Protein 5IRY (pdb70)

Organism: Homo sapiens (NCBI:txid9606)

Radius of gyration: 99.53 Å; Cα contacts (8 Å, |Δi|>4): 2591; chains: 2; bounding box: 290×112×201 Å

Foldseek 3Di:
DDDADAWEDEAPDPDDPQAWTDADDDPVCPPAHKFKWKDFCQDVHPVHNQWTADRHRRTITGGDGDDCLVPQKTWMWIAIAHPVRHGPDDIDTYMYGYDWDLPWAWDFPDQEAEWEAAALAAFQAWTDFGDTATSTDPPDLSGQKFKWWPAKPVGPDDQWTAHGRTRIITGHHSHGDCLVPFKMKTKMKIFGSNPPPVTHMDIHMYIYGYDWALAWWKAWDDQAAEFEDAFPDADDWTDKIAIDGSTDPPDLSHAKDKDFDDQCPVPQKDWDADSVRSIITIGGHDGDDCLVPQKTKIKMWMGGNDHHDSPPCVVPPDTDIHIYMYGYDDDQDWWEAPPLEDEDEEAQQAAFFDKAAAGQIARRVDRVRFQKAKAKDDADVCQWDADGTGGIIGGHHGHHCLPPQHDPQWDWIKMWIGHPPGDIYIHIYIYRHDFDLPWWWDWDQEAEDEDPADQKGKTFTDTSTDPVFFWQKDKDWDCVCVPQWDKDDPDRTIIMTGGDPDDDQDWDWTWMWMAGPVGDIDIGIHGYGYHNDDDRPPD/DDDADAWEAEAPDPDDPQAWTDADDDPCPVPDHKFKWKDFCCDVRPPHPQWTARGHRRIITGGDGHDCLVPQKTWMWMAIADPVGDGPDDIDTYMYGYDYDLPWAWAFPDQEAEWEEAALDAFFAWTDFGDTDTSTDPPDLSAQKFKDFPAKPVHPDDQWDAHGRGRTITGHHSHGDCLVPFKMKTKMKIFGSNPPPPTHMDIHIYMYGHDWALAWWKAWPDQAEEFEDEAPDAWDWTDKTAIDGSTDPPDLSHQKAKDWDDQCPVPQWDWGADPVRSIITIGGHDGHACLVPQKTKIKMWMGGNDAHDSCPPRVDPDTDIYMYIYGYDDDQDWWDFPPLEDEDEAAQQAAAFDKDQWGQIARRPDRPSFQKFKAKDDDDVPQFDADRTGGMTGGHHRGHQLDPQHDPQKHKIKMWIGHNPGHIDIHIYIYRYHYDLPWFWDWDQEWDAADPVGQKTKTFTDTSTDPVFFWLKDKDFPCPPVPFWDWDDPDRGIIITGGDPPDDQDFDKTWMWMGGPVGDIDIDIHRDGYYNDDDRPDD

B-factor: mean 187.2, std 56.78, range [103.03, 502.19]

GO terms:
  GO:0005921 gap junction (C, TAS)
  GO:0016020 membrane (C, TAS)
  GO:0101003 ficolin-1-rich granule membrane (C, TAS)
  GO:0001533 cornified envelope (C, TAS)
  GO:0005886 plasma membrane (C, TAS)
  GO:0005515 protein binding (F, IPI)
  GO:0005886 plasma membrane (C, EXP)
  GO:0070062 extracellular exosome (C, HDA)

Structure (mmCIF, N/CA/C/O backbone):
data_5IRY
#
_entry.id   5IRY
#
_cell.length_a   213.806
_cell.length_b   66.174
_cell.length_c   141.633
_cell.angle_alpha   90.00
_cell.angle_beta   127.15
_cell.angle_gamma   90.00
#
_symmetry.space_group_name_H-M   'C 1 2 1'
#
loop_
_entity.id
_entity.type
_entity.pdbx_description
1 polymer Desmocollin-1
2 branched beta-D-mannopyranose-(1-4)-2-acetamido-2-deoxy-beta-D-glucopyranose-(1-4)-2-acetamido-2-deoxy-beta-D-glucopyranose
3 non-polymer 2-acetamido-2-deoxy-beta-D-glucopyranose
4 non-polymer 'CALCIUM ION'
5 non-polymer alpha-D-mannopyranose
6 non-polymer 1,2-ETHANEDIOL
7 water water
#
loop_
_atom_site.group_PDB
_atom_site.id
_atom_site.type_symbol
_atom_site.label_atom_id
_atom_site.label_alt_id
_atom_site.label_comp_id
_atom_site.label_asym_id
_atom_site.label_entity_id
_atom_site.label_seq_id
_atom_site.pdbx_PDB_ins_code
_atom_site.Cartn_x
_atom_site.Cartn_y
_atom_site.Cartn_z
_atom_site.occupancy
_atom_site.B_iso_or_equiv
_atom_site.auth_seq_id
_atom_site.auth_comp_id
_atom_site.auth_asym_id
_atom_site.auth_atom_id
_atom_site.pdbx_PDB_model_num
ATOM 1 N N . ARG A 1 1 ? 152.115 -52.926 125.592 1.00 159.35 1 ARG A N 1
ATOM 2 C CA . ARG A 1 1 ? 153.155 -51.968 125.128 1.00 157.37 1 ARG A CA 1
ATOM 3 C C . ARG A 1 1 ? 152.592 -50.552 125.021 1.00 151.67 1 ARG A C 1
ATOM 4 O O . ARG A 1 1 ? 151.541 -50.333 124.418 1.00 168.68 1 ARG A O 1
ATOM 27 N N . TRP A 1 2 ? 153.299 -49.593 125.612 1.00 149.19 2 TRP A N 1
ATOM 28 C CA . TRP A 1 2 ? 152.924 -48.184 125.521 1.00 147.26 2 TRP A CA 1
ATOM 29 C C . TRP A 1 2 ? 153.189 -47.651 124.115 1.00 143.84 2 TRP A C 1
ATOM 30 O O . TRP A 1 2 ? 154.111 -48.110 123.438 1.00 144.75 2 TRP A O 1
ATOM 51 N N . ALA A 1 3 ? 152.381 -46.691 123.671 1.00 133.95 3 ALA A N 1
ATOM 52 C CA . ALA A 1 3 ? 152.616 -46.045 122.385 1.00 128.39 3 ALA A CA 1
ATOM 53 C C . ALA A 1 3 ? 153.909 -45.229 122.448 1.00 123.28 3 ALA A C 1
ATOM 54 O O . ALA A 1 3 ? 154.152 -44.546 123.439 1.00 125.98 3 ALA A O 1
ATOM 61 N N . PRO A 1 4 ? 154.733 -45.273 121.387 1.00 119.57 4 PRO A N 1
ATOM 62 C CA . PRO A 1 4 ? 155.968 -44.482 121.434 1.00 117.39 4 PRO A CA 1
ATOM 63 C C . PRO A 1 4 ? 155.695 -42.987 121.407 1.00 118.85 4 PRO A C 1
ATOM 64 O O . PRO A 1 4 ? 154.779 -42.553 120.709 1.00 122.31 4 PRO A O 1
ATOM 75 N N . ILE A 1 5 ? 156.477 -42.207 122.147 1.00 128.10 5 ILE A N 1
ATOM 76 C CA . ILE A 1 5 ? 156.358 -40.758 122.067 1.00 121.69 5 ILE A CA 1
ATOM 77 C C . ILE A 1 5 ? 157.131 -40.316 120.827 1.00 119.26 5 ILE A C 1
ATOM 78 O O . ILE A 1 5 ? 158.305 -40.659 120.672 1.00 116.60 5 ILE A O 1
ATOM 94 N N . PRO A 1 6 ? 156.482 -39.546 119.942 1.00 128.22 6 PRO A N 1
ATOM 95 C CA . PRO A 1 6 ? 157.110 -39.225 118.662 1.00 122.52 6 PRO A CA 1
ATOM 96 C C . PRO A 1 6 ? 157.940 -37.951 118.687 1.00 111.87 6 PRO A C 1
ATOM 97 O O . PRO A 1 6 ? 157.513 -36.947 119.252 1.00 115.22 6 PRO A O 1
ATOM 108 N N . ALA A 1 7 ? 159.125 -38.011 118.094 1.00 104.33 7 ALA A N 1
ATOM 109 C CA . ALA A 1 7 ? 159.887 -36.806 117.805 1.00 111.36 7 ALA A CA 1
ATOM 110 C C . ALA A 1 7 ? 159.434 -36.263 116.454 1.00 123.70 7 ALA A C 1
ATOM 111 O O . ALA A 1 7 ? 158.985 -37.030 115.602 1.00 126.85 7 ALA A O 1
ATOM 118 N N . SER A 1 8 ? 159.535 -34.950 116.264 1.00 125.24 8 SER A N 1
ATOM 119 C CA . SER A 1 8 ? 158.958 -34.304 115.088 1.00 112.73 8 SER A CA 1
ATOM 120 C C . SER A 1 8 ? 159.972 -33.554 114.221 1.00 112.88 8 SER A C 1
ATOM 121 O O . SER A 1 8 ? 160.821 -32.828 114.732 1.00 137.11 8 SER A O 1
ATOM 129 N N . LEU A 1 9 ? 159.861 -33.734 112.907 1.00 123.01 9 LEU A N 1
ATOM 130 C CA . LEU A 1 9 ? 160.674 -33.004 111.934 1.00 121.99 9 LEU A CA 1
ATOM 131 C C . LEU A 1 9 ? 159.746 -32.148 111.075 1.00 125.19 9 LEU A C 1
ATOM 132 O O . LEU A 1 9 ? 158.721 -32.630 110.593 1.00 122.73 9 LEU A O 1
ATOM 148 N N . MET A 1 10 ? 160.109 -30.886 110.875 1.00 125.62 10 MET A N 1
ATOM 149 C CA . MET A 1 10 ? 159.346 -30.004 110.000 1.00 118.58 10 MET A CA 1
ATOM 150 C C . MET A 1 10 ? 159.689 -30.296 108.542 1.00 124.82 10 MET A C 1
ATOM 151 O O . MET A 1 10 ? 160.865 -30.381 108.191 1.00 119.51 10 MET A O 1
ATOM 165 N N . GLU A 1 11 ? 158.670 -30.458 107.698 1.00 122.72 11 GLU A N 1
ATOM 166 C CA . GLU A 1 11 ? 158.911 -30.673 106.276 1.00 126.80 11 GLU A CA 1
ATOM 167 C C . GLU A 1 11 ? 159.588 -29.446 105.684 1.00 127.52 11 GLU A C 1
ATOM 168 O O . GLU A 1 11 ? 159.451 -28.337 106.196 1.00 119.32 11 GLU A O 1
ATOM 180 N N . ASN A 1 12 ? 160.326 -29.671 104.605 1.00 133.70 12 ASN A N 1
ATOM 181 C CA . ASN A 1 12 ? 161.016 -28.613 103.881 1.00 138.09 12 ASN A CA 1
ATOM 182 C C . ASN A 1 12 ? 162.033 -27.833 104.709 1.00 122.51 12 ASN A C 1
ATOM 183 O O . ASN A 1 12 ? 162.090 -26.607 104.629 1.00 121.40 12 ASN A O 1
ATOM 194 N N . SER A 1 13 ? 162.830 -28.540 105.505 1.00 126.34 13 SER A N 1
ATOM 195 C CA . SER A 1 13 ? 164.029 -27.947 106.089 1.00 132.24 13 SER A CA 1
ATOM 196 C C . SER A 1 13 ? 165.085 -27.901 104.995 1.00 129.18 13 SER A C 1
ATOM 197 O O . SER A 1 13 ? 165.270 -28.882 104.275 1.00 127.40 13 SER A O 1
ATOM 205 N N . LEU A 1 14 ? 165.777 -26.777 104.865 1.00 127.81 14 LEU A N 1
ATOM 206 C CA . LEU A 1 14 ? 166.775 -26.629 103.815 1.00 134.32 14 LEU A CA 1
ATOM 207 C C . LEU A 1 14 ? 168.102 -27.186 104.296 1.00 144.43 14 LEU A C 1
ATOM 208 O O . LEU A 1 14 ? 168.850 -27.783 103.519 1.00 159.07 14 LEU A O 1
ATOM 224 N N . GLY A 1 15 ? 168.393 -26.998 105.578 1.00 138.87 15 GLY A N 1
ATOM 225 C CA . GLY A 1 15 ? 169.630 -27.504 106.135 1.00 143.16 15 GLY A CA 1
ATOM 226 C C . GLY A 1 15 ? 170.043 -26.858 107.444 1.00 135.11 15 GLY A C 1
ATOM 227 O O . GLY A 1 15 ? 169.205 -26.344 108.183 1.00 130.15 15 GLY A O 1
ATOM 231 N N . PRO A 1 16 ? 171.347 -26.901 107.751 1.00 126.54 16 PRO A N 1
ATOM 232 C CA . PRO A 1 16 ? 172.399 -27.577 106.983 1.00 125.40 16 PRO A CA 1
ATOM 233 C C . PRO A 1 16 ? 172.426 -29.067 107.282 1.00 123.17 16 PRO A C 1
ATOM 234 O O . PRO A 1 16 ? 172.275 -29.438 108.445 1.00 151.34 16 PRO A O 1
ATOM 245 N N . PHE A 1 17 ? 172.580 -29.905 106.261 1.00 121.99 17 PHE A N 1
ATOM 246 C CA . PHE A 1 17 ? 172.542 -31.346 106.473 1.00 118.55 17 PHE A CA 1
ATOM 247 C C . PHE A 1 17 ? 173.936 -31.925 106.656 1.00 149.25 17 PHE A C 1
ATOM 248 O O . PHE A 1 17 ? 174.889 -31.478 106.014 1.00 158.34 17 PHE A O 1
ATOM 265 N N . PRO A 1 18 ? 174.054 -32.952 107.513 1.00 145.06 18 PRO A N 1
ATOM 266 C CA . PRO A 1 18 ? 172.974 -33.637 108.238 1.00 136.27 18 PRO A CA 1
ATOM 267 C C . PRO A 1 18 ? 172.372 -32.849 109.401 1.00 122.76 18 PRO A C 1
ATOM 268 O O . PRO A 1 18 ? 173.095 -32.247 110.194 1.00 112.74 18 PRO A O 1
ATOM 279 N N . GLN A 1 19 ? 171.043 -32.866 109.475 1.00 118.40 19 GLN A N 1
ATOM 280 C CA . GLN A 1 19 ? 170.286 -32.116 110.473 1.00 120.78 19 GLN A CA 1
ATOM 281 C C . GLN A 1 19 ? 169.941 -33.009 111.654 1.00 119.30 19 GLN A C 1
ATOM 282 O O . GLN A 1 19 ? 169.629 -34.186 111.477 1.00 114.74 19 GLN A O 1
ATOM 296 N N . HIS A 1 20 ? 169.957 -32.426 112.849 1.00 128.68 20 HIS A N 1
ATOM 297 C CA . HIS A 1 20 ? 169.768 -33.177 114.088 1.00 125.24 20 HIS A CA 1
ATOM 298 C C . HIS A 1 20 ? 168.305 -33.376 114.459 1.00 112.84 20 HIS A C 1
ATOM 299 O O . HIS A 1 20 ? 167.517 -32.429 114.464 1.00 118.31 20 HIS A O 1
ATOM 313 N N . VAL A 1 21 ? 167.951 -34.623 114.755 1.00 111.29 21 VAL A N 1
ATOM 314 C CA . VAL A 1 21 ? 166.589 -34.976 115.133 1.00 118.81 21 VAL A CA 1
ATOM 315 C C . VAL A 1 21 ? 166.414 -35.095 116.650 1.00 120.91 21 VAL A C 1
ATOM 316 O O . VAL A 1 21 ? 165.847 -34.212 117.294 1.00 119.80 21 VAL A O 1
ATOM 329 N N . GLN A 1 22 ? 166.910 -36.196 117.206 1.00 136.88 22 GLN A N 1
ATOM 330 C CA . GLN A 1 22 ? 166.776 -36.498 118.629 1.00 144.05 22 GLN A CA 1
ATOM 331 C C . GLN A 1 22 ? 167.964 -37.317 119.120 1.00 135.89 22 GLN A C 1
ATOM 332 O O . GLN A 1 22 ? 168.813 -37.717 118.327 1.00 127.95 22 GLN A O 1
ATOM 346 N N . GLN A 1 23 ? 168.013 -37.560 120.429 1.00 140.24 23 GLN A N 1
ATOM 347 C CA . GLN A 1 23 ? 169.078 -38.364 121.026 1.00 131.84 23 GLN A CA 1
ATOM 348 C C . GLN A 1 23 ? 168.525 -39.498 121.886 1.00 129.72 23 GLN A C 1
ATOM 349 O O . GLN A 1 23 ? 167.906 -39.261 122.923 1.00 126.34 23 GLN A O 1
ATOM 363 N N . ILE A 1 24 ? 168.761 -40.729 121.443 1.00 132.56 24 ILE A N 1
ATOM 364 C CA . ILE A 1 24 ? 168.426 -41.918 122.226 1.00 140.43 24 ILE A CA 1
ATOM 365 C C . ILE A 1 24 ? 169.626 -42.314 123.085 1.00 140.93 24 ILE A C 1
ATOM 366 O O . ILE A 1 24 ? 170.767 -42.280 122.618 1.00 134.78 24 ILE A O 1
ATOM 382 N N . GLN A 1 25 ? 169.363 -42.668 124.339 1.00 143.18 25 GLN A N 1
ATOM 383 C CA . GLN A 1 25 ? 170.407 -43.112 125.257 1.00 135.48 25 GLN A CA 1
ATOM 384 C C . GLN A 1 25 ? 169.892 -44.177 126.220 1.00 127.39 25 GLN A C 1
ATOM 385 O O . GLN A 1 25 ? 168.721 -44.171 126.598 1.00 121.65 25 GLN A O 1
ATOM 399 N N . SER A 1 26 ? 170.784 -45.088 126.606 1.00 148.60 26 SER A N 1
ATOM 400 C CA . SER A 1 26 ? 170.469 -46.159 127.553 1.00 153.45 26 SER A CA 1
ATOM 401 C C . SER A 1 26 ? 171.256 -46.030 128.855 1.00 150.68 26 SER A C 1
ATOM 402 O O . SER A 1 26 ? 172.417 -45.625 128.848 1.00 153.05 26 SER A O 1
ATOM 410 N N . ASP A 1 27 ? 170.618 -46.365 129.975 1.00 155.56 27 ASP A N 1
ATOM 411 C CA . ASP A 1 27 ? 171.284 -46.297 131.275 1.00 148.57 27 ASP A CA 1
ATOM 412 C C . ASP A 1 27 ? 172.375 -47.360 131.378 1.00 157.45 27 ASP A C 1
ATOM 413 O O . ASP A 1 27 ? 173.373 -47.163 132.067 1.00 168.70 27 ASP A O 1
ATOM 422 N N . ALA A 1 28 ? 172.190 -48.488 130.695 1.00 158.15 28 ALA A N 1
ATOM 423 C CA . ALA A 1 28 ? 173.168 -49.574 130.745 1.00 161.43 28 ALA A CA 1
ATOM 424 C C . ALA A 1 28 ? 174.436 -49.245 129.944 1.00 158.30 28 ALA A C 1
ATOM 425 O O . ALA A 1 28 ? 175.226 -50.136 129.634 1.00 157.67 28 ALA A O 1
ATOM 432 N N . ALA A 1 29 ? 174.649 -47.961 129.656 1.00 163.88 29 ALA A N 1
ATOM 433 C CA . ALA A 1 29 ? 175.798 -47.507 128.882 1.00 169.83 29 ALA A CA 1
ATOM 434 C C . ALA A 1 29 ? 177.031 -47.444 129.775 1.00 184.13 29 ALA A C 1
ATOM 435 O O . ALA A 1 29 ? 178.165 -47.362 129.293 1.00 188.15 29 ALA A O 1
ATOM 442 N N . GLN A 1 30 ? 176.801 -47.473 131.081 1.00 183.48 30 GLN A N 1
ATOM 443 C CA . GLN A 1 30 ? 177.884 -47.551 132.055 1.00 183.31 30 GLN A CA 1
ATOM 444 C C . GLN A 1 30 ? 178.424 -48.988 132.089 1.00 186.66 30 GLN A C 1
ATOM 445 O O . GLN A 1 30 ? 177.825 -49.880 131.483 1.00 189.85 30 GLN A O 1
ATOM 459 N N . ASN A 1 31 ? 179.566 -49.192 132.749 1.00 189.34 31 ASN A N 1
ATOM 460 C CA . ASN A 1 31 ? 180.271 -50.493 132.829 1.00 188.33 31 ASN A CA 1
ATOM 461 C C . ASN A 1 31 ? 180.966 -50.909 131.573 1.00 178.09 31 ASN A C 1
ATOM 462 O O . ASN A 1 31 ? 182.171 -51.160 131.577 1.00 174.74 31 ASN A O 1
ATOM 472 N N . TYR A 1 32 ? 180.204 -50.985 130.495 1.00 177.54 32 TYR A N 1
ATOM 473 C CA . TYR A 1 32 ? 180.746 -51.431 129.242 1.00 172.84 32 TYR A CA 1
ATOM 474 C C . TYR A 1 32 ? 180.206 -50.598 128.106 1.00 169.86 32 TYR A C 1
ATOM 475 O O . TYR A 1 32 ? 179.092 -50.082 128.157 1.00 169.03 32 TYR A O 1
ATOM 493 N N . THR A 1 33 ? 181.044 -50.479 127.088 1.00 169.96 33 THR A N 1
ATOM 494 C CA . THR A 1 33 ? 180.756 -49.687 125.905 1.00 179.20 33 THR A CA 1
ATOM 495 C C . THR A 1 33 ? 179.555 -50.245 125.143 1.00 174.92 33 THR A C 1
ATOM 496 O O . THR A 1 33 ? 179.287 -51.447 125.194 1.00 169.69 33 THR A O 1
ATOM 507 N N . ILE A 1 34 ? 178.842 -49.368 124.439 1.00 175.95 34 ILE A N 1
ATOM 508 C CA . ILE A 1 34 ? 177.716 -49.785 123.610 1.00 170.16 34 ILE A CA 1
ATOM 509 C C . ILE A 1 34 ? 177.799 -49.174 122.205 1.00 158.91 34 ILE A C 1
ATOM 510 O O . ILE A 1 34 ? 178.184 -48.018 122.039 1.00 156.77 34 ILE A O 1
ATOM 526 N N . PHE A 1 35 ? 177.424 -49.973 121.207 1.00 162.21 35 PHE A N 1
ATOM 527 C CA . PHE A 1 35 ? 177.293 -49.529 119.815 1.00 158.49 35 PHE A CA 1
ATOM 528 C C . PHE A 1 35 ? 175.841 -49.271 119.443 1.00 154.53 35 PHE A C 1
ATOM 529 O O . PHE A 1 35 ? 175.020 -50.188 119.416 1.00 152.99 35 PHE A O 1
ATOM 546 N N . TYR A 1 36 ? 175.538 -48.010 119.155 1.00 161.04 36 TYR A N 1
ATOM 547 C CA . TYR A 1 36 ? 174.192 -47.622 118.761 1.00 151.76 36 TYR A CA 1
ATOM 548 C C . TYR A 1 36 ? 173.976 -47.922 117.291 1.00 143.32 36 TYR A C 1
ATOM 549 O O . TYR A 1 36 ? 174.840 -47.660 116.453 1.00 142.10 36 TYR A O 1
ATOM 567 N N . SER A 1 37 ? 172.808 -48.463 116.986 1.00 142.65 37 SER A N 1
ATOM 568 C CA . SER A 1 37 ? 172.442 -48.792 115.620 1.00 133.42 37 SER A CA 1
ATOM 569 C C . SER A 1 37 ? 170.959 -48.526 115.427 1.00 137.67 37 SER A C 1
ATOM 570 O O . SER A 1 37 ? 170.174 -48.562 116.377 1.00 135.62 37 SER A O 1
ATOM 578 N N . ILE A 1 38 ? 170.598 -48.224 114.188 1.00 144.37 38 ILE A N 1
ATOM 579 C CA . ILE A 1 38 ? 169.241 -47.847 113.838 1.00 126.86 38 ILE A CA 1
ATOM 580 C C . ILE A 1 38 ? 168.748 -48.688 112.657 1.00 123.86 38 ILE A C 1
ATOM 581 O O . ILE A 1 38 ? 169.549 -49.188 111.866 1.00 121.86 38 ILE A O 1
ATOM 597 N N . SER A 1 39 ? 167.431 -48.852 112.551 1.00 130.27 39 SER A N 1
ATOM 598 C CA . SER A 1 39 ? 166.838 -49.607 111.449 1.00 123.09 39 SER A CA 1
ATOM 599 C C . SER A 1 39 ? 165.329 -49.361 111.316 1.00 140.69 39 SER A C 1
ATOM 600 O O . SER A 1 39 ? 164.607 -49.330 112.314 1.00 135.08 39 SER A O 1
ATOM 608 N N . GLY A 1 40 ? 164.866 -49.181 110.079 1.00 156.57 40 GLY A N 1
ATOM 609 C CA . GLY A 1 40 ? 163.454 -48.967 109.791 1.00 151.51 40 GLY A CA 1
ATOM 610 C C . GLY A 1 40 ? 163.250 -48.369 108.407 1.00 150.77 40 GLY A C 1
ATOM 611 O O . GLY A 1 40 ? 164.222 -48.050 107.726 1.00 147.66 40 GLY A O 1
ATOM 615 N N . PRO A 1 41 ? 161.986 -48.213 107.976 1.00 149.05 41 PRO A N 1
ATOM 616 C CA . PRO A 1 41 ? 161.725 -47.520 106.708 1.00 142.79 41 PRO A CA 1
ATOM 617 C C . PRO A 1 41 ? 162.227 -46.081 106.747 1.00 140.53 41 PRO A C 1
ATOM 618 O O . PRO A 1 41 ? 161.551 -45.211 107.285 1.00 135.09 41 PRO A O 1
ATOM 629 N N . GLY A 1 42 ? 163.406 -45.841 106.183 1.00 136.35 42 GLY A N 1
ATOM 630 C CA . GLY A 1 42 ? 164.053 -44.547 106.302 1.00 133.70 42 GLY A CA 1
ATOM 631 C C . GLY A 1 42 ? 165.563 -44.668 106.416 1.00 142.55 42 GLY A C 1
ATOM 632 O O . GLY A 1 42 ? 166.285 -43.688 106.243 1.00 139.44 42 GLY A O 1
ATOM 636 N N . VAL A 1 43 ? 166.047 -45.871 106.718 1.00 138.83 43 VAL A N 1
ATOM 637 C CA . VAL A 1 43 ? 167.480 -46.089 106.889 1.00 130.02 43 VAL A CA 1
ATOM 638 C C . VAL A 1 43 ? 167.996 -47.265 106.053 1.00 130.01 43 VAL A C 1
ATOM 639 O O . VAL A 1 43 ? 168.810 -47.069 105.152 1.00 133.65 43 VAL A O 1
ATOM 652 N N . ASP A 1 44 ? 167.541 -48.478 106.351 1.00 130.98 44 ASP A N 1
ATOM 653 C CA . ASP A 1 44 ? 167.965 -49.670 105.622 1.00 137.25 44 ASP A CA 1
ATOM 654 C C . ASP A 1 44 ? 166.831 -50.163 104.709 1.00 136.53 44 ASP A C 1
ATOM 655 O O . ASP A 1 44 ? 166.986 -51.148 103.985 1.00 136.44 44 ASP A O 1
ATOM 664 N N . LYS A 1 45 ? 165.694 -49.470 104.753 1.00 135.20 45 LYS A N 1
ATOM 665 C CA . LYS A 1 45 ? 164.597 -49.693 103.805 1.00 149.60 45 LYS A CA 1
ATOM 666 C C . LYS A 1 45 ? 164.303 -48.401 103.042 1.00 148.08 45 LYS A C 1
ATOM 667 O O . LYS A 1 45 ? 165.025 -47.416 103.187 1.00 140.06 45 LYS A O 1
ATOM 686 N N . GLU A 1 46 ? 163.249 -48.409 102.228 1.00 146.59 46 GLU A N 1
ATOM 687 C CA . GLU A 1 46 ? 162.879 -47.243 101.433 1.00 143.30 46 GLU A CA 1
ATOM 688 C C . GLU A 1 46 ? 162.063 -46.257 102.276 1.00 132.38 46 GLU A C 1
ATOM 689 O O . GLU A 1 46 ? 161.124 -46.662 102.957 1.00 135.56 46 GLU A O 1
ATOM 701 N N . PRO A 1 47 ? 162.409 -44.957 102.236 1.00 125.49 47 PRO A N 1
ATOM 702 C CA . PRO A 1 47 ? 163.541 -44.344 101.528 1.00 127.23 47 PRO A CA 1
ATOM 703 C C . PRO A 1 47 ? 164.864 -44.618 102.241 1.00 134.96 47 PRO A C 1
ATOM 704 O O . PRO A 1 47 ? 164.903 -44.642 103.467 1.00 128.86 47 PRO A O 1
ATOM 715 N N . PHE A 1 48 ? 165.933 -44.815 101.477 1.00 141.91 48 PHE A N 1
ATOM 716 C CA . PHE A 1 48 ? 167.211 -45.245 102.041 1.00 146.04 48 PHE A CA 1
ATOM 717 C C . PHE A 1 48 ? 168.052 -44.088 102.576 1.00 145.34 48 PHE A C 1
ATOM 718 O O . PHE A 1 48 ? 168.091 -43.010 101.983 1.00 147.17 48 PHE A O 1
ATOM 735 N N . ASN A 1 49 ? 168.715 -44.331 103.705 1.00 141.26 49 ASN A N 1
ATOM 736 C CA . ASN A 1 49 ? 169.674 -43.392 104.281 1.00 129.42 49 ASN A CA 1
ATOM 737 C C . ASN A 1 49 ? 169.074 -42.022 104.557 1.00 124.76 49 ASN A C 1
ATOM 738 O O . ASN A 1 49 ? 169.769 -41.007 104.488 1.00 122.02 49 ASN A O 1
ATOM 749 N N . LEU A 1 50 ? 167.783 -41.988 104.871 1.00 125.78 50 LEU A N 1
ATOM 750 C CA . LEU A 1 50 ? 167.156 -40.737 105.264 1.00 127.14 50 LEU A CA 1
ATOM 751 C C . LEU A 1 50 ? 167.700 -40.332 106.629 1.00 127.56 50 LEU A C 1
ATOM 752 O O . LEU A 1 50 ? 167.924 -39.149 106.896 1.00 127.13 50 LEU A O 1
ATOM 768 N N . PHE A 1 51 ? 167.911 -41.330 107.483 1.00 135.53 51 PHE A N 1
ATOM 769 C CA . PHE A 1 51 ? 168.472 -41.117 108.814 1.00 139.38 51 PHE A CA 1
ATOM 770 C C . PHE A 1 51 ? 169.714 -41.960 109.050 1.00 135.27 51 PHE A C 1
ATOM 771 O O . PHE A 1 51 ? 170.074 -42.821 108.246 1.00 137.75 51 PHE A O 1
ATOM 788 N N . TYR A 1 52 ? 170.398 -41.663 110.143 1.00 141.17 52 TYR A N 1
ATOM 789 C CA . TYR A 1 52 ? 171.531 -42.459 110.576 1.00 150.05 52 TYR A CA 1
ATOM 790 C C . TYR A 1 52 ? 171.869 -42.042 111.995 1.00 129.73 52 TYR A C 1
ATOM 791 O O . TYR A 1 52 ? 171.432 -40.985 112.456 1.00 126.63 52 TYR A O 1
ATOM 809 N N . ILE A 1 53 ? 172.642 -42.871 112.683 1.00 126.23 53 ILE A N 1
ATOM 810 C CA . ILE A 1 53 ? 172.997 -42.605 114.072 1.00 116.13 53 ILE A CA 1
ATOM 811 C C . ILE A 1 53 ? 174.500 -42.617 114.326 1.00 119.60 53 ILE A C 1
ATOM 812 O O . ILE A 1 53 ? 175.227 -43.473 113.821 1.00 125.51 53 ILE A O 1
ATOM 828 N N . GLU A 1 54 ? 174.962 -41.632 115.092 1.00 121.42 54 GLU A N 1
ATOM 829 C CA . GLU A 1 54 ? 176.322 -41.636 115.613 1.00 125.71 54 GLU A CA 1
ATOM 830 C C . GLU A 1 54 ? 176.465 -42.835 116.548 1.00 132.06 54 GLU A C 1
ATOM 831 O O . GLU A 1 54 ? 175.742 -42.940 117.540 1.00 128.31 54 GLU A O 1
ATOM 843 N N . LYS A 1 55 ? 177.396 -43.733 116.235 1.00 137.84 55 LYS A N 1
ATOM 844 C CA . LYS A 1 55 ? 177.503 -45.007 116.946 1.00 139.40 55 LYS A CA 1
ATOM 845 C C . LYS A 1 55 ? 177.695 -44.859 118.464 1.00 134.89 55 LYS A C 1
ATOM 846 O O . LYS A 1 55 ? 177.330 -45.758 119.221 1.00 136.98 55 LYS A O 1
ATOM 865 N N . ASP A 1 56 ? 178.266 -43.740 118.906 1.00 131.61 56 ASP A N 1
ATOM 866 C CA . ASP A 1 56 ? 178.584 -43.554 120.326 1.00 130.23 56 ASP A CA 1
ATOM 867 C C . ASP A 1 56 ? 177.666 -42.576 121.077 1.00 128.48 56 ASP A C 1
ATOM 868 O O . ASP A 1 56 ? 177.200 -42.888 122.176 1.00 136.58 56 ASP A O 1
ATOM 877 N N . THR A 1 57 ? 177.424 -41.397 120.508 1.00 128.06 57 THR A N 1
ATOM 878 C CA . THR A 1 57 ? 176.657 -40.354 121.199 1.00 128.29 57 THR A CA 1
ATOM 879 C C . THR A 1 57 ? 175.153 -40.630 121.215 1.00 125.74 57 THR A C 1
ATOM 880 O O . THR A 1 57 ? 174.416 -40.058 122.021 1.00 118.46 57 THR A O 1
ATOM 891 N N . GLY A 1 58 ? 174.697 -41.493 120.314 1.00 119.73 58 GLY A N 1
ATOM 892 C CA . GLY A 1 58 ? 173.291 -41.846 120.244 1.00 136.83 58 GLY A CA 1
ATOM 893 C C . GLY A 1 58 ? 172.452 -40.764 119.582 1.00 144.89 58 GLY A C 1
ATOM 894 O O . GLY A 1 58 ? 171.224 -40.839 119.566 1.00 140.83 58 GLY A O 1
ATOM 898 N N . ASP A 1 59 ? 173.120 -39.755 119.032 1.00 145.25 59 ASP A N 1
ATOM 899 C CA . ASP A 1 59 ? 172.435 -38.670 118.346 1.00 142.73 59 ASP A CA 1
ATOM 900 C C . ASP A 1 59 ? 171.934 -39.144 116.988 1.00 133.52 59 ASP A C 1
ATOM 901 O O . ASP A 1 59 ? 172.698 -39.687 116.191 1.00 122.65 59 ASP A O 1
ATOM 910 N N . ILE A 1 60 ? 170.640 -38.954 116.742 1.00 142.43 60 ILE A N 1
ATOM 911 C CA . ILE A 1 60 ? 170.040 -39.236 115.436 1.00 124.87 60 ILE A CA 1
ATOM 912 C C . ILE A 1 60 ? 170.115 -38.025 114.515 1.00 113.85 60 ILE A C 1
ATOM 913 O O . ILE A 1 60 ? 169.978 -36.885 114.961 1.00 122.52 60 ILE A O 1
ATOM 929 N N . PHE A 1 61 ? 170.326 -38.282 113.228 1.00 118.05 61 PHE A N 1
ATOM 930 C CA . PHE A 1 61 ? 170.440 -37.216 112.237 1.00 127.41 61 PHE A CA 1
ATOM 931 C C . PHE A 1 61 ? 169.600 -37.453 110.994 1.00 118.73 61 PHE A C 1
ATOM 932 O O . PHE A 1 61 ? 169.129 -38.561 110.747 1.00 117.73 61 PHE A O 1
ATOM 949 N N . CYS A 1 62 ? 169.420 -36.383 110.224 1.00 111.11 62 CYS A N 1
ATOM 950 C CA . CYS A 1 62 ? 168.614 -36.409 109.014 1.00 125.55 62 CYS A CA 1
ATOM 951 C C . CYS A 1 62 ? 169.411 -35.908 107.810 1.00 122.25 62 CYS A C 1
ATOM 952 O O . CYS A 1 62 ? 169.992 -34.829 107.854 1.00 133.72 62 CYS A O 1
ATOM 960 N N . THR A 1 63 ? 169.406 -36.675 106.724 1.00 123.01 63 THR A N 1
ATOM 961 C CA . THR A 1 63 ? 170.346 -36.454 105.627 1.00 128.54 63 THR A CA 1
ATOM 962 C C . THR A 1 63 ? 169.771 -35.638 104.478 1.00 131.26 63 THR A C 1
ATOM 963 O O . THR A 1 63 ? 170.519 -35.077 103.680 1.00 127.59 63 THR A O 1
ATOM 974 N N . ARG A 1 64 ? 168.446 -35.573 104.394 1.00 138.21 64 ARG A N 1
ATOM 975 C CA . ARG A 1 64 ? 167.780 -34.910 103.278 1.00 123.08 64 ARG A CA 1
ATOM 976 C C . ARG A 1 64 ? 166.495 -34.243 103.733 1.00 119.81 64 ARG A C 1
ATOM 977 O O . ARG A 1 64 ? 166.018 -34.485 104.841 1.00 119.81 64 ARG A O 1
ATOM 998 N N . SER A 1 65 ? 165.940 -33.394 102.875 1.00 146.29 65 SER A N 1
ATOM 999 C CA . SER A 1 65 ? 164.694 -32.710 103.193 1.00 132.99 65 SER A CA 1
ATOM 1000 C C . SER A 1 65 ? 163.546 -33.674 102.946 1.00 120.69 65 SER A C 1
ATOM 1001 O O . SER A 1 65 ? 163.678 -34.610 102.158 1.00 120.76 65 SER A O 1
ATOM 1009 N N . ILE A 1 66 ? 162.439 -33.458 103.647 1.00 119.90 66 ILE A N 1
ATOM 1010 C CA . ILE A 1 66 ? 161.297 -34.364 103.595 1.00 120.93 66 ILE A CA 1
ATOM 1011 C C . ILE A 1 66 ? 160.018 -33.640 103.149 1.00 139.17 66 ILE A C 1
ATOM 1012 O O . ILE A 1 66 ? 159.745 -32.531 103.601 1.00 135.15 66 ILE A O 1
ATOM 1028 N N . ASP A 1 67 ? 159.258 -34.268 102.258 1.00 113.75 67 ASP A N 1
ATOM 1029 C CA . ASP A 1 67 ? 157.948 -33.749 101.862 1.00 128.19 67 ASP A CA 1
ATOM 1030 C C . ASP A 1 67 ? 156.845 -34.476 102.629 1.00 122.60 67 ASP A C 1
ATOM 1031 O O . ASP A 1 67 ? 156.594 -35.657 102.388 1.00 126.10 67 ASP A O 1
ATOM 1040 N N . ARG A 1 68 ? 156.192 -33.769 103.548 1.00 118.69 68 ARG A N 1
ATOM 1041 C CA . ARG A 1 68 ? 155.178 -34.374 104.409 1.00 120.96 68 ARG A CA 1
ATOM 1042 C C . ARG A 1 68 ? 154.081 -35.068 103.620 1.00 127.81 68 ARG A C 1
ATOM 1043 O O . ARG A 1 68 ? 153.494 -36.043 104.093 1.00 134.54 68 ARG A O 1
ATOM 1064 N N . GLU A 1 69 ? 153.809 -34.568 102.421 1.00 136.26 69 GLU A N 1
ATOM 1065 C CA . GLU A 1 69 ? 152.700 -35.077 101.629 1.00 121.94 69 GLU A CA 1
ATOM 1066 C C . GLU A 1 69 ? 153.066 -36.382 100.915 1.00 123.57 69 GLU A C 1
ATOM 1067 O O . GLU A 1 69 ? 152.199 -37.047 100.347 1.00 123.66 69 GLU A O 1
ATOM 1079 N N . LYS A 1 70 ? 154.344 -36.753 100.974 1.00 121.23 70 LYS A N 1
ATOM 1080 C CA . LYS A 1 70 ? 154.813 -38.049 100.477 1.00 121.44 70 LYS A CA 1
ATOM 1081 C C . LYS A 1 70 ? 155.031 -39.013 101.643 1.00 122.75 70 LYS A C 1
ATOM 1082 O O . LYS A 1 70 ? 154.717 -40.199 101.542 1.00 118.93 70 LYS A O 1
ATOM 1101 N N . TYR A 1 71 ? 155.574 -38.490 102.742 1.00 134.27 71 TYR A N 1
ATOM 1102 C CA . TYR A 1 71 ? 155.859 -39.280 103.943 1.00 122.87 71 TYR A CA 1
ATOM 1103 C C . TYR A 1 71 ? 155.371 -38.555 105.203 1.00 127.13 71 TYR A C 1
ATOM 1104 O O . TYR A 1 71 ? 155.932 -37.528 105.585 1.00 124.65 71 TYR A O 1
ATOM 1122 N N . GLU A 1 72 ? 154.334 -39.084 105.849 1.00 135.86 72 GLU A N 1
ATOM 1123 C CA . GLU A 1 72 ? 153.737 -38.413 107.010 1.00 140.11 72 GLU A CA 1
ATOM 1124 C C . GLU A 1 72 ? 154.485 -38.721 108.306 1.00 137.97 72 GLU A C 1
ATOM 1125 O O . GLU A 1 72 ? 154.585 -37.870 109.191 1.00 132.18 72 GLU A O 1
ATOM 1137 N N . GLN A 1 73 ? 155.013 -39.935 108.411 1.00 133.71 73 GLN A N 1
ATOM 1138 C CA . GLN A 1 73 ? 155.776 -40.343 109.587 1.00 124.27 73 GLN A CA 1
ATOM 1139 C C . GLN A 1 73 ? 156.579 -41.611 109.315 1.00 122.63 73 GLN A C 1
ATOM 1140 O O . GLN A 1 73 ? 156.233 -42.391 108.429 1.00 119.82 73 GLN A O 1
ATOM 1154 N N . PHE A 1 74 ? 157.635 -41.811 110.096 1.00 119.31 74 PHE A N 1
ATOM 1155 C CA . PHE A 1 74 ? 158.510 -42.969 109.951 1.00 119.70 74 PHE A CA 1
ATOM 1156 C C . PHE A 1 74 ? 158.551 -43.784 111.241 1.00 121.47 74 PHE A C 1
ATOM 1157 O O . PHE A 1 74 ? 158.838 -43.238 112.304 1.00 129.04 74 PHE A O 1
ATOM 1174 N N . ALA A 1 75 ? 158.264 -45.080 111.151 1.00 120.82 75 ALA A N 1
ATOM 1175 C CA . ALA A 1 75 ? 158.337 -45.953 112.322 1.00 113.82 75 ALA A CA 1
ATOM 1176 C C . ALA A 1 75 ? 159.636 -46.743 112.306 1.00 123.86 75 ALA A C 1
ATOM 1177 O O . ALA A 1 75 ? 159.816 -47.632 111.478 1.00 132.41 75 ALA A O 1
ATOM 1184 N N . LEU A 1 76 ? 160.517 -46.434 113.250 1.00 130.70 76 LEU A N 1
ATOM 1185 C CA . LEU A 1 76 ? 161.875 -46.977 113.281 1.00 126.99 76 LEU A CA 1
ATOM 1186 C C . LEU A 1 76 ? 162.134 -47.807 114.527 1.00 128.05 76 LEU A C 1
ATOM 1187 O O . LEU A 1 76 ? 161.282 -47.900 115.410 1.00 129.75 76 LEU A O 1
ATOM 1203 N N . TYR A 1 77 ? 163.314 -48.420 114.577 1.00 138.99 77 TYR A N 1
ATOM 1204 C CA . TYR A 1 77 ? 163.752 -49.175 115.742 1.00 134.84 77 TYR A CA 1
ATOM 1205 C C . TYR A 1 77 ? 165.116 -48.680 116.213 1.00 123.92 77 TYR A C 1
ATOM 1206 O O . TYR A 1 77 ? 166.039 -48.539 115.413 1.00 122.29 77 TYR A O 1
ATOM 1224 N N . GLY A 1 78 ? 165.226 -48.397 117.508 1.00 135.11 78 GLY A N 1
ATOM 1225 C CA . GLY A 1 78 ? 166.488 -48.001 118.110 1.00 146.74 78 GLY A CA 1
ATOM 1226 C C . GLY A 1 78 ? 167.148 -49.201 118.764 1.00 131.19 78 GLY A C 1
ATOM 1227 O O . GLY A 1 78 ? 166.474 -50.000 119.410 1.00 128.67 78 GLY A O 1
ATOM 1231 N N . TYR A 1 79 ? 168.457 -49.340 118.573 1.00 135.12 79 TYR A N 1
ATOM 1232 C CA . TYR A 1 79 ? 169.215 -50.473 119.115 1.00 146.73 79 TYR A CA 1
ATOM 1233 C C . TYR A 1 79 ? 170.391 -50.087 120.006 1.00 124.43 79 TYR A C 1
ATOM 1234 O O . TYR A 1 79 ? 170.998 -49.028 119.837 1.00 124.78 79 TYR A O 1
ATOM 1252 N N . ALA A 1 80 ? 170.697 -50.965 120.958 1.00 160.40 80 ALA A N 1
ATOM 1253 C CA . ALA A 1 80 ? 171.871 -50.822 121.819 1.00 167.05 80 ALA A CA 1
ATOM 1254 C C . ALA A 1 80 ? 172.621 -52.148 121.929 1.00 142.05 80 ALA A C 1
ATOM 1255 O O . ALA A 1 80 ? 172.286 -52.991 122.761 1.00 142.51 80 ALA A O 1
ATOM 1262 N N . THR A 1 81 ? 173.619 -52.326 121.068 1.00 145.59 81 THR A N 1
ATOM 1263 C CA . THR A 1 81 ? 174.461 -53.519 121.066 1.00 147.28 81 THR A CA 1
ATOM 1264 C C . THR A 1 81 ? 175.888 -53.100 121.393 1.00 159.35 81 THR A C 1
ATOM 1265 O O . THR A 1 81 ? 176.195 -51.916 121.365 1.00 162.88 81 THR A O 1
ATOM 1276 N N . THR A 1 82 ? 176.756 -54.062 121.693 1.00 171.32 82 THR A N 1
ATOM 1277 C CA . THR A 1 82 ? 178.155 -53.768 122.015 1.00 170.80 82 THR A CA 1
ATOM 1278 C C . THR A 1 82 ? 179.067 -54.422 120.984 1.00 170.66 82 THR A C 1
ATOM 1279 O O . THR A 1 82 ? 178.616 -55.241 120.183 1.00 178.00 82 THR A O 1
ATOM 1290 N N . ALA A 1 83 ? 180.343 -54.039 120.997 1.00 164.10 83 ALA A N 1
ATOM 1291 C CA . ALA A 1 83 ? 181.314 -54.508 120.011 1.00 167.31 83 ALA A CA 1
ATOM 1292 C C . ALA A 1 83 ? 181.269 -56.020 119.813 1.00 172.08 83 ALA A C 1
ATOM 1293 O O . ALA A 1 83 ? 181.420 -56.510 118.694 1.00 168.43 83 ALA A O 1
ATOM 1300 N N . ASP A 1 84 ? 181.048 -56.758 120.895 1.00 182.08 84 ASP A N 1
ATOM 1301 C CA . ASP A 1 84 ? 180.993 -58.214 120.813 1.00 175.39 84 ASP A CA 1
ATOM 1302 C C . ASP A 1 84 ? 179.681 -58.683 120.190 1.00 167.21 84 ASP A C 1
ATOM 1303 O O . ASP A 1 84 ? 179.554 -59.846 119.802 1.00 168.10 84 ASP A O 1
ATOM 1312 N N . GLY A 1 85 ? 178.708 -57.782 120.098 1.00 161.43 85 GLY A N 1
ATOM 1313 C CA . GLY A 1 85 ? 177.413 -58.106 119.526 1.00 177.05 85 GLY A CA 1
ATOM 1314 C C . GLY A 1 85 ? 176.422 -58.618 120.559 1.00 165.85 85 GLY A C 1
ATOM 1315 O O . GLY A 1 85 ? 175.397 -59.203 120.208 1.00 152.03 85 GLY A O 1
ATOM 1319 N N . TYR A 1 86 ? 176.733 -58.399 121.834 1.00 150.85 86 TYR A N 1
ATOM 1320 C CA . TYR A 1 86 ? 175.799 -58.668 122.924 1.00 147.23 86 TYR A CA 1
ATOM 1321 C C . TYR A 1 86 ? 174.729 -57.584 122.889 1.00 143.89 86 TYR A C 1
ATOM 1322 O O . TYR A 1 86 ? 174.959 -56.507 122.340 1.00 144.33 86 TYR A O 1
ATOM 1340 N N . ALA A 1 87 ? 173.564 -57.869 123.464 1.00 143.78 87 ALA A N 1
ATOM 1341 C CA . ALA A 1 87 ? 172.447 -56.931 123.429 1.00 147.62 87 ALA A CA 1
ATOM 1342 C C . ALA A 1 87 ? 171.760 -56.823 124.790 1.00 133.00 87 ALA A C 1
ATOM 1343 O O . ALA A 1 87 ? 170.838 -57.582 125.083 1.00 142.10 87 ALA A O 1
ATOM 1350 N N . PRO A 1 88 ? 172.221 -55.884 125.634 1.00 133.95 88 PRO A N 1
ATOM 1351 C CA . PRO A 1 88 ? 171.619 -55.702 126.962 1.00 138.38 88 PRO A CA 1
ATOM 1352 C C . PRO A 1 88 ? 170.167 -55.254 126.910 1.00 147.08 88 PRO A C 1
ATOM 1353 O O . PRO A 1 88 ? 169.329 -55.784 127.638 1.00 149.04 88 PRO A O 1
ATOM 1364 N N . GLU A 1 89 ? 169.884 -54.284 126.047 1.00 162.25 89 GLU A N 1
ATOM 1365 C CA . GLU A 1 89 ? 168.564 -53.670 125.991 1.00 148.51 89 GLU A CA 1
ATOM 1366 C C . GLU A 1 89 ? 167.780 -54.164 124.788 1.00 139.55 89 GLU A C 1
ATOM 1367 O O . GLU A 1 89 ? 168.315 -54.299 123.689 1.00 134.87 89 GLU A O 1
ATOM 1379 N N . TYR A 1 90 ? 166.506 -54.449 125.028 1.00 144.50 90 TYR A N 1
ATOM 1380 C CA . TYR A 1 90 ? 165.546 -54.713 123.968 1.00 146.45 90 TYR A CA 1
ATOM 1381 C C . TYR A 1 90 ? 165.476 -53.499 123.033 1.00 137.19 90 TYR A C 1
ATOM 1382 O O . TYR A 1 90 ? 165.801 -52.385 123.441 1.00 133.97 90 TYR A O 1
ATOM 1400 N N . PRO A 1 91 ? 165.065 -53.706 121.771 1.00 137.39 91 PRO A N 1
ATOM 1401 C CA . PRO A 1 91 ? 165.030 -52.594 120.811 1.00 132.81 91 PRO A CA 1
ATOM 1402 C C . PRO A 1 91 ? 163.959 -51.552 121.134 1.00 128.11 91 PRO A C 1
ATOM 1403 O O . PRO A 1 91 ? 162.866 -51.911 121.574 1.00 124.78 91 PRO A O 1
ATOM 1414 N N . LEU A 1 92 ? 164.272 -50.279 120.903 1.00 129.33 92 LEU A N 1
ATOM 1415 C CA . LEU A 1 92 ? 163.340 -49.190 121.186 1.00 133.00 92 LEU A CA 1
ATOM 1416 C C . LEU A 1 92 ? 162.492 -48.841 119.971 1.00 137.61 92 LEU A C 1
ATOM 1417 O O . LEU A 1 92 ? 163.019 -48.322 118.987 1.00 136.87 92 LEU A O 1
ATOM 1433 N N . PRO A 1 93 ? 161.177 -49.109 120.031 1.00 145.23 93 PRO A N 1
ATOM 1434 C CA . PRO A 1 93 ? 160.347 -48.650 118.917 1.00 134.73 93 PRO A CA 1
ATOM 1435 C C . PRO A 1 93 ? 160.067 -47.158 119.048 1.00 136.06 93 PRO A C 1
ATOM 1436 O O . PRO A 1 93 ? 159.339 -46.753 119.953 1.00 138.05 93 PRO A O 1
ATOM 1447 N N . LEU A 1 94 ? 160.680 -46.361 118.183 1.00 130.80 94 LEU A N 1
ATOM 1448 C CA . LEU A 1 94 ? 160.431 -44.924 118.127 1.00 127.21 94 LEU A CA 1
ATOM 1449 C C . LEU A 1 94 ? 159.737 -44.592 116.816 1.00 126.16 94 LEU A C 1
ATOM 1450 O O . LEU A 1 94 ? 159.738 -45.404 115.888 1.00 134.10 94 LEU A O 1
ATOM 1466 N N . ILE A 1 95 ? 159.118 -43.419 116.749 1.00 113.54 95 ILE A N 1
ATOM 1467 C CA . ILE A 1 95 ? 158.597 -42.916 115.487 1.00 119.86 95 ILE A CA 1
ATOM 1468 C C . ILE A 1 95 ? 158.950 -41.436 115.317 1.00 115.49 95 ILE A C 1
ATOM 1469 O O . ILE A 1 95 ? 158.872 -40.655 116.265 1.00 114.04 95 ILE A O 1
ATOM 1485 N N . ILE A 1 96 ? 159.382 -41.074 114.111 1.00 121.36 96 ILE A N 1
ATOM 1486 C CA . ILE A 1 96 ? 159.664 -39.683 113.757 1.00 116.63 96 ILE A CA 1
ATOM 1487 C C . ILE A 1 96 ? 158.498 -39.135 112.930 1.00 122.86 96 ILE A C 1
ATOM 1488 O O . ILE A 1 96 ? 158.284 -39.562 111.794 1.00 123.61 96 ILE A O 1
ATOM 1504 N N . LYS A 1 97 ? 157.744 -38.210 113.518 1.00 118.34 97 LYS A N 1
ATOM 1505 C CA . LYS A 1 97 ? 156.540 -37.661 112.900 1.00 115.80 97 LYS A CA 1
ATOM 1506 C C . LYS A 1 97 ? 156.836 -36.404 112.097 1.00 115.91 97 LYS A C 1
ATOM 1507 O O . LYS A 1 97 ? 157.363 -35.439 112.637 1.00 114.29 97 LYS A O 1
ATOM 1526 N N . ILE A 1 98 ? 156.492 -36.399 110.812 1.00 120.17 98 ILE A N 1
ATOM 1527 C CA . ILE A 1 98 ? 156.749 -35.221 109.988 1.00 114.77 98 ILE A CA 1
ATOM 1528 C C . ILE A 1 98 ? 155.630 -34.202 110.147 1.00 114.55 98 ILE A C 1
ATOM 1529 O O . ILE A 1 98 ? 154.459 -34.513 109.943 1.00 117.46 98 ILE A O 1
ATOM 1545 N N . GLU A 1 99 ? 156.007 -32.988 110.538 1.00 117.61 99 GLU A N 1
ATOM 1546 C CA . GLU A 1 99 ? 155.053 -31.904 110.729 1.00 133.48 99 GLU A CA 1
ATOM 1547 C C . GLU A 1 99 ? 154.818 -31.167 109.419 1.00 139.63 99 GLU A C 1
ATOM 1548 O O . GLU A 1 99 ? 155.673 -31.171 108.531 1.00 133.98 99 GLU A O 1
ATOM 1560 N N . ASP A 1 100 ? 153.660 -30.521 109.321 1.00 146.91 100 ASP A N 1
ATOM 1561 C CA . ASP A 1 100 ? 153.233 -29.870 108.090 1.00 132.29 100 ASP A CA 1
ATOM 1562 C C . ASP A 1 100 ? 153.384 -28.359 108.159 1.00 127.89 100 ASP A C 1
ATOM 1563 O O . ASP A 1 100 ? 153.190 -27.746 109.212 1.00 128.77 100 ASP A O 1
ATOM 1572 N N . ASP A 1 101 ? 153.747 -27.772 107.024 1.00 122.66 101 ASP A N 1
ATOM 1573 C CA . ASP A 1 101 ? 153.646 -26.333 106.832 1.00 127.57 101 ASP A CA 1
ATOM 1574 C C . ASP A 1 101 ? 152.825 -26.053 105.584 1.00 138.10 101 ASP A C 1
ATOM 1575 O O . ASP A 1 101 ? 152.608 -26.936 104.754 1.00 127.11 101 ASP A O 1
ATOM 1584 N N . ASN A 1 102 ? 152.353 -24.819 105.469 1.00 142.31 102 ASN A N 1
ATOM 1585 C CA . ASN A 1 102 ? 151.488 -24.416 104.376 1.00 123.16 102 ASN A CA 1
ATOM 1586 C C . ASN A 1 102 ? 152.275 -24.337 103.068 1.00 114.53 102 ASN A C 1
ATOM 1587 O O . ASN A 1 102 ? 152.516 -23.249 102.545 1.00 114.83 102 ASN A O 1
ATOM 1598 N N . ASP A 1 103 ? 152.700 -25.493 102.557 1.00 113.07 103 ASP A N 1
ATOM 1599 C CA . ASP A 1 103 ? 153.503 -25.549 101.338 1.00 115.89 103 ASP A CA 1
ATOM 1600 C C . ASP A 1 103 ? 152.657 -25.912 100.112 1.00 135.52 103 ASP A C 1
ATOM 1601 O O . ASP A 1 103 ? 153.205 -26.238 99.057 1.00 118.92 103 ASP A O 1
ATOM 1610 N N . ASN A 1 104 ? 151.332 -25.883 100.255 1.00 129.89 104 ASN A N 1
ATOM 1611 C CA . ASN A 1 104 ? 150.450 -26.108 99.114 1.00 111.08 104 ASN A CA 1
ATOM 1612 C C . ASN A 1 104 ? 149.345 -25.071 98.997 1.00 127.23 104 ASN A C 1
ATOM 1613 O O . ASN A 1 104 ? 148.648 -24.782 99.973 1.00 116.78 104 ASN A O 1
ATOM 1624 N N . ALA A 1 105 ? 149.166 -24.538 97.790 1.00 130.55 105 ALA A N 1
ATOM 1625 C CA . ALA A 1 105 ? 148.124 -23.553 97.546 1.00 125.66 105 ALA A CA 1
ATOM 1626 C C . ALA A 1 105 ? 146.851 -24.266 97.105 1.00 121.44 105 ALA A C 1
ATOM 1627 O O . ALA A 1 105 ? 146.914 -25.238 96.353 1.00 122.74 105 ALA A O 1
ATOM 1634 N N . PRO A 1 106 ? 145.688 -23.786 97.570 1.00 123.40 106 PRO A N 1
ATOM 1635 C CA . PRO A 1 106 ? 144.418 -24.390 97.160 1.00 129.47 106 PRO A CA 1
ATOM 1636 C C . PRO A 1 106 ? 144.073 -24.015 95.729 1.00 127.84 106 PRO A C 1
ATOM 1637 O O . PRO A 1 106 ? 144.195 -22.843 95.375 1.00 126.16 106 PRO A O 1
ATOM 1648 N N . TYR A 1 107 ? 143.660 -24.986 94.922 1.00 134.65 107 TYR A N 1
ATOM 1649 C CA . TYR A 1 107 ? 143.368 -24.725 93.521 1.00 144.09 107 TYR A CA 1
ATOM 1650 C C . TYR A 1 107 ? 141.983 -25.232 93.142 1.00 148.76 107 TYR A C 1
ATOM 1651 O O . TYR A 1 107 ? 141.372 -26.019 93.867 1.00 146.10 107 TYR A O 1
ATOM 1669 N N . PHE A 1 108 ? 141.512 -24.782 91.985 1.00 162.18 108 PHE A N 1
ATOM 1670 C CA . PHE A 1 108 ? 140.188 -25.130 91.485 1.00 156.37 108 PHE A CA 1
ATOM 1671 C C . PHE A 1 108 ? 140.270 -26.279 90.500 1.00 153.16 108 PHE A C 1
ATOM 1672 O O . PHE A 1 108 ? 141.143 -26.299 89.634 1.00 158.55 108 PHE A O 1
ATOM 1689 N N . GLU A 1 109 ? 139.355 -27.232 90.634 1.00 154.32 109 GLU A N 1
ATOM 1690 C CA . GLU A 1 109 ? 139.370 -28.407 89.783 1.00 160.88 109 GLU A CA 1
ATOM 1691 C C . GLU A 1 109 ? 139.297 -28.010 88.310 1.00 157.44 109 GLU A C 1
ATOM 1692 O O . GLU A 1 109 ? 139.966 -28.615 87.474 1.00 159.83 109 GLU A O 1
ATOM 1704 N N . HIS A 1 110 ? 138.492 -26.994 88.000 1.00 170.48 110 HIS A N 1
ATOM 1705 C CA . HIS A 1 110 ? 138.395 -26.476 86.632 1.00 152.31 110 HIS A CA 1
ATOM 1706 C C . HIS A 1 110 ? 138.507 -24.959 86.577 1.00 145.09 110 HIS A C 1
ATOM 1707 O O . HIS A 1 110 ? 137.920 -24.248 87.395 1.00 139.96 110 HIS A O 1
ATOM 1721 N N . ARG A 1 111 ? 139.270 -24.481 85.595 1.00 144.30 111 ARG A N 1
ATOM 1722 C CA . ARG A 1 111 ? 139.504 -23.054 85.404 1.00 144.73 111 ARG A CA 1
ATOM 1723 C C . ARG A 1 111 ? 138.213 -22.261 85.398 1.00 138.42 111 ARG A C 1
ATOM 1724 O O . ARG A 1 111 ? 138.048 -21.310 86.163 1.00 132.93 111 ARG A O 1
ATOM 1745 N N . VAL A 1 112 ? 137.306 -22.673 84.522 1.00 145.73 112 VAL A N 1
ATOM 1746 C CA . VAL A 1 112 ? 136.025 -22.008 84.356 1.00 142.71 112 VAL A CA 1
ATOM 1747 C C . VAL A 1 112 ? 134.894 -23.010 84.513 1.00 139.89 112 VAL A C 1
ATOM 1748 O O . VAL A 1 112 ? 134.823 -24.012 83.802 1.00 140.46 112 VAL A O 1
ATOM 1761 N N . THR A 1 113 ? 134.012 -22.714 85.459 1.00 143.40 113 THR A N 1
ATOM 1762 C CA . THR A 1 113 ? 132.857 -23.547 85.736 1.00 139.06 113 THR A CA 1
ATOM 1763 C C . THR A 1 113 ? 131.588 -22.821 85.321 1.00 121.99 113 THR A C 1
ATOM 1764 O O . THR A 1 113 ? 131.549 -21.591 85.303 1.00 119.74 113 THR A O 1
ATOM 1775 N N . ILE A 1 114 ? 130.563 -23.588 84.971 1.00 122.71 114 ILE A N 1
ATOM 1776 C CA . ILE A 1 114 ? 129.263 -23.015 84.655 1.00 128.73 114 ILE A CA 1
ATOM 1777 C C . ILE A 1 114 ? 128.222 -23.398 85.687 1.00 127.46 114 ILE A C 1
ATOM 1778 O O . ILE A 1 114 ? 128.216 -24.509 86.217 1.00 133.02 114 ILE A O 1
ATOM 1794 N N . PHE A 1 115 ? 127.358 -22.437 85.972 1.00 129.60 115 PHE A N 1
ATOM 1795 C CA . PHE A 1 115 ? 126.110 -22.693 86.657 1.00 138.65 115 PHE A CA 1
ATOM 1796 C C . PHE A 1 115 ? 125.009 -22.078 85.826 1.00 137.44 115 PHE A C 1
ATOM 1797 O O . PHE A 1 115 ? 125.273 -21.307 84.901 1.00 133.60 115 PHE A O 1
ATOM 1814 N N . THR A 1 116 ? 123.776 -22.431 86.152 1.00 136.86 116 THR A N 1
ATOM 1815 C CA . THR A 1 116 ? 122.628 -21.882 85.464 1.00 128.05 116 THR A CA 1
ATOM 1816 C C . THR A 1 116 ? 121.559 -21.614 86.499 1.00 121.82 116 THR A C 1
ATOM 1817 O O . THR A 1 116 ? 121.463 -22.316 87.506 1.00 123.38 116 THR A O 1
ATOM 1828 N N . VAL A 1 117 ? 120.762 -20.587 86.250 1.00 131.60 117 VAL A N 1
ATOM 1829 C CA . VAL A 1 117 ? 119.704 -20.213 87.165 1.00 137.47 117 VAL A CA 1
ATOM 1830 C C . VAL A 1 117 ? 118.464 -19.872 86.362 1.00 130.22 117 VAL A C 1
ATOM 1831 O O . VAL A 1 117 ? 118.571 -19.337 85.260 1.00 126.57 117 VAL A O 1
ATOM 1844 N N . PRO A 1 118 ? 117.279 -20.181 86.905 1.00 121.05 118 PRO A N 1
ATOM 1845 C CA . PRO A 1 118 ? 116.102 -19.691 86.196 1.00 141.55 118 PRO A CA 1
ATOM 1846 C C . PRO A 1 118 ? 115.920 -18.206 86.503 1.00 140.56 118 PRO A C 1
ATOM 1847 O O . PRO A 1 118 ? 116.029 -17.823 87.669 1.00 142.64 118 PRO A O 1
ATOM 1858 N N . GLU A 1 119 ? 115.681 -17.391 85.481 1.00 132.38 119 GLU A N 1
ATOM 1859 C CA . GLU A 1 119 ? 115.427 -15.969 85.680 1.00 124.88 119 GLU A CA 1
ATOM 1860 C C . GLU A 1 119 ? 114.201 -15.807 86.571 1.00 126.32 119 GLU A C 1
ATOM 1861 O O . GLU A 1 119 ? 113.456 -16.758 86.798 1.00 128.05 119 GLU A O 1
ATOM 1873 N N . ASN A 1 120 ? 113.995 -14.594 87.068 1.00 127.78 120 ASN A N 1
ATOM 1874 C CA . ASN A 1 120 ? 112.817 -14.280 87.853 1.00 133.93 120 ASN A CA 1
ATOM 1875 C C . ASN A 1 120 ? 112.698 -15.183 89.095 1.00 131.09 120 ASN A C 1
ATOM 1876 O O . ASN A 1 120 ? 111.598 -15.413 89.597 1.00 133.53 120 ASN A O 1
ATOM 1887 N N . CYS A 1 121 ? 113.827 -15.699 89.587 1.00 140.85 121 CYS A N 1
ATOM 1888 C CA . CYS A 1 121 ? 113.836 -16.549 90.786 1.00 149.18 121 CYS A CA 1
ATOM 1889 C C . CYS A 1 121 ? 113.954 -15.701 92.043 1.00 146.08 121 CYS A C 1
ATOM 1890 O O . CYS A 1 121 ? 114.364 -14.542 91.978 1.00 142.53 121 CYS A O 1
ATOM 1898 N N . ARG A 1 122 ? 113.604 -16.280 93.188 1.00 147.31 122 ARG A N 1
ATOM 1899 C CA . ARG A 1 122 ? 113.672 -15.556 94.453 1.00 147.29 122 ARG A CA 1
ATOM 1900 C C . ARG A 1 122 ? 115.116 -15.239 94.847 1.00 144.85 122 ARG A C 1
ATOM 1901 O O . ARG A 1 122 ? 116.028 -16.005 94.545 1.00 142.54 122 ARG A O 1
ATOM 1922 N N . SER A 1 123 ? 115.317 -14.097 95.502 1.00 148.89 123 SER A N 1
ATOM 1923 C CA . SER A 1 123 ? 116.623 -13.750 96.055 1.00 125.71 123 SER A CA 1
ATOM 1924 C C . SER A 1 123 ? 116.933 -14.656 97.235 1.00 129.35 123 SER A C 1
ATOM 1925 O O . SER A 1 123 ? 116.063 -14.943 98.055 1.00 126.00 123 SER A O 1
ATOM 1933 N N . GLY A 1 124 ? 118.183 -15.082 97.332 1.00 136.37 124 GLY A N 1
ATOM 1934 C CA . GLY A 1 124 ? 118.570 -16.072 98.313 1.00 138.80 124 GLY A CA 1
ATOM 1935 C C . GLY A 1 124 ? 118.432 -17.425 97.656 1.00 123.22 124 GLY A C 1
ATOM 1936 O O . GLY A 1 124 ? 118.710 -18.457 98.268 1.00 122.56 124 GLY A O 1
ATOM 1940 N N . THR A 1 125 ? 117.975 -17.432 96.406 1.00 134.56 125 THR A N 1
ATOM 1941 C CA . THR A 1 125 ? 118.019 -18.657 95.637 1.00 140.90 125 THR A CA 1
ATOM 1942 C C . THR A 1 125 ? 119.466 -19.008 95.464 1.00 129.49 125 THR A C 1
ATOM 1943 O O . THR A 1 125 ? 120.260 -18.252 94.910 1.00 126.02 125 THR A O 1
ATOM 1954 N N . SER A 1 126 ? 119.785 -20.173 95.972 1.00 130.17 126 SER A N 1
ATOM 1955 C CA . SER A 1 126 ? 121.090 -20.743 95.825 1.00 134.09 126 SER A CA 1
ATOM 1956 C C . SER A 1 126 ? 121.327 -21.294 94.420 1.00 134.20 126 SER A C 1
ATOM 1957 O O . SER A 1 126 ? 120.532 -22.081 93.910 1.00 148.75 126 SER A O 1
ATOM 1964 N N . VAL A 1 127 ? 122.413 -20.848 93.794 1.00 132.65 127 VAL A N 1
ATOM 1965 C CA . VAL A 1 127 ? 122.697 -21.158 92.394 1.00 131.84 127 VAL A CA 1
ATOM 1966 C C . VAL A 1 127 ? 123.656 -22.346 92.264 1.00 134.86 127 VAL A C 1
ATOM 1967 O O . VAL A 1 127 ? 123.580 -23.088 91.287 1.00 141.93 127 VAL A O 1
ATOM 1980 N N . GLY A 1 128 ? 124.552 -22.532 93.232 1.00 144.19 128 GLY A N 1
ATOM 1981 C CA . GLY A 1 128 ? 125.555 -23.580 93.126 1.00 146.48 128 GLY A CA 1
ATOM 1982 C C . GLY A 1 128 ? 126.566 -23.603 94.258 1.00 139.41 128 GLY A C 1
ATOM 1983 O O . GLY A 1 128 ? 126.419 -22.873 95.237 1.00 133.06 128 GLY A O 1
ATOM 1987 N N . LYS A 1 129 ? 127.585 -24.452 94.118 1.00 139.31 129 LYS A N 1
ATOM 1988 C CA . LYS A 1 129 ? 128.631 -24.623 95.135 1.00 140.01 129 LYS A CA 1
ATOM 1989 C C . LYS A 1 129 ? 129.998 -24.964 94.529 1.00 122.85 129 LYS A C 1
ATOM 1990 O O . LYS A 1 129 ? 130.118 -25.904 93.741 1.00 125.41 129 LYS A O 1
ATOM 2009 N N . VAL A 1 130 ? 131.025 -24.212 94.924 1.00 123.77 130 VAL A N 1
ATOM 2010 C CA . VAL A 1 130 ? 132.396 -24.464 94.468 1.00 137.18 130 VAL A CA 1
ATOM 2011 C C . VAL A 1 130 ? 133.220 -25.179 95.531 1.00 121.07 130 VAL A C 1
ATOM 2012 O O . VAL A 1 130 ? 133.027 -24.968 96.730 1.00 121.96 130 VAL A O 1
ATOM 2025 N N . THR A 1 131 ? 134.153 -26.012 95.080 1.00 120.11 131 THR A N 1
ATOM 2026 C CA . THR A 1 131 ? 135.061 -26.699 95.985 1.00 140.75 131 THR A CA 1
ATOM 2027 C C . THR A 1 131 ? 136.474 -26.713 95.425 1.00 145.03 131 THR A C 1
ATOM 2028 O O . THR A 1 131 ? 136.684 -26.982 94.240 1.00 137.66 131 THR A O 1
ATOM 2039 N N . ALA A 1 132 ? 137.428 -26.418 96.300 1.00 138.21 132 ALA A N 1
ATOM 2040 C CA . ALA A 1 132 ? 138.837 -26.405 95.949 1.00 146.52 132 ALA A CA 1
ATOM 2041 C C . ALA A 1 132 ? 139.586 -27.375 96.847 1.00 144.48 132 ALA A C 1
ATOM 2042 O O . ALA A 1 132 ? 139.340 -27.431 98.052 1.00 149.59 132 ALA A O 1
ATOM 2049 N N . THR A 1 133 ? 140.498 -28.136 96.252 1.00 144.70 133 THR A N 1
ATOM 2050 C CA . THR A 1 133 ? 141.324 -29.074 97.001 1.00 146.28 133 THR A CA 1
ATOM 2051 C C . THR A 1 133 ? 142.616 -28.392 97.484 1.00 129.86 133 THR A C 1
ATOM 2052 O O . THR A 1 133 ? 143.220 -27.610 96.749 1.00 130.63 133 THR A O 1
ATOM 2063 N N . ASP A 1 134 ? 143.021 -28.688 98.718 1.00 122.48 134 ASP A N 1
ATOM 2064 C CA . ASP A 1 134 ? 144.274 -28.173 99.287 1.00 140.29 134 ASP A CA 1
ATOM 2065 C C . ASP A 1 134 ? 145.028 -29.302 99.983 1.00 126.40 134 ASP A C 1
ATOM 2066 O O . ASP A 1 134 ? 144.634 -29.777 101.046 1.00 121.75 134 ASP A O 1
ATOM 2075 N N . LEU A 1 135 ? 146.119 -29.720 99.351 1.00 118.81 135 LEU A N 1
ATOM 2076 C CA . LEU A 1 135 ? 146.839 -30.933 99.721 1.00 132.83 135 LEU A CA 1
ATOM 2077 C C . LEU A 1 135 ? 147.592 -30.912 101.065 1.00 141.33 135 LEU A C 1
ATOM 2078 O O . LEU A 1 135 ? 148.216 -31.905 101.444 1.00 119.38 135 LEU A O 1
ATOM 2094 N N . ASP A 1 136 ? 147.543 -29.795 101.783 1.00 146.24 136 ASP A N 1
ATOM 2095 C CA . ASP A 1 136 ? 148.199 -29.692 103.089 1.00 121.73 136 ASP A CA 1
ATOM 2096 C C . ASP A 1 136 ? 147.528 -30.562 104.163 1.00 117.88 136 ASP A C 1
ATOM 2097 O O . ASP A 1 136 ? 146.544 -31.248 103.887 1.00 117.55 136 ASP A O 1
ATOM 2106 N N . GLU A 1 137 ? 148.075 -30.539 105.381 1.00 134.85 137 GLU A N 1
ATOM 2107 C CA . GLU A 1 137 ? 147.571 -31.377 106.474 1.00 131.98 137 GLU A CA 1
ATOM 2108 C C . GLU A 1 137 ? 146.114 -31.021 106.756 1.00 125.83 137 GLU A C 1
ATOM 2109 O O . GLU A 1 137 ? 145.832 -29.928 107.248 1.00 126.36 137 GLU A O 1
ATOM 2121 N N . PRO A 1 138 ? 145.181 -31.950 106.465 1.00 124.48 138 PRO A N 1
ATOM 2122 C CA . PRO A 1 138 ? 143.764 -31.597 106.601 1.00 121.72 138 PRO A CA 1
ATOM 2123 C C . PRO A 1 138 ? 143.339 -31.280 108.030 1.00 130.36 138 PRO A C 1
ATOM 2124 O O . PRO A 1 138 ? 144.030 -31.640 108.979 1.00 130.80 138 PRO A O 1
ATOM 2135 N N . ASP A 1 139 ? 142.192 -30.623 108.163 1.00 138.50 139 ASP A N 1
ATOM 2136 C CA . ASP A 1 139 ? 141.652 -30.230 109.461 1.00 128.51 139 ASP A CA 1
ATOM 2137 C C . ASP A 1 139 ? 142.637 -29.370 110.251 1.00 123.77 139 ASP A C 1
ATOM 2138 O O . ASP A 1 139 ? 142.644 -29.400 111.479 1.00 138.26 139 ASP A O 1
ATOM 2147 N N . THR A 1 140 ? 143.462 -28.604 109.537 1.00 129.21 140 THR A N 1
ATOM 2148 C CA . THR A 1 140 ? 144.332 -27.599 110.151 1.00 126.66 140 THR A CA 1
ATOM 2149 C C . THR A 1 140 ? 144.210 -26.282 109.393 1.00 134.30 140 THR A C 1
ATOM 2150 O O . THR A 1 140 ? 143.695 -26.252 108.275 1.00 152.86 140 THR A O 1
ATOM 2161 N N . LEU A 1 141 ? 144.671 -25.193 110.006 1.00 131.39 141 LEU A N 1
ATOM 2162 C CA . LEU A 1 141 ? 144.612 -23.878 109.373 1.00 130.63 141 LEU A CA 1
ATOM 2163 C C . LEU A 1 141 ? 145.269 -23.897 107.998 1.00 130.42 141 LEU A C 1
ATOM 2164 O O . LEU A 1 141 ? 144.876 -23.149 107.104 1.00 128.38 141 LEU A O 1
ATOM 2180 N N . HIS A 1 142 ? 146.258 -24.767 107.831 1.00 126.00 142 HIS A N 1
ATOM 2181 C CA . HIS A 1 142 ? 146.951 -24.909 106.556 1.00 136.97 142 HIS A CA 1
ATOM 2182 C C . HIS A 1 142 ? 146.001 -25.377 105.444 1.00 143.94 142 HIS A C 1
ATOM 2183 O O . HIS A 1 142 ? 146.344 -25.308 104.262 1.00 134.49 142 HIS A O 1
ATOM 2197 N N . THR A 1 143 ? 144.811 -25.847 105.825 1.00 135.31 143 THR A N 1
ATOM 2198 C CA . THR A 1 143 ? 143.848 -26.399 104.871 1.00 124.14 143 THR A CA 1
ATOM 2199 C C . THR A 1 143 ? 142.490 -25.694 104.929 1.00 127.60 143 THR A C 1
ATOM 2200 O O . THR A 1 143 ? 141.637 -25.906 104.066 1.00 130.62 143 THR A O 1
ATOM 2211 N N . ARG A 1 144 ? 142.316 -24.809 105.903 1.00 129.65 144 ARG A N 1
ATOM 2212 C CA . ARG A 1 144 ? 141.056 -24.097 106.072 1.00 121.62 144 ARG A CA 1
ATOM 2213 C C . ARG A 1 144 ? 140.835 -23.089 104.955 1.00 128.93 144 ARG A C 1
ATOM 2214 O O . ARG A 1 144 ? 141.381 -21.987 104.995 1.00 120.45 144 ARG A O 1
ATOM 2235 N N . LEU A 1 145 ? 140.035 -23.459 103.960 1.00 152.14 145 LEU A N 1
ATOM 2236 C CA . LEU A 1 145 ? 139.821 -22.584 102.815 1.00 126.30 145 LEU A CA 1
ATOM 2237 C C . LEU A 1 145 ? 138.698 -21.598 103.093 1.00 118.35 145 LEU A C 1
ATOM 2238 O O . LEU A 1 145 ? 137.719 -21.918 103.769 1.00 119.61 145 LEU A O 1
ATOM 2254 N N . LYS A 1 146 ? 138.859 -20.391 102.560 1.00 122.03 146 LYS A N 1
ATOM 2255 C CA . LYS A 1 146 ? 137.831 -19.369 102.638 1.00 125.42 146 LYS A CA 1
ATOM 2256 C C . LYS A 1 146 ? 137.609 -18.761 101.259 1.00 127.64 146 LYS A C 1
ATOM 2257 O O . LYS A 1 146 ? 138.557 -18.386 100.569 1.00 118.28 146 LYS A O 1
ATOM 2276 N N . TYR A 1 147 ? 136.337 -18.677 100.876 1.00 125.12 147 TYR A N 1
ATOM 2277 C CA . TYR A 1 147 ? 135.930 -18.252 99.539 1.00 122.73 147 TYR A CA 1
ATOM 2278 C C . TYR A 1 147 ? 135.373 -16.829 99.547 1.00 121.46 147 TYR A C 1
ATOM 2279 O O . TYR A 1 147 ? 134.809 -16.385 100.543 1.00 120.30 147 TYR A O 1
ATOM 2297 N N . LYS A 1 148 ? 135.526 -16.117 98.434 1.00 126.75 148 LYS A N 1
ATOM 2298 C CA . LYS A 1 148 ? 134.898 -14.803 98.267 1.00 131.60 148 LYS A CA 1
ATOM 2299 C C . LYS A 1 148 ? 134.966 -14.366 96.807 1.00 135.38 148 LYS A C 1
ATOM 2300 O O . LYS A 1 148 ? 135.882 -14.753 96.078 1.00 136.09 148 LYS A O 1
ATOM 2319 N N . ILE A 1 149 ? 134.004 -13.549 96.387 1.00 144.18 149 ILE A N 1
ATOM 2320 C CA . ILE A 1 149 ? 133.993 -13.045 95.019 1.00 148.71 149 ILE A CA 1
ATOM 2321 C C . ILE A 1 149 ? 134.916 -11.847 94.931 1.00 135.11 149 ILE A C 1
ATOM 2322 O O . ILE A 1 149 ? 134.816 -10.902 95.714 1.00 133.06 149 ILE A O 1
ATOM 2338 N N . LEU A 1 150 ? 135.816 -11.904 93.961 1.00 129.98 150 LEU A N 1
ATOM 2339 C CA . LEU A 1 150 ? 136.827 -10.880 93.777 1.00 141.18 150 LEU A CA 1
ATOM 2340 C C . LEU A 1 150 ? 136.290 -9.767 92.871 1.00 142.96 150 LEU A C 1
ATOM 2341 O O . LEU A 1 150 ? 136.555 -8.589 93.113 1.00 148.70 150 LEU A O 1
ATOM 2357 N N . GLN A 1 151 ? 135.524 -10.139 91.845 1.00 147.10 151 GLN A N 1
ATOM 2358 C CA . GLN A 1 151 ? 134.940 -9.158 90.929 1.00 141.34 151 GLN A CA 1
ATOM 2359 C C . GLN A 1 151 ? 133.816 -9.803 90.108 1.00 137.70 151 GLN A C 1
ATOM 2360 O O . GLN A 1 151 ? 133.933 -10.951 89.674 1.00 137.99 151 GLN A O 1
ATOM 2374 N N . GLN A 1 152 ? 132.737 -9.051 89.900 1.00 150.15 152 GLN A N 1
ATOM 2375 C CA . GLN A 1 152 ? 131.619 -9.477 89.057 1.00 148.69 152 GLN A CA 1
ATOM 2376 C C . GLN A 1 152 ? 131.518 -8.620 87.793 1.00 141.82 152 GLN A C 1
ATOM 2377 O O . GLN A 1 152 ? 131.842 -7.434 87.827 1.00 144.05 152 GLN A O 1
ATOM 2391 N N . ILE A 1 153 ? 131.112 -9.224 86.674 1.00 147.13 153 ILE A N 1
ATOM 2392 C CA . ILE A 1 153 ? 130.907 -8.478 85.427 1.00 148.86 153 ILE A CA 1
ATOM 2393 C C . ILE A 1 153 ? 129.597 -8.924 84.750 1.00 136.03 153 ILE A C 1
ATOM 2394 O O . ILE A 1 153 ? 129.378 -10.123 84.561 1.00 135.10 153 ILE A O 1
ATOM 2410 N N . PRO A 1 154 ? 128.688 -7.977 84.430 1.00 139.27 154 PRO A N 1
ATOM 2411 C CA . PRO A 1 154 ? 128.667 -6.520 84.636 1.00 143.30 154 PRO A CA 1
ATOM 2412 C C . PRO A 1 154 ? 128.858 -6.138 86.096 1.00 146.40 154 PRO A C 1
ATOM 2413 O O . PRO A 1 154 ? 128.366 -6.840 86.975 1.00 142.25 154 PRO A O 1
ATOM 2424 N N . ASP A 1 155 ? 129.519 -5.012 86.343 1.00 156.10 155 ASP A N 1
ATOM 2425 C CA . ASP A 1 155 ? 130.041 -4.716 87.670 1.00 157.17 155 ASP A CA 1
ATOM 2426 C C . ASP A 1 155 ? 128.939 -4.381 88.666 1.00 157.13 155 ASP A C 1
ATOM 2427 O O . ASP A 1 155 ? 129.054 -4.696 89.853 1.00 147.77 155 ASP A O 1
ATOM 2436 N N . HIS A 1 156 ? 127.873 -3.745 88.190 1.00 168.99 156 HIS A N 1
ATOM 2437 C CA . HIS A 1 156 ? 126.765 -3.370 89.063 1.00 165.16 156 HIS A CA 1
ATOM 2438 C C . HIS A 1 156 ? 125.416 -3.464 88.349 1.00 154.62 156 HIS A C 1
ATOM 2439 O O . HIS A 1 156 ? 125.336 -3.244 87.141 1.00 135.95 156 HIS A O 1
ATOM 2453 N N . PRO A 1 157 ? 124.350 -3.801 89.097 1.00 157.52 157 PRO A N 1
ATOM 2454 C CA . PRO A 1 157 ? 124.364 -4.114 90.532 1.00 157.16 157 PRO A CA 1
ATOM 2455 C C . PRO A 1 157 ? 124.792 -5.553 90.806 1.00 149.03 157 PRO A C 1
ATOM 2456 O O . PRO A 1 157 ? 124.603 -6.419 89.953 1.00 155.23 157 PRO A O 1
ATOM 2467 N N . LYS A 1 158 ? 125.373 -5.797 91.974 1.00 153.79 158 LYS A N 1
ATOM 2468 C CA . LYS A 1 158 ? 125.804 -7.140 92.340 1.00 151.55 158 LYS A CA 1
ATOM 2469 C C . LYS A 1 158 ? 124.601 -8.030 92.625 1.00 143.62 158 LYS A C 1
ATOM 2470 O O . LYS A 1 158 ? 123.801 -7.740 93.515 1.00 142.64 158 LYS A O 1
ATOM 2489 N N . HIS A 1 159 ? 124.467 -9.101 91.848 1.00 139.94 159 HIS A N 1
ATOM 2490 C CA . HIS A 1 159 ? 123.349 -10.027 91.992 1.00 135.63 159 HIS A CA 1
ATOM 2491 C C . HIS A 1 159 ? 123.746 -11.311 92.726 1.00 135.22 159 HIS A C 1
ATOM 2492 O O . HIS A 1 159 ? 122.909 -12.186 92.930 1.00 124.44 159 HIS A O 1
ATOM 2506 N N . PHE A 1 160 ? 125.013 -11.419 93.122 1.00 150.14 160 PHE A N 1
ATOM 2507 C CA . PHE A 1 160 ? 125.525 -12.651 93.724 1.00 141.26 160 PHE A CA 1
ATOM 2508 C C . PHE A 1 160 ? 126.363 -12.436 94.969 1.00 128.35 160 PHE A C 1
ATOM 2509 O O . PHE A 1 160 ? 127.025 -11.411 95.129 1.00 134.00 160 PHE A O 1
ATOM 2526 N N . SER A 1 161 ? 126.327 -13.435 95.841 1.00 130.04 161 SER A N 1
ATOM 2527 C CA . SER A 1 161 ? 127.029 -13.394 97.112 1.00 137.18 161 SER A CA 1
ATOM 2528 C C . SER A 1 161 ? 127.374 -14.810 97.532 1.00 127.33 161 SER A C 1
ATOM 2529 O O . SER A 1 161 ? 126.484 -15.647 97.690 1.00 116.24 161 SER A O 1
ATOM 2537 N N . ILE A 1 162 ? 128.661 -15.075 97.728 1.00 126.60 162 ILE A N 1
ATOM 2538 C CA . ILE A 1 162 ? 129.094 -16.414 98.098 1.00 121.42 162 ILE A CA 1
ATOM 2539 C C . ILE A 1 162 ? 129.394 -16.508 99.580 1.00 112.96 162 ILE A C 1
ATOM 2540 O O . ILE A 1 162 ? 130.018 -15.628 100.168 1.00 118.55 162 ILE A O 1
ATOM 2556 N N . HIS A 1 163 ? 128.915 -17.588 100.182 1.00 114.67 163 HIS A N 1
ATOM 2557 C CA . HIS A 1 163 ? 129.179 -17.861 101.579 1.00 123.38 163 HIS A CA 1
ATOM 2558 C C . HIS A 1 163 ? 130.621 -18.343 101.691 1.00 136.48 163 HIS A C 1
ATOM 2559 O O . HIS A 1 163 ? 130.997 -19.323 101.050 1.00 128.17 163 HIS A O 1
ATOM 2573 N N . PRO A 1 164 ? 131.439 -17.648 102.493 1.00 133.38 164 PRO A N 1
ATOM 2574 C CA . PRO A 1 164 ? 132.878 -17.923 102.461 1.00 122.25 164 PRO A CA 1
ATOM 2575 C C . PRO A 1 164 ? 133.293 -19.313 102.947 1.00 127.59 164 PRO A C 1
ATOM 2576 O O . PRO A 1 164 ? 134.354 -19.785 102.538 1.00 119.74 164 PRO A O 1
ATOM 2587 N N . ASP A 1 165 ? 132.478 -19.963 103.771 1.00 135.46 165 ASP A N 1
ATOM 2588 C CA . ASP A 1 165 ? 132.871 -21.242 104.360 1.00 135.64 165 ASP A CA 1
ATOM 2589 C C . ASP A 1 165 ? 132.466 -22.426 103.483 1.00 128.48 165 ASP A C 1
ATOM 2590 O O . ASP A 1 165 ? 133.238 -23.375 103.333 1.00 117.47 165 ASP A O 1
ATOM 2599 N N . THR A 1 166 ? 131.271 -22.366 102.905 1.00 152.97 166 THR A N 1
ATOM 2600 C CA . THR A 1 166 ? 130.721 -23.489 102.141 1.00 142.94 166 THR A CA 1
ATOM 2601 C C . THR A 1 166 ? 131.043 -23.392 100.657 1.00 118.27 166 THR A C 1
ATOM 2602 O O . THR A 1 166 ? 131.248 -24.404 99.989 1.00 118.42 166 THR A O 1
ATOM 2613 N N . GLY A 1 167 ? 131.070 -22.167 100.145 1.00 123.89 167 GLY A N 1
ATOM 2614 C CA . GLY A 1 167 ? 131.385 -21.931 98.750 1.00 127.36 167 GLY A CA 1
ATOM 2615 C C . GLY A 1 167 ? 130.125 -21.851 97.913 1.00 133.97 167 GLY A C 1
ATOM 2616 O O . GLY A 1 167 ? 130.186 -21.911 96.684 1.00 127.99 167 GLY A O 1
ATOM 2620 N N . VAL A 1 168 ? 128.974 -21.722 98.568 1.00 137.81 168 VAL A N 1
ATOM 2621 C CA . VAL A 1 168 ? 127.718 -21.625 97.838 1.00 143.46 168 VAL A CA 1
ATOM 2622 C C . VAL A 1 168 ? 127.487 -20.201 97.348 1.00 141.15 168 VAL A C 1
ATOM 2623 O O . VAL A 1 168 ? 127.489 -19.252 98.127 1.00 135.09 168 VAL A O 1
ATOM 2636 N N . ILE A 1 169 ? 127.336 -20.057 96.038 1.00 140.25 169 ILE A N 1
ATOM 2637 C CA . ILE A 1 169 ? 126.912 -18.791 95.472 1.00 135.02 169 ILE A CA 1
ATOM 2638 C C . ILE A 1 169 ? 125.407 -18.718 95.667 1.00 139.11 169 ILE A C 1
ATOM 2639 O O . ILE A 1 169 ? 124.722 -19.737 95.585 1.00 143.12 169 ILE A O 1
ATOM 2655 N N . THR A 1 170 ? 124.886 -17.532 95.944 1.00 134.15 170 THR A N 1
ATOM 2656 C CA . THR A 1 170 ? 123.443 -17.363 96.040 1.00 124.98 170 THR A CA 1
ATOM 2657 C C . THR A 1 170 ? 123.081 -16.009 95.464 1.00 136.15 170 THR A C 1
ATOM 2658 O O . THR A 1 170 ? 123.946 -15.153 95.272 1.00 134.82 170 THR A O 1
ATOM 2669 N N . THR A 1 171 ? 121.794 -15.818 95.196 1.00 151.36 171 THR A N 1
ATOM 2670 C CA . THR A 1 171 ? 121.308 -14.572 94.623 1.00 138.62 171 THR A CA 1
ATOM 2671 C C . THR A 1 171 ? 120.982 -13.556 95.714 1.00 135.89 171 THR A C 1
ATOM 2672 O O . THR A 1 171 ? 120.734 -13.919 96.863 1.00 141.91 171 THR A O 1
ATOM 2683 N N . THR A 1 172 ? 120.989 -12.283 95.332 1.00 132.92 172 THR A N 1
ATOM 2684 C CA . THR A 1 172 ? 120.842 -11.175 96.270 1.00 146.72 172 THR A CA 1
ATOM 2685 C C . THR A 1 172 ? 119.670 -10.275 95.905 1.00 143.47 172 THR A C 1
ATOM 2686 O O . THR A 1 172 ? 119.170 -9.524 96.744 1.00 131.91 172 THR A O 1
ATOM 2697 N N . THR A 1 173 ? 119.242 -10.352 94.647 1.00 155.44 173 THR A N 1
ATOM 2698 C CA . THR A 1 173 ? 118.057 -9.640 94.190 1.00 137.47 173 THR A CA 1
ATOM 2699 C C . THR A 1 173 ? 117.063 -10.644 93.644 1.00 134.44 173 THR A C 1
ATOM 2700 O O . THR A 1 173 ? 117.460 -11.731 93.221 1.00 134.33 173 THR A O 1
ATOM 2711 N N . PRO A 1 174 ? 115.768 -10.289 93.644 1.00 142.93 174 PRO A N 1
ATOM 2712 C CA . PRO A 1 174 ? 114.796 -11.153 92.974 1.00 136.63 174 PRO A CA 1
ATOM 2713 C C . PRO A 1 174 ? 114.626 -10.719 91.520 1.00 135.04 174 PRO A C 1
ATOM 2714 O O . PRO A 1 174 ? 113.880 -11.332 90.755 1.00 144.21 174 PRO A O 1
ATOM 2725 N N . PHE A 1 175 ? 115.348 -9.664 91.149 1.00 136.97 175 PHE A N 1
ATOM 2726 C CA . PHE A 1 175 ? 115.182 -9.022 89.852 1.00 136.87 175 PHE A CA 1
ATOM 2727 C C . PHE A 1 175 ? 116.131 -9.560 88.777 1.00 133.65 175 PHE A C 1
ATOM 2728 O O . PHE A 1 175 ? 116.643 -8.791 87.963 1.00 131.32 175 PHE A O 1
ATOM 2745 N N . LEU A 1 176 ? 116.396 -10.863 88.786 1.00 132.99 176 LEU A N 1
ATOM 2746 C CA . LEU A 1 176 ? 117.152 -11.470 87.695 1.00 129.24 176 LEU A CA 1
ATOM 2747 C C . LEU A 1 176 ? 116.284 -11.578 86.433 1.00 151.01 176 LEU A C 1
ATOM 2748 O O . LEU A 1 176 ? 115.174 -12.119 86.477 1.00 138.49 176 LEU A O 1
ATOM 2764 N N . ASP A 1 177 ? 116.795 -11.065 85.317 1.00 148.58 177 ASP A N 1
ATOM 2765 C CA . ASP A 1 177 ? 116.040 -11.033 84.072 1.00 144.78 177 ASP A CA 1
ATOM 2766 C C . ASP A 1 177 ? 116.943 -11.375 82.890 1.00 148.05 177 ASP A C 1
ATOM 2767 O O . ASP A 1 177 ? 118.001 -10.775 82.707 1.00 155.18 177 ASP A O 1
ATOM 2776 N N . ARG A 1 178 ? 116.523 -12.358 82.099 1.00 143.11 178 ARG A N 1
ATOM 2777 C CA . ARG A 1 178 ? 117.316 -12.841 80.974 1.00 128.70 178 ARG A CA 1
ATOM 2778 C C . ARG A 1 178 ? 117.295 -11.858 79.805 1.00 125.76 178 ARG A C 1
ATOM 2779 O O . ARG A 1 178 ? 118.206 -11.842 78.974 1.00 128.43 178 ARG A O 1
ATOM 2800 N N . GLU A 1 179 ? 116.247 -11.045 79.745 1.00 140.74 179 GLU A N 1
ATOM 2801 C CA . GLU A 1 179 ? 116.051 -10.119 78.635 1.00 150.26 179 GLU A CA 1
ATOM 2802 C C . GLU A 1 179 ? 116.919 -8.867 78.758 1.00 147.65 179 GLU A C 1
ATOM 2803 O O . GLU A 1 179 ? 117.147 -8.171 77.768 1.00 129.56 179 GLU A O 1
ATOM 2815 N N . LYS A 1 180 ? 117.428 -8.607 79.963 1.00 155.51 180 LYS A N 1
ATOM 2816 C CA . LYS A 1 180 ? 118.273 -7.435 80.200 1.00 160.18 180 LYS A CA 1
ATOM 2817 C C . LYS A 1 180 ? 119.748 -7.832 80.174 1.00 135.99 180 LYS A C 1
ATOM 2818 O O . LYS A 1 180 ? 120.579 -7.108 79.621 1.00 137.15 180 LYS A O 1
ATOM 2837 N N . CYS A 1 181 ? 120.072 -8.978 80.764 1.00 136.34 181 CYS A N 1
ATOM 2838 C CA . CYS A 1 181 ? 121.416 -9.534 80.648 1.00 150.36 181 CYS A CA 1
ATOM 2839 C C . CYS A 1 181 ? 121.322 -11.055 80.760 1.00 134.99 181 CYS A C 1
ATOM 2840 O O . CYS A 1 181 ? 120.787 -11.586 81.733 1.00 133.62 181 CYS A O 1
ATOM 2848 N N . ASP A 1 182 ? 121.855 -11.747 79.757 1.00 133.95 182 ASP A N 1
ATOM 2849 C CA . ASP A 1 182 ? 121.645 -13.183 79.616 1.00 131.86 182 ASP A CA 1
ATOM 2850 C C . ASP A 1 182 ? 122.703 -14.015 80.338 1.00 151.09 182 ASP A C 1
ATOM 2851 O O . ASP A 1 182 ? 122.490 -15.203 80.589 1.00 159.00 182 ASP A O 1
ATOM 2860 N N . THR A 1 183 ? 123.844 -13.409 80.654 1.00 160.55 183 THR A N 1
ATOM 2861 C CA . THR A 1 183 ? 124.936 -14.137 81.300 1.00 142.75 183 THR A CA 1
ATOM 2862 C C . THR A 1 183 ? 125.854 -13.228 82.126 1.00 134.75 183 THR A C 1
ATOM 2863 O O . THR A 1 183 ? 126.222 -12.137 81.690 1.00 129.06 183 THR A O 1
ATOM 2874 N N . TYR A 1 184 ? 126.223 -13.700 83.317 1.00 136.51 184 TYR A N 1
ATOM 2875 C CA . TYR A 1 184 ? 127.149 -12.993 84.207 1.00 130.19 184 TYR A CA 1
ATOM 2876 C C . TYR A 1 184 ? 128.388 -13.859 84.426 1.00 124.72 184 TYR A C 1
ATOM 2877 O O . TYR A 1 184 ? 128.314 -15.085 84.327 1.00 124.63 184 TYR A O 1
ATOM 2895 N N . GLN A 1 185 ? 129.521 -13.219 84.714 1.00 134.23 185 GLN A N 1
ATOM 2896 C CA . GLN A 1 185 ? 130.770 -13.923 85.029 1.00 120.66 185 GLN A CA 1
ATOM 2897 C C . GLN A 1 185 ? 131.352 -13.453 86.356 1.00 119.54 185 GLN A C 1
ATOM 2898 O O . GLN A 1 185 ? 131.423 -12.252 86.616 1.00 130.33 185 GLN A O 1
ATOM 2912 N N . LEU A 1 186 ? 131.756 -14.409 87.192 1.00 124.10 186 LEU A N 1
ATOM 2913 C CA . LEU A 1 186 ? 132.400 -14.111 88.472 1.00 122.17 186 LEU A CA 1
ATOM 2914 C C . LEU A 1 186 ? 133.829 -14.619 88.547 1.00 121.27 186 LEU A C 1
ATOM 2915 O O . LEU A 1 186 ? 134.104 -15.785 88.266 1.00 123.47 186 LEU A O 1
ATOM 2931 N N . ILE A 1 187 ? 134.738 -13.725 88.919 1.00 122.42 187 ILE A N 1
ATOM 2932 C CA . ILE A 1 187 ? 136.127 -14.095 89.178 1.00 136.34 187 ILE A CA 1
ATOM 2933 C C . ILE A 1 187 ? 136.294 -14.403 90.667 1.00 126.34 187 ILE A C 1
ATOM 2934 O O . ILE A 1 187 ? 135.945 -13.597 91.532 1.00 125.25 187 ILE A O 1
ATOM 2950 N N . MET A 1 188 ? 136.829 -15.587 90.941 1.00 125.30 188 MET A N 1
ATOM 2951 C CA . MET A 1 188 ? 136.827 -16.175 92.275 1.00 132.85 188 MET A CA 1
ATOM 2952 C C . MET A 1 188 ? 138.212 -16.316 92.875 1.00 135.66 188 MET A C 1
ATOM 2953 O O . MET A 1 188 ? 139.217 -16.248 92.172 1.00 129.28 188 MET A O 1
ATOM 2967 N N . GLU A 1 189 ? 138.252 -16.485 94.192 1.00 131.89 189 GLU A N 1
ATOM 2968 C CA . GLU A 1 189 ? 139.501 -16.744 94.883 1.00 136.32 189 GLU A CA 1
ATOM 2969 C C . GLU A 1 189 ? 139.328 -17.719 96.033 1.00 130.89 189 GLU A C 1
ATOM 2970 O O . GLU A 1 189 ? 138.297 -17.746 96.709 1.00 129.19 189 GLU A O 1
ATOM 2982 N N . VAL A 1 190 ? 140.366 -18.520 96.237 1.00 131.18 190 VAL A N 1
ATOM 2983 C CA . VAL A 1 190 ? 140.471 -19.397 97.395 1.00 130.25 190 VAL A CA 1
ATOM 2984 C C . VAL A 1 190 ? 141.698 -19.013 98.172 1.00 127.20 190 VAL A C 1
ATOM 2985 O O . VAL A 1 190 ? 142.800 -19.041 97.638 1.00 128.22 190 VAL A O 1
ATOM 2998 N N . ARG A 1 191 ? 141.512 -18.626 99.425 1.00 124.30 191 ARG A N 1
ATOM 2999 C CA . ARG A 1 191 ? 142.649 -18.352 100.279 1.00 125.90 191 ARG A CA 1
ATOM 3000 C C . ARG A 1 191 ? 142.623 -19.276 101.490 1.00 128.23 191 ARG A C 1
ATOM 3001 O O . ARG A 1 191 ? 141.676 -19.263 102.272 1.00 126.32 191 ARG A O 1
ATOM 3022 N N . ASP A 1 192 ? 143.658 -20.099 101.618 1.00 134.55 192 ASP A N 1
ATOM 3023 C CA . ASP A 1 192 ? 143.827 -20.938 102.801 1.00 132.66 192 ASP A CA 1
ATOM 3024 C C . ASP A 1 192 ? 144.235 -20.096 104.014 1.00 123.80 192 ASP A C 1
ATOM 3025 O O . ASP A 1 192 ? 144.111 -18.870 103.999 1.00 131.49 192 ASP A O 1
ATOM 3034 N N . MET A 1 193 ? 144.704 -20.760 105.064 1.00 116.69 193 MET A N 1
ATOM 3035 C CA . MET A 1 193 ? 145.170 -20.077 106.268 1.00 126.58 193 MET A CA 1
ATOM 3036 C C . MET A 1 193 ? 144.064 -19.230 106.903 1.00 121.58 193 MET A C 1
ATOM 3037 O O . MET A 1 193 ? 144.344 -18.315 107.682 1.00 132.22 193 MET A O 1
ATOM 3051 N N . GLY A 1 194 ? 142.813 -19.543 106.578 1.00 120.06 194 GLY A N 1
ATOM 3052 C CA . GLY A 1 194 ? 141.674 -18.826 107.125 1.00 122.94 194 GLY A CA 1
ATOM 3053 C C . GLY A 1 194 ? 141.392 -17.506 106.429 1.00 130.08 194 GLY A C 1
ATOM 3054 O O . GLY A 1 194 ? 140.668 -16.662 106.959 1.00 132.91 194 GLY A O 1
ATOM 3058 N N . GLY A 1 195 ? 141.942 -17.336 105.231 1.00 127.03 195 GLY A N 1
ATOM 3059 C CA . GLY A 1 195 ? 141.713 -16.134 104.449 1.00 119.59 195 GLY A CA 1
ATOM 3060 C C . GLY A 1 195 ? 142.582 -14.957 104.847 1.00 142.81 195 GLY A C 1
ATOM 3061 O O . GLY A 1 195 ? 142.394 -13.844 104.353 1.00 145.15 195 GLY A O 1
ATOM 3065 N N . GLN A 1 196 ? 143.529 -15.192 105.749 1.00 148.31 196 GLN A N 1
ATOM 3066 C CA . GLN A 1 196 ? 144.449 -14.145 106.173 1.00 149.15 196 GLN A CA 1
ATOM 3067 C C . GLN A 1 196 ? 145.431 -13.850 105.030 1.00 142.35 196 GLN A C 1
ATOM 3068 O O . GLN A 1 196 ? 145.845 -14.767 104.322 1.00 137.73 196 GLN A O 1
ATOM 3082 N N . PRO A 1 197 ? 145.804 -12.570 104.845 1.00 145.97 197 PRO A N 1
ATOM 3083 C CA . PRO A 1 197 ? 146.473 -12.113 103.614 1.00 148.67 197 PRO A CA 1
ATOM 3084 C C . PRO A 1 197 ? 147.798 -12.808 103.301 1.00 147.16 197 PRO A C 1
ATOM 3085 O O . PRO A 1 197 ? 148.239 -12.760 102.153 1.00 150.21 197 PRO A O 1
ATOM 3096 N N . PHE A 1 198 ? 148.408 -13.450 104.293 1.00 148.40 198 PHE A N 1
ATOM 3097 C CA . PHE A 1 198 ? 149.619 -14.237 104.064 1.00 142.89 198 PHE A CA 1
ATOM 3098 C C . PHE A 1 198 ? 149.254 -15.654 103.654 1.00 145.62 198 PHE A C 1
ATOM 3099 O O . PHE A 1 198 ? 150.092 -16.558 103.676 1.00 136.49 198 PHE A O 1
ATOM 3116 N N . GLY A 1 199 ? 147.998 -15.841 103.265 1.00 146.50 199 GLY A N 1
ATOM 3117 C CA . GLY A 1 199 ? 147.524 -17.130 102.817 1.00 132.32 199 GLY A CA 1
ATOM 3118 C C . GLY A 1 199 ? 147.917 -17.341 101.376 1.00 124.81 199 GLY A C 1
ATOM 3119 O O . GLY A 1 199 ? 148.212 -16.389 100.654 1.00 129.48 199 GLY A O 1
ATOM 3123 N N . LEU A 1 200 ? 147.942 -18.600 100.969 1.00 112.69 200 LEU A N 1
ATOM 3124 C CA . LEU A 1 200 ? 148.176 -18.950 99.584 1.00 135.73 200 LEU A CA 1
ATOM 3125 C C . LEU A 1 200 ? 146.859 -18.904 98.847 1.00 143.44 200 LEU A C 1
ATOM 3126 O O . LEU A 1 200 ? 145.803 -19.099 99.454 1.00 137.68 200 LEU A O 1
ATOM 3142 N N . PHE A 1 201 ? 146.907 -18.644 97.545 1.00 144.36 201 PHE A N 1
ATOM 3143 C CA . PHE A 1 201 ? 145.672 -18.505 96.798 1.00 128.20 201 PHE A CA 1
ATOM 3144 C C . PHE A 1 201 ? 145.804 -18.842 95.329 1.00 119.64 201 PHE A C 1
ATOM 3145 O O . PHE A 1 201 ? 146.894 -18.868 94.757 1.00 120.75 201 PHE A O 1
ATOM 3162 N N . ASN A 1 202 ? 144.650 -19.091 94.730 1.00 127.65 202 ASN A N 1
ATOM 3163 C CA . ASN A 1 202 ? 144.519 -19.141 93.293 1.00 127.19 202 ASN A CA 1
ATOM 3164 C C . ASN A 1 202 ? 143.187 -18.516 92.957 1.00 124.33 202 ASN A C 1
ATOM 3165 O O . ASN A 1 202 ? 142.359 -18.303 93.845 1.00 124.83 202 ASN A O 1
ATOM 3176 N N . THR A 1 203 ? 142.985 -18.209 91.683 1.00 126.41 203 THR A N 1
ATOM 3177 C CA . THR A 1 203 ? 141.714 -17.674 91.229 1.00 125.61 203 THR A CA 1
ATOM 3178 C C . THR A 1 203 ? 141.165 -18.537 90.118 1.00 122.30 203 THR A C 1
ATOM 3179 O O . THR A 1 203 ? 141.882 -19.326 89.508 1.00 125.82 203 THR A O 1
ATOM 3189 N N . GLY A 1 204 ? 139.878 -18.377 89.858 1.00 141.16 204 GLY A N 1
ATOM 3190 C CA . GLY A 1 204 ? 139.238 -19.078 88.771 1.00 142.18 204 GLY A CA 1
ATOM 3191 C C . GLY A 1 204 ? 138.039 -18.281 88.329 1.00 127.54 204 GLY A C 1
ATOM 3192 O O . GLY A 1 204 ? 137.678 -17.284 88.960 1.00 127.57 204 GLY A O 1
ATOM 3196 N N . THR A 1 205 ? 137.424 -18.726 87.242 1.00 152.17 205 THR A N 1
ATOM 3197 C CA . THR A 1 205 ? 136.221 -18.092 86.733 1.00 133.47 205 THR A CA 1
ATOM 3198 C C . THR A 1 205 ? 135.035 -18.999 86.990 1.00 127.21 205 THR A C 1
ATOM 3199 O O . THR A 1 205 ? 135.168 -20.221 87.051 1.00 127.42 205 THR A O 1
ATOM 3209 N N . ILE A 1 206 ? 133.875 -18.385 87.155 1.00 125.67 206 ILE A N 1
ATOM 3210 C CA . ILE A 1 206 ? 132.632 -19.121 87.252 1.00 131.65 206 ILE A CA 1
ATOM 3211 C C . ILE A 1 206 ? 131.564 -18.293 86.544 1.00 121.37 206 ILE A C 1
ATOM 3212 O O . ILE A 1 206 ? 131.061 -17.305 87.078 1.00 119.04 206 ILE A O 1
ATOM 3228 N N . THR A 1 207 ? 131.276 -18.686 85.307 1.00 120.33 207 THR A N 1
ATOM 3229 C CA . THR A 1 207 ? 130.266 -18.025 84.486 1.00 126.61 207 THR A CA 1
ATOM 3230 C C . THR A 1 207 ? 128.864 -18.482 84.878 1.00 119.83 207 THR A C 1
ATOM 3231 O O . THR A 1 207 ? 128.605 -19.680 84.968 1.00 126.38 207 THR A O 1
ATOM 3242 N N . ILE A 1 208 ? 127.963 -17.531 85.106 1.00 118.93 208 ILE A N 1
ATOM 3243 C CA . ILE A 1 208 ? 126.564 -17.854 85.373 1.00 119.72 208 ILE A CA 1
ATOM 3244 C C . ILE A 1 208 ? 125.711 -17.395 84.202 1.00 128.82 208 ILE A C 1
ATOM 3245 O O . ILE A 1 208 ? 125.626 -16.201 83.926 1.00 136.70 208 ILE A O 1
ATOM 3261 N N . SER A 1 209 ? 125.074 -18.342 83.520 1.00 138.41 209 SER A N 1
ATOM 3262 C CA . SER A 1 209 ? 124.192 -18.019 82.400 1.00 131.54 209 SER A CA 1
ATOM 3263 C C . SER A 1 209 ? 122.754 -18.397 82.737 1.00 121.92 209 SER A C 1
ATOM 3264 O O . SER A 1 209 ? 122.488 -19.482 83.247 1.00 120.99 209 SER A O 1
ATOM 3272 N N . LEU A 1 210 ? 121.833 -17.485 82.444 1.00 146.78 210 LEU A N 1
ATOM 3273 C CA . LEU A 1 210 ? 120.442 -17.626 82.868 1.00 160.62 210 LEU A CA 1
ATOM 3274 C C . LEU A 1 210 ? 119.611 -18.475 81.911 1.00 126.71 210 LEU A C 1
ATOM 3275 O O . LEU A 1 210 ? 119.698 -18.321 80.691 1.00 130.78 210 LEU A O 1
ATOM 3291 N N . GLU A 1 211 ? 118.803 -19.363 82.481 1.00 136.35 211 GLU A N 1
ATOM 3292 C CA . GLU A 1 211 ? 117.851 -20.151 81.711 1.00 141.10 211 GLU A CA 1
ATOM 3293 C C . GLU A 1 211 ? 116.565 -19.346 81.537 1.00 139.27 211 GLU A C 1
ATOM 3294 O O . GLU A 1 211 ? 116.065 -18.744 82.488 1.00 137.39 211 GLU A O 1
ATOM 3306 N N . ASP A 1 212 ? 116.037 -19.338 80.318 1.00 129.73 212 ASP A N 1
ATOM 3307 C CA . ASP A 1 212 ? 114.876 -18.517 79.979 1.00 145.38 212 ASP A CA 1
ATOM 3308 C C . ASP A 1 212 ? 113.558 -19.054 80.543 1.00 139.73 212 ASP A C 1
ATOM 3309 O O . ASP A 1 212 ? 113.319 -20.260 80.557 1.00 138.22 212 ASP A O 1
ATOM 3318 N N . GLU A 1 213 ? 112.711 -18.137 81.009 1.00 129.22 213 GLU A N 1
ATOM 3319 C CA . GLU A 1 213 ? 111.331 -18.444 81.374 1.00 128.76 213 GLU A CA 1
ATOM 3320 C C . GLU A 1 213 ? 110.398 -17.576 80.539 1.00 148.96 213 GLU A C 1
ATOM 3321 O O . GLU A 1 213 ? 110.725 -16.433 80.218 1.00 148.61 213 GLU A O 1
ATOM 3333 N N . ASN A 1 214 ? 109.241 -18.126 80.182 1.00 149.80 214 ASN A N 1
ATOM 3334 C CA . ASN A 1 214 ? 108.267 -17.408 79.368 1.00 132.81 214 ASN A CA 1
ATOM 3335 C C . ASN A 1 214 ? 107.580 -16.321 80.191 1.00 136.78 214 ASN A C 1
ATOM 3336 O O . ASN A 1 214 ? 106.425 -16.464 80.590 1.00 135.56 214 ASN A O 1
ATOM 3347 N N . ASP A 1 215 ? 108.300 -15.234 80.450 1.00 154.80 215 ASP A N 1
ATOM 3348 C CA . ASP A 1 215 ? 107.758 -14.128 81.232 1.00 162.95 215 ASP A CA 1
ATOM 3349 C C . ASP A 1 215 ? 107.304 -12.997 80.320 1.00 149.52 215 ASP A C 1
ATOM 3350 O O . ASP A 1 215 ? 106.977 -11.908 80.789 1.00 150.69 215 ASP A O 1
ATOM 3359 N N . ASN A 1 216 ? 107.288 -13.265 79.019 1.00 135.59 216 ASN A N 1
ATOM 3360 C CA . ASN A 1 216 ? 106.829 -12.285 78.049 1.00 154.57 216 ASN A CA 1
ATOM 3361 C C . ASN A 1 216 ? 105.822 -12.891 77.081 1.00 152.52 216 ASN A C 1
ATOM 3362 O O . ASN A 1 216 ? 106.152 -13.816 76.336 1.00 134.37 216 ASN A O 1
ATOM 3373 N N . PRO A 1 217 ? 104.584 -12.374 77.086 1.00 155.57 217 PRO A N 1
ATOM 3374 C CA . PRO A 1 217 ? 103.654 -12.834 76.060 1.00 154.33 217 PRO A CA 1
ATOM 3375 C C . PRO A 1 217 ? 103.980 -12.164 74.736 1.00 150.20 217 PRO A C 1
ATOM 3376 O O . PRO A 1 217 ? 104.617 -11.112 74.740 1.00 142.93 217 PRO A O 1
ATOM 3387 N N . PRO A 1 218 ? 103.570 -12.772 73.617 1.00 144.27 218 PRO A N 1
ATOM 3388 C CA . PRO A 1 218 ? 103.843 -12.198 72.300 1.00 143.48 218 PRO A CA 1
ATOM 3389 C C . PRO A 1 218 ? 102.874 -11.065 71.967 1.00 137.20 218 PRO A C 1
ATOM 3390 O O . PRO A 1 218 ? 101.741 -11.087 72.449 1.00 138.11 218 PRO A O 1
ATOM 3401 N N . SER A 1 219 ? 103.321 -10.083 71.187 1.00 139.28 219 SER A N 1
ATOM 3402 C CA . SER A 1 219 ? 102.484 -8.936 70.842 1.00 140.77 219 SER A CA 1
ATOM 3403 C C . SER A 1 219 ? 102.531 -8.621 69.352 1.00 155.53 219 SER A C 1
ATOM 3404 O O . SER A 1 219 ? 103.580 -8.724 68.715 1.00 158.55 219 SER A O 1
ATOM 3412 N N . PHE A 1 220 ? 101.385 -8.212 68.815 1.00 152.68 220 PHE A N 1
ATOM 3413 C CA . PHE A 1 220 ? 101.243 -7.896 67.395 1.00 140.47 220 PHE A CA 1
ATOM 3414 C C . PHE A 1 220 ? 101.980 -6.613 67.043 1.00 139.32 220 PHE A C 1
ATOM 3415 O O . PHE A 1 220 ? 102.121 -5.720 67.881 1.00 142.43 220 PHE A O 1
ATOM 3432 N N . THR A 1 221 ? 102.441 -6.521 65.799 1.00 137.22 221 THR A N 1
ATOM 3433 C CA . THR A 1 221 ? 103.136 -5.327 65.319 1.00 141.80 221 THR A CA 1
ATOM 3434 C C . THR A 1 221 ? 102.258 -4.068 65.432 1.00 145.41 221 THR A C 1
ATOM 3435 O O . THR A 1 221 ? 102.596 -3.148 66.178 1.00 140.36 221 THR A O 1
ATOM 3446 N N . GLU A 1 222 ? 101.138 -4.026 64.708 1.00 143.15 222 GLU A N 1
ATOM 3447 C CA . GLU A 1 222 ? 100.234 -2.867 64.749 1.00 140.96 222 GLU A CA 1
ATOM 3448 C C . GLU A 1 222 ? 99.191 -2.982 65.859 1.00 143.54 222 GLU A C 1
ATOM 3449 O O . GLU A 1 222 ? 98.905 -4.075 66.350 1.00 145.26 222 GLU A O 1
ATOM 3461 N N . THR A 1 223 ? 98.633 -1.839 66.246 1.00 144.75 223 THR A N 1
ATOM 3462 C CA . THR A 1 223 ? 97.659 -1.774 67.335 1.00 150.87 223 THR A CA 1
ATOM 3463 C C . THR A 1 223 ? 96.306 -2.366 66.953 1.00 164.29 223 THR A C 1
ATOM 3464 O O . THR A 1 223 ? 95.587 -2.883 67.807 1.00 165.63 223 THR A O 1
ATOM 3475 N N . SER A 1 224 ? 95.959 -2.285 65.674 1.00 152.47 224 SER A N 1
ATOM 3476 C CA . SER A 1 224 ? 94.705 -2.843 65.184 1.00 162.56 224 SER A CA 1
ATOM 3477 C C . SER A 1 224 ? 94.801 -3.015 63.674 1.00 163.71 224 SER A C 1
ATOM 3478 O O . SER A 1 224 ? 95.636 -2.382 63.025 1.00 156.23 224 SER A O 1
ATOM 3486 N N . TYR A 1 225 ? 93.940 -3.862 63.122 1.00 153.41 225 TYR A N 1
ATOM 3487 C CA . TYR A 1 225 ? 94.078 -4.294 61.737 1.00 153.70 225 TYR A CA 1
ATOM 3488 C C . TYR A 1 225 ? 92.829 -4.092 60.902 1.00 162.39 225 TYR A C 1
ATOM 3489 O O . TYR A 1 225 ? 91.711 -4.059 61.415 1.00 160.74 225 TYR A O 1
ATOM 3507 N N . VAL A 1 226 ? 93.048 -3.953 59.598 1.00 159.24 226 VAL A N 1
ATOM 3508 C CA . VAL A 1 226 ? 91.973 -3.786 58.628 1.00 149.98 226 VAL A CA 1
ATOM 3509 C C . VAL A 1 226 ? 92.396 -4.396 57.288 1.00 152.65 226 VAL A C 1
ATOM 3510 O O . VAL A 1 226 ? 93.581 -4.398 56.954 1.00 163.62 226 VAL A O 1
ATOM 3523 N N . THR A 1 227 ? 91.431 -4.909 56.530 1.00 151.58 227 THR A N 1
ATOM 3524 C CA . THR A 1 227 ? 91.727 -5.622 55.291 1.00 163.09 227 THR A CA 1
ATOM 3525 C C . THR A 1 227 ? 90.486 -5.742 54.395 1.00 159.53 227 THR A C 1
ATOM 3526 O O . THR A 1 227 ? 89.424 -5.219 54.736 1.00 158.06 227 THR A O 1
ATOM 3537 N N . GLU A 1 228 ? 90.621 -6.427 53.258 1.00 157.68 228 GLU A N 1
ATOM 3538 C CA . GLU A 1 228 ? 89.510 -6.576 52.309 1.00 167.09 228 GLU A CA 1
ATOM 3539 C C . GLU A 1 228 ? 89.494 -7.923 51.579 1.00 177.06 228 GLU A C 1
ATOM 3540 O O . GLU A 1 228 ? 90.544 -8.445 51.201 1.00 190.50 228 GLU A O 1
ATOM 3552 N N . VAL A 1 229 ? 88.294 -8.475 51.388 1.00 164.68 229 VAL A N 1
ATOM 3553 C CA . VAL A 1 229 ? 88.105 -9.697 50.599 1.00 156.41 229 VAL A CA 1
ATOM 3554 C C . VAL A 1 229 ? 86.792 -9.635 49.810 1.00 178.37 229 VAL A C 1
ATOM 3555 O O . VAL A 1 229 ? 85.878 -8.915 50.187 1.00 177.68 229 VAL A O 1
ATOM 3568 N N . GLU A 1 230 ? 86.703 -10.377 48.710 1.00 184.83 230 GLU A N 1
ATOM 3569 C CA . GLU A 1 230 ? 85.477 -10.408 47.903 1.00 169.02 230 GLU A CA 1
ATOM 3570 C C . GLU A 1 230 ? 84.503 -11.501 48.360 1.00 159.15 230 GLU A C 1
ATOM 3571 O O . GLU A 1 230 ? 84.921 -12.593 48.742 1.00 159.58 230 GLU A O 1
ATOM 3583 N N . GLU A 1 231 ? 83.203 -11.195 48.312 1.00 162.22 231 GLU A N 1
ATOM 3584 C CA . GLU A 1 231 ? 82.162 -12.167 48.655 1.00 162.33 231 GLU A CA 1
ATOM 3585 C C . GLU A 1 231 ? 82.286 -13.400 47.760 1.00 162.33 231 GLU A C 1
ATOM 3586 O O . GLU A 1 231 ? 82.739 -13.304 46.620 1.00 159.16 231 GLU A O 1
ATOM 3598 N N . ASN A 1 232 ? 81.892 -14.554 48.296 1.00 163.30 232 ASN A N 1
ATOM 3599 C CA . ASN A 1 232 ? 81.955 -15.827 47.576 1.00 164.14 232 ASN A CA 1
ATOM 3600 C C . ASN A 1 232 ? 83.374 -16.252 47.191 1.00 171.03 232 ASN A C 1
ATOM 3601 O O . ASN A 1 232 ? 83.599 -16.751 46.088 1.00 161.49 232 ASN A O 1
ATOM 3612 N N . ARG A 1 233 ? 84.324 -16.045 48.102 1.00 168.60 233 ARG A N 1
ATOM 3613 C CA . ARG A 1 233 ? 85.685 -16.555 47.935 1.00 163.25 233 ARG A CA 1
ATOM 3614 C C . ARG A 1 233 ? 86.028 -17.672 48.917 1.00 159.85 233 ARG A C 1
ATOM 3615 O O . ARG A 1 233 ? 85.463 -17.758 50.009 1.00 149.71 233 ARG A O 1
ATOM 3636 N N . ILE A 1 234 ? 86.972 -18.517 48.511 1.00 159.03 234 ILE A N 1
ATOM 3637 C CA . ILE A 1 234 ? 87.435 -19.639 49.321 1.00 158.48 234 ILE A CA 1
ATOM 3638 C C . ILE A 1 234 ? 88.889 -19.965 48.988 1.00 175.51 234 ILE A C 1
ATOM 3639 O O . ILE A 1 234 ? 89.329 -19.815 47.848 1.00 180.38 234 ILE A O 1
ATOM 3655 N N . ASP A 1 235 ? 89.623 -20.417 50.001 1.00 171.79 235 ASP A N 1
ATOM 3656 C CA . ASP A 1 235 ? 91.024 -20.785 49.853 1.00 174.89 235 ASP A CA 1
ATOM 3657 C C . ASP A 1 235 ? 91.830 -19.572 49.400 1.00 174.71 235 ASP A C 1
ATOM 3658 O O . ASP A 1 235 ? 92.422 -19.565 48.323 1.00 185.40 235 ASP A O 1
ATOM 3667 N N . VAL A 1 236 ? 91.843 -18.545 50.243 1.00 166.58 236 VAL A N 1
ATOM 3668 C CA . VAL A 1 236 ? 92.671 -17.369 50.015 1.00 169.75 236 VAL A CA 1
ATOM 3669 C C . VAL A 1 236 ? 92.984 -16.699 51.346 1.00 175.42 236 VAL A C 1
ATOM 3670 O O . VAL A 1 236 ? 92.123 -16.603 52.221 1.00 168.54 236 VAL A O 1
ATOM 3683 N N . GLU A 1 237 ? 94.224 -16.249 51.502 1.00 165.50 237 GLU A N 1
ATOM 3684 C CA . GLU A 1 237 ? 94.626 -15.571 52.726 1.00 157.88 237 GLU A CA 1
ATOM 3685 C C . GLU A 1 237 ? 94.268 -14.091 52.650 1.00 155.17 237 GLU A C 1
ATOM 3686 O O . GLU A 1 237 ? 94.533 -13.423 51.651 1.00 154.60 237 GLU A O 1
ATOM 3698 N N . ILE A 1 238 ? 93.652 -13.594 53.715 1.00 152.25 238 ILE A N 1
ATOM 3699 C CA . ILE A 1 238 ? 93.208 -12.210 53.782 1.00 149.75 238 ILE A CA 1
ATOM 3700 C C . ILE A 1 238 ? 94.341 -11.271 54.194 1.00 153.93 238 ILE A C 1
ATOM 3701 O O . ILE A 1 238 ? 94.480 -10.180 53.636 1.00 147.28 238 ILE A O 1
ATOM 3717 N N . LEU A 1 239 ? 95.146 -11.697 55.165 1.00 165.59 239 LEU A N 1
ATOM 3718 C CA . LEU A 1 239 ? 96.242 -10.873 55.663 1.00 160.72 239 LEU A CA 1
ATOM 3719 C C . LEU A 1 239 ? 97.260 -11.677 56.465 1.00 165.20 239 LEU A C 1
ATOM 3720 O O . LEU A 1 239 ? 97.043 -12.848 56.777 1.00 166.98 239 LEU A O 1
ATOM 3736 N N . ARG A 1 240 ? 98.384 -11.033 56.770 1.00 158.00 240 ARG A N 1
ATOM 3737 C CA . ARG A 1 240 ? 99.426 -11.617 57.613 1.00 145.09 240 ARG A CA 1
ATOM 3738 C C . ARG A 1 240 ? 99.855 -10.646 58.704 1.00 146.64 240 ARG A C 1
ATOM 3739 O O . ARG A 1 240 ? 100.495 -9.637 58.413 1.00 154.74 240 ARG A O 1
ATOM 3760 N N . MET A 1 241 ? 99.508 -10.943 59.953 1.00 141.26 241 MET A N 1
ATOM 3761 C CA . MET A 1 241 ? 99.917 -10.089 61.062 1.00 164.47 241 MET A CA 1
ATOM 3762 C C . MET A 1 241 ? 101.129 -10.693 61.767 1.00 166.97 241 MET A C 1
ATOM 3763 O O . MET A 1 241 ? 101.136 -11.872 62.127 1.00 154.13 241 MET A O 1
ATOM 3777 N N . LYS A 1 242 ? 102.155 -9.870 61.957 1.00 167.44 242 LYS A N 1
ATOM 3778 C CA . LYS A 1 242 ? 103.382 -10.311 62.609 1.00 157.32 242 LYS A CA 1
ATOM 3779 C C . LYS A 1 242 ? 103.363 -9.988 64.086 1.00 158.62 242 LYS A C 1
ATOM 3780 O O . LYS A 1 242 ? 102.517 -9.230 64.561 1.00 160.75 242 LYS A O 1
ATOM 3799 N N . VAL A 1 243 ? 104.316 -10.570 64.803 1.00 152.18 243 VAL A N 1
ATOM 3800 C CA . VAL A 1 243 ? 104.284 -10.574 66.253 1.00 158.73 243 VAL A CA 1
ATOM 3801 C C . VAL A 1 243 ? 105.689 -10.459 66.859 1.00 165.75 243 VAL A C 1
ATOM 3802 O O . VAL A 1 243 ? 106.684 -10.786 66.209 1.00 151.07 243 VAL A O 1
ATOM 3815 N N . GLN A 1 244 ? 105.752 -9.980 68.100 1.00 148.30 244 GLN A N 1
ATOM 3816 C CA . GLN A 1 244 ? 107.014 -9.790 68.809 1.00 150.65 244 GLN A CA 1
ATOM 3817 C C . GLN A 1 244 ? 107.014 -10.549 70.138 1.00 156.59 244 GLN A C 1
ATOM 3818 O O . GLN A 1 244 ? 106.095 -10.394 70.935 1.00 155.49 244 GLN A O 1
ATOM 3832 N N . ASP A 1 245 ? 108.051 -11.350 70.377 1.00 142.91 245 ASP A N 1
ATOM 3833 C CA . ASP A 1 245 ? 108.209 -12.059 71.651 1.00 146.10 245 ASP A CA 1
ATOM 3834 C C . ASP A 1 245 ? 109.609 -11.817 72.201 1.00 161.60 245 ASP A C 1
ATOM 3835 O O . ASP A 1 245 ? 110.606 -12.079 71.529 1.00 165.21 245 ASP A O 1
ATOM 3844 N N . GLN A 1 246 ? 109.670 -11.321 73.432 1.00 156.66 246 GLN A N 1
ATOM 3845 C CA . GLN A 1 246 ? 110.929 -10.878 74.020 1.00 145.19 246 GLN A CA 1
ATOM 3846 C C . GLN A 1 246 ? 111.723 -12.008 74.659 1.00 144.50 246 GLN A C 1
ATOM 3847 O O . GLN A 1 246 ? 112.793 -11.779 75.214 1.00 144.34 246 GLN A O 1
ATOM 3861 N N . ASP A 1 247 ? 111.198 -13.224 74.577 1.00 143.14 247 ASP A N 1
ATOM 3862 C CA . ASP A 1 247 ? 111.874 -14.383 75.150 1.00 137.46 247 ASP A CA 1
ATOM 3863 C C . ASP A 1 247 ? 112.807 -15.029 74.129 1.00 132.32 247 ASP A C 1
ATOM 3864 O O . ASP A 1 247 ? 113.142 -14.431 73.107 1.00 133.66 247 ASP A O 1
ATOM 3873 N N . LEU A 1 248 ? 113.223 -16.258 74.411 1.00 129.38 248 LEU A N 1
ATOM 3874 C CA . LEU A 1 248 ? 114.232 -16.938 73.614 1.00 134.97 248 LEU A CA 1
ATOM 3875 C C . LEU A 1 248 ? 113.672 -17.398 72.262 1.00 137.08 248 LEU A C 1
ATOM 3876 O O . LEU A 1 248 ? 112.764 -18.226 72.232 1.00 140.06 248 LEU A O 1
ATOM 3892 N N . PRO A 1 249 ? 114.222 -16.884 71.142 1.00 135.51 249 PRO A N 1
ATOM 3893 C CA . PRO A 1 249 ? 113.639 -17.150 69.817 1.00 151.03 249 PRO A CA 1
ATOM 3894 C C . PRO A 1 249 ? 113.834 -18.590 69.342 1.00 154.85 249 PRO A C 1
ATOM 3895 O O . PRO A 1 249 ? 114.783 -19.256 69.757 1.00 162.97 249 PRO A O 1
ATOM 3906 N N . ASN A 1 250 ? 112.930 -19.050 68.480 1.00 152.01 250 ASN A N 1
ATOM 3907 C CA . ASN A 1 250 ? 112.926 -20.429 67.997 1.00 157.24 250 ASN A CA 1
ATOM 3908 C C . ASN A 1 250 ? 112.823 -21.437 69.139 1.00 155.09 250 ASN A C 1
ATOM 3909 O O . ASN A 1 250 ? 113.566 -22.421 69.192 1.00 151.71 250 ASN A O 1
ATOM 3920 N N . THR A 1 251 ? 111.892 -21.179 70.050 1.00 145.94 251 THR A N 1
ATOM 3921 C CA . THR A 1 251 ? 111.616 -22.075 71.167 1.00 134.02 251 THR A CA 1
ATOM 3922 C C . THR A 1 251 ? 110.143 -21.954 71.534 1.00 129.44 251 THR A C 1
ATOM 3923 O O . THR A 1 251 ? 109.496 -20.971 71.177 1.00 128.86 251 THR A O 1
ATOM 3934 N N . PRO A 1 252 ? 109.607 -22.948 72.258 1.00 130.38 252 PRO A N 1
ATOM 3935 C CA . PRO A 1 252 ? 108.216 -22.890 72.721 1.00 132.30 252 PRO A CA 1
ATOM 3936 C C . PRO A 1 252 ? 107.876 -21.608 73.478 1.00 128.09 252 PRO A C 1
ATOM 3937 O O . PRO A 1 252 ? 106.700 -21.298 73.645 1.00 131.08 252 PRO A O 1
ATOM 3948 N N . HIS A 1 253 ? 108.892 -20.882 73.937 1.00 131.01 253 HIS A N 1
ATOM 3949 C CA . HIS A 1 253 ? 108.684 -19.598 74.604 1.00 133.92 253 HIS A CA 1
ATOM 3950 C C . HIS A 1 253 ? 108.549 -18.488 73.569 1.00 129.76 253 HIS A C 1
ATOM 3951 O O . HIS A 1 253 ? 108.021 -17.417 73.862 1.00 127.02 253 HIS A O 1
ATOM 3965 N N . SER A 1 254 ? 109.030 -18.760 72.359 1.00 129.64 254 SER A N 1
ATOM 3966 C CA . SER A 1 254 ? 108.975 -17.799 71.267 1.00 143.22 254 SER A CA 1
ATOM 3967 C C . SER A 1 254 ? 107.817 -18.071 70.310 1.00 147.44 254 SER A C 1
ATOM 3968 O O . SER A 1 254 ? 107.027 -17.171 70.024 1.00 145.54 254 SER A O 1
ATOM 3976 N N . LYS A 1 255 ? 107.724 -19.304 69.814 1.00 147.35 255 LYS A N 1
ATOM 3977 C CA . LYS A 1 255 ? 106.705 -19.662 68.827 1.00 150.22 255 LYS A CA 1
ATOM 3978 C C . LYS A 1 255 ? 105.297 -19.286 69.263 1.00 148.62 255 LYS A C 1
ATOM 3979 O O . LYS A 1 255 ? 104.901 -19.513 70.406 1.00 140.24 255 LYS A O 1
ATOM 3998 N N . ALA A 1 256 ? 104.548 -18.720 68.323 1.00 147.32 256 ALA A N 1
ATOM 3999 C CA . ALA A 1 256 ? 103.238 -18.156 68.603 1.00 141.96 256 ALA A CA 1
ATOM 4000 C C . ALA A 1 256 ? 102.108 -19.116 68.228 1.00 142.24 256 ALA A C 1
ATOM 4001 O O . ALA A 1 256 ? 102.306 -20.082 67.487 1.00 124.30 256 ALA A O 1
ATOM 4008 N N . VAL A 1 257 ? 100.928 -18.832 68.767 1.00 141.43 257 VAL A N 1
ATOM 4009 C CA . VAL A 1 257 ? 99.729 -19.629 68.547 1.00 129.55 257 VAL A CA 1
ATOM 4010 C C . VAL A 1 257 ? 98.535 -18.688 68.614 1.00 134.25 257 VAL A C 1
ATOM 4011 O O . VAL A 1 257 ? 98.211 -18.167 69.683 1.00 134.44 257 VAL A O 1
ATOM 4024 N N . TYR A 1 258 ? 97.893 -18.459 67.470 1.00 139.94 258 TYR A N 1
ATOM 4025 C CA . TYR A 1 258 ? 96.782 -17.512 67.390 1.00 132.12 258 TYR A CA 1
ATOM 4026 C C . TYR A 1 258 ? 95.433 -18.196 67.571 1.00 133.32 258 TYR A C 1
ATOM 4027 O O . TYR A 1 258 ? 95.294 -19.392 67.326 1.00 135.85 258 TYR A O 1
ATOM 4045 N N . LYS A 1 259 ? 94.447 -17.421 68.019 1.00 132.85 259 LYS A N 1
ATOM 4046 C CA . LYS A 1 259 ? 93.071 -17.891 68.131 1.00 134.23 259 LYS A CA 1
ATOM 4047 C C . LYS A 1 259 ? 92.113 -16.753 67.819 1.00 148.59 259 LYS A C 1
ATOM 4048 O O . LYS A 1 259 ? 92.245 -15.662 68.377 1.00 138.85 259 LYS A O 1
ATOM 4067 N N . ILE A 1 260 ? 91.149 -17.002 66.933 1.00 153.69 260 ILE A N 1
ATOM 4068 C CA . ILE A 1 260 ? 90.109 -16.016 66.694 1.00 138.08 260 ILE A CA 1
ATOM 4069 C C . ILE A 1 260 ? 89.154 -16.130 67.865 1.00 136.38 260 ILE A C 1
ATOM 4070 O O . ILE A 1 260 ? 88.511 -17.161 68.067 1.00 133.98 260 ILE A O 1
ATOM 4086 N N . LEU A 1 261 ? 89.065 -15.051 68.630 1.00 142.22 261 LEU A N 1
ATOM 4087 C CA . LEU A 1 261 ? 88.367 -15.063 69.902 1.00 152.84 261 LEU A CA 1
ATOM 4088 C C . LEU A 1 261 ? 86.873 -14.914 69.711 1.00 159.32 261 LEU A C 1
ATOM 4089 O O . LEU A 1 261 ? 86.094 -15.720 70.219 1.00 168.74 261 LEU A O 1
ATOM 4105 N N . GLN A 1 262 ? 86.480 -13.885 68.969 1.00 154.48 262 GLN A N 1
ATOM 4106 C CA . GLN A 1 262 ? 85.074 -13.596 68.752 1.00 148.37 262 GLN A CA 1
ATOM 4107 C C . GLN A 1 262 ? 84.853 -13.090 67.337 1.00 147.39 262 GLN A C 1
ATOM 4108 O O . GLN A 1 262 ? 85.703 -12.398 66.774 1.00 141.39 262 GLN A O 1
ATOM 4122 N N . GLY A 1 263 ? 83.698 -13.434 66.777 1.00 155.26 263 GLY A N 1
ATOM 4123 C CA . GLY A 1 263 ? 83.338 -13.023 65.433 1.00 145.20 263 GLY A CA 1
ATOM 4124 C C . GLY A 1 263 ? 83.263 -14.195 64.472 1.00 147.43 263 GLY A C 1
ATOM 4125 O O . GLY A 1 263 ? 82.537 -14.140 63.484 1.00 161.86 263 GLY A O 1
ATOM 4129 N N . ASN A 1 264 ? 84.009 -15.259 64.762 1.00 142.59 264 ASN A N 1
ATOM 4130 C CA . ASN A 1 264 ? 84.034 -16.439 63.896 1.00 140.07 264 ASN A CA 1
ATOM 4131 C C . ASN A 1 264 ? 83.166 -17.579 64.417 1.00 145.34 264 ASN A C 1
ATOM 4132 O O . ASN A 1 264 ? 83.665 -18.652 64.758 1.00 159.44 264 ASN A O 1
ATOM 4143 N N . GLU A 1 265 ? 81.862 -17.332 64.488 1.00 144.43 265 GLU A N 1
ATOM 4144 C CA . GLU A 1 265 ? 80.912 -18.334 64.954 1.00 142.92 265 GLU A CA 1
ATOM 4145 C C . GLU A 1 265 ? 80.561 -19.329 63.845 1.00 142.77 265 GLU A C 1
ATOM 4146 O O . GLU A 1 265 ? 80.578 -20.541 64.069 1.00 144.88 265 GLU A O 1
ATOM 4158 N N . ASN A 1 266 ? 80.250 -18.825 62.653 1.00 148.95 266 ASN A N 1
ATOM 4159 C CA . ASN A 1 266 ? 79.873 -19.696 61.542 1.00 150.28 266 ASN A CA 1
ATOM 4160 C C . ASN A 1 266 ? 81.019 -20.594 61.091 1.00 148.62 266 ASN A C 1
ATOM 4161 O O . ASN A 1 266 ? 80.805 -21.741 60.701 1.00 153.52 266 ASN A O 1
ATOM 4172 N N . GLY A 1 267 ? 82.234 -20.060 61.147 1.00 144.74 267 GLY A N 1
ATOM 4173 C CA . GLY A 1 267 ? 83.422 -20.783 60.730 1.00 149.89 267 GLY A CA 1
ATOM 4174 C C . GLY A 1 267 ? 83.921 -20.248 59.404 1.00 139.88 267 GLY A C 1
ATOM 4175 O O . GLY A 1 267 ? 84.626 -20.938 58.665 1.00 142.61 267 GLY A O 1
ATOM 4179 N N . ASN A 1 268 ? 83.557 -19.004 59.108 1.00 137.68 268 ASN A N 1
ATOM 4180 C CA . ASN A 1 268 ? 83.958 -18.356 57.867 1.00 151.90 268 ASN A CA 1
ATOM 4181 C C . ASN A 1 268 ? 85.473 -18.206 57.776 1.00 147.25 268 ASN A C 1
ATOM 4182 O O . ASN A 1 268 ? 86.055 -18.347 56.700 1.00 147.57 268 ASN A O 1
ATOM 4193 N N . PHE A 1 269 ? 86.098 -17.921 58.915 1.00 155.68 269 PHE A N 1
ATOM 4194 C CA . PHE A 1 269 ? 87.538 -17.668 58.976 1.00 147.81 269 PHE A CA 1
ATOM 4195 C C . PHE A 1 269 ? 88.319 -18.733 59.738 1.00 137.00 269 PHE A C 1
ATOM 4196 O O . PHE A 1 269 ? 87.811 -19.355 60.671 1.00 139.10 269 PHE A O 1
ATOM 4213 N N . ILE A 1 270 ? 89.563 -18.931 59.314 1.00 135.83 270 ILE A N 1
ATOM 4214 C CA . ILE A 1 270 ? 90.521 -19.749 60.051 1.00 165.21 270 ILE A CA 1
ATOM 4215 C C . ILE A 1 270 ? 91.879 -19.069 60.057 1.00 155.08 270 ILE A C 1
ATOM 4216 O O . ILE A 1 270 ? 92.274 -18.446 59.070 1.00 152.85 270 ILE A O 1
ATOM 4232 N N . ILE A 1 271 ? 92.578 -19.174 61.183 1.00 151.72 271 ILE A N 1
ATOM 4233 C CA . ILE A 1 271 ? 93.900 -18.574 61.321 1.00 153.83 271 ILE A CA 1
ATOM 4234 C C . ILE A 1 271 ? 94.903 -19.632 61.754 1.00 138.96 271 ILE A C 1
ATOM 4235 O O . ILE A 1 271 ? 94.595 -20.511 62.561 1.00 132.23 271 ILE A O 1
ATOM 4251 N N . SER A 1 272 ? 96.109 -19.533 61.212 1.00 137.65 272 SER A N 1
ATOM 4252 C CA . SER A 1 272 ? 97.160 -20.498 61.489 1.00 138.58 272 SER A CA 1
ATOM 4253 C C . SER A 1 272 ? 98.512 -19.807 61.536 1.00 142.60 272 SER A C 1
ATOM 4254 O O . SER A 1 272 ? 98.620 -18.607 61.278 1.00 144.73 272 SER A O 1
ATOM 4262 N N . THR A 1 273 ? 99.540 -20.582 61.855 1.00 138.10 273 THR A N 1
ATOM 4263 C CA . THR A 1 273 ? 100.857 -20.044 62.149 1.00 139.34 273 THR A CA 1
ATOM 4264 C C . THR A 1 273 ? 101.907 -20.480 61.142 1.00 136.24 273 THR A C 1
ATOM 4265 O O . THR A 1 273 ? 102.219 -21.666 61.032 1.00 137.34 273 THR A O 1
ATOM 4276 N N . ASP A 1 274 ? 102.443 -19.516 60.401 1.00 136.57 274 ASP A N 1
ATOM 4277 C CA . ASP A 1 274 ? 103.558 -19.797 59.520 1.00 139.75 274 ASP A CA 1
ATOM 4278 C C . ASP A 1 274 ? 104.712 -20.252 60.405 1.00 151.37 274 ASP A C 1
ATOM 4279 O O . ASP A 1 274 ? 105.219 -19.473 61.209 1.00 157.87 274 ASP A O 1
ATOM 4288 N N . PRO A 1 275 ? 105.131 -21.517 60.271 1.00 149.85 275 PRO A N 1
ATOM 4289 C CA . PRO A 1 275 ? 106.149 -21.997 61.211 1.00 169.10 275 PRO A CA 1
ATOM 4290 C C . PRO A 1 275 ? 107.523 -21.373 60.976 1.00 165.38 275 PRO A C 1
ATOM 4291 O O . PRO A 1 275 ? 108.353 -21.371 61.887 1.00 181.47 275 PRO A O 1
ATOM 4302 N N . ASN A 1 276 ? 107.746 -20.844 59.775 1.00 147.05 276 ASN A N 1
ATOM 4303 C CA . ASN A 1 276 ? 109.035 -20.269 59.401 1.00 154.87 276 ASN A CA 1
ATOM 4304 C C . ASN A 1 276 ? 109.147 -18.774 59.685 1.00 160.67 276 ASN A C 1
ATOM 4305 O O . ASN A 1 276 ? 110.225 -18.192 59.545 1.00 167.77 276 ASN A O 1
ATOM 4316 N N . THR A 1 277 ? 108.038 -18.153 60.074 1.00 152.62 277 THR A N 1
ATOM 4317 C CA . THR A 1 277 ? 108.022 -16.713 60.314 1.00 150.42 277 THR A CA 1
ATOM 4318 C C . THR A 1 277 ? 107.207 -16.345 61.552 1.00 144.64 277 THR A C 1
ATOM 4319 O O . THR A 1 277 ? 107.209 -15.191 61.982 1.00 141.04 277 THR A O 1
ATOM 4330 N N . ASN A 1 278 ? 106.502 -17.324 62.113 1.00 147.13 278 ASN A N 1
ATOM 4331 C CA . ASN A 1 278 ? 105.793 -17.154 63.378 1.00 141.55 278 ASN A CA 1
ATOM 4332 C C . ASN A 1 278 ? 104.712 -16.076 63.340 1.00 142.21 278 ASN A C 1
ATOM 4333 O O . ASN A 1 278 ? 104.285 -15.579 64.381 1.00 139.86 278 ASN A O 1
ATOM 4344 N N . GLU A 1 279 ? 104.271 -15.724 62.139 1.00 151.74 279 GLU A N 1
ATOM 4345 C CA . GLU A 1 279 ? 103.193 -14.754 61.971 1.00 150.05 279 GLU A CA 1
ATOM 4346 C C . GLU A 1 279 ? 101.877 -15.490 61.758 1.00 135.59 279 GLU A C 1
ATOM 4347 O O . GLU A 1 279 ? 101.881 -16.688 61.477 1.00 133.95 279 GLU A O 1
ATOM 4359 N N . GLY A 1 280 ? 100.757 -14.786 61.906 1.00 143.86 280 GLY A N 1
ATOM 4360 C CA . GLY A 1 280 ? 99.446 -15.398 61.750 1.00 153.44 280 GLY A CA 1
ATOM 4361 C C . GLY A 1 280 ? 98.870 -15.155 60.365 1.00 154.31 280 GLY A C 1
ATOM 4362 O O . GLY A 1 280 ? 98.757 -14.007 59.934 1.00 156.19 280 GLY A O 1
ATOM 4366 N N . VAL A 1 281 ? 98.503 -16.229 59.672 1.00 148.90 281 VAL A N 1
ATOM 4367 C CA . VAL A 1 281 ? 97.898 -16.118 58.351 1.00 155.29 281 VAL A CA 1
ATOM 4368 C C . VAL A 1 281 ? 96.385 -16.295 58.495 1.00 160.29 281 VAL A C 1
ATOM 4369 O O . VAL A 1 281 ? 95.910 -17.319 58.989 1.00 149.04 281 VAL A O 1
ATOM 4382 N N . LEU A 1 282 ? 95.634 -15.260 58.124 1.00 168.06 282 LEU A N 1
ATOM 4383 C CA . LEU A 1 282 ? 94.175 -15.305 58.197 1.00 163.92 282 LEU A CA 1
ATOM 4384 C C . LEU A 1 282 ? 93.584 -15.644 56.826 1.00 152.90 282 LEU A C 1
ATOM 4385 O O . LEU A 1 282 ? 93.832 -14.940 55.850 1.00 153.10 282 LEU A O 1
ATOM 4401 N N . CYS A 1 283 ? 92.799 -16.719 56.773 1.00 155.90 283 CYS A N 1
ATOM 4402 C CA . CYS A 1 283 ? 92.217 -17.228 55.526 1.00 160.27 283 CYS A CA 1
ATOM 4403 C C . CYS A 1 283 ? 90.688 -17.229 55.536 1.00 158.36 283 CYS A C 1
ATOM 4404 O O . CYS A 1 283 ? 90.069 -17.169 56.596 1.00 141.54 283 CYS A O 1
ATOM 4412 N N . VAL A 1 284 ? 90.096 -17.295 54.344 1.00 173.65 284 VAL A N 1
ATOM 4413 C CA . VAL A 1 284 ? 88.660 -17.524 54.198 1.00 164.44 284 VAL A CA 1
ATOM 4414 C C . VAL A 1 284 ? 88.436 -18.972 53.792 1.00 155.65 284 VAL A C 1
ATOM 4415 O O . VAL A 1 284 ? 89.050 -19.449 52.838 1.00 153.76 284 VAL A O 1
ATOM 4428 N N . VAL A 1 285 ? 87.545 -19.658 54.502 1.00 151.17 285 VAL A N 1
ATOM 4429 C CA . VAL A 1 285 ? 87.333 -21.085 54.280 1.00 158.56 285 VAL A CA 1
ATOM 4430 C C . VAL A 1 285 ? 85.870 -21.389 53.985 1.00 151.57 285 VAL A C 1
ATOM 4431 O O . VAL A 1 285 ? 85.561 -22.361 53.296 1.00 142.74 285 VAL A O 1
ATOM 4444 N N . LYS A 1 286 ? 84.973 -20.555 54.502 1.00 146.21 286 LYS A N 1
ATOM 4445 C CA . LYS A 1 286 ? 83.567 -20.615 54.126 1.00 142.81 286 LYS A CA 1
ATOM 4446 C C . LYS A 1 286 ? 83.118 -19.216 53.713 1.00 157.32 286 LYS A C 1
ATOM 4447 O O . LYS A 1 286 ? 83.433 -18.237 54.393 1.00 141.45 286 LYS A O 1
ATOM 4466 N N . PRO A 1 287 ? 82.371 -19.120 52.598 1.00 155.83 287 PRO A N 1
ATOM 4467 C CA . PRO A 1 287 ? 82.175 -17.845 51.898 1.00 145.80 287 PRO A CA 1
ATOM 4468 C C . PRO A 1 287 ? 81.186 -16.896 52.562 1.00 149.17 287 PRO A C 1
ATOM 4469 O O . PRO A 1 287 ? 80.236 -17.330 53.216 1.00 155.83 287 PRO A O 1
ATOM 4480 N N . LEU A 1 288 ? 81.440 -15.606 52.387 1.00 153.48 288 LEU A N 1
ATOM 4481 C CA . LEU A 1 288 ? 80.568 -14.548 52.869 1.00 159.00 288 LEU A CA 1
ATOM 4482 C C . LEU A 1 288 ? 79.737 -13.956 51.732 1.00 168.76 288 LEU A C 1
ATOM 4483 O O . LEU A 1 288 ? 80.156 -13.970 50.576 1.00 169.18 288 LEU A O 1
ATOM 4499 N N . ASN A 1 289 ? 78.554 -13.450 52.071 1.00 160.21 289 ASN A N 1
ATOM 4500 C CA . ASN A 1 289 ? 77.676 -12.775 51.114 1.00 175.51 289 ASN A CA 1
ATOM 4501 C C . ASN A 1 289 ? 77.481 -11.304 51.455 1.00 165.28 289 ASN A C 1
ATOM 4502 O O . ASN A 1 289 ? 76.887 -10.969 52.471 1.00 151.96 289 ASN A O 1
ATOM 4513 N N . TYR A 1 290 ? 78.008 -10.433 50.598 1.00 168.49 290 TYR A N 1
ATOM 4514 C CA . TYR A 1 290 ? 77.958 -8.991 50.819 1.00 163.57 290 TYR A CA 1
ATOM 4515 C C . TYR A 1 290 ? 76.580 -8.531 51.285 1.00 162.98 290 TYR A C 1
ATOM 4516 O O . TYR A 1 290 ? 76.471 -7.652 52.136 1.00 159.10 290 TYR A O 1
ATOM 4534 N N . GLU A 1 291 ? 75.530 -9.127 50.724 1.00 171.59 291 GLU A N 1
ATOM 4535 C CA . GLU A 1 291 ? 74.178 -8.669 51.009 1.00 176.32 291 GLU A CA 1
ATOM 4536 C C . GLU A 1 291 ? 73.760 -8.983 52.446 1.00 171.97 291 GLU A C 1
ATOM 4537 O O . GLU A 1 291 ? 73.014 -8.209 53.052 1.00 155.53 291 GLU A O 1
ATOM 4549 N N . VAL A 1 292 ? 74.242 -10.094 53.004 1.00 172.46 292 VAL A N 1
ATOM 4550 C CA . VAL A 1 292 ? 73.848 -10.460 54.364 1.00 157.31 292 VAL A CA 1
ATOM 4551 C C . VAL A 1 292 ? 74.654 -9.641 55.377 1.00 158.19 292 VAL A C 1
ATOM 4552 O O . VAL A 1 292 ? 74.074 -9.062 56.295 1.00 157.31 292 VAL A O 1
ATOM 4565 N N . ASN A 1 293 ? 75.974 -9.581 55.210 1.00 162.71 293 ASN A N 1
ATOM 4566 C CA . ASN A 1 293 ? 76.824 -8.772 56.090 1.00 170.92 293 ASN A CA 1
ATOM 4567 C C . ASN A 1 293 ? 77.909 -8.025 55.321 1.00 166.98 293 ASN A C 1
ATOM 4568 O O . ASN A 1 293 ? 78.687 -8.629 54.582 1.00 172.09 293 ASN A O 1
ATOM 4579 N N . ARG A 1 294 ? 77.962 -6.710 55.516 1.00 158.83 294 ARG A N 1
ATOM 4580 C CA . ARG A 1 294 ? 78.914 -5.856 54.808 1.00 163.58 294 ARG A CA 1
ATOM 4581 C C . ARG A 1 294 ? 80.235 -5.732 55.554 1.00 184.19 294 ARG A C 1
ATOM 4582 O O . ARG A 1 294 ? 81.266 -5.421 54.956 1.00 180.97 294 ARG A O 1
ATOM 4603 N N . GLN A 1 295 ? 80.202 -5.968 56.861 1.00 183.31 295 GLN A N 1
ATOM 4604 C CA . GLN A 1 295 ? 81.396 -5.841 57.687 1.00 165.83 295 GLN A CA 1
ATOM 4605 C C . GLN A 1 295 ? 81.427 -6.895 58.780 1.00 170.49 295 GLN A C 1
ATOM 4606 O O . GLN A 1 295 ? 80.448 -7.083 59.501 1.00 158.57 295 GLN A O 1
ATOM 4620 N N . VAL A 1 296 ? 82.561 -7.578 58.894 1.00 178.92 296 VAL A N 1
ATOM 4621 C CA . VAL A 1 296 ? 82.785 -8.528 59.974 1.00 163.77 296 VAL A CA 1
ATOM 4622 C C . VAL A 1 296 ? 83.937 -8.024 60.821 1.00 161.55 296 VAL A C 1
ATOM 4623 O O . VAL A 1 296 ? 84.937 -7.535 60.293 1.00 153.50 296 VAL A O 1
ATOM 4636 N N . ILE A 1 297 ? 83.794 -8.152 62.134 1.00 162.07 297 ILE A N 1
ATOM 4637 C CA . ILE A 1 297 ? 84.818 -7.698 63.057 1.00 147.43 297 ILE A CA 1
ATOM 4638 C C . ILE A 1 297 ? 85.313 -8.878 63.881 1.00 151.97 297 ILE A C 1
ATOM 4639 O O . ILE A 1 297 ? 84.561 -9.492 64.641 1.00 147.25 297 ILE A O 1
ATOM 4655 N N . LEU A 1 298 ? 86.588 -9.197 63.702 1.00 163.28 298 LEU A N 1
ATOM 4656 C CA . LEU A 1 298 ? 87.211 -10.297 64.411 1.00 155.32 298 LEU A CA 1
ATOM 4657 C C . LEU A 1 298 ? 88.148 -9.746 65.468 1.00 150.78 298 LEU A C 1
ATOM 4658 O O . LEU A 1 298 ? 88.805 -8.731 65.247 1.00 148.79 298 LEU A O 1
ATOM 4674 N N . GLN A 1 299 ? 88.201 -10.416 66.611 1.00 149.99 299 GLN A N 1
ATOM 4675 C CA . GLN A 1 299 ? 89.213 -10.131 67.614 1.00 158.24 299 GLN A CA 1
ATOM 4676 C C . GLN A 1 299 ? 90.099 -11.357 67.716 1.00 144.94 299 GLN A C 1
ATOM 4677 O O . GLN A 1 299 ? 89.659 -12.413 68.167 1.00 139.00 299 GLN A O 1
ATOM 4691 N N . VAL A 1 300 ? 91.346 -11.216 67.281 1.00 143.68 300 VAL A N 1
ATOM 4692 C CA . VAL A 1 300 ? 92.278 -12.333 67.301 1.00 149.42 300 VAL A CA 1
ATOM 4693 C C . VAL A 1 300 ? 93.276 -12.104 68.418 1.00 156.14 300 VAL A C 1
ATOM 4694 O O . VAL A 1 300 ? 93.657 -10.968 68.702 1.00 155.98 300 VAL A O 1
ATOM 4707 N N . GLY A 1 301 ? 93.688 -13.197 69.047 1.00 158.06 301 GLY A N 1
ATOM 4708 C CA . GLY A 1 301 ? 94.646 -13.152 70.133 1.00 162.02 301 GLY A CA 1
ATOM 4709 C C . GLY A 1 301 ? 95.805 -14.067 69.826 1.00 153.48 301 GLY A C 1
ATOM 4710 O O . GLY A 1 301 ? 95.752 -14.843 68.873 1.00 149.89 301 GLY A O 1
ATOM 4714 N N . VAL A 1 302 ? 96.860 -13.960 70.626 1.00 158.19 302 VAL A N 1
ATOM 4715 C CA . VAL A 1 302 ? 98.069 -14.742 70.409 1.00 146.13 302 VAL A CA 1
ATOM 4716 C C . VAL A 1 302 ? 98.622 -15.281 71.726 1.00 129.88 302 VAL A C 1
ATOM 4717 O O . VAL A 1 302 ? 98.570 -14.614 72.758 1.00 133.48 302 VAL A O 1
ATOM 4730 N N . ILE A 1 303 ? 99.135 -16.507 71.667 1.00 127.87 303 ILE A N 1
ATOM 4731 C CA . ILE A 1 303 ? 99.671 -17.210 72.826 1.00 127.89 303 ILE A CA 1
ATOM 4732 C C . ILE A 1 303 ? 100.912 -17.990 72.389 1.00 135.56 303 ILE A C 1
ATOM 4733 O O . ILE A 1 303 ? 101.117 -18.202 71.195 1.00 127.42 303 ILE A O 1
ATOM 4749 N N . ASN A 1 304 ? 101.744 -18.404 73.344 1.00 147.57 304 ASN A N 1
ATOM 4750 C CA . ASN A 1 304 ? 102.897 -19.241 73.034 1.00 136.59 304 ASN A CA 1
ATOM 4751 C C . ASN A 1 304 ? 102.549 -20.709 73.228 1.00 132.74 304 ASN A C 1
ATOM 4752 O O . ASN A 1 304 ? 101.729 -21.049 74.081 1.00 127.78 304 ASN A O 1
ATOM 4763 N N . GLU A 1 305 ? 103.179 -21.574 72.437 1.00 130.74 305 GLU A N 1
ATOM 4764 C CA . GLU A 1 305 ? 103.066 -23.017 72.625 1.00 134.13 305 GLU A CA 1
ATOM 4765 C C . GLU A 1 305 ? 103.150 -23.371 74.104 1.00 132.63 305 GLU A C 1
ATOM 4766 O O . GLU A 1 305 ? 102.216 -23.929 74.677 1.00 133.82 305 GLU A O 1
ATOM 4778 N N . ALA A 1 306 ? 104.287 -23.038 74.707 1.00 132.54 306 ALA A N 1
ATOM 4779 C CA . ALA A 1 306 ? 104.477 -23.168 76.147 1.00 135.28 306 ALA A CA 1
ATOM 4780 C C . ALA A 1 306 ? 103.769 -22.051 76.922 1.00 136.39 306 ALA A C 1
ATOM 4781 O O . ALA A 1 306 ? 103.469 -20.995 76.371 1.00 143.81 306 ALA A O 1
ATOM 4788 N N . GLN A 1 307 ? 103.512 -22.305 78.202 1.00 140.71 307 GLN A N 1
ATOM 4789 C CA . GLN A 1 307 ? 102.734 -21.407 79.054 1.00 141.95 307 GLN A CA 1
ATOM 4790 C C . GLN A 1 307 ? 103.497 -20.163 79.518 1.00 144.52 307 GLN A C 1
ATOM 4791 O O . GLN A 1 307 ? 104.682 -20.012 79.233 1.00 148.70 307 GLN A O 1
ATOM 4805 N N . PHE A 1 308 ? 102.785 -19.269 80.205 1.00 148.87 308 PHE A N 1
ATOM 4806 C CA . PHE A 1 308 ? 103.356 -18.059 80.812 1.00 156.40 308 PHE A CA 1
ATOM 4807 C C . PHE A 1 308 ? 103.729 -18.272 82.290 1.00 155.59 308 PHE A C 1
ATOM 4808 O O . PHE A 1 308 ? 103.173 -19.149 82.951 1.00 145.16 308 PHE A O 1
ATOM 4825 N N . SER A 1 309 ? 104.673 -17.474 82.797 1.00 157.35 309 SER A N 1
ATOM 4826 C CA . SER A 1 309 ? 105.104 -17.551 84.202 1.00 161.71 309 SER A CA 1
ATOM 4827 C C . SER A 1 309 ? 105.494 -16.169 84.755 1.00 169.14 309 SER A C 1
ATOM 4828 O O . SER A 1 309 ? 105.263 -15.160 84.096 1.00 189.72 309 SER A O 1
ATOM 4836 N N . LYS A 1 310 ? 106.047 -16.157 85.976 1.00 167.95 310 LYS A N 1
ATOM 4837 C CA . LYS A 1 310 ? 106.571 -14.968 86.689 1.00 178.53 310 LYS A CA 1
ATOM 4838 C C . LYS A 1 310 ? 105.565 -14.296 87.639 1.00 193.65 310 LYS A C 1
ATOM 4839 O O . LYS A 1 310 ? 105.972 -13.564 88.542 1.00 193.62 310 LYS A O 1
ATOM 4858 N N . ALA A 1 311 ? 104.273 -14.554 87.457 1.00 201.60 311 ALA A N 1
ATOM 4859 C CA . ALA A 1 311 ? 103.240 -14.016 88.353 1.00 213.03 311 ALA A CA 1
ATOM 4860 C C . ALA A 1 311 ? 103.187 -12.485 88.397 1.00 240.86 311 ALA A C 1
ATOM 4861 O O . ALA A 1 311 ? 103.147 -11.883 89.471 1.00 230.77 311 ALA A O 1
ATOM 4868 N N . ALA A 1 312 ? 103.203 -11.868 87.220 1.00 236.39 312 ALA A N 1
ATOM 4869 C CA . ALA A 1 312 ? 102.884 -10.448 87.063 1.00 238.60 312 ALA A CA 1
ATOM 4870 C C . ALA A 1 312 ? 101.913 -10.265 85.895 1.00 243.22 312 ALA A C 1
ATOM 4871 O O . ALA A 1 312 ? 101.095 -9.345 85.884 1.00 247.07 312 ALA A O 1
ATOM 4878 N N . SER A 1 313 ? 102.021 -11.161 84.916 1.00 252.96 313 SER A N 1
ATOM 4879 C CA . SER A 1 313 ? 101.135 -11.210 83.757 1.00 263.28 313 SER A CA 1
ATOM 4880 C C . SER A 1 313 ? 100.331 -12.505 83.735 1.00 272.23 313 SER A C 1
ATOM 4881 O O . SER A 1 313 ? 99.678 -12.821 82.741 1.00 276.21 313 SER A O 1
ATOM 4889 N N . SER A 1 314 ? 100.377 -13.249 84.835 1.00 254.88 314 SER A N 1
ATOM 4890 C CA . SER A 1 314 ? 99.759 -14.568 84.900 1.00 254.74 314 SER A CA 1
ATOM 4891 C C . SER A 1 314 ? 98.439 -14.558 85.659 1.00 262.41 314 SER A C 1
ATOM 4892 O O . SER A 1 314 ? 97.468 -15.183 85.231 1.00 258.05 314 SER A O 1
ATOM 4900 N N . GLN A 1 315 ? 98.398 -13.852 86.783 1.00 276.70 315 GLN A N 1
ATOM 4901 C CA . GLN A 1 315 ? 97.159 -13.722 87.539 1.00 279.24 315 GLN A CA 1
ATOM 4902 C C . GLN A 1 315 ? 96.196 -12.812 86.790 1.00 303.50 315 GLN A C 1
ATOM 4903 O O . GLN A 1 315 ? 94.982 -13.023 86.803 1.00 292.03 315 GLN A O 1
ATOM 4917 N N . THR A 1 316 ? 96.760 -11.805 86.133 1.00 302.70 316 THR A N 1
ATOM 4918 C CA . THR A 1 316 ? 95.989 -10.848 85.354 1.00 303.32 316 THR A CA 1
ATOM 4919 C C . THR A 1 316 ? 95.847 -11.317 83.903 1.00 303.06 316 THR A C 1
ATOM 4920 O O . THR A 1 316 ? 96.763 -11.930 83.357 1.00 302.46 316 THR A O 1
ATOM 4931 N N . PRO A 1 317 ? 94.697 -11.031 83.270 1.00 289.55 317 PRO A N 1
ATOM 4932 C CA . PRO A 1 317 ? 94.478 -11.486 81.891 1.00 280.62 317 PRO A CA 1
ATOM 4933 C C . PRO A 1 317 ? 95.404 -10.787 80.907 1.00 270.48 317 PRO A C 1
ATOM 4934 O O . PRO A 1 317 ? 95.171 -9.623 80.579 1.00 271.16 317 PRO A O 1
ATOM 4945 N N . THR A 1 318 ? 96.438 -11.487 80.450 1.00 260.35 318 THR A N 1
ATOM 4946 C CA . THR A 1 318 ? 97.406 -10.906 79.526 1.00 239.81 318 THR A CA 1
ATOM 4947 C C . THR A 1 318 ? 97.695 -11.807 78.333 1.00 211.02 318 THR A C 1
ATOM 4948 O O . THR A 1 318 ? 98.833 -12.215 78.094 1.00 201.64 318 THR A O 1
ATOM 4959 N N . MET A 1 319 ? 96.628 -12.121 77.605 1.00 214.36 319 MET A N 1
ATOM 4960 C CA . MET A 1 319 ? 96.723 -12.537 76.218 1.00 178.74 319 MET A CA 1
ATOM 4961 C C . MET A 1 319 ? 96.444 -11.283 75.413 1.00 168.71 319 MET A C 1
ATOM 4962 O O . MET A 1 319 ? 95.361 -10.709 75.521 1.00 164.37 319 MET A O 1
ATOM 4976 N N . CYS A 1 320 ? 97.413 -10.846 74.619 1.00 164.78 320 CYS A N 1
ATOM 4977 C CA . CYS A 1 320 ? 97.250 -9.621 73.851 1.00 178.17 320 CYS A CA 1
ATOM 4978 C C . CYS A 1 320 ? 96.484 -9.914 72.574 1.00 154.06 320 CYS A C 1
ATOM 4979 O O . CYS A 1 320 ? 96.775 -10.886 71.877 1.00 150.68 320 CYS A O 1
ATOM 4987 N N . THR A 1 321 ? 95.504 -9.068 72.277 1.00 171.10 321 THR A N 1
ATOM 4988 C CA . THR A 1 321 ? 94.599 -9.305 71.168 1.00 153.11 321 THR A CA 1
ATOM 4989 C C . THR A 1 321 ? 94.336 -8.010 70.433 1.00 150.46 321 THR A C 1
ATOM 4990 O O . THR A 1 321 ? 94.322 -6.934 71.032 1.00 162.32 321 THR A O 1
ATOM 5001 N N . THR A 1 322 ? 94.107 -8.125 69.134 1.00 145.46 322 THR A N 1
ATOM 5002 C CA . THR A 1 322 ? 93.795 -6.972 68.307 1.00 152.96 322 THR A CA 1
ATOM 5003 C C . THR A 1 322 ? 92.529 -7.262 67.544 1.00 152.54 322 THR A C 1
ATOM 5004 O O . THR A 1 322 ? 92.201 -8.418 67.275 1.00 150.87 322 THR A O 1
ATOM 5015 N N . THR A 1 323 ? 91.817 -6.198 67.209 1.00 150.99 323 THR A N 1
ATOM 5016 C CA . THR A 1 323 ? 90.584 -6.320 66.465 1.00 156.39 323 THR A CA 1
ATOM 5017 C C . THR A 1 323 ? 90.869 -6.098 64.988 1.00 164.24 323 THR A C 1
ATOM 5018 O O . THR A 1 323 ? 91.271 -5.006 64.588 1.00 159.22 323 THR A O 1
ATOM 5029 N N . VAL A 1 324 ? 90.678 -7.142 64.186 1.00 163.61 324 VAL A N 1
ATOM 5030 C CA . VAL A 1 324 ? 90.849 -7.027 62.746 1.00 157.93 324 VAL A CA 1
ATOM 5031 C C . VAL A 1 324 ? 89.465 -6.956 62.117 1.00 160.57 324 VAL A C 1
ATOM 5032 O O . VAL A 1 324 ? 88.654 -7.870 62.247 1.00 165.05 324 VAL A O 1
ATOM 5045 N N . THR A 1 325 ? 89.187 -5.827 61.477 1.00 158.34 325 THR A N 1
ATOM 5046 C CA . THR A 1 325 ? 87.940 -5.646 60.745 1.00 144.15 325 THR A CA 1
ATOM 5047 C C . THR A 1 325 ? 88.157 -6.017 59.288 1.00 151.49 325 THR A C 1
ATOM 5048 O O . THR A 1 325 ? 88.956 -5.391 58.591 1.00 148.80 325 THR A O 1
ATOM 5059 N N . VAL A 1 326 ? 87.450 -7.047 58.839 1.00 151.85 326 VAL A N 1
ATOM 5060 C CA . VAL A 1 326 ? 87.540 -7.476 57.454 1.00 154.97 326 VAL A CA 1
ATOM 5061 C C . VAL A 1 326 ? 86.349 -6.929 56.673 1.00 164.77 326 VAL A C 1
ATOM 5062 O O . VAL A 1 326 ? 85.193 -7.208 56.988 1.00 164.21 326 VAL A O 1
ATOM 5075 N N . LYS A 1 327 ? 86.651 -6.104 55.677 1.00 167.65 327 LYS A N 1
ATOM 5076 C CA . LYS A 1 327 ? 85.633 -5.548 54.800 1.00 158.45 327 LYS A CA 1
ATOM 5077 C C . LYS A 1 327 ? 85.384 -6.499 53.639 1.00 158.67 327 LYS A C 1
ATOM 5078 O O . LYS A 1 327 ? 86.337 -7.020 53.057 1.00 155.40 327 LYS A O 1
ATOM 5097 N N . ILE A 1 328 ? 84.117 -6.734 53.302 1.00 166.61 328 ILE A N 1
ATOM 5098 C CA . ILE A 1 328 ? 83.794 -7.510 52.104 1.00 163.27 328 ILE A CA 1
ATOM 5099 C C . ILE A 1 328 ? 83.331 -6.564 51.005 1.00 159.14 328 ILE A C 1
ATOM 5100 O O . ILE A 1 328 ? 82.566 -5.631 51.254 1.00 157.30 328 ILE A O 1
ATOM 5116 N N . ILE A 1 329 ? 83.802 -6.814 49.786 1.00 163.31 329 ILE A N 1
ATOM 5117 C CA . ILE A 1 329 ? 83.484 -5.955 48.648 1.00 188.33 329 ILE A CA 1
ATOM 5118 C C . ILE A 1 329 ? 82.389 -6.607 47.816 1.00 171.50 329 ILE A C 1
ATOM 5119 O O . ILE A 1 329 ? 82.189 -7.822 47.874 1.00 162.44 329 ILE A O 1
ATOM 5135 N N . ASP A 1 330 ? 81.682 -5.789 47.046 1.00 162.67 330 ASP A N 1
ATOM 5136 C CA . ASP A 1 330 ? 80.518 -6.249 46.305 1.00 183.43 330 ASP A CA 1
ATOM 5137 C C . ASP A 1 330 ? 80.837 -6.853 44.940 1.00 173.54 330 ASP A C 1
ATOM 5138 O O . ASP A 1 330 ? 81.660 -6.328 44.191 1.00 165.43 330 ASP A O 1
ATOM 5147 N N . SER A 1 331 ? 80.171 -7.963 44.635 1.00 165.91 331 SER A N 1
ATOM 5148 C CA . SER A 1 331 ? 80.187 -8.549 43.301 1.00 167.99 331 SER A CA 1
ATOM 5149 C C . SER A 1 331 ? 78.744 -8.576 42.804 1.00 177.15 331 SER A C 1
ATOM 5150 O O . SER A 1 331 ? 77.870 -9.103 43.489 1.00 177.20 331 SER A O 1
ATOM 5158 N N . ASP A 1 332 ? 78.495 -8.032 41.616 1.00 179.74 332 ASP A N 1
ATOM 5159 C CA . ASP A 1 332 ? 77.143 -8.024 41.071 1.00 176.87 332 ASP A CA 1
ATOM 5160 C C . ASP A 1 332 ? 76.797 -9.389 40.518 1.00 188.05 332 ASP A C 1
ATOM 5161 O O . ASP A 1 332 ? 77.271 -9.777 39.451 1.00 197.07 332 ASP A O 1
ATOM 5170 N N . GLU A 1 333 ? 75.971 -10.112 41.256 1.00 188.30 333 GLU A N 1
ATOM 5171 C CA . GLU A 1 333 ? 75.656 -11.484 40.920 1.00 189.66 333 GLU A CA 1
ATOM 5172 C C . GLU A 1 333 ? 74.472 -11.543 39.979 1.00 189.45 333 GLU A C 1
ATOM 5173 O O . GLU A 1 333 ? 73.754 -10.555 39.781 1.00 186.12 333 GLU A O 1
ATOM 5185 N N . GLY A 1 334 ? 74.280 -12.720 39.401 1.00 194.02 334 GLY A N 1
ATOM 5186 C CA . GLY A 1 334 ? 73.062 -13.022 38.687 1.00 193.02 334 GLY A CA 1
ATOM 5187 C C . GLY A 1 334 ? 71.963 -13.165 39.719 1.00 193.62 334 GLY A C 1
ATOM 5188 O O . GLY A 1 334 ? 72.206 -13.019 40.917 1.00 202.00 334 GLY A O 1
ATOM 5192 N N . PRO A 1 335 ? 70.747 -13.465 39.265 1.00 192.81 335 PRO A N 1
ATOM 5193 C CA . PRO A 1 335 ? 69.601 -13.553 40.171 1.00 188.54 335 PRO A CA 1
ATOM 5194 C C . PRO A 1 335 ? 69.564 -14.864 40.949 1.00 185.13 335 PRO A C 1
ATOM 5195 O O . PRO A 1 335 ? 70.014 -15.892 40.444 1.00 183.17 335 PRO A O 1
ATOM 5206 N N . GLU A 1 336 ? 69.041 -14.815 42.170 1.00 182.84 336 GLU A N 1
ATOM 5207 C CA . GLU A 1 336 ? 68.895 -16.013 42.988 1.00 180.98 336 GLU A CA 1
ATOM 5208 C C . GLU A 1 336 ? 67.421 -16.208 43.323 1.00 174.10 336 GLU A C 1
ATOM 5209 O O . GLU A 1 336 ? 66.642 -15.254 43.322 1.00 173.37 336 GLU A O 1
ATOM 5221 N N . CYS A 1 337 ? 67.053 -17.453 43.603 1.00 174.28 337 CYS A N 1
ATOM 5222 C CA . CYS A 1 337 ? 65.656 -17.832 43.746 1.00 169.69 337 CYS A CA 1
ATOM 5223 C C . CYS A 1 337 ? 65.471 -18.932 44.793 1.00 165.48 337 CYS A C 1
ATOM 5224 O O . CYS A 1 337 ? 65.425 -20.114 44.451 1.00 163.43 337 CYS A O 1
ATOM 5231 N N . HIS A 1 338 ? 65.350 -18.533 46.058 1.00 164.74 338 HIS A N 1
ATOM 5232 C CA . HIS A 1 338 ? 65.166 -19.468 47.169 1.00 160.71 338 HIS A CA 1
ATOM 5233 C C . HIS A 1 338 ? 63.827 -19.203 47.861 1.00 155.32 338 HIS A C 1
ATOM 5234 O O . HIS A 1 338 ? 63.454 -18.046 48.050 1.00 157.22 338 HIS A O 1
ATOM 5248 N N . PRO A 1 339 ? 63.095 -20.266 48.241 1.00 151.24 339 PRO A N 1
ATOM 5249 C CA . PRO A 1 339 ? 63.422 -21.683 48.050 1.00 150.34 339 PRO A CA 1
ATOM 5250 C C . PRO A 1 339 ? 63.307 -22.104 46.587 1.00 163.90 339 PRO A C 1
ATOM 5251 O O . PRO A 1 339 ? 62.626 -21.423 45.815 1.00 171.97 339 PRO A O 1
ATOM 5262 N N . PRO A 1 340 ? 63.959 -23.216 46.208 1.00 162.46 340 PRO A N 1
ATOM 5263 C CA . PRO A 1 340 ? 63.962 -23.701 44.821 1.00 174.47 340 PRO A CA 1
ATOM 5264 C C . PRO A 1 340 ? 62.561 -24.041 44.311 1.00 169.64 340 PRO A C 1
ATOM 5265 O O . PRO A 1 340 ? 62.395 -24.368 43.136 1.00 159.24 340 PRO A O 1
ATOM 5276 N N . VAL A 1 341 ? 61.573 -23.961 45.198 1.00 158.59 341 VAL A N 1
ATOM 5277 C CA . VAL A 1 341 ? 60.185 -24.223 44.855 1.00 155.86 341 VAL A CA 1
ATOM 5278 C C . VAL A 1 341 ? 59.250 -23.275 45.594 1.00 157.78 341 VAL A C 1
ATOM 5279 O O . VAL A 1 341 ? 59.371 -23.100 46.807 1.00 154.16 341 VAL A O 1
ATOM 5292 N N . LYS A 1 342 ? 58.338 -22.648 44.856 1.00 173.30 342 LYS A N 1
ATOM 5293 C CA . LYS A 1 342 ? 57.226 -21.931 45.467 1.00 171.62 342 LYS A CA 1
ATOM 5294 C C . LYS A 1 342 ? 55.972 -22.767 45.265 1.00 157.84 342 LYS A C 1
ATOM 5295 O O . LYS A 1 342 ? 55.939 -23.646 44.403 1.00 151.96 342 LYS A O 1
ATOM 5314 N N . VAL A 1 343 ? 54.948 -22.496 46.066 1.00 167.21 343 VAL A N 1
ATOM 5315 C CA . VAL A 1 343 ? 53.673 -23.190 45.945 1.00 157.30 343 VAL A CA 1
ATOM 5316 C C . VAL A 1 343 ? 52.497 -22.243 46.170 1.00 163.42 343 VAL A C 1
ATOM 5317 O O . VAL A 1 343 ? 52.542 -21.363 47.031 1.00 170.13 343 VAL A O 1
ATOM 5330 N N . ILE A 1 344 ? 51.452 -22.427 45.369 1.00 174.11 344 ILE A N 1
ATOM 5331 C CA . ILE A 1 344 ? 50.231 -21.636 45.474 1.00 157.11 344 ILE A CA 1
ATOM 5332 C C . ILE A 1 344 ? 49.052 -22.579 45.342 1.00 145.27 344 ILE A C 1
ATOM 5333 O O . ILE A 1 344 ? 49.110 -23.549 44.587 1.00 145.21 344 ILE A O 1
ATOM 5349 N N . GLN A 1 345 ? 47.988 -22.293 46.083 1.00 142.64 345 GLN A N 1
ATOM 5350 C CA . GLN A 1 345 ? 46.811 -23.154 46.105 1.00 154.94 345 GLN A CA 1
ATOM 5351 C C . GLN A 1 345 ? 45.634 -22.509 45.392 1.00 144.21 345 GLN A C 1
ATOM 5352 O O . GLN A 1 345 ? 45.524 -21.284 45.335 1.00 137.97 345 GLN A O 1
ATOM 5366 N N . SER A 1 346 ? 44.756 -23.346 44.850 1.00 143.67 346 SER A N 1
ATOM 5367 C CA . SER A 1 346 ? 43.596 -22.864 44.111 1.00 160.72 346 SER A CA 1
ATOM 5368 C C . SER A 1 346 ? 42.478 -23.906 44.088 1.00 148.77 346 SER A C 1
ATOM 5369 O O . SER A 1 346 ? 42.706 -25.082 44.362 1.00 146.82 346 SER A O 1
ATOM 5377 N N . GLN A 1 347 ? 41.268 -23.458 43.773 1.00 143.48 347 GLN A N 1
ATOM 5378 C CA . GLN A 1 347 ? 40.136 -24.358 43.575 1.00 152.36 347 GLN A CA 1
ATOM 5379 C C . GLN A 1 347 ? 40.255 -25.025 42.199 1.00 150.91 347 GLN A C 1
ATOM 5380 O O . GLN A 1 347 ? 40.851 -24.447 41.289 1.00 153.38 347 GLN A O 1
ATOM 5394 N N . ASP A 1 348 ? 39.703 -26.227 42.027 1.00 147.04 348 ASP A N 1
ATOM 5395 C CA . ASP A 1 348 ? 39.840 -26.921 40.743 1.00 156.28 348 ASP A CA 1
ATOM 5396 C C . ASP A 1 348 ? 38.946 -26.247 39.709 1.00 161.38 348 ASP A C 1
ATOM 5397 O O . ASP A 1 348 ? 39.235 -26.293 38.521 1.00 165.55 348 ASP A O 1
ATOM 5406 N N . GLY A 1 349 ? 37.867 -25.618 40.164 1.00 157.14 349 GLY A N 1
ATOM 5407 C CA . GLY A 1 349 ? 36.995 -24.878 39.271 1.00 159.19 349 GLY A CA 1
ATOM 5408 C C . GLY A 1 349 ? 37.405 -23.425 39.117 1.00 161.60 349 GLY A C 1
ATOM 5409 O O . GLY A 1 349 ? 36.567 -22.530 39.223 1.00 155.83 349 GLY A O 1
ATOM 5413 N N . PHE A 1 350 ? 38.688 -23.184 38.856 1.00 162.21 350 PHE A N 1
ATOM 5414 C CA . PHE A 1 350 ? 39.193 -21.822 38.726 1.00 154.11 350 PHE A CA 1
ATOM 5415 C C . PHE A 1 350 ? 39.124 -21.390 37.256 1.00 144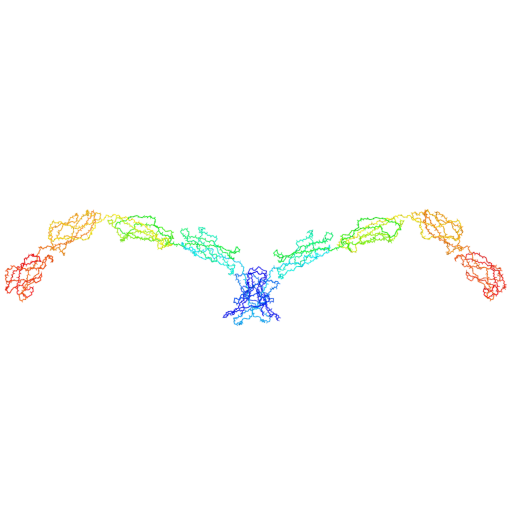.96 350 PHE A C 1
ATOM 5416 O O . PHE A 1 350 ? 39.572 -22.119 36.373 1.00 142.26 350 PHE A O 1
ATOM 5433 N N . PRO A 1 351 ? 38.567 -20.200 36.989 1.00 137.83 351 PRO A N 1
ATOM 5434 C CA . PRO A 1 351 ? 38.283 -19.774 35.614 1.00 137.90 351 PRO A CA 1
ATOM 5435 C C . PRO A 1 351 ? 39.509 -19.318 34.826 1.00 142.22 351 PRO A C 1
ATOM 5436 O O . PRO A 1 351 ? 40.567 -19.048 35.396 1.00 138.20 351 PRO A O 1
ATOM 5447 N N . ALA A 1 352 ? 39.342 -19.246 33.508 1.00 155.51 352 ALA A N 1
ATOM 5448 C CA . ALA A 1 352 ? 40.378 -18.770 32.599 1.00 157.12 352 ALA A CA 1
ATOM 5449 C C . ALA A 1 352 ? 40.443 -17.245 32.543 1.00 144.41 352 ALA A C 1
ATOM 5450 O O . ALA A 1 352 ? 39.535 -16.554 33.004 1.00 139.90 352 ALA A O 1
ATOM 5457 N N . GLY A 1 353 ? 41.533 -16.732 31.978 1.00 139.20 353 GLY A N 1
ATOM 5458 C CA . GLY A 1 353 ? 41.703 -15.302 31.795 1.00 139.86 353 GLY A CA 1
ATOM 5459 C C . GLY A 1 353 ? 41.906 -14.578 33.108 1.00 155.39 353 GLY A C 1
ATOM 5460 O O . GLY A 1 353 ? 41.570 -13.400 33.242 1.00 172.97 353 GLY A O 1
ATOM 5464 N N . GLN A 1 354 ? 42.480 -15.286 34.073 1.00 161.68 354 GLN A N 1
ATOM 5465 C CA . GLN A 1 354 ? 42.714 -14.750 35.408 1.00 156.19 354 GLN A CA 1
ATOM 5466 C C . GLN A 1 354 ? 44.197 -14.562 35.671 1.00 158.22 354 GLN A C 1
ATOM 5467 O O . GLN A 1 354 ? 45.032 -15.258 35.093 1.00 148.75 354 GLN A O 1
ATOM 5481 N N . GLU A 1 355 ? 44.515 -13.611 36.544 1.00 160.73 355 GLU A N 1
ATOM 5482 C CA . GLU A 1 355 ? 45.898 -13.316 36.880 1.00 161.04 355 GLU A CA 1
ATOM 5483 C C . GLU A 1 355 ? 46.206 -13.946 38.225 1.00 162.89 355 GLU A C 1
ATOM 5484 O O . GLU A 1 355 ? 45.381 -13.909 39.140 1.00 159.56 355 GLU A O 1
ATOM 5496 N N . LEU A 1 356 ? 47.387 -14.547 38.330 1.00 170.08 356 LEU A N 1
ATOM 5497 C CA . LEU A 1 356 ? 47.768 -15.285 39.525 1.00 152.92 356 LEU A CA 1
ATOM 5498 C C . LEU A 1 356 ? 49.253 -15.114 39.821 1.00 150.22 356 LEU A C 1
ATOM 5499 O O . LEU A 1 356 ? 50.082 -15.116 38.912 1.00 145.28 356 LEU A O 1
ATOM 5515 N N . LEU A 1 357 ? 49.578 -14.980 41.102 1.00 174.57 357 LEU A N 1
ATOM 5516 C CA . LEU A 1 357 ? 50.955 -14.766 41.542 1.00 159.54 357 LEU A CA 1
ATOM 5517 C C . LEU A 1 357 ? 51.888 -15.921 41.212 1.00 147.05 357 LEU A C 1
ATOM 5518 O O . LEU A 1 357 ? 51.737 -17.021 41.740 1.00 147.34 357 LEU A O 1
ATOM 5534 N N . GLY A 1 358 ? 52.850 -15.661 40.332 1.00 150.62 358 GLY A N 1
ATOM 5535 C CA . GLY A 1 358 ? 53.769 -16.692 39.897 1.00 150.14 358 GLY A CA 1
ATOM 5536 C C . GLY A 1 358 ? 55.046 -16.662 40.708 1.00 172.23 358 GLY A C 1
ATOM 5537 O O . GLY A 1 358 ? 55.037 -16.300 41.887 1.00 178.26 358 GLY A O 1
ATOM 5541 N N . TYR A 1 359 ? 56.153 -17.030 40.075 1.00 172.10 359 TYR A N 1
ATOM 5542 C CA . TYR A 1 359 ? 57.421 -17.105 40.780 1.00 177.31 359 TYR A CA 1
ATOM 5543 C C . TYR A 1 359 ? 58.036 -15.728 40.973 1.00 172.97 359 TYR A C 1
ATOM 5544 O O . TYR A 1 359 ? 58.171 -14.959 40.021 1.00 161.45 359 TYR A O 1
ATOM 5562 N N . LYS A 1 360 ? 58.418 -15.429 42.209 1.00 186.46 360 LYS A N 1
ATOM 5563 C CA . LYS A 1 360 ? 59.127 -14.192 42.502 1.00 177.45 360 LYS A CA 1
ATOM 5564 C C . LYS A 1 360 ? 60.619 -14.488 42.554 1.00 173.46 360 LYS A C 1
ATOM 5565 O O . LYS A 1 360 ? 61.081 -15.323 43.331 1.00 168.67 360 LYS A O 1
ATOM 5584 N N . ALA A 1 361 ? 61.361 -13.817 41.683 1.00 187.04 361 ALA A N 1
ATOM 5585 C CA . ALA A 1 361 ? 62.810 -13.926 41.658 1.00 165.03 361 ALA A CA 1
ATOM 5586 C C . ALA A 1 361 ? 63.393 -12.694 42.311 1.00 177.41 361 ALA A C 1
ATOM 5587 O O . ALA A 1 361 ? 63.191 -11.572 41.845 1.00 183.79 361 ALA A O 1
ATOM 5594 N N . LEU A 1 362 ? 64.106 -12.913 43.405 1.00 181.29 362 LEU A N 1
ATOM 5595 C CA . LEU A 1 362 ? 64.709 -11.833 44.160 1.00 168.99 362 LEU A CA 1
ATOM 5596 C C . LEU A 1 362 ? 66.051 -11.470 43.536 1.00 170.72 362 LEU A C 1
ATOM 5597 O O . LEU A 1 362 ? 66.950 -12.305 43.450 1.00 173.52 362 LEU A O 1
ATOM 5613 N N . ASP A 1 363 ? 66.163 -10.234 43.063 1.00 173.33 363 ASP A N 1
ATOM 5614 C CA . ASP A 1 363 ? 67.448 -9.700 42.634 1.00 181.77 363 ASP A CA 1
ATOM 5615 C C . ASP A 1 363 ? 68.287 -9.377 43.867 1.00 182.52 363 ASP A C 1
ATOM 5616 O O . ASP A 1 363 ? 67.804 -8.725 44.791 1.00 184.92 363 ASP A O 1
ATOM 5625 N N . PRO A 1 364 ? 69.553 -9.826 43.887 1.00 182.95 364 PRO A N 1
ATOM 5626 C CA . PRO A 1 364 ? 70.317 -9.726 45.133 1.00 176.55 364 PRO A CA 1
ATOM 5627 C C . PRO A 1 364 ? 70.754 -8.299 45.470 1.00 175.53 364 PRO A C 1
ATOM 5628 O O . PRO A 1 364 ? 70.820 -7.955 46.650 1.00 188.17 364 PRO A O 1
ATOM 5639 N N . GLU A 1 365 ? 71.042 -7.485 44.461 1.00 179.09 365 GLU A N 1
ATOM 5640 C CA . GLU A 1 365 ? 71.489 -6.114 44.696 1.00 178.08 365 GLU A CA 1
ATOM 5641 C C . GLU A 1 365 ? 70.374 -5.218 45.252 1.00 185.92 365 GLU A C 1
ATOM 5642 O O . GLU A 1 365 ? 70.554 -4.572 46.285 1.00 188.31 365 GLU A O 1
ATOM 5654 N N . ILE A 1 366 ? 69.234 -5.185 44.566 1.00 191.66 366 ILE A N 1
ATOM 5655 C CA . ILE A 1 366 ? 68.062 -4.431 45.022 1.00 192.08 366 ILE A CA 1
ATOM 5656 C C . ILE A 1 366 ? 66.864 -5.365 45.204 1.00 198.31 366 ILE A C 1
ATOM 5657 O O . ILE A 1 366 ? 66.532 -6.145 44.314 1.00 199.00 366 ILE A O 1
ATOM 5673 N N . SER A 1 367 ? 66.239 -5.303 46.376 1.00 202.13 367 SER A N 1
ATOM 5674 C CA . SER A 1 367 ? 65.184 -6.251 46.726 1.00 207.61 367 SER A CA 1
ATOM 5675 C C . SER A 1 367 ? 63.855 -5.984 46.009 1.00 206.10 367 SER A C 1
ATOM 5676 O O . SER A 1 367 ? 62.856 -6.644 46.293 1.00 205.54 367 SER A O 1
ATOM 5684 N N . SER A 1 368 ? 63.840 -5.023 45.089 1.00 208.11 368 SER A N 1
ATOM 5685 C CA . SER A 1 368 ? 62.634 -4.720 44.321 1.00 212.99 368 SER A CA 1
ATOM 5686 C C . SER A 1 368 ? 62.340 -5.837 43.319 1.00 206.97 368 SER A C 1
ATOM 5687 O O . SER A 1 368 ? 61.184 -6.091 42.977 1.00 208.56 368 SER A O 1
ATOM 5695 N N . GLY A 1 369 ? 63.395 -6.495 42.846 1.00 206.90 369 GLY A N 1
ATOM 5696 C CA . GLY A 1 369 ? 63.259 -7.631 41.951 1.00 207.56 369 GLY A CA 1
ATOM 5697 C C . GLY A 1 369 ? 62.898 -7.330 40.505 1.00 202.76 369 GLY A C 1
ATOM 5698 O O . GLY A 1 369 ? 62.517 -8.241 39.769 1.00 199.03 369 GLY A O 1
ATOM 5702 N N . GLU A 1 370 ? 63.019 -6.072 40.090 1.00 208.66 370 GLU A N 1
ATOM 5703 C CA . GLU A 1 370 ? 62.727 -5.692 38.707 1.00 213.40 370 GLU A CA 1
ATOM 5704 C C . GLU A 1 370 ? 64.004 -5.669 37.868 1.00 210.51 370 GLU A C 1
ATOM 5705 O O . GLU A 1 370 ? 65.106 -5.726 38.405 1.00 208.88 370 GLU A O 1
ATOM 5717 N N . GLY A 1 371 ? 63.843 -5.588 36.549 1.00 233.20 371 GLY A N 1
ATOM 5718 C CA . GLY A 1 371 ? 64.954 -5.730 35.622 1.00 228.60 371 GLY A CA 1
ATOM 5719 C C . GLY A 1 371 ? 65.153 -7.164 35.163 1.00 204.69 371 GLY A C 1
ATOM 5720 O O . GLY A 1 371 ? 66.176 -7.494 34.564 1.00 204.44 371 GLY A O 1
ATOM 5724 N N . LEU A 1 372 ? 64.172 -8.015 35.456 1.00 219.08 372 LEU A N 1
ATOM 5725 C CA . LEU A 1 372 ? 64.251 -9.442 35.155 1.00 209.30 372 LEU A CA 1
ATOM 5726 C C . LEU A 1 372 ? 63.291 -9.862 34.042 1.00 190.82 372 LEU A C 1
ATOM 5727 O O . LEU A 1 372 ? 62.177 -9.347 33.950 1.00 190.35 372 LEU A O 1
ATOM 5743 N N . ARG A 1 373 ? 63.731 -10.798 33.202 1.00 180.44 373 ARG A N 1
ATOM 5744 C CA . ARG A 1 373 ? 62.910 -11.302 32.100 1.00 188.90 373 ARG A CA 1
ATOM 5745 C C . ARG A 1 373 ? 62.636 -12.803 32.254 1.00 185.50 373 ARG A C 1
ATOM 5746 O O . ARG A 1 373 ? 63.416 -13.643 31.807 1.00 185.38 373 ARG A O 1
ATOM 5767 N N . TYR A 1 374 ? 61.506 -13.113 32.889 1.00 184.02 374 TYR A N 1
ATOM 5768 C CA . TYR A 1 374 ? 61.108 -14.484 33.216 1.00 179.24 374 TYR A CA 1
ATOM 5769 C C . TYR A 1 374 ? 60.750 -15.285 31.958 1.00 162.29 374 TYR A C 1
ATOM 5770 O O . TYR A 1 374 ? 60.689 -14.727 30.866 1.00 163.38 374 TYR A O 1
ATOM 5788 N N . GLN A 1 375 ? 60.511 -16.587 32.118 1.00 161.26 375 GLN A N 1
ATOM 5789 C CA . GLN A 1 375 ? 60.254 -17.473 30.979 1.00 160.97 375 GLN A CA 1
ATOM 5790 C C . GLN A 1 375 ? 59.780 -18.862 31.417 1.00 165.51 375 GLN A C 1
ATOM 5791 O O . GLN A 1 375 ? 60.517 -19.581 32.086 1.00 174.01 375 GLN A O 1
ATOM 5805 N N . LYS A 1 376 ? 58.568 -19.247 31.021 1.00 157.21 376 LYS A N 1
ATOM 5806 C CA . LYS A 1 376 ? 58.077 -20.603 31.303 1.00 157.82 376 LYS A CA 1
ATOM 5807 C C . LYS A 1 376 ? 58.873 -21.607 30.476 1.00 158.64 376 LYS A C 1
ATOM 5808 O O . LYS A 1 376 ? 59.492 -21.237 29.479 1.00 161.50 376 LYS A O 1
ATOM 5827 N N . LEU A 1 377 ? 58.847 -22.873 30.883 1.00 160.50 377 LEU A N 1
ATOM 5828 C CA . LEU A 1 377 ? 59.563 -23.921 30.161 1.00 166.33 377 LEU A CA 1
ATOM 5829 C C . LEU A 1 377 ? 58.746 -25.211 30.025 1.00 174.22 377 LEU A C 1
ATOM 5830 O O . LEU A 1 377 ? 58.460 -25.647 28.909 1.00 186.12 377 LEU A O 1
ATOM 5846 N N . GLY A 1 378 ? 58.368 -25.809 31.151 1.00 174.41 378 GLY A N 1
ATOM 5847 C CA . GLY A 1 378 ? 57.736 -27.121 31.154 1.00 172.38 378 GLY A CA 1
ATOM 5848 C C . GLY A 1 378 ? 56.228 -27.078 31.323 1.00 175.85 378 GLY A C 1
ATOM 5849 O O . GLY A 1 378 ? 55.705 -27.495 32.356 1.00 173.61 378 GLY A O 1
ATOM 5853 N N . ASP A 1 379 ? 55.531 -26.597 30.296 1.00 187.03 379 ASP A N 1
ATOM 5854 C CA . ASP A 1 379 ? 54.071 -26.504 30.311 1.00 178.84 379 ASP A CA 1
ATOM 5855 C C . ASP A 1 379 ? 53.428 -27.402 29.253 1.00 175.94 379 ASP A C 1
ATOM 5856 O O . ASP A 1 379 ? 53.656 -27.223 28.059 1.00 187.31 379 ASP A O 1
ATOM 5865 N N . GLU A 1 380 ? 52.611 -28.356 29.698 1.00 181.18 380 GLU A N 1
ATOM 5866 C CA . GLU A 1 380 ? 52.069 -29.369 28.791 1.00 181.21 380 GLU A CA 1
ATOM 5867 C C . GLU A 1 380 ? 50.872 -28.804 28.034 1.00 182.08 380 GLU A C 1
ATOM 5868 O O . GLU A 1 380 ? 50.975 -28.458 26.858 1.00 182.68 380 GLU A O 1
ATOM 5880 N N . ASP A 1 381 ? 49.739 -28.716 28.721 1.00 172.83 381 ASP A N 1
ATOM 5881 C CA . ASP A 1 381 ? 48.489 -28.275 28.115 1.00 173.84 381 ASP A CA 1
ATOM 5882 C C . ASP A 1 381 ? 48.386 -26.744 28.072 1.00 170.76 381 ASP A C 1
ATOM 5883 O O . ASP A 1 381 ? 47.299 -26.197 27.872 1.00 172.50 381 ASP A O 1
ATOM 5892 N N . ASN A 1 382 ? 49.513 -26.062 28.273 1.00 169.53 382 ASN A N 1
ATOM 5893 C CA . ASN A 1 382 ? 49.577 -24.599 28.183 1.00 165.29 382 ASN A CA 1
ATOM 5894 C C . ASN A 1 382 ? 48.458 -23.924 28.959 1.00 160.65 382 ASN A C 1
ATOM 5895 O O . ASN A 1 382 ? 47.606 -23.251 28.382 1.00 156.26 382 ASN A O 1
ATOM 5906 N N . TRP A 1 383 ? 48.469 -24.109 30.273 1.00 161.94 383 TRP A N 1
ATOM 5907 C CA . TRP A 1 383 ? 47.474 -23.494 31.138 1.00 154.87 383 TRP A CA 1
ATOM 5908 C C . TRP A 1 383 ? 47.758 -22.020 31.382 1.00 150.47 383 TRP A C 1
ATOM 5909 O O . TRP A 1 383 ? 46.857 -21.272 31.754 1.00 148.62 383 TRP A O 1
ATOM 5930 N N . PHE A 1 384 ? 49.002 -21.600 31.156 1.00 156.10 384 PHE A N 1
ATOM 5931 C CA . PHE A 1 384 ? 49.450 -20.287 31.618 1.00 156.79 384 PHE A CA 1
ATOM 5932 C C . PHE A 1 384 ? 50.174 -19.447 30.569 1.00 154.15 384 PHE A C 1
ATOM 5933 O O . PHE A 1 384 ? 50.666 -19.958 29.564 1.00 154.87 384 PHE A O 1
ATOM 5950 N N . GLU A 1 385 ? 50.212 -18.143 30.831 1.00 153.16 385 GLU A N 1
ATOM 5951 C CA . GLU A 1 385 ? 50.986 -17.186 30.045 1.00 162.84 385 GLU A CA 1
ATOM 5952 C C . GLU A 1 385 ? 51.647 -16.167 30.975 1.00 163.60 385 GLU A C 1
ATOM 5953 O O . GLU A 1 385 ? 50.973 -15.545 31.796 1.00 162.37 385 GLU A O 1
ATOM 5965 N N . ILE A 1 386 ? 52.961 -16.003 30.849 1.00 159.78 386 ILE A N 1
ATOM 5966 C CA . ILE A 1 386 ? 53.720 -15.200 31.813 1.00 166.59 386 ILE A CA 1
ATOM 5967 C C . ILE A 1 386 ? 53.781 -13.706 31.493 1.00 169.48 386 ILE A C 1
ATOM 5968 O O . ILE A 1 386 ? 53.738 -13.302 30.333 1.00 183.47 386 ILE A O 1
ATOM 5984 N N . ASN A 1 387 ? 53.819 -12.884 32.541 1.00 169.08 387 ASN A N 1
ATOM 5985 C CA . ASN A 1 387 ? 54.207 -11.487 32.395 1.00 172.90 387 ASN A CA 1
ATOM 5986 C C . ASN A 1 387 ? 55.728 -11.468 32.318 1.00 176.61 387 ASN A C 1
ATOM 5987 O O . ASN A 1 387 ? 56.403 -11.961 33.220 1.00 175.07 387 ASN A O 1
ATOM 5998 N N . GLN A 1 388 ? 56.272 -10.906 31.245 1.00 196.71 388 GLN A N 1
ATOM 5999 C CA . GLN A 1 388 ? 57.710 -10.974 31.001 1.00 196.31 388 GLN A CA 1
ATOM 6000 C C . GLN A 1 388 ? 58.530 -10.127 31.972 1.00 196.24 388 GLN A C 1
ATOM 6001 O O . GLN A 1 388 ? 59.691 -10.436 32.226 1.00 195.56 388 GLN A O 1
ATOM 6015 N N . HIS A 1 389 ? 57.932 -9.072 32.519 1.00 179.62 389 HIS A N 1
ATOM 6016 C CA . HIS A 1 389 ? 58.669 -8.137 33.375 1.00 186.32 389 HIS A CA 1
ATOM 6017 C C . HIS A 1 389 ? 58.389 -8.251 34.877 1.00 175.51 389 HIS A C 1
ATOM 6018 O O . HIS A 1 389 ? 58.968 -7.507 35.666 1.00 174.50 389 HIS A O 1
ATOM 6032 N N . THR A 1 390 ? 57.504 -9.163 35.269 1.00 172.82 390 THR A N 1
ATOM 6033 C CA . THR A 1 390 ? 57.066 -9.250 36.664 1.00 169.20 390 THR A CA 1
ATOM 6034 C C . THR A 1 390 ? 56.908 -10.699 37.116 1.00 166.27 390 THR A C 1
ATOM 6035 O O . THR A 1 390 ? 56.622 -10.964 38.283 1.00 166.02 390 THR A O 1
ATOM 6046 N N . GLY A 1 391 ? 57.115 -11.625 36.187 1.00 165.81 391 GLY A N 1
ATOM 6047 C CA . GLY A 1 391 ? 56.829 -13.032 36.394 1.00 161.64 391 GLY A CA 1
ATOM 6048 C C . GLY A 1 391 ? 55.513 -13.311 37.102 1.00 161.21 391 GLY A C 1
ATOM 6049 O O . GLY A 1 391 ? 55.490 -13.883 38.192 1.00 178.60 391 GLY A O 1
ATOM 6053 N N . ASP A 1 392 ? 54.420 -12.900 36.465 1.00 158.94 392 ASP A N 1
ATOM 6054 C CA . ASP A 1 392 ? 53.064 -13.202 36.921 1.00 157.10 392 ASP A CA 1
ATOM 6055 C C . ASP A 1 392 ? 52.463 -14.149 35.894 1.00 170.58 392 ASP A C 1
ATOM 6056 O O . ASP A 1 392 ? 53.041 -14.333 34.828 1.00 175.30 392 ASP A O 1
ATOM 6065 N N . LEU A 1 393 ? 51.319 -14.748 36.209 1.00 168.16 393 LEU A N 1
ATOM 6066 C CA . LEU A 1 393 ? 50.721 -15.761 35.336 1.00 163.54 393 LEU A CA 1
ATOM 6067 C C . LEU A 1 393 ? 49.304 -15.437 34.873 1.00 163.19 393 LEU A C 1
ATOM 6068 O O . LEU A 1 393 ? 48.506 -14.876 35.620 1.00 159.59 393 LEU A O 1
ATOM 6084 N N . ARG A 1 394 ? 49.012 -15.803 33.624 1.00 164.43 394 ARG A N 1
ATOM 6085 C CA . ARG A 1 394 ? 47.687 -15.622 33.037 1.00 153.25 394 ARG A CA 1
ATOM 6086 C C . ARG A 1 394 ? 47.050 -16.935 32.625 1.00 145.72 394 ARG A C 1
ATOM 6087 O O . ARG A 1 394 ? 47.552 -17.646 31.757 1.00 147.04 394 ARG A O 1
ATOM 6108 N N . THR A 1 395 ? 45.935 -17.238 33.275 1.00 143.94 395 THR A N 1
ATOM 6109 C CA . THR A 1 395 ? 45.164 -18.444 33.011 1.00 158.65 395 THR A CA 1
ATOM 6110 C C . THR A 1 395 ? 44.555 -18.436 31.599 1.00 157.38 395 THR A C 1
ATOM 6111 O O . THR A 1 395 ? 43.836 -17.505 31.235 1.00 141.93 395 THR A O 1
ATOM 6122 N N . LEU A 1 396 ? 44.867 -19.458 30.803 1.00 148.79 396 LEU A N 1
ATOM 6123 C CA . LEU A 1 396 ? 44.300 -19.604 29.460 1.00 142.26 396 LEU A CA 1
ATOM 6124 C C . LEU A 1 396 ? 43.130 -20.587 29.455 1.00 151.30 396 LEU A C 1
ATOM 6125 O O . LEU A 1 396 ? 42.046 -20.274 28.956 1.00 154.77 396 LEU A O 1
ATOM 6141 N N . LYS A 1 397 ? 43.365 -21.779 29.994 1.00 145.12 397 LYS A N 1
ATOM 6142 C CA . LYS A 1 397 ? 42.322 -22.787 30.132 1.00 146.95 397 LYS A CA 1
ATOM 6143 C C . LYS A 1 397 ? 41.668 -22.659 31.503 1.00 141.32 397 LYS A C 1
ATOM 6144 O O . LYS A 1 397 ? 42.227 -22.034 32.397 1.00 152.17 397 LYS A O 1
ATOM 6163 N N . VAL A 1 398 ? 40.477 -23.225 31.667 1.00 140.74 398 VAL A N 1
ATOM 6164 C CA . VAL A 1 398 ? 39.902 -23.367 32.998 1.00 144.92 398 VAL A CA 1
ATOM 6165 C C . VAL A 1 398 ? 40.710 -24.446 33.696 1.00 155.04 398 VAL A C 1
ATOM 6166 O O . VAL A 1 398 ? 40.931 -25.514 33.127 1.00 161.91 398 VAL A O 1
ATOM 6179 N N . LEU A 1 399 ? 41.154 -24.186 34.920 1.00 170.49 399 LEU A N 1
ATOM 6180 C CA . LEU A 1 399 ? 41.974 -25.166 35.611 1.00 169.54 399 LEU A CA 1
ATOM 6181 C C . LEU A 1 399 ? 41.060 -26.328 35.946 1.00 174.75 399 LEU A C 1
ATOM 6182 O O . LEU A 1 399 ? 39.844 -26.167 36.007 1.00 170.76 399 LEU A O 1
ATOM 6198 N N . ASP A 1 400 ? 41.633 -27.517 36.076 1.00 180.04 400 ASP A N 1
ATOM 6199 C CA . ASP A 1 400 ? 40.835 -28.706 36.321 1.00 180.34 400 ASP A CA 1
ATOM 6200 C C . ASP A 1 400 ? 41.716 -29.833 36.834 1.00 183.66 400 ASP A C 1
ATOM 6201 O O . ASP A 1 400 ? 42.571 -30.350 36.114 1.00 181.30 400 ASP A O 1
ATOM 6210 N N . ARG A 1 401 ? 41.482 -30.212 38.081 1.00 173.09 401 ARG A N 1
ATOM 6211 C CA . ARG A 1 401 ? 42.242 -31.260 38.731 1.00 153.14 401 ARG A CA 1
ATOM 6212 C C . ARG A 1 401 ? 42.109 -32.599 38.000 1.00 159.67 401 ARG A C 1
ATOM 6213 O O . ARG A 1 401 ? 43.039 -33.402 38.012 1.00 156.27 401 ARG A O 1
ATOM 6234 N N . GLU A 1 402 ? 40.959 -32.849 37.375 1.00 164.99 402 GLU A N 1
ATOM 6235 C CA . GLU A 1 402 ? 40.725 -34.146 36.734 1.00 145.87 402 GLU A CA 1
ATOM 6236 C C . GLU A 1 402 ? 41.341 -34.242 35.338 1.00 147.86 402 GLU A C 1
ATOM 6237 O O . GLU A 1 402 ? 41.049 -35.178 34.597 1.00 151.72 402 GLU A O 1
ATOM 6249 N N . SER A 1 403 ? 42.194 -33.284 34.983 1.00 148.45 403 SER A N 1
ATOM 6250 C CA . SER A 1 403 ? 42.985 -33.379 33.758 1.00 162.24 403 SER A CA 1
ATOM 6251 C C . SER A 1 403 ? 43.896 -34.600 33.847 1.00 164.58 403 SER A C 1
ATOM 6252 O O . SER A 1 403 ? 44.338 -34.961 34.935 1.00 165.08 403 SER A O 1
ATOM 6260 N N . LYS A 1 404 ? 44.177 -35.239 32.715 1.00 171.97 404 LYS A N 1
ATOM 6261 C CA . LYS A 1 404 ? 45.049 -36.414 32.712 1.00 171.28 404 LYS A CA 1
ATOM 6262 C C . LYS A 1 404 ? 46.519 -36.021 32.881 1.00 170.92 404 LYS A C 1
ATOM 6263 O O . LYS A 1 404 ? 47.411 -36.862 32.777 1.00 170.40 404 LYS A O 1
ATOM 6282 N N . PHE A 1 405 ? 46.759 -34.737 33.140 1.00 167.44 405 PHE A N 1
ATOM 6283 C CA . PHE A 1 405 ? 48.077 -34.230 33.517 1.00 167.01 405 PHE A CA 1
ATOM 6284 C C . PHE A 1 405 ? 48.029 -33.599 34.907 1.00 165.27 405 PHE A C 1
ATOM 6285 O O . PHE A 1 405 ? 48.464 -32.466 35.110 1.00 165.50 405 PHE A O 1
ATOM 6302 N N . VAL A 1 406 ? 47.490 -34.350 35.863 1.00 164.15 406 VAL A N 1
ATOM 6303 C CA . VAL A 1 406 ? 47.411 -33.901 37.244 1.00 163.66 406 VAL A CA 1
ATOM 6304 C C . VAL A 1 406 ? 47.678 -35.060 38.189 1.00 172.40 406 VAL A C 1
ATOM 6305 O O . VAL A 1 406 ? 46.773 -35.811 38.556 1.00 191.94 406 VAL A O 1
ATOM 6318 N N . LYS A 1 407 ? 48.939 -35.190 38.578 1.00 167.75 407 LYS A N 1
ATOM 6319 C CA . LYS A 1 407 ? 49.362 -36.197 39.538 1.00 182.41 407 LYS A CA 1
ATOM 6320 C C . LYS A 1 407 ? 49.402 -35.554 40.918 1.00 171.69 407 LYS A C 1
ATOM 6321 O O . LYS A 1 407 ? 49.931 -34.454 41.074 1.00 173.46 407 LYS A O 1
ATOM 6340 N N . ASN A 1 408 ? 48.820 -36.227 41.906 1.00 163.43 408 ASN A N 1
ATOM 6341 C CA . ASN A 1 408 ? 48.797 -35.731 43.281 1.00 171.75 408 ASN A CA 1
ATOM 6342 C C . ASN A 1 408 ? 48.022 -34.422 43.410 1.00 157.64 408 ASN A C 1
ATOM 6343 O O . ASN A 1 408 ? 48.205 -33.692 44.381 1.00 178.47 408 ASN A O 1
ATOM 6354 N N . ASN A 1 409 ? 47.171 -34.125 42.433 1.00 156.99 409 ASN A N 1
ATOM 6355 C CA . ASN A 1 409 ? 46.423 -32.872 42.424 1.00 164.42 409 ASN A CA 1
ATOM 6356 C C . ASN A 1 409 ? 47.361 -31.668 42.328 1.00 156.56 409 ASN A C 1
ATOM 6357 O O . ASN A 1 409 ? 47.168 -30.670 43.023 1.00 151.99 409 ASN A O 1
ATOM 6368 N N . GLN A 1 410 ? 48.379 -31.767 41.473 1.00 158.86 410 GLN A N 1
ATOM 6369 C CA . GLN A 1 410 ? 49.277 -30.640 41.230 1.00 155.85 410 GLN A CA 1
ATOM 6370 C C . GLN A 1 410 ? 49.759 -30.526 39.775 1.00 176.38 410 GLN A C 1
ATOM 6371 O O . GLN A 1 410 ? 49.843 -31.520 39.052 1.00 175.69 410 GLN A O 1
ATOM 6385 N N . TYR A 1 411 ? 50.080 -29.294 39.373 1.00 171.69 411 TYR A N 1
ATOM 6386 C CA . TYR A 1 411 ? 50.516 -28.970 38.009 1.00 169.86 411 TYR A CA 1
ATOM 6387 C C . TYR A 1 411 ? 51.885 -28.291 38.025 1.00 178.53 411 TYR A C 1
ATOM 6388 O O . TYR A 1 411 ? 52.087 -27.309 38.741 1.00 170.63 411 TYR A O 1
ATOM 6406 N N . ASN A 1 412 ? 52.815 -28.827 37.239 1.00 186.28 412 ASN A N 1
ATOM 6407 C CA . ASN A 1 412 ? 54.197 -28.358 37.243 1.00 188.37 412 ASN A CA 1
ATOM 6408 C C . ASN A 1 412 ? 54.514 -27.400 36.123 1.00 183.99 412 ASN A C 1
ATOM 6409 O O . ASN A 1 412 ? 54.317 -27.716 34.950 1.00 193.12 412 ASN A O 1
ATOM 6419 N N . ILE A 1 413 ? 55.015 -26.231 36.487 1.00 170.99 413 ILE A N 1
ATOM 6420 C CA . ILE A 1 413 ? 55.535 -25.290 35.511 1.00 172.49 413 ILE A CA 1
ATOM 6421 C C . ILE A 1 413 ? 56.812 -24.670 36.068 1.00 179.42 413 ILE A C 1
ATOM 6422 O O . ILE A 1 413 ? 56.827 -24.130 37.172 1.00 180.11 413 ILE A O 1
ATOM 6438 N N . SER A 1 414 ? 57.896 -24.797 35.309 1.00 173.86 414 SER A N 1
ATOM 6439 C CA . SER A 1 414 ? 59.183 -24.235 35.698 1.00 170.61 414 SER A CA 1
ATOM 6440 C C . SER A 1 414 ? 59.365 -22.880 35.024 1.00 165.47 414 SER A C 1
ATOM 6441 O O . SER A 1 414 ? 58.960 -22.697 33.875 1.00 165.64 414 SER A O 1
ATOM 6449 N N . VAL A 1 415 ? 59.968 -21.940 35.744 1.00 158.70 415 VAL A N 1
ATOM 6450 C CA . VAL A 1 415 ? 60.194 -20.595 35.229 1.00 156.99 415 VAL A CA 1
ATOM 6451 C C . VAL A 1 415 ? 61.685 -20.269 35.243 1.00 164.47 415 VAL A C 1
ATOM 6452 O O . VAL A 1 415 ? 62.387 -20.587 36.201 1.00 174.14 415 VAL A O 1
ATOM 6465 N N . VAL A 1 416 ? 62.163 -19.655 34.164 1.00 158.05 416 VAL A N 1
ATOM 6466 C CA . VAL A 1 416 ? 63.543 -19.181 34.090 1.00 160.30 416 VAL A CA 1
ATOM 6467 C C . VAL A 1 416 ? 63.571 -17.662 34.149 1.00 165.60 416 VAL A C 1
ATOM 6468 O O . VAL A 1 416 ? 63.073 -16.988 33.252 1.00 170.02 416 VAL A O 1
ATOM 6481 N N . ALA A 1 417 ? 64.153 -17.135 35.222 1.00 177.22 417 ALA A N 1
ATOM 6482 C CA . ALA A 1 417 ? 64.372 -15.700 35.364 1.00 170.23 417 ALA A CA 1
ATOM 6483 C C . ALA A 1 417 ? 65.719 -15.339 34.755 1.00 169.16 417 ALA A C 1
ATOM 6484 O O . ALA A 1 417 ? 66.652 -16.136 34.805 1.00 171.21 417 ALA A O 1
ATOM 6491 N N . VAL A 1 418 ? 65.810 -14.153 34.160 1.00 175.24 418 VAL A N 1
ATOM 6492 C CA . VAL A 1 418 ? 67.051 -13.712 33.532 1.00 180.35 418 VAL A CA 1
ATOM 6493 C C . VAL A 1 418 ? 67.312 -12.230 33.795 1.00 183.21 418 VAL A C 1
ATOM 6494 O O . VAL A 1 418 ? 66.407 -11.405 33.691 1.00 185.26 418 VAL A O 1
ATOM 6507 N N . ASP A 1 419 ? 68.560 -11.904 34.122 1.00 183.99 419 ASP A N 1
ATOM 6508 C CA . ASP A 1 419 ? 68.951 -10.523 34.402 1.00 186.21 419 ASP A CA 1
ATOM 6509 C C . ASP A 1 419 ? 69.470 -9.838 33.137 1.00 187.50 419 ASP A C 1
ATOM 6510 O O . ASP A 1 419 ? 69.508 -10.440 32.066 1.00 185.90 419 ASP A O 1
ATOM 6519 N N . ALA A 1 420 ? 69.877 -8.581 33.267 1.00 189.05 420 ALA A N 1
ATOM 6520 C CA . ALA A 1 420 ? 70.203 -7.754 32.109 1.00 187.57 420 ALA A CA 1
ATOM 6521 C C . ALA A 1 420 ? 71.576 -8.040 31.476 1.00 184.79 420 ALA A C 1
ATOM 6522 O O . ALA A 1 420 ? 72.094 -7.200 30.737 1.00 178.88 420 ALA A O 1
ATOM 6529 N N . VAL A 1 421 ? 72.160 -9.208 31.750 1.00 190.33 421 VAL A N 1
ATOM 6530 C CA . VAL A 1 421 ? 73.491 -9.537 31.221 1.00 193.00 421 VAL A CA 1
ATOM 6531 C C . VAL A 1 421 ? 73.605 -10.948 30.632 1.00 197.33 421 VAL A C 1
ATOM 6532 O O . VAL A 1 421 ? 74.294 -11.138 29.628 1.00 196.24 421 VAL A O 1
ATOM 6545 N N . GLY A 1 422 ? 72.934 -11.926 31.235 1.00 195.53 422 GLY A N 1
ATOM 6546 C CA . GLY A 1 422 ? 72.990 -13.294 30.743 1.00 196.44 422 GLY A CA 1
ATOM 6547 C C . GLY A 1 422 ? 72.910 -14.342 31.838 1.00 185.78 422 GLY A C 1
ATOM 6548 O O . GLY A 1 422 ? 72.823 -15.536 31.555 1.00 189.97 422 GLY A O 1
ATOM 6552 N N . ARG A 1 423 ? 72.958 -13.897 33.088 1.00 182.87 423 ARG A N 1
ATOM 6553 C CA . ARG A 1 423 ? 72.812 -14.794 34.226 1.00 185.19 423 ARG A CA 1
ATOM 6554 C C . ARG A 1 423 ? 71.338 -15.176 34.367 1.00 188.20 423 ARG A C 1
ATOM 6555 O O . ARG A 1 423 ? 70.461 -14.374 34.050 1.00 192.57 423 ARG A O 1
ATOM 6576 N N . SER A 1 424 ? 71.063 -16.399 34.817 1.00 189.14 424 SER A N 1
ATOM 6577 C CA . SER A 1 424 ? 69.681 -16.865 34.943 1.00 183.54 424 SER A CA 1
ATOM 6578 C C . SER A 1 424 ? 69.472 -17.767 36.162 1.00 186.01 424 SER A C 1
ATOM 6579 O O . SER A 1 424 ? 70.357 -18.536 36.536 1.00 180.27 424 SER A O 1
ATOM 6587 N N . CYS A 1 425 ? 68.293 -17.660 36.776 1.00 197.62 425 CYS A N 1
ATOM 6588 C CA . CYS A 1 425 ? 67.899 -18.548 37.869 1.00 178.01 425 CYS A CA 1
ATOM 6589 C C . CYS A 1 425 ? 67.010 -19.671 37.342 1.00 182.78 425 CYS A C 1
ATOM 6590 O O . CYS A 1 425 ? 66.888 -19.862 36.133 1.00 171.27 425 CYS A O 1
ATOM 6597 N N . THR A 1 426 ? 66.390 -20.405 38.259 1.00 170.99 426 THR A N 1
ATOM 6598 C CA . THR A 1 426 ? 65.317 -21.334 37.925 1.00 170.46 426 THR A CA 1
ATOM 6599 C C . THR A 1 426 ? 64.488 -21.632 39.159 1.00 172.16 426 THR A C 1
ATOM 6600 O O . THR A 1 426 ? 65.025 -21.907 40.229 1.00 194.72 426 THR A O 1
ATOM 6610 N N . GLY A 1 427 ? 63.175 -21.588 38.989 1.00 179.71 427 GLY A N 1
ATOM 6611 C CA . GLY A 1 427 ? 62.247 -21.862 40.063 1.00 165.44 427 GLY A CA 1
ATOM 6612 C C . GLY A 1 427 ? 61.184 -22.810 39.555 1.00 164.65 427 GLY A C 1
ATOM 6613 O O . GLY A 1 427 ? 60.894 -22.834 38.360 1.00 175.29 427 GLY A O 1
ATOM 6617 N N . THR A 1 428 ? 60.610 -23.597 40.457 1.00 160.71 428 THR A N 1
ATOM 6618 C CA . THR A 1 428 ? 59.568 -24.542 40.087 1.00 160.30 428 THR A CA 1
ATOM 6619 C C . THR A 1 428 ? 58.309 -24.109 40.814 1.00 157.36 428 THR A C 1
ATOM 6620 O O . THR A 1 428 ? 58.347 -23.748 41.991 1.00 156.31 428 THR A O 1
ATOM 6631 N N . LEU A 1 429 ? 57.196 -24.128 40.091 1.00 170.80 429 LEU A N 1
ATOM 6632 C CA . LEU A 1 429 ? 55.927 -23.641 40.610 1.00 157.08 429 LEU A CA 1
ATOM 6633 C C . LEU A 1 429 ? 54.871 -24.733 40.658 1.00 157.86 429 LEU A C 1
ATOM 6634 O O . LEU A 1 429 ? 54.420 -25.242 39.631 1.00 172.52 429 LEU A O 1
ATOM 6650 N N . VAL A 1 430 ? 54.493 -25.078 41.883 1.00 154.17 430 VAL A N 1
ATOM 6651 C CA . VAL A 1 430 ? 53.522 -26.124 42.157 1.00 158.05 430 VAL A CA 1
ATOM 6652 C C . VAL A 1 430 ? 52.123 -25.550 42.307 1.00 156.41 430 VAL A C 1
ATOM 6653 O O . VAL A 1 430 ? 51.917 -24.563 43.011 1.00 150.17 430 VAL A O 1
ATOM 6666 N N . VAL A 1 431 ? 51.172 -26.183 41.630 1.00 163.23 431 VAL A N 1
ATOM 6667 C CA . VAL A 1 431 ? 49.792 -25.723 41.611 1.00 159.38 431 VAL A CA 1
ATOM 6668 C C . VAL A 1 431 ? 48.875 -26.736 42.276 1.00 152.15 431 VAL A C 1
ATOM 6669 O O . VAL A 1 431 ? 48.319 -27.605 41.616 1.00 158.73 431 VAL A O 1
ATOM 6682 N N . HIS A 1 432 ? 48.693 -26.597 43.581 1.00 147.15 432 HIS A N 1
ATOM 6683 C CA . HIS A 1 432 ? 47.868 -27.526 44.345 1.00 150.41 432 HIS A CA 1
ATOM 6684 C C . HIS A 1 432 ? 46.377 -27.221 44.251 1.00 148.65 432 HIS A C 1
ATOM 6685 O O . HIS A 1 432 ? 45.896 -26.279 44.880 1.00 152.36 432 HIS A O 1
ATOM 6699 N N . LEU A 1 433 ? 45.648 -27.999 43.452 1.00 140.17 433 LEU A N 1
ATOM 6700 C CA . LEU A 1 433 ? 44.225 -27.749 43.303 1.00 140.03 433 LEU A CA 1
ATOM 6701 C C . LEU A 1 433 ? 43.404 -28.431 44.381 1.00 140.28 433 LEU A C 1
ATOM 6702 O O . LEU A 1 433 ? 43.569 -29.617 44.659 1.00 141.04 433 LEU A O 1
ATOM 6718 N N . ASP A 1 434 ? 42.492 -27.659 44.953 1.00 140.52 434 ASP A N 1
ATOM 6719 C CA . ASP A 1 434 ? 41.547 -28.165 45.928 1.00 139.36 434 ASP A CA 1
ATOM 6720 C C . ASP A 1 434 ? 40.369 -28.666 45.113 1.00 146.60 434 ASP A C 1
ATOM 6721 O O . ASP A 1 434 ? 40.193 -28.243 43.974 1.00 157.18 434 ASP A O 1
ATOM 6730 N N . ASP A 1 435 ? 39.565 -29.558 45.675 1.00 155.42 435 ASP A N 1
ATOM 6731 C CA . ASP A 1 435 ? 38.530 -30.241 44.893 1.00 149.00 435 ASP A CA 1
ATOM 6732 C C . ASP A 1 435 ? 37.114 -29.659 44.941 1.00 139.30 435 ASP A C 1
ATOM 6733 O O . ASP A 1 435 ? 36.661 -29.139 45.962 1.00 133.63 435 ASP A O 1
ATOM 6742 N N . TYR A 1 436 ? 36.426 -29.789 43.807 1.00 157.28 436 TYR A N 1
ATOM 6743 C CA . TYR A 1 436 ? 35.007 -29.472 43.692 1.00 137.74 436 TYR A CA 1
ATOM 6744 C C . TYR A 1 436 ? 34.273 -30.650 43.057 1.00 128.65 436 TYR A C 1
ATOM 6745 O O . TYR A 1 436 ? 34.838 -31.389 42.241 1.00 127.27 436 TYR A O 1
ATOM 6763 N N . ASN A 1 437 ? 33.011 -30.807 43.448 1.00 128.43 437 ASN A N 1
ATOM 6764 C CA . ASN A 1 437 ? 32.147 -31.873 42.946 1.00 134.01 437 ASN A CA 1
ATOM 6765 C C . ASN A 1 437 ? 31.575 -31.452 41.598 1.00 142.59 437 ASN A C 1
ATOM 6766 O O . ASN A 1 437 ? 30.448 -30.960 41.499 1.00 124.63 437 ASN A O 1
ATOM 6777 N N . ASP A 1 438 ? 32.390 -31.639 40.567 1.00 137.22 438 ASP A N 1
ATOM 6778 C CA . ASP A 1 438 ? 32.040 -31.265 39.206 1.00 133.05 438 ASP A CA 1
ATOM 6779 C C . ASP A 1 438 ? 31.799 -32.512 38.351 1.00 134.93 438 ASP A C 1
ATOM 6780 O O . ASP A 1 438 ? 31.507 -32.403 37.162 1.00 154.11 438 ASP A O 1
ATOM 6789 N N . HIS A 1 439 ? 31.937 -33.692 38.956 1.00 124.20 439 HIS A N 1
ATOM 6790 C CA . HIS A 1 439 ? 31.666 -34.950 38.264 1.00 125.17 439 HIS A CA 1
ATOM 6791 C C . HIS A 1 439 ? 30.688 -35.854 39.004 1.00 127.03 439 HIS A C 1
ATOM 6792 O O . HIS A 1 439 ? 30.413 -35.674 40.192 1.00 129.19 439 HIS A O 1
ATOM 6806 N N . ALA A 1 440 ? 30.196 -36.851 38.275 1.00 128.05 440 ALA A N 1
ATOM 6807 C CA . ALA A 1 440 ? 29.216 -37.802 38.784 1.00 130.44 440 ALA A CA 1
ATOM 6808 C C . ALA A 1 440 ? 29.764 -39.204 38.557 1.00 132.37 440 ALA A C 1
ATOM 6809 O O . ALA A 1 440 ? 30.692 -39.382 37.771 1.00 137.91 440 ALA A O 1
ATOM 6816 N N . PRO A 1 441 ? 29.202 -40.207 39.247 1.00 133.99 441 PRO A N 1
ATOM 6817 C CA . PRO A 1 441 ? 29.736 -41.563 39.095 1.00 141.10 441 PRO A CA 1
ATOM 6818 C C . PRO A 1 441 ? 29.654 -42.089 37.667 1.00 144.09 441 PRO A C 1
ATOM 6819 O O . PRO A 1 441 ? 28.601 -42.032 37.032 1.00 155.11 441 PRO A O 1
ATOM 6830 N N . GLN A 1 442 ? 30.788 -42.581 37.182 1.00 141.26 442 GLN A N 1
ATOM 6831 C CA . GLN A 1 442 ? 30.899 -43.141 35.844 1.00 137.04 442 GLN A CA 1
ATOM 6832 C C . GLN A 1 442 ? 31.256 -44.610 35.933 1.00 134.05 442 GLN A C 1
ATOM 6833 O O . GLN A 1 442 ? 31.880 -45.054 36.893 1.00 150.05 442 GLN A O 1
ATOM 6847 N N . ILE A 1 443 ? 30.844 -45.357 34.920 1.00 150.94 443 ILE A N 1
ATOM 6848 C CA . ILE A 1 443 ? 31.034 -46.795 34.887 1.00 151.04 443 ILE A CA 1
ATOM 6849 C C . ILE A 1 443 ? 31.214 -47.246 33.441 1.00 143.38 443 ILE A C 1
ATOM 6850 O O . ILE A 1 443 ? 30.999 -46.460 32.517 1.00 152.18 443 ILE A O 1
ATOM 6866 N N . ASP A 1 444 ? 31.629 -48.492 33.239 1.00 147.99 444 ASP A N 1
ATOM 6867 C CA . ASP A 1 444 ? 31.631 -49.067 31.905 1.00 150.99 444 ASP A CA 1
ATOM 6868 C C . ASP A 1 444 ? 30.176 -49.358 31.540 1.00 161.30 444 ASP A C 1
ATOM 6869 O O . ASP A 1 444 ? 29.326 -49.438 32.428 1.00 162.69 444 ASP A O 1
ATOM 6878 N N . LYS A 1 445 ? 29.885 -49.533 30.253 1.00 159.76 445 LYS A N 1
ATOM 6879 C CA . LYS A 1 445 ? 28.505 -49.747 29.807 1.00 153.09 445 LYS A CA 1
ATOM 6880 C C . LYS A 1 445 ? 28.334 -51.036 29.021 1.00 155.55 445 LYS A C 1
ATOM 6881 O O . LYS A 1 445 ? 27.240 -51.336 28.544 1.00 170.19 445 LYS A O 1
ATOM 6900 N N . GLU A 1 446 ? 29.417 -51.789 28.885 1.00 153.69 446 GLU A N 1
ATOM 6901 C CA . GLU A 1 446 ? 29.389 -53.044 28.154 1.00 165.94 446 GLU A CA 1
ATOM 6902 C C . GLU A 1 446 ? 29.447 -54.180 29.157 1.00 176.23 446 GLU A C 1
ATOM 6903 O O . GLU A 1 446 ? 30.509 -54.747 29.419 1.00 168.45 446 GLU A O 1
ATOM 6915 N N . VAL A 1 447 ? 28.289 -54.512 29.714 1.00 190.43 447 VAL A N 1
ATOM 6916 C CA . VAL A 1 447 ? 28.215 -55.530 30.750 1.00 184.63 447 VAL A CA 1
ATOM 6917 C C . VAL A 1 447 ? 28.315 -56.904 30.109 1.00 193.18 447 VAL A C 1
ATOM 6918 O O . VAL A 1 447 ? 28.154 -57.040 28.894 1.00 192.57 447 VAL A O 1
ATOM 6931 N N . THR A 1 448 ? 28.584 -57.919 30.924 1.00 200.64 448 THR A N 1
ATOM 6932 C CA . THR A 1 448 ? 28.691 -59.281 30.424 1.00 184.95 448 THR A CA 1
ATOM 6933 C C . THR A 1 448 ? 28.429 -60.329 31.505 1.00 182.17 448 THR A C 1
ATOM 6934 O O . THR A 1 448 ? 29.054 -60.314 32.565 1.00 180.50 448 THR A O 1
ATOM 6945 N N . ILE A 1 449 ? 27.491 -61.229 31.222 1.00 196.88 449 ILE A N 1
ATOM 6946 C CA . ILE A 1 449 ? 27.147 -62.330 32.119 1.00 197.91 449 ILE A CA 1
ATOM 6947 C C . ILE A 1 449 ? 26.998 -63.622 31.327 1.00 205.68 449 ILE A C 1
ATOM 6948 O O . ILE A 1 449 ? 26.541 -63.605 30.184 1.00 219.85 449 ILE A O 1
ATOM 6964 N N . CYS A 1 450 ? 27.368 -64.740 31.946 1.00 199.33 450 CYS A N 1
ATOM 6965 C CA . CYS A 1 450 ? 27.163 -66.052 31.344 1.00 215.80 450 CYS A CA 1
ATOM 6966 C C . CYS A 1 450 ? 25.829 -66.575 31.838 1.00 217.55 450 CYS A C 1
ATOM 6967 O O . CYS A 1 450 ? 25.142 -65.899 32.602 1.00 217.62 450 CYS A O 1
ATOM 6974 N N . GLN A 1 451 ? 25.458 -67.774 31.407 1.00 221.84 451 GLN A N 1
ATOM 6975 C CA . GLN A 1 451 ? 24.104 -68.252 31.632 1.00 222.04 451 GLN A CA 1
ATOM 6976 C C . GLN A 1 451 ? 23.996 -69.214 32.806 1.00 219.01 451 GLN A C 1
ATOM 6977 O O . GLN A 1 451 ? 23.350 -68.906 33.810 1.00 218.17 451 GLN A O 1
ATOM 6991 N N . ASN A 1 452 ? 24.623 -70.375 32.682 1.00 229.41 452 ASN A N 1
ATOM 6992 C CA . ASN A 1 452 ? 24.466 -71.427 33.676 1.00 229.50 452 ASN A CA 1
ATOM 6993 C C . ASN A 1 452 ? 25.485 -71.360 34.814 1.00 229.08 452 ASN A C 1
ATOM 6994 O O . ASN A 1 452 ? 25.494 -72.231 35.684 1.00 229.14 452 ASN A O 1
ATOM 7005 N N . ASN A 1 453 ? 26.333 -70.332 34.818 1.00 237.15 453 ASN A N 1
ATOM 7006 C CA . ASN A 1 453 ? 27.316 -70.161 35.893 1.00 223.09 453 ASN A CA 1
ATOM 7007 C C . ASN A 1 453 ? 27.279 -68.783 36.558 1.00 205.51 453 ASN A C 1
ATOM 7008 O O . ASN A 1 453 ? 28.089 -68.502 37.438 1.00 202.89 453 ASN A O 1
ATOM 7019 N N . GLU A 1 454 ? 26.319 -67.951 36.162 1.00 206.48 454 GLU A N 1
ATOM 7020 C CA . GLU A 1 454 ? 26.143 -66.616 36.737 1.00 197.91 454 GLU A CA 1
ATOM 7021 C C . GLU A 1 454 ? 24.694 -66.156 36.610 1.00 194.31 454 GLU A C 1
ATOM 7022 O O . GLU A 1 454 ? 24.084 -66.255 35.545 1.00 208.92 454 GLU A O 1
ATOM 7034 N N . ASP A 1 455 ? 24.159 -65.648 37.715 1.00 185.49 455 ASP A N 1
ATOM 7035 C CA . ASP A 1 455 ? 22.790 -65.146 37.791 1.00 181.64 455 ASP A CA 1
ATOM 7036 C C . ASP A 1 455 ? 22.830 -63.636 37.986 1.00 178.83 455 ASP A C 1
ATOM 7037 O O . ASP A 1 455 ? 21.806 -62.986 38.195 1.00 189.77 455 ASP A O 1
ATOM 7046 N N . PHE A 1 456 ? 24.028 -63.074 37.888 1.00 177.27 456 PHE A N 1
ATOM 7047 C CA . PHE A 1 456 ? 24.241 -61.684 38.231 1.00 173.36 456 PHE A CA 1
ATOM 7048 C C . PHE A 1 456 ? 25.441 -61.136 37.492 1.00 167.53 456 PHE A C 1
ATOM 7049 O O . PHE A 1 456 ? 26.204 -61.883 36.884 1.00 170.21 456 PHE A O 1
ATOM 7066 N N . ALA A 1 457 ? 25.607 -59.825 37.567 1.00 160.70 457 ALA A N 1
ATOM 7067 C CA . ALA A 1 457 ? 26.850 -59.191 37.170 1.00 164.27 457 ALA A CA 1
ATOM 7068 C C . ALA A 1 457 ? 27.263 -58.332 38.347 1.00 178.11 457 ALA A C 1
ATOM 7069 O O . ALA A 1 457 ? 26.456 -58.076 39.238 1.00 181.24 457 ALA A O 1
ATOM 7076 N N . VAL A 1 458 ? 28.509 -57.883 38.343 1.00 176.59 458 VAL A N 1
ATOM 7077 C CA . VAL A 1 458 ? 29.011 -57.008 39.391 1.00 160.86 458 VAL A CA 1
ATOM 7078 C C . VAL A 1 458 ? 29.500 -55.757 38.689 1.00 149.68 458 VAL A C 1
ATOM 7079 O O . VAL A 1 458 ? 30.444 -55.801 37.902 1.00 146.56 458 VAL A O 1
ATOM 7092 N N . LEU A 1 459 ? 28.848 -54.640 38.987 1.00 148.01 459 LEU A N 1
ATOM 7093 C CA . LEU A 1 459 ? 29.129 -53.391 38.300 1.00 141.13 459 LEU A CA 1
ATOM 7094 C C . LEU A 1 459 ? 29.734 -52.406 39.291 1.00 151.75 459 LEU A C 1
ATOM 7095 O O . LEU A 1 459 ? 29.205 -52.198 40.383 1.00 147.94 459 LEU A O 1
ATOM 7111 N N . LYS A 1 460 ? 30.849 -51.803 38.887 1.00 160.27 460 LYS A N 1
ATOM 7112 C CA . LYS A 1 460 ? 31.687 -51.021 39.790 1.00 137.05 460 LYS A CA 1
ATOM 7113 C C . LYS A 1 460 ? 31.871 -49.585 39.316 1.00 140.95 460 LYS A C 1
ATOM 7114 O O . LYS A 1 460 ? 32.710 -49.319 38.454 1.00 159.40 460 LYS A O 1
ATOM 7133 N N . PRO A 1 461 ? 31.118 -48.643 39.900 1.00 135.64 461 PRO A N 1
ATOM 7134 C CA . PRO A 1 461 ? 31.301 -47.247 39.486 1.00 134.02 461 PRO A CA 1
ATOM 7135 C C . PRO A 1 461 ? 32.563 -46.602 40.048 1.00 131.59 461 PRO A C 1
ATOM 7136 O O . PRO A 1 461 ? 33.144 -47.098 41.012 1.00 158.44 461 PRO A O 1
ATOM 7147 N N . VAL A 1 462 ? 32.970 -45.501 39.424 1.00 129.77 462 VAL A N 1
ATOM 7148 C CA . VAL A 1 462 ? 34.140 -44.732 39.838 1.00 133.13 462 VAL A CA 1
ATOM 7149 C C . VAL A 1 462 ? 33.877 -43.227 39.672 1.00 146.52 462 VAL A C 1
ATOM 7150 O O . VAL A 1 462 ? 33.730 -42.749 38.547 1.00 132.86 462 VAL A O 1
ATOM 7163 N N . ASP A 1 463 ? 33.827 -42.490 40.782 1.00 159.49 463 ASP A N 1
ATOM 7164 C CA . ASP A 1 463 ? 33.643 -41.041 40.739 1.00 140.45 463 ASP A CA 1
ATOM 7165 C C . ASP A 1 463 ? 35.019 -40.373 40.626 1.00 132.45 463 ASP A C 1
ATOM 7166 O O . ASP A 1 463 ? 35.811 -40.437 41.564 1.00 135.26 463 ASP A O 1
ATOM 7175 N N . PRO A 1 464 ? 35.329 -39.759 39.467 1.00 137.01 464 PRO A N 1
ATOM 7176 C CA . PRO A 1 464 ? 36.652 -39.147 39.275 1.00 135.72 464 PRO A CA 1
ATOM 7177 C C . PRO A 1 464 ? 36.929 -38.030 40.277 1.00 134.57 464 PRO A C 1
ATOM 7178 O O . PRO A 1 464 ? 38.061 -37.557 40.372 1.00 132.49 464 PRO A O 1
ATOM 7189 N N . ASP A 1 465 ? 35.900 -37.622 41.017 1.00 130.98 465 ASP A N 1
ATOM 7190 C CA . ASP A 1 465 ? 36.071 -36.623 42.061 1.00 140.79 465 ASP A CA 1
ATOM 7191 C C . ASP A 1 465 ? 36.929 -37.174 43.186 1.00 150.84 465 ASP A C 1
ATOM 7192 O O . ASP A 1 465 ? 37.325 -38.338 43.168 1.00 146.84 465 ASP A O 1
ATOM 7201 N N . GLY A 1 466 ? 37.199 -36.331 44.174 1.00 148.52 466 GLY A N 1
ATOM 7202 C CA . GLY A 1 466 ? 38.038 -36.707 45.292 1.00 140.67 466 GLY A CA 1
ATOM 7203 C C . GLY A 1 466 ? 37.352 -37.706 46.201 1.00 153.09 466 GLY A C 1
ATOM 7204 O O . GLY A 1 466 ? 36.135 -37.882 46.120 1.00 158.03 466 GLY A O 1
ATOM 7208 N N . PRO A 1 467 ? 38.129 -38.375 47.070 1.00 153.50 467 PRO A N 1
ATOM 7209 C CA . PRO A 1 467 ? 37.556 -39.360 47.997 1.00 138.83 467 PRO A CA 1
ATOM 7210 C C . PRO A 1 467 ? 36.447 -38.775 48.872 1.00 148.01 467 PRO A C 1
ATOM 7211 O O . PRO A 1 467 ? 35.538 -39.509 49.267 1.00 147.98 467 PRO A O 1
ATOM 7222 N N . GLU A 1 468 ? 36.517 -37.479 49.165 1.00 149.93 468 GLU A N 1
ATOM 7223 C CA . GLU A 1 468 ? 35.472 -36.823 49.948 1.00 152.31 468 GLU A CA 1
ATOM 7224 C C . GLU A 1 468 ? 34.208 -36.592 49.102 1.00 146.77 468 GLU A C 1
ATOM 7225 O O . GLU A 1 468 ? 33.091 -36.740 49.596 1.00 138.37 468 GLU A O 1
ATOM 7237 N N . ASN A 1 469 ? 34.397 -36.243 47.831 1.00 151.45 469 ASN A N 1
ATOM 723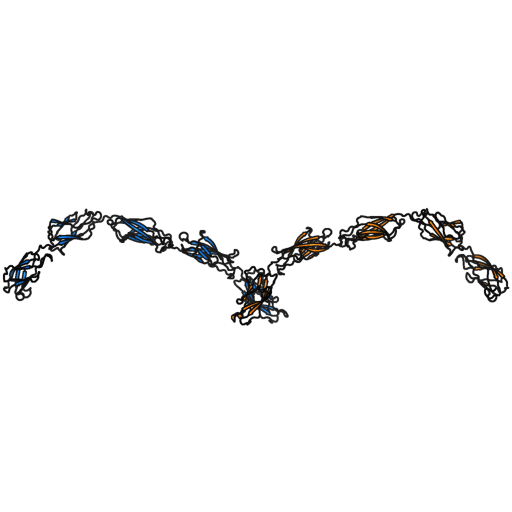8 C CA . ASN A 1 469 ? 33.283 -35.972 46.917 1.00 143.14 469 ASN A CA 1
ATOM 7239 C C . ASN A 1 469 ? 32.963 -37.119 45.942 1.00 144.09 469 ASN A C 1
ATOM 7240 O O . ASN A 1 469 ? 32.618 -36.888 44.772 1.00 147.41 469 ASN A O 1
ATOM 7251 N N . GLY A 1 470 ? 32.996 -38.346 46.455 1.00 150.91 470 GLY A N 1
ATOM 7252 C CA . GLY A 1 470 ? 32.776 -39.532 45.646 1.00 137.04 470 GLY A CA 1
ATOM 7253 C C . GLY A 1 470 ? 31.744 -40.441 46.290 1.00 135.48 470 GLY A C 1
ATOM 7254 O O . GLY A 1 470 ? 30.575 -40.062 46.387 1.00 136.04 470 GLY A O 1
ATOM 7258 N N . PRO A 1 471 ? 32.149 -41.649 46.722 1.00 134.11 471 PRO A N 1
ATOM 7259 C CA . PRO A 1 471 ? 31.178 -42.540 47.374 1.00 134.74 471 PRO A CA 1
ATOM 7260 C C . PRO A 1 471 ? 30.818 -42.027 48.764 1.00 133.72 471 PRO A C 1
ATOM 7261 O O . PRO A 1 471 ? 31.497 -41.127 49.250 1.00 137.58 471 PRO A O 1
ATOM 7272 N N . PRO A 1 472 ? 29.783 -42.594 49.407 1.00 133.84 472 PRO A N 1
ATOM 7273 C CA . PRO A 1 472 ? 28.951 -43.720 48.970 1.00 135.92 472 PRO A CA 1
ATOM 7274 C C . PRO A 1 472 ? 27.968 -43.397 47.849 1.00 150.74 472 PRO A C 1
ATOM 7275 O O . PRO A 1 472 ? 27.302 -42.358 47.863 1.00 144.85 472 PRO A O 1
ATOM 7286 N N . PHE A 1 473 ? 27.887 -44.308 46.884 1.00 159.50 473 PHE A N 1
ATOM 7287 C CA . PHE A 1 473 ? 27.003 -44.157 45.742 1.00 139.61 473 PHE A CA 1
ATOM 7288 C C . PHE A 1 473 ? 25.603 -44.684 46.054 1.00 142.18 473 PHE A C 1
ATOM 7289 O O . PHE A 1 473 ? 25.400 -45.360 47.060 1.00 158.69 473 PHE A O 1
ATOM 7306 N N . GLN A 1 474 ? 24.648 -44.374 45.181 1.00 163.64 474 GLN A N 1
ATOM 7307 C CA . GLN A 1 474 ? 23.281 -44.883 45.299 1.00 164.57 474 GLN A CA 1
ATOM 7308 C C . GLN A 1 474 ? 22.793 -45.313 43.913 1.00 149.89 474 GLN A C 1
ATOM 7309 O O . GLN A 1 474 ? 22.841 -44.531 42.965 1.00 145.74 474 GLN A O 1
ATOM 7323 N N . PHE A 1 475 ? 22.328 -46.557 43.806 1.00 159.72 475 PHE A N 1
ATOM 7324 C CA . PHE A 1 475 ? 21.976 -47.157 42.515 1.00 146.65 475 PHE A CA 1
ATOM 7325 C C . PHE A 1 475 ? 20.466 -47.246 42.309 1.00 142.51 475 PHE A C 1
ATOM 7326 O O . PHE A 1 475 ? 19.759 -47.808 43.143 1.00 145.27 475 PHE A O 1
ATOM 7343 N N . PHE A 1 476 ? 19.988 -46.706 41.190 1.00 156.27 476 PHE A N 1
ATOM 7344 C CA . PHE A 1 476 ? 18.564 -46.718 40.855 1.00 165.85 476 PHE A CA 1
ATOM 7345 C C . PHE A 1 476 ? 18.312 -47.449 39.535 1.00 155.47 476 PHE A C 1
ATOM 7346 O O . PHE A 1 476 ? 19.150 -47.414 38.633 1.00 145.87 476 PHE A O 1
ATOM 7363 N N . LEU A 1 477 ? 17.158 -48.110 39.431 1.00 170.79 477 LEU A N 1
ATOM 7364 C CA . LEU A 1 477 ? 16.737 -48.762 38.184 1.00 159.31 477 LEU A CA 1
ATOM 7365 C C . LEU A 1 477 ? 15.605 -47.953 37.536 1.00 159.88 477 LEU A C 1
ATOM 7366 O O . LEU A 1 477 ? 14.861 -47.259 38.229 1.00 163.57 477 LEU A O 1
ATOM 7382 N N . ASP A 1 478 ? 15.477 -48.051 36.215 1.00 167.34 478 ASP A N 1
ATOM 7383 C CA . ASP A 1 478 ? 14.594 -47.168 35.453 1.00 179.49 478 ASP A CA 1
ATOM 7384 C C . ASP A 1 478 ? 13.168 -47.680 35.208 1.00 181.77 478 ASP A C 1
ATOM 7385 O O . ASP A 1 478 ? 12.335 -46.946 34.679 1.00 196.32 478 ASP A O 1
ATOM 7394 N N . ASN A 1 479 ? 12.899 -48.929 35.580 1.00 180.15 479 ASN A N 1
ATOM 7395 C CA . ASN A 1 479 ? 11.595 -49.574 35.362 1.00 197.12 479 ASN A CA 1
ATOM 7396 C C . ASN A 1 479 ? 11.384 -49.887 33.875 1.00 193.88 479 ASN A C 1
ATOM 7397 O O . ASN A 1 479 ? 10.338 -50.402 33.482 1.00 189.80 479 ASN A O 1
ATOM 7408 N N . SER A 1 480 ? 12.381 -49.577 33.047 1.00 198.12 480 SER A N 1
ATOM 7409 C CA . SER A 1 480 ? 12.415 -50.091 31.687 1.00 182.67 480 SER A CA 1
ATOM 7410 C C . SER A 1 480 ? 12.601 -51.580 31.869 1.00 190.73 480 SER A C 1
ATOM 7411 O O . SER A 1 480 ? 12.029 -52.399 31.151 1.00 192.81 480 SER A O 1
ATOM 7419 N N . ALA A 1 481 ? 13.428 -51.910 32.858 1.00 203.90 481 ALA A N 1
ATOM 7420 C CA . ALA A 1 481 ? 13.530 -53.271 33.342 1.00 207.50 481 ALA A CA 1
ATOM 7421 C C . ALA A 1 481 ? 12.684 -53.348 34.603 1.00 207.27 481 ALA A C 1
ATOM 7422 O O . ALA A 1 481 ? 13.194 -53.480 35.716 1.00 202.01 481 ALA A O 1
ATOM 7429 N N . SER A 1 482 ? 11.374 -53.264 34.395 1.00 213.86 482 SER A N 1
ATOM 7430 C CA . SER A 1 482 ? 10.402 -53.165 35.477 1.00 223.83 482 SER A CA 1
ATOM 7431 C C . SER A 1 482 ? 10.503 -54.260 36.523 1.00 234.62 482 SER A C 1
ATOM 7432 O O . SER A 1 482 ? 10.835 -54.010 37.682 1.00 234.17 482 SER A O 1
ATOM 7440 N N . LYS A 1 483 ? 10.204 -55.476 36.087 1.00 258.96 483 LYS A N 1
ATOM 7441 C CA . LYS A 1 483 ? 10.171 -56.633 36.964 1.00 258.83 483 LYS A CA 1
ATOM 7442 C C . LYS A 1 483 ? 10.826 -57.810 36.248 1.00 258.33 483 LYS A C 1
ATOM 7443 O O . LYS A 1 483 ? 10.397 -58.958 36.374 1.00 258.41 483 LYS A O 1
ATOM 7462 N N . ASN A 1 484 ? 11.855 -57.483 35.467 1.00 246.75 484 ASN A N 1
ATOM 7463 C CA . ASN A 1 484 ? 12.683 -58.456 34.763 1.00 229.65 484 ASN A CA 1
ATOM 7464 C C . ASN A 1 484 ? 14.130 -58.329 35.228 1.00 214.40 484 ASN A C 1
ATOM 7465 O O . ASN A 1 484 ? 14.959 -59.209 34.993 1.00 221.07 484 ASN A O 1
ATOM 7476 N N . TRP A 1 485 ? 14.418 -57.198 35.867 1.00 215.99 485 TRP A N 1
ATOM 7477 C CA . TRP A 1 485 ? 15.716 -56.912 36.454 1.00 211.49 485 TRP A CA 1
ATO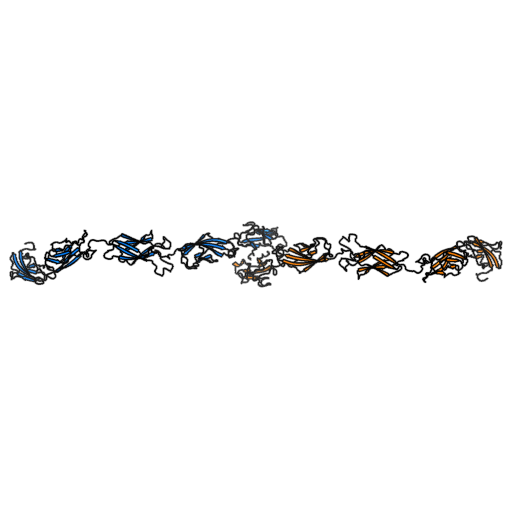M 7478 C C . TRP A 1 485 ? 15.536 -56.216 37.775 1.00 198.09 485 TRP A C 1
ATOM 7479 O O . TRP A 1 485 ? 14.527 -55.550 38.012 1.00 201.87 485 TRP A O 1
ATOM 7500 N N . ASN A 1 486 ? 16.531 -56.364 38.633 1.00 186.38 486 ASN A N 1
ATOM 7501 C CA . ASN A 1 486 ? 16.566 -55.616 39.868 1.00 176.99 486 ASN A CA 1
ATOM 7502 C C . ASN A 1 486 ? 18.006 -55.499 40.332 1.00 178.79 486 ASN A C 1
ATOM 7503 O O . ASN A 1 486 ? 18.844 -56.340 40.000 1.00 169.69 486 ASN A O 1
ATOM 7514 N N . ILE A 1 487 ? 18.284 -54.450 41.092 1.00 179.34 487 ILE A N 1
ATOM 7515 C CA . ILE A 1 487 ? 19.631 -54.185 41.570 1.00 171.99 487 ILE A CA 1
ATOM 7516 C C . ILE A 1 487 ? 19.609 -54.006 43.076 1.00 164.28 487 ILE A C 1
ATOM 7517 O O . ILE A 1 487 ? 18.651 -53.468 43.633 1.00 160.16 487 ILE A O 1
ATOM 7533 N N . GLU A 1 488 ? 20.669 -54.470 43.730 1.00 179.97 488 GLU A N 1
ATOM 7534 C CA . GLU A 1 488 ? 20.826 -54.267 45.158 1.00 172.31 488 GLU A CA 1
ATOM 7535 C C . GLU A 1 488 ? 22.210 -53.699 45.425 1.00 162.23 488 GLU A C 1
ATOM 7536 O O . GLU A 1 488 ? 23.176 -54.029 44.736 1.00 158.43 488 GLU A O 1
ATOM 7548 N N . GLU A 1 489 ? 22.284 -52.842 46.436 1.00 161.43 489 GLU A N 1
ATOM 7549 C CA . GLU A 1 489 ? 23.498 -52.106 46.760 1.00 173.68 489 GLU A CA 1
ATOM 7550 C C . GLU A 1 489 ? 23.967 -52.431 48.169 1.00 186.01 489 GLU A C 1
ATOM 7551 O O . GLU A 1 489 ? 23.633 -51.728 49.124 1.00 186.59 489 GLU A O 1
ATOM 7563 N N . LYS A 1 490 ? 24.753 -53.496 48.294 1.00 192.64 490 LYS A N 1
ATOM 7564 C CA . LYS A 1 490 ? 25.244 -53.926 49.595 1.00 180.85 490 LYS A CA 1
ATOM 7565 C C . LYS A 1 490 ? 26.178 -52.867 50.147 1.00 181.27 490 LYS A C 1
ATOM 7566 O O . LYS A 1 490 ? 25.888 -52.246 51.169 1.00 198.17 490 LYS A O 1
ATOM 7585 N N . ASP A 1 491 ? 27.291 -52.647 49.455 1.00 176.66 491 ASP A N 1
ATOM 7586 C CA . ASP A 1 491 ? 28.240 -51.629 49.874 1.00 172.16 491 ASP A CA 1
ATOM 7587 C C . ASP A 1 491 ? 27.887 -50.287 49.257 1.00 185.93 491 ASP A C 1
ATOM 7588 O O . ASP A 1 491 ? 26.900 -50.159 48.529 1.00 190.97 491 ASP A O 1
ATOM 7597 N N . GLY A 1 492 ? 28.722 -49.297 49.544 1.00 173.34 492 GLY A N 1
ATOM 7598 C CA . GLY A 1 492 ? 28.519 -47.946 49.063 1.00 166.65 492 GLY A CA 1
ATOM 7599 C C . GLY A 1 492 ? 29.356 -47.645 47.836 1.00 150.87 492 GLY A C 1
ATOM 7600 O O . GLY A 1 492 ? 29.478 -46.488 47.444 1.00 148.08 492 GLY A O 1
ATOM 7604 N N . LYS A 1 493 ? 29.929 -48.676 47.222 1.00 152.44 493 LYS A N 1
ATOM 7605 C CA . LYS A 1 493 ? 30.767 -48.472 46.047 1.00 153.68 493 LYS A CA 1
ATOM 7606 C C . LYS A 1 493 ? 30.655 -49.622 45.042 1.00 149.92 493 LYS A C 1
ATOM 7607 O O . LYS A 1 493 ? 31.204 -49.548 43.942 1.00 149.13 493 LYS A O 1
ATOM 7626 N N . THR A 1 494 ? 29.916 -50.668 45.402 1.00 150.23 494 THR A N 1
ATOM 7627 C CA . THR A 1 494 ? 29.675 -51.790 44.497 1.00 146.11 494 THR A CA 1
ATOM 7628 C C . THR A 1 494 ? 28.178 -51.976 44.260 1.00 157.89 494 THR A C 1
ATOM 7629 O O . THR A 1 494 ? 27.352 -51.567 45.077 1.00 156.17 494 THR A O 1
ATOM 7640 N N . ALA A 1 495 ? 27.841 -52.611 43.144 1.00 155.55 495 ALA A N 1
ATOM 7641 C CA . ALA A 1 495 ? 26.460 -52.943 42.824 1.00 150.94 495 ALA A CA 1
ATOM 7642 C C . ALA A 1 495 ? 26.441 -54.178 41.951 1.00 155.67 495 ALA A C 1
ATOM 7643 O O . ALA A 1 495 ? 27.365 -54.413 41.169 1.00 158.22 495 ALA A O 1
ATOM 7650 N N . ILE A 1 496 ? 25.394 -54.977 42.110 1.00 159.50 496 ILE A N 1
ATOM 7651 C CA . ILE A 1 496 ? 25.277 -56.243 41.406 1.00 171.85 496 ILE A CA 1
ATOM 7652 C C . ILE A 1 496 ? 24.029 -56.251 40.536 1.00 162.18 496 ILE A C 1
ATOM 7653 O O . ILE A 1 496 ? 22.926 -55.968 40.998 1.00 163.92 496 ILE A O 1
ATOM 7669 N N . LEU A 1 497 ? 24.226 -56.521 39.252 1.00 149.57 497 LEU A N 1
ATOM 7670 C CA . LEU A 1 497 ? 23.126 -56.548 38.305 1.00 165.70 497 LEU A CA 1
ATOM 7671 C C . LEU A 1 497 ? 22.478 -57.927 38.304 1.00 167.11 497 LEU A C 1
ATOM 7672 O O . LEU A 1 497 ? 22.881 -58.809 37.547 1.00 167.62 497 LEU A O 1
ATOM 7688 N N . ARG A 1 498 ? 21.487 -58.112 39.169 1.00 166.60 498 ARG A N 1
ATOM 7689 C CA . ARG A 1 498 ? 20.758 -59.372 39.242 1.00 173.83 498 ARG A CA 1
ATOM 7690 C C . ARG A 1 498 ? 19.688 -59.422 38.162 1.00 191.12 498 ARG A C 1
ATOM 7691 O O . ARG A 1 498 ? 18.698 -58.692 38.233 1.00 207.45 498 ARG A O 1
ATOM 7712 N N . GLN A 1 499 ? 19.883 -60.278 37.162 1.00 197.74 499 GLN A N 1
ATOM 7713 C CA . GLN A 1 499 ? 18.834 -60.509 36.178 1.00 195.34 499 GLN A CA 1
ATOM 7714 C C . GLN A 1 499 ? 17.863 -61.462 36.833 1.00 203.32 499 GLN A C 1
ATOM 7715 O O . GLN A 1 499 ? 18.201 -62.122 37.818 1.00 200.81 499 GLN A O 1
ATOM 7729 N N . ARG A 1 500 ? 16.656 -61.532 36.294 1.00 200.08 500 ARG A N 1
ATOM 7730 C CA . ARG A 1 500 ? 15.682 -62.491 36.772 1.00 211.39 500 ARG A CA 1
ATOM 7731 C C . ARG A 1 500 ? 15.728 -63.703 35.859 1.00 216.75 500 ARG A C 1
ATOM 7732 O O . ARG A 1 500 ? 16.403 -63.692 34.830 1.00 214.35 500 ARG A O 1
ATOM 7753 N N . GLN A 1 501 ? 15.000 -64.746 36.233 1.00 207.90 501 GLN A N 1
ATOM 7754 C CA . GLN A 1 501 ? 15.110 -66.046 35.584 1.00 210.19 501 GLN A CA 1
ATOM 7755 C C . GLN A 1 501 ? 14.489 -66.009 34.184 1.00 212.76 501 GLN A C 1
ATOM 7756 O O . GLN A 1 501 ? 14.421 -67.024 33.490 1.00 220.14 501 GLN A O 1
ATOM 7770 N N . ASN A 1 502 ? 14.065 -64.814 33.775 1.00 215.28 502 ASN A N 1
ATOM 7771 C CA . ASN A 1 502 ? 13.462 -64.560 32.476 1.00 227.85 502 ASN A CA 1
ATOM 7772 C C . ASN A 1 502 ? 14.474 -64.005 31.473 1.00 229.42 502 ASN A C 1
ATOM 7773 O O . ASN A 1 502 ? 14.572 -62.791 31.280 1.00 225.37 502 ASN A O 1
ATOM 7784 N N . LEU A 1 503 ? 15.234 -64.908 30.860 1.00 209.06 503 LEU A N 1
ATOM 7785 C CA . LEU A 1 503 ? 16.358 -64.547 30.004 1.00 200.25 503 LEU A CA 1
ATOM 7786 C C . LEU A 1 503 ? 16.336 -65.234 28.639 1.00 204.07 503 LEU A C 1
ATOM 7787 O O . LEU A 1 503 ? 15.856 -66.359 28.508 1.00 213.07 503 LEU A O 1
ATOM 7803 N N . ASP A 1 504 ? 16.815 -64.523 27.621 1.00 194.71 504 ASP A N 1
ATOM 7804 C CA . ASP A 1 504 ? 17.117 -65.117 26.320 1.00 192.13 504 ASP A CA 1
ATOM 7805 C C . ASP A 1 504 ? 18.559 -64.786 25.964 1.00 193.05 504 ASP A C 1
ATOM 7806 O O . ASP A 1 504 ? 19.118 -63.811 26.467 1.00 194.42 504 ASP A O 1
ATOM 7815 N N . TYR A 1 505 ? 19.159 -65.587 25.093 1.00 199.90 505 TYR A N 1
ATOM 7816 C CA . TYR A 1 505 ? 20.526 -65.334 24.665 1.00 199.98 505 TYR A CA 1
ATOM 7817 C C . TYR A 1 505 ? 20.504 -64.158 23.691 1.00 196.40 505 TYR A C 1
ATOM 7818 O O . TYR A 1 505 ? 20.292 -64.342 22.493 1.00 193.00 505 TYR A O 1
ATOM 7836 N N . ASN A 1 506 ? 20.722 -62.951 24.209 1.00 187.52 506 ASN A N 1
ATOM 7837 C CA . ASN A 1 506 ? 20.591 -61.738 23.402 1.00 189.39 506 ASN A CA 1
ATOM 7838 C C . ASN A 1 506 ? 21.322 -60.532 23.995 1.00 178.17 506 ASN A C 1
ATOM 7839 O O . ASN A 1 506 ? 22.075 -60.662 24.960 1.00 186.15 506 ASN A O 1
ATOM 7850 N N . TYR A 1 507 ? 21.091 -59.362 23.401 1.00 180.71 507 TYR A N 1
ATOM 7851 C CA . TYR A 1 507 ? 21.605 -58.094 23.918 1.00 166.83 507 TYR A CA 1
ATOM 7852 C C . TYR A 1 507 ? 20.478 -57.202 24.426 1.00 167.84 507 TYR A C 1
ATOM 7853 O O . TYR A 1 507 ? 19.862 -56.471 23.648 1.00 177.00 507 TYR A O 1
ATOM 7871 N N . TYR A 1 508 ? 20.207 -57.257 25.724 1.00 167.51 508 TYR A N 1
ATOM 7872 C CA . TYR A 1 508 ? 19.210 -56.381 26.329 1.00 166.48 508 TYR A CA 1
ATOM 7873 C C . TYR A 1 508 ? 19.834 -55.036 26.686 1.00 164.76 508 TYR A C 1
ATOM 7874 O O . TYR A 1 508 ? 21.055 -54.888 26.647 1.00 168.44 508 TYR A O 1
ATOM 7892 N N . SER A 1 509 ? 18.995 -54.059 27.028 1.00 163.72 509 SER A N 1
ATOM 7893 C CA . SER A 1 509 ? 19.482 -52.783 27.553 1.00 161.92 509 SER A CA 1
ATOM 7894 C C . SER A 1 509 ? 18.734 -52.353 28.803 1.00 173.57 509 SER A C 1
ATOM 7895 O O . SER A 1 509 ? 17.506 -52.255 28.805 1.00 157.53 509 SER A O 1
ATOM 7903 N N . VAL A 1 510 ? 19.499 -52.070 29.853 1.00 176.83 510 VAL A N 1
ATOM 7904 C CA . VAL A 1 510 ? 18.943 -51.631 31.123 1.00 156.86 510 VAL A CA 1
ATOM 7905 C C . VAL A 1 510 ? 19.485 -50.239 31.458 1.00 151.22 510 VAL A C 1
ATOM 7906 O O . VAL A 1 510 ? 20.670 -50.081 31.737 1.00 147.50 510 VAL A O 1
ATOM 7919 N N . PRO A 1 511 ? 18.624 -49.210 31.388 1.00 154.50 511 PRO A N 1
ATOM 7920 C CA . PRO A 1 511 ? 19.072 -47.887 31.838 1.00 152.74 511 PRO A CA 1
ATOM 7921 C C . PRO A 1 511 ? 19.121 -47.793 33.356 1.00 151.02 511 PRO A C 1
ATOM 7922 O O . PRO A 1 511 ? 18.154 -48.132 34.038 1.00 150.90 511 PRO A O 1
ATOM 7933 N N . ILE A 1 512 ? 20.265 -47.340 33.855 1.00 153.44 512 ILE A N 1
ATOM 7934 C CA . ILE A 1 512 ? 20.544 -47.241 35.284 1.00 148.69 512 ILE A CA 1
ATOM 7935 C C . ILE A 1 512 ? 21.142 -45.875 35.640 1.00 145.96 512 ILE A C 1
ATOM 7936 O O . ILE A 1 512 ? 22.107 -45.429 35.018 1.00 145.73 512 ILE A O 1
ATOM 7952 N N . GLN A 1 513 ? 20.545 -45.220 36.632 1.00 140.87 513 GLN A N 1
ATOM 7953 C CA . GLN A 1 513 ? 21.070 -43.973 37.187 1.00 146.54 513 GLN A CA 1
ATOM 7954 C C . GLN A 1 513 ? 21.913 -44.257 38.437 1.00 143.65 513 GLN A C 1
ATOM 7955 O O . GLN A 1 513 ? 21.593 -45.159 39.211 1.00 139.99 513 GLN A O 1
ATOM 7969 N N . ILE A 1 514 ? 22.983 -43.486 38.629 1.00 140.67 514 ILE A N 1
ATOM 7970 C CA . ILE A 1 514 ? 23.859 -43.641 39.795 1.00 144.34 514 ILE A CA 1
ATOM 7971 C C . ILE A 1 514 ? 24.268 -42.281 40.379 1.00 147.63 514 ILE A C 1
ATOM 7972 O O . ILE A 1 514 ? 24.553 -41.335 39.644 1.00 145.63 514 ILE A O 1
ATOM 7988 N N . LYS A 1 515 ? 24.281 -42.212 41.709 1.00 161.01 515 LYS A N 1
ATOM 7989 C CA . LYS A 1 515 ? 24.405 -40.958 42.458 1.00 161.35 515 LYS A CA 1
ATOM 7990 C C . LYS A 1 515 ? 25.708 -40.867 43.281 1.00 160.71 515 LYS A C 1
ATOM 7991 O O . LYS A 1 515 ? 26.119 -41.867 43.861 1.00 160.16 515 LYS A O 1
ATOM 8010 N N . ASP A 1 516 ? 26.355 -39.688 43.361 1.00 146.54 516 ASP A N 1
ATOM 8011 C CA . ASP A 1 516 ? 27.569 -39.539 44.194 1.00 140.37 516 ASP A CA 1
ATOM 8012 C C . ASP A 1 516 ? 27.097 -39.217 45.616 1.00 139.92 516 ASP A C 1
ATOM 8013 O O . ASP A 1 516 ? 25.904 -39.199 45.883 1.00 140.14 516 ASP A O 1
ATOM 8022 N N . ARG A 1 517 ? 28.035 -38.990 46.530 1.00 149.71 517 ARG A N 1
ATOM 8023 C CA . ARG A 1 517 ? 27.719 -38.737 47.939 1.00 148.04 517 ARG A CA 1
ATOM 8024 C C . ARG A 1 517 ? 26.827 -37.510 48.154 1.00 148.32 517 ARG A C 1
ATOM 8025 O O . ARG A 1 517 ? 26.063 -37.449 49.116 1.00 146.87 517 ARG A O 1
ATOM 8046 N N . HIS A 1 518 ? 26.925 -36.546 47.246 1.00 150.73 518 HIS A N 1
ATOM 8047 C CA . HIS A 1 518 ? 26.244 -35.257 47.389 1.00 149.67 518 HIS A CA 1
ATOM 8048 C C . HIS A 1 518 ? 24.924 -35.220 46.628 1.00 151.32 518 HIS A C 1
ATOM 8049 O O . HIS A 1 518 ? 23.940 -34.645 47.099 1.00 156.16 518 HIS A O 1
ATOM 8063 N N . GLY A 1 519 ? 24.920 -35.824 45.446 1.00 145.60 519 GLY A N 1
ATOM 8064 C CA . GLY A 1 519 ? 23.710 -35.974 44.660 1.00 152.51 519 GLY A CA 1
ATOM 8065 C C . GLY A 1 519 ? 23.844 -35.494 43.230 1.00 147.15 519 GLY A C 1
ATOM 8066 O O . GLY A 1 519 ? 22.965 -34.803 42.725 1.00 165.45 519 GLY A O 1
ATOM 8070 N N . LEU A 1 520 ? 24.944 -35.857 42.576 1.00 140.94 520 LEU A N 1
ATOM 8071 C CA . LEU A 1 520 ? 25.109 -35.577 41.154 1.00 137.78 520 LEU A CA 1
ATOM 8072 C C . LEU A 1 520 ? 24.794 -36.832 40.353 1.00 153.06 520 LEU A C 1
ATOM 8073 O O . LEU A 1 520 ? 25.507 -37.832 40.437 1.00 148.08 520 LEU A O 1
ATOM 8089 N N . VAL A 1 521 ? 23.720 -36.766 39.569 1.00 152.06 521 VAL A N 1
ATOM 8090 C CA . VAL A 1 521 ? 23.226 -37.915 38.817 1.00 137.25 521 VAL A CA 1
ATOM 8091 C C . VAL A 1 521 ? 23.930 -38.091 37.482 1.00 136.17 521 VAL A C 1
ATOM 8092 O O . VAL A 1 521 ? 24.265 -37.124 36.799 1.00 136.03 521 VAL A O 1
ATOM 8105 N N . ALA A 1 522 ? 24.147 -39.351 37.135 1.00 148.20 522 ALA A N 1
ATOM 8106 C CA . ALA A 1 522 ? 24.539 -39.742 35.793 1.00 144.28 522 ALA A CA 1
ATOM 8107 C C . ALA A 1 522 ? 23.536 -40.785 35.338 1.00 134.60 522 ALA A C 1
ATOM 8108 O O . ALA A 1 522 ? 22.948 -41.483 36.161 1.00 136.19 522 ALA A O 1
ATOM 8115 N N . THR A 1 523 ? 23.320 -40.870 34.033 1.00 151.60 523 THR A N 1
ATOM 8116 C CA . THR A 1 523 ? 22.436 -41.884 33.474 1.00 155.94 523 THR A CA 1
ATOM 8117 C C . THR A 1 523 ? 23.271 -42.732 32.527 1.00 153.08 523 THR A C 1
ATOM 8118 O O . THR A 1 523 ? 24.043 -42.206 31.722 1.00 155.63 523 THR A O 1
ATOM 8129 N N . HIS A 1 524 ? 23.125 -44.047 32.648 1.00 143.07 524 HIS A N 1
ATOM 8130 C CA . HIS A 1 524 ? 23.971 -44.986 31.921 1.00 146.95 524 HIS A CA 1
ATOM 8131 C C . HIS A 1 524 ? 23.193 -46.126 31.280 1.00 148.17 524 HIS A C 1
ATOM 8132 O O . HIS A 1 524 ? 22.461 -46.849 31.954 1.00 143.50 524 HIS A O 1
ATOM 8146 N N . MET A 1 525 ? 23.350 -46.256 29.968 1.00 154.96 525 MET A N 1
ATOM 8147 C CA . MET A 1 525 ? 22.705 -47.317 29.212 1.00 154.63 525 MET A CA 1
ATOM 8148 C C . MET A 1 525 ? 23.596 -48.542 29.106 1.00 157.34 525 MET A C 1
ATOM 8149 O O . MET A 1 525 ? 24.595 -48.529 28.387 1.00 156.41 525 MET A O 1
ATOM 8163 N N . LEU A 1 526 ? 23.228 -49.603 29.812 1.00 151.13 526 LEU A N 1
ATOM 8164 C CA . LEU A 1 526 ? 24.015 -50.831 29.800 1.00 155.35 526 LEU A CA 1
ATOM 8165 C C . LEU A 1 526 ? 23.538 -51.804 28.745 1.00 161.07 526 LEU A C 1
ATOM 8166 O O . LEU A 1 526 ? 22.375 -52.185 28.728 1.00 162.92 526 LEU A O 1
ATOM 8182 N N . THR A 1 527 ? 24.454 -52.204 27.874 1.00 160.93 527 THR A N 1
ATOM 8183 C CA . THR A 1 527 ? 24.200 -53.248 26.894 1.00 166.62 527 THR A CA 1
ATOM 8184 C C . THR A 1 527 ? 24.706 -54.594 27.419 1.00 183.56 527 THR A C 1
ATOM 8185 O O . THR A 1 527 ? 25.875 -54.940 27.244 1.00 191.24 527 THR A O 1
ATOM 8196 N N . VAL A 1 528 ? 23.825 -55.334 28.089 1.00 189.20 528 VAL A N 1
ATOM 8197 C CA . VAL A 1 528 ? 24.192 -56.602 28.715 1.00 193.08 528 VAL A CA 1
ATOM 8198 C C . VAL A 1 528 ? 24.176 -57.722 27.669 1.00 182.24 528 VAL A C 1
ATOM 8199 O O . VAL A 1 528 ? 23.241 -57.822 26.875 1.00 169.40 528 VAL A O 1
ATOM 8212 N N . ARG A 1 529 ? 25.224 -58.541 27.659 1.00 186.49 529 ARG A N 1
ATOM 8213 C CA . ARG A 1 529 ? 25.321 -59.673 26.733 1.00 171.47 529 ARG A CA 1
ATOM 8214 C C . ARG A 1 529 ? 25.075 -60.966 27.499 1.00 186.88 529 ARG A C 1
ATOM 8215 O O . ARG A 1 529 ? 25.754 -61.255 28.482 1.00 197.51 529 ARG A O 1
ATOM 8236 N N . VAL A 1 530 ? 24.090 -61.737 27.043 1.00 188.00 530 VAL A N 1
ATOM 8237 C CA . VAL A 1 530 ? 23.706 -62.971 27.718 1.00 194.72 530 VAL A CA 1
ATOM 8238 C C . VAL A 1 530 ? 24.149 -64.165 26.865 1.00 204.11 530 VAL A C 1
ATOM 8239 O O . VAL A 1 530 ? 23.430 -64.596 25.964 1.00 208.73 530 VAL A O 1
ATOM 8252 N N . CYS A 1 531 ? 25.343 -64.685 27.144 1.00 201.11 531 CYS A N 1
ATOM 8253 C CA . CYS A 1 531 ? 25.877 -65.836 26.416 1.00 213.26 531 CYS A CA 1
ATOM 8254 C C . CYS A 1 531 ? 25.754 -67.143 27.190 1.00 218.58 531 CYS A C 1
ATOM 8255 O O . CYS A 1 531 ? 25.652 -67.135 28.417 1.00 215.94 531 CYS A O 1
ATOM 8262 N N . ASP A 1 532 ? 25.764 -68.266 26.471 1.00 213.75 532 ASP A N 1
ATOM 8263 C CA . ASP A 1 532 ? 25.865 -69.575 27.117 1.00 216.08 532 ASP A CA 1
ATOM 8264 C C . ASP A 1 532 ? 27.339 -69.924 27.284 1.00 219.90 532 ASP A C 1
ATOM 8265 O O . ASP A 1 532 ? 27.781 -71.013 26.919 1.00 219.27 532 ASP A O 1
ATOM 8274 N N . CYS A 1 533 ? 28.091 -68.980 27.839 1.00 226.58 533 CYS A N 1
ATOM 8275 C CA . CYS A 1 533 ? 29.510 -69.174 28.090 1.00 226.16 533 CYS A CA 1
ATOM 8276 C C . CYS A 1 533 ? 29.728 -69.957 29.373 1.00 225.96 533 CYS A C 1
ATOM 8277 O O . CYS A 1 533 ? 28.777 -70.385 30.025 1.00 226.18 533 CYS A O 1
ATOM 8284 N N . SER A 1 534 ? 30.996 -70.150 29.707 1.00 229.41 534 SER A N 1
ATOM 8285 C CA . SER A 1 534 ? 31.393 -70.784 30.950 1.00 235.57 534 SER A CA 1
ATOM 8286 C C . SER A 1 534 ? 32.242 -69.776 31.705 1.00 228.53 534 SER A C 1
ATOM 8287 O O . SER A 1 534 ? 31.849 -69.270 32.756 1.00 226.04 534 SER A O 1
ATOM 8295 N N . THR A 1 535 ? 33.403 -69.480 31.137 1.00 228.63 535 THR A N 1
ATOM 8296 C CA . THR A 1 535 ? 34.294 -68.452 31.651 1.00 234.67 535 THR A CA 1
ATOM 8297 C C . THR A 1 535 ? 33.966 -67.166 30.883 1.00 231.62 535 THR A C 1
ATOM 8298 O O . THR A 1 535 ? 33.248 -67.220 29.887 1.00 223.45 535 THR A O 1
ATOM 8309 N N . PRO A 1 536 ? 3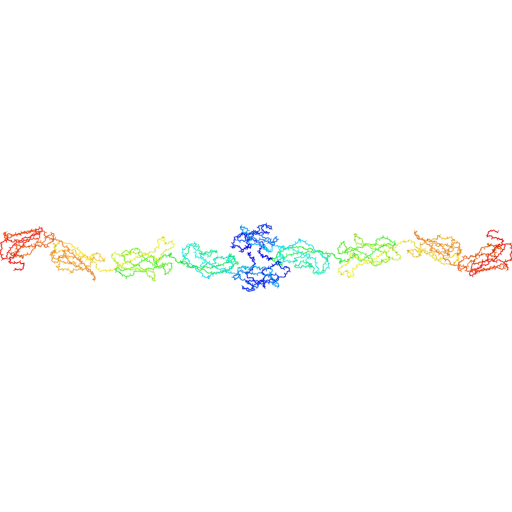4.485 -66.009 31.328 1.00 235.45 536 PRO A N 1
ATOM 8310 C CA . PRO A 1 536 ? 34.064 -64.726 30.749 1.00 221.88 536 PRO A CA 1
ATOM 8311 C C . PRO A 1 536 ? 34.742 -64.406 29.413 1.00 215.37 536 PRO A C 1
ATOM 8312 O O . PRO A 1 536 ? 34.899 -63.235 29.070 1.00 214.88 536 PRO A O 1
ATOM 8323 N N . SER A 1 537 ? 35.118 -65.441 28.666 1.00 215.48 537 SER A N 1
ATOM 8324 C CA . SER A 1 537 ? 35.848 -65.276 27.413 1.00 220.01 537 SER A CA 1
ATOM 8325 C C . SER A 1 537 ? 35.160 -65.958 26.232 1.00 226.21 537 SER A C 1
ATOM 8326 O O . SER A 1 537 ? 35.373 -65.570 25.082 1.00 209.35 537 SER A O 1
ATOM 8334 N N . GLU A 1 538 ? 34.324 -66.956 26.503 1.00 224.95 538 GLU A N 1
ATOM 8335 C CA . GLU A 1 538 ? 33.713 -67.732 25.427 1.00 223.42 538 GLU A CA 1
ATOM 8336 C C . GLU A 1 538 ? 32.397 -67.099 25.008 1.00 217.06 538 GLU A C 1
ATOM 8337 O O . GLU A 1 538 ? 31.335 -67.680 25.214 1.00 223.52 538 GLU A O 1
ATOM 8349 N N . CYS A 1 539 ? 32.465 -65.952 24.344 1.00 215.90 539 CYS A N 1
ATOM 8350 C CA . CYS A 1 539 ? 31.246 -65.249 23.983 1.00 215.52 539 CYS A CA 1
ATOM 8351 C C . CYS A 1 539 ? 31.497 -64.168 22.940 1.00 214.18 539 CYS A C 1
ATOM 8352 O O . CYS A 1 539 ? 31.048 -64.282 21.800 1.00 219.39 539 CYS A O 1
ATOM 8359 N N . ARG B 1 1 ? 166.941 -49.508 131.079 1.00 157.60 1 ARG B N 1
ATOM 8360 C CA . ARG B 1 1 ? 165.797 -48.673 130.620 1.00 129.97 1 ARG B CA 1
ATOM 8361 C C . ARG B 1 1 ? 166.239 -47.581 129.649 1.00 142.38 1 ARG B C 1
ATOM 8362 O O . ARG B 1 1 ? 167.196 -46.852 129.919 1.00 125.40 1 ARG B O 1
ATOM 8385 N N . TRP B 1 2 ? 165.535 -47.470 128.521 1.00 158.76 2 TRP B N 1
ATOM 8386 C CA . TRP B 1 2 ? 165.793 -46.392 127.571 1.00 126.51 2 TRP B CA 1
ATOM 8387 C C . TRP B 1 2 ? 165.350 -45.065 128.161 1.00 126.62 2 TRP B C 1
ATOM 8388 O O . TRP B 1 2 ? 164.353 -45.000 128.881 1.00 120.22 2 TRP B O 1
ATOM 8409 N N . ALA B 1 3 ? 166.065 -44.002 127.813 1.00 130.03 3 ALA B N 1
ATOM 8410 C CA . ALA B 1 3 ? 165.711 -42.664 128.266 1.00 122.86 3 ALA B CA 1
ATOM 8411 C C . ALA B 1 3 ? 164.369 -42.264 127.663 1.00 128.77 3 ALA B C 1
ATOM 8412 O O . ALA B 1 3 ? 164.082 -42.596 126.513 1.00 129.75 3 ALA B O 1
ATOM 8419 N N . PRO B 1 4 ? 163.533 -41.561 128.441 1.00 128.68 4 PRO B N 1
ATOM 8420 C CA . PRO B 1 4 ? 162.219 -41.172 127.924 1.00 125.42 4 PRO B CA 1
ATOM 8421 C C . PRO B 1 4 ? 162.336 -40.150 126.801 1.00 128.70 4 PRO B C 1
ATOM 8422 O O . PRO B 1 4 ? 163.186 -39.262 126.883 1.00 130.22 4 PRO B O 1
ATOM 8433 N N . ILE B 1 5 ? 161.501 -40.271 125.771 1.00 145.55 5 ILE B N 1
ATOM 8434 C CA . ILE B 1 5 ? 161.446 -39.259 124.720 1.00 125.98 5 ILE B CA 1
ATOM 8435 C C . ILE B 1 5 ? 160.531 -38.125 125.191 1.00 122.46 5 ILE B C 1
ATOM 8436 O O . ILE B 1 5 ? 159.399 -38.381 125.599 1.00 125.44 5 ILE B O 1
ATOM 8452 N N . PRO B 1 6 ? 161.012 -36.872 125.142 1.00 116.49 6 PRO B N 1
ATOM 8453 C CA . PRO B 1 6 ? 160.227 -35.759 125.680 1.00 125.92 6 PRO B CA 1
ATOM 8454 C C . PRO B 1 6 ? 159.314 -35.088 124.656 1.00 133.44 6 PRO B C 1
ATOM 8455 O O . PRO B 1 6 ? 159.740 -34.823 123.531 1.00 124.54 6 PRO B O 1
ATOM 8466 N N . ALA B 1 7 ? 158.071 -34.823 125.051 1.00 141.17 7 ALA B N 1
ATOM 8467 C CA . ALA B 1 7 ? 157.190 -33.948 124.284 1.00 150.52 7 ALA B CA 1
ATOM 8468 C C . ALA B 1 7 ? 157.452 -32.506 124.721 1.00 145.95 7 ALA B C 1
ATOM 8469 O O . ALA B 1 7 ? 157.857 -32.272 125.863 1.00 144.36 7 ALA B O 1
ATOM 8476 N N . SER B 1 8 ? 157.222 -31.545 123.826 1.00 143.07 8 SER B N 1
ATOM 8477 C CA . SER B 1 8 ? 157.665 -30.169 124.063 1.00 132.54 8 SER B CA 1
ATOM 8478 C C . SER B 1 8 ? 156.550 -29.131 124.127 1.00 131.17 8 SER B C 1
ATOM 8479 O O . SER B 1 8 ? 155.644 -29.105 123.295 1.00 142.33 8 SER B O 1
ATOM 8487 N N . LEU B 1 9 ? 156.656 -28.271 125.135 1.00 131.13 9 LEU B N 1
ATOM 8488 C CA . LEU B 1 9 ? 155.754 -27.141 125.344 1.00 142.54 9 LEU B CA 1
ATOM 8489 C C . LEU B 1 9 ? 156.482 -25.810 125.288 1.00 154.25 9 LEU B C 1
ATOM 8490 O O . LEU B 1 9 ? 157.548 -25.653 125.879 1.00 144.89 9 LEU B O 1
ATOM 8506 N N . MET B 1 10 ? 155.898 -24.847 124.584 1.00 147.13 10 MET B N 1
ATOM 8507 C CA . MET B 1 10 ? 156.435 -23.496 124.577 1.00 139.94 10 MET B CA 1
ATOM 8508 C C . MET B 1 10 ? 156.028 -22.780 125.863 1.00 141.28 10 MET B C 1
ATOM 8509 O O . MET B 1 10 ? 154.847 -22.770 126.210 1.00 148.45 10 MET B O 1
ATOM 8523 N N . GLU B 1 11 ? 156.985 -22.185 126.577 1.00 133.66 11 GLU B N 1
ATOM 8524 C CA . GLU B 1 11 ? 156.625 -21.383 127.746 1.00 133.29 11 GLU B CA 1
ATOM 8525 C C . GLU B 1 11 ? 155.827 -20.205 127.208 1.00 142.43 11 GLU B C 1
ATOM 8526 O O . GLU B 1 11 ? 155.983 -19.834 126.045 1.00 150.75 11 GLU B O 1
ATOM 8538 N N . ASN B 1 12 ? 154.972 -19.626 128.044 1.00 138.09 12 ASN B N 1
ATOM 8539 C CA . ASN B 1 12 ? 154.153 -18.494 127.628 1.00 138.39 12 ASN B CA 1
ATOM 8540 C C . ASN B 1 12 ? 153.239 -18.869 126.464 1.00 142.52 12 ASN B C 1
ATOM 8541 O O . ASN B 1 12 ? 153.156 -18.147 125.470 1.00 142.33 12 ASN B O 1
ATOM 8552 N N . SER B 1 13 ? 152.559 -20.006 126.585 1.00 146.29 13 SER B N 1
ATOM 8553 C CA . SER B 1 13 ? 151.486 -20.329 125.658 1.00 150.16 13 SER B CA 1
ATOM 8554 C C . SER B 1 13 ? 150.323 -19.417 125.981 1.00 147.25 13 SER B C 1
ATOM 8555 O O . SER B 1 13 ? 149.956 -19.253 127.144 1.00 147.23 13 SER B O 1
ATOM 8563 N N . LEU B 1 14 ? 149.734 -18.839 124.946 1.00 155.74 14 LEU B N 1
ATOM 8564 C CA . LEU B 1 14 ? 148.650 -17.893 125.128 1.00 164.52 14 LEU B CA 1
ATOM 8565 C C . LEU B 1 14 ? 147.345 -18.667 125.257 1.00 172.54 14 LEU B C 1
ATOM 8566 O O . LEU B 1 14 ? 146.490 -18.332 126.082 1.00 175.59 14 LEU B O 1
ATOM 8582 N N . GLY B 1 15 ? 147.213 -19.718 124.454 1.00 162.43 15 GLY B N 1
ATOM 8583 C CA . GLY B 1 15 ? 146.046 -20.574 124.495 1.00 160.72 15 GLY B CA 1
ATOM 8584 C C . GLY B 1 15 ? 145.901 -21.320 123.184 1.00 172.39 15 GLY B C 1
ATOM 8585 O O . GLY B 1 15 ? 146.881 -21.484 122.457 1.00 172.54 15 GLY B O 1
ATOM 8589 N N . PRO B 1 16 ? 144.681 -21.781 122.871 1.00 169.79 16 PRO B N 1
ATOM 8590 C CA . PRO B 1 16 ? 143.488 -21.749 123.724 1.00 170.15 16 PRO B CA 1
ATOM 8591 C C . PRO B 1 16 ? 143.472 -22.928 124.701 1.00 171.81 16 PRO B C 1
ATOM 8592 O O . PRO B 1 16 ? 143.732 -24.057 124.282 1.00 172.34 16 PRO B O 1
ATOM 8603 N N . PHE B 1 17 ? 143.162 -22.675 125.972 1.00 166.89 17 PHE B N 1
ATOM 8604 C CA . PHE B 1 17 ? 143.200 -23.724 126.990 1.00 164.78 17 PHE B CA 1
ATOM 8605 C C . PHE B 1 17 ? 141.831 -24.370 127.219 1.00 172.19 17 PHE B C 1
ATOM 8606 O O . PHE B 1 17 ? 140.803 -23.708 127.081 1.00 171.67 17 PHE B O 1
ATOM 8623 N N . PRO B 1 18 ? 141.813 -25.671 127.569 1.00 179.04 18 PRO B N 1
ATOM 8624 C CA . PRO B 1 18 ? 142.978 -26.536 127.805 1.00 172.63 18 PRO B CA 1
ATOM 8625 C C . PRO B 1 18 ? 143.672 -26.968 126.512 1.00 168.05 18 PRO B C 1
ATOM 8626 O O . PRO B 1 18 ? 143.011 -27.343 125.541 1.00 154.30 18 PRO B O 1
ATOM 8637 N N . GLN B 1 19 ? 145.000 -26.911 126.523 1.00 167.39 19 GLN B N 1
ATOM 8638 C CA . GLN B 1 19 ? 145.813 -27.175 125.341 1.00 170.12 19 GLN B CA 1
ATOM 8639 C C . GLN B 1 19 ? 146.289 -28.621 125.297 1.00 160.74 19 GLN B C 1
ATOM 8640 O O . GLN B 1 19 ? 146.572 -29.220 126.334 1.00 150.72 19 GLN B O 1
ATOM 8654 N N . HIS B 1 20 ? 146.385 -29.173 124.091 1.00 153.30 20 HIS B N 1
ATOM 8655 C CA . HIS B 1 20 ? 146.787 -30.564 123.919 1.00 145.87 20 HIS B CA 1
ATOM 8656 C C . HIS B 1 20 ? 148.308 -30.708 123.918 1.00 156.51 20 HIS B C 1
ATOM 8657 O O . HIS B 1 20 ? 149.005 -30.045 123.149 1.00 158.91 20 HIS B O 1
ATOM 8671 N N . VAL B 1 21 ? 148.805 -31.597 124.775 1.00 146.64 21 VAL B N 1
ATOM 8672 C CA . VAL B 1 21 ? 150.237 -31.856 124.908 1.00 139.11 21 VAL B CA 1
ATOM 8673 C C . VAL B 1 21 ? 150.626 -33.104 124.120 1.00 133.39 21 VAL B C 1
ATOM 8674 O O . VAL B 1 21 ? 151.236 -33.004 123.060 1.00 135.09 21 VAL B O 1
ATOM 8687 N N . GLN B 1 22 ? 150.264 -34.275 124.635 1.00 132.41 22 GLN B N 1
ATOM 8688 C CA . GLN B 1 22 ? 150.595 -35.538 123.979 1.00 141.94 22 GLN B CA 1
ATOM 8689 C C . GLN B 1 22 ? 149.480 -36.540 124.269 1.00 139.16 22 GLN B C 1
ATOM 8690 O O . GLN B 1 22 ? 148.586 -36.259 125.066 1.00 136.13 22 GLN B O 1
ATOM 8704 N N . GLN B 1 23 ? 149.539 -37.703 123.627 1.00 139.99 23 GLN B N 1
ATOM 8705 C CA . GLN B 1 23 ? 148.530 -38.744 123.813 1.00 146.83 23 GLN B CA 1
ATOM 8706 C C . GLN B 1 23 ? 149.189 -40.048 124.212 1.00 148.92 23 GLN B C 1
ATOM 8707 O O . GLN B 1 23 ? 149.986 -40.616 123.466 1.00 148.56 23 GLN B O 1
ATOM 8721 N N . ILE B 1 24 ? 148.845 -40.511 125.407 1.00 144.21 24 ILE B N 1
ATOM 8722 C CA . ILE B 1 24 ? 149.304 -41.797 125.892 1.00 143.02 24 ILE B CA 1
ATOM 8723 C C . ILE B 1 24 ? 148.337 -42.866 125.409 1.00 153.68 24 ILE B C 1
ATOM 8724 O O . ILE B 1 24 ? 147.123 -42.671 125.445 1.00 165.13 24 ILE B O 1
ATOM 8740 N N . GLN B 1 25 ? 148.880 -43.986 124.947 1.00 148.76 25 GLN B N 1
ATOM 8741 C CA . GLN B 1 25 ? 148.061 -45.105 124.504 1.00 148.42 25 GLN B CA 1
ATOM 8742 C C . GLN B 1 25 ? 148.752 -46.417 124.847 1.00 148.16 25 GLN B C 1
ATOM 8743 O O . GLN B 1 25 ? 149.979 -46.506 124.826 1.00 143.53 25 GLN B O 1
ATOM 8757 N N . SER B 1 26 ? 147.953 -47.431 125.166 1.00 156.81 26 SER B N 1
ATOM 8758 C CA . SER B 1 26 ? 148.466 -48.758 125.478 1.00 151.14 26 SER B CA 1
ATOM 8759 C C . SER B 1 26 ? 147.987 -49.766 124.437 1.00 158.44 26 SER B C 1
ATOM 8760 O O . SER B 1 26 ? 146.843 -49.717 123.986 1.00 158.34 26 SER B O 1
ATOM 8768 N N . ASP B 1 27 ? 148.874 -50.685 124.070 1.00 158.93 27 ASP B N 1
ATOM 8769 C CA . ASP B 1 27 ? 148.571 -51.700 123.068 1.00 164.58 27 ASP B CA 1
ATOM 8770 C C . ASP B 1 27 ? 147.544 -52.721 123.549 1.00 168.35 27 ASP B C 1
ATOM 8771 O O . ASP B 1 27 ? 146.734 -53.210 122.765 1.00 182.23 27 ASP B O 1
ATOM 8780 N N . ALA B 1 28 ? 147.577 -53.032 124.840 1.00 169.69 28 ALA B N 1
ATOM 8781 C CA . ALA B 1 28 ? 146.683 -54.034 125.417 1.00 175.81 28 ALA B CA 1
ATOM 8782 C C . ALA B 1 28 ? 145.243 -53.533 125.585 1.00 177.07 28 ALA B C 1
ATOM 8783 O O . ALA B 1 28 ? 144.478 -54.096 126.367 1.00 190.11 28 ALA B O 1
ATOM 8790 N N . ALA B 1 29 ? 144.881 -52.475 124.864 1.00 174.96 29 ALA B N 1
ATOM 8791 C CA . ALA B 1 29 ? 143.554 -51.875 124.975 1.00 179.65 29 ALA B CA 1
ATOM 8792 C C . ALA B 1 29 ? 142.464 -52.550 124.133 1.00 184.94 29 ALA B C 1
ATOM 8793 O O . ALA B 1 29 ? 141.275 -52.358 124.397 1.00 184.12 29 ALA B O 1
ATOM 8800 N N . GLN B 1 30 ? 142.852 -53.336 123.132 1.00 189.29 30 GLN B N 1
ATOM 8801 C CA . GLN B 1 30 ? 141.872 -54.058 122.315 1.00 197.90 30 GLN B CA 1
ATOM 8802 C C . GLN B 1 30 ? 141.292 -55.266 123.030 1.00 194.33 30 GLN B C 1
ATOM 8803 O O . GLN B 1 30 ? 140.244 -55.784 122.643 1.00 192.50 30 GLN B O 1
ATOM 8817 N N . ASN B 1 31 ? 141.984 -55.714 124.067 1.00 192.15 31 ASN B N 1
ATOM 8818 C CA . ASN B 1 31 ? 141.593 -56.922 124.773 1.00 191.25 31 ASN B CA 1
ATOM 8819 C C . ASN B 1 31 ? 140.450 -56.629 125.736 1.00 193.07 31 ASN B C 1
ATOM 8820 O O . ASN B 1 31 ? 139.373 -57.219 125.645 1.00 196.95 31 ASN B O 1
ATOM 8831 N N . TYR B 1 32 ? 140.702 -55.705 126.658 1.00 183.09 32 TYR B N 1
ATOM 8832 C CA . TYR B 1 32 ? 139.721 -55.295 127.659 1.00 180.12 32 TYR B CA 1
ATOM 8833 C C . TYR B 1 32 ? 139.918 -53.812 127.976 1.00 178.83 32 TYR B C 1
ATOM 8834 O O . TYR B 1 32 ? 140.996 -53.261 127.743 1.00 187.52 32 TYR B O 1
ATOM 8852 N N . THR B 1 33 ? 138.874 -53.167 128.492 1.00 179.67 33 THR B N 1
ATOM 8853 C CA . THR B 1 33 ? 138.872 -51.718 128.700 1.00 176.37 33 THR B CA 1
ATOM 8854 C C . THR B 1 33 ? 140.021 -51.234 129.595 1.00 177.51 33 THR B C 1
ATOM 8855 O O . THR B 1 33 ? 140.468 -51.950 130.492 1.00 173.86 33 THR B O 1
ATOM 8866 N N . ILE B 1 34 ? 140.489 -50.013 129.329 1.00 172.59 34 ILE B N 1
ATOM 8867 C CA . ILE B 1 34 ? 141.545 -49.368 130.117 1.00 163.11 34 ILE B CA 1
ATOM 8868 C C . ILE B 1 34 ? 141.184 -47.935 130.486 1.00 159.80 34 ILE B C 1
ATOM 8869 O O . ILE B 1 34 ? 140.653 -47.185 129.664 1.00 162.46 34 ILE B O 1
ATOM 8885 N N . PHE B 1 35 ? 141.475 -47.562 131.729 1.00 159.59 35 PHE B N 1
ATOM 8886 C CA . PHE B 1 35 ? 141.274 -46.195 132.198 1.00 164.33 35 PHE B CA 1
ATOM 8887 C C . PHE B 1 35 ? 142.636 -45.525 132.436 1.00 155.77 35 PHE B C 1
ATOM 8888 O O . PHE B 1 35 ? 143.383 -45.938 133.322 1.00 164.62 35 PHE B O 1
ATOM 8905 N N . TYR B 1 36 ? 142.958 -44.500 131.651 1.00 146.88 36 TYR B N 1
ATOM 8906 C CA . TYR B 1 36 ? 144.256 -43.820 131.746 1.00 140.76 36 TYR B CA 1
ATOM 8907 C C . TYR B 1 36 ? 144.334 -42.780 132.864 1.00 149.05 36 TYR B C 1
ATOM 8908 O O . TYR B 1 36 ? 143.407 -41.997 133.062 1.00 141.96 36 TYR B O 1
ATOM 8926 N N . SER B 1 37 ? 145.450 -42.782 133.589 1.00 152.39 37 SER B N 1
ATOM 8927 C CA . SER B 1 37 ? 145.687 -41.815 134.658 1.00 153.22 37 SER B CA 1
ATOM 8928 C C . SER B 1 37 ? 147.169 -41.449 134.729 1.00 151.50 37 SER B C 1
ATOM 8929 O O . SER B 1 37 ? 148.032 -42.271 134.425 1.00 151.59 37 SER B O 1
ATOM 8937 N N . ILE B 1 38 ? 147.453 -40.214 135.136 1.00 149.62 38 ILE B N 1
ATOM 8938 C CA . ILE B 1 38 ? 148.824 -39.714 135.223 1.00 140.30 38 ILE B CA 1
ATOM 8939 C C . ILE B 1 38 ? 149.072 -39.090 136.591 1.00 140.11 38 ILE B C 1
ATOM 8940 O O . ILE B 1 38 ? 148.136 -38.674 137.273 1.00 151.15 38 ILE B O 1
ATOM 8956 N N . SER B 1 39 ? 150.336 -39.026 136.994 1.00 137.61 39 SER B N 1
ATOM 8957 C CA . SER B 1 39 ? 150.672 -38.478 138.298 1.00 157.64 39 SER B CA 1
ATOM 8958 C C . SER B 1 39 ? 152.153 -38.119 138.406 1.00 149.80 39 SER B C 1
ATOM 8959 O O . SER B 1 39 ? 153.019 -38.870 137.960 1.00 139.64 39 SER B O 1
ATOM 8967 N N . GLY B 1 40 ? 152.427 -36.964 139.006 1.00 140.47 40 GLY B N 1
ATOM 8968 C CA . GLY B 1 40 ? 153.786 -36.485 139.173 1.00 149.50 40 GLY B CA 1
ATOM 8969 C C . GLY B 1 40 ? 153.809 -35.013 139.541 1.00 154.84 40 GLY B C 1
ATOM 8970 O O . GLY B 1 40 ? 152.755 -34.385 139.643 1.00 151.89 40 GLY B O 1
ATOM 8974 N N . PRO B 1 41 ? 155.010 -34.451 139.767 1.00 152.67 41 PRO B N 1
ATOM 8975 C CA . PRO B 1 41 ? 155.089 -33.007 140.011 1.00 147.82 41 PRO B CA 1
ATOM 8976 C C . PRO B 1 41 ? 154.525 -32.233 138.829 1.00 142.34 41 PRO B C 1
ATOM 8977 O O . PRO B 1 41 ? 155.204 -32.021 137.825 1.00 138.20 41 PRO B O 1
ATOM 8988 N N . GLY B 1 42 ? 153.271 -31.818 138.969 1.00 146.46 42 GLY B N 1
ATOM 8989 C CA . GLY B 1 42 ? 152.534 -31.222 137.875 1.00 162.63 42 GLY B CA 1
ATOM 8990 C C . GLY B 1 42 ? 151.063 -31.597 137.904 1.00 156.34 42 GLY B C 1
ATOM 8991 O O . GLY B 1 42 ? 150.248 -30.956 137.239 1.00 154.23 42 GLY B O 1
ATOM 8995 N N . VAL B 1 43 ? 150.721 -32.632 138.672 1.00 154.42 43 VAL B N 1
ATOM 8996 C CA . VAL B 1 43 ? 149.341 -33.102 138.762 1.00 149.83 43 VAL B CA 1
ATOM 8997 C C . VAL B 1 43 ? 148.871 -33.214 140.211 1.00 153.90 43 VAL B C 1
ATOM 8998 O O . VAL B 1 43 ? 148.013 -32.447 140.646 1.00 151.65 43 VAL B O 1
ATOM 9011 N N . ASP B 1 44 ? 149.444 -34.158 140.955 1.00 156.91 44 ASP B N 1
ATOM 9012 C CA . ASP B 1 44 ? 149.068 -34.375 142.351 1.00 158.20 44 ASP B CA 1
ATOM 9013 C C . ASP B 1 44 ? 150.151 -33.869 143.300 1.00 161.66 44 ASP B C 1
ATOM 9014 O O . ASP B 1 44 ? 150.016 -33.969 144.519 1.00 155.45 44 ASP B O 1
ATOM 9023 N N . LYS B 1 45 ? 151.238 -33.357 142.730 1.00 157.37 45 LYS B N 1
ATOM 9024 C CA . LYS B 1 45 ? 152.273 -32.669 143.496 1.00 158.10 45 LYS B CA 1
ATOM 9025 C C . LYS B 1 45 ? 152.391 -31.239 142.979 1.00 165.77 45 LYS B C 1
ATOM 9026 O O . LYS B 1 45 ? 151.642 -30.842 142.085 1.00 163.13 45 LYS B O 1
ATOM 9045 N N . GLU B 1 46 ? 153.336 -30.469 143.517 1.00 167.72 46 GLU B N 1
ATOM 9046 C CA . GLU B 1 46 ? 153.490 -29.079 143.103 1.00 172.48 46 GLU B CA 1
ATOM 9047 C C . GLU B 1 46 ? 154.335 -28.947 141.835 1.00 165.86 46 GLU B C 1
ATOM 9048 O O . GLU B 1 46 ? 155.381 -29.585 141.718 1.00 156.83 46 GLU B O 1
ATOM 9060 N N . PRO B 1 47 ? 153.887 -28.111 140.879 1.00 170.07 47 PRO B N 1
ATOM 9061 C CA . PRO B 1 47 ? 152.631 -27.344 140.896 1.00 174.61 47 PRO B CA 1
ATOM 9062 C C . PRO B 1 47 ? 151.403 -28.216 140.599 1.00 169.99 47 PRO B C 1
ATOM 9063 O O . PRO B 1 47 ? 151.494 -29.131 139.781 1.00 161.18 47 PRO B O 1
ATOM 9074 N N . PHE B 1 48 ? 150.277 -27.933 141.254 1.00 170.42 48 PHE B N 1
ATOM 9075 C CA . PHE B 1 48 ? 149.103 -28.809 141.192 1.00 157.81 48 PHE B CA 1
ATOM 9076 C C . PHE B 1 48 ? 148.185 -28.571 139.994 1.00 154.08 48 PHE B C 1
ATOM 9077 O O . PHE B 1 48 ? 147.921 -27.432 139.610 1.00 149.36 48 PHE B O 1
ATOM 9094 N N . ASN B 1 49 ? 147.689 -29.672 139.434 1.00 166.67 49 ASN B N 1
ATOM 9095 C CA . ASN B 1 49 ? 146.646 -29.666 138.405 1.00 154.20 49 ASN B CA 1
ATOM 9096 C C . ASN B 1 49 ? 146.976 -28.852 137.155 1.00 149.79 49 ASN B C 1
ATOM 9097 O O . ASN B 1 49 ? 146.079 -28.324 136.497 1.00 148.03 49 ASN B O 1
ATOM 9108 N N . LEU B 1 50 ? 148.257 -28.757 136.821 1.00 154.81 50 LEU B N 1
ATOM 9109 C CA . LEU B 1 50 ? 148.660 -28.134 135.566 1.00 157.63 50 LEU B CA 1
ATOM 9110 C C . LEU B 1 50 ? 148.258 -29.035 134.424 1.00 150.10 50 LEU B C 1
ATOM 9111 O O . LEU B 1 50 ? 147.861 -28.569 133.356 1.00 147.42 50 LEU B O 1
ATOM 9127 N N . PHE B 1 51 ? 148.356 -30.336 134.672 1.00 149.96 51 PHE B N 1
ATOM 9128 C CA . PHE B 1 51 ? 148.010 -31.332 133.680 1.00 145.87 51 PHE B CA 1
ATOM 9129 C C . PHE B 1 51 ? 146.890 -32.221 134.191 1.00 155.44 51 PHE B C 1
ATOM 9130 O O . PHE B 1 51 ? 146.565 -32.224 135.379 1.00 145.44 51 PHE B O 1
ATOM 9147 N N . TYR B 1 52 ? 146.305 -32.971 133.268 1.00 163.26 52 TYR B N 1
ATOM 9148 C CA . TYR B 1 52 ? 145.286 -33.956 133.582 1.00 146.07 52 TYR B CA 1
ATOM 9149 C C . TYR B 1 52 ? 145.146 -34.816 132.343 1.00 138.08 52 TYR B C 1
ATOM 9150 O O . TYR B 1 52 ? 145.573 -34.412 131.262 1.00 142.39 52 TYR B O 1
ATOM 9168 N N . ILE B 1 53 ? 144.570 -36.002 132.495 1.00 139.55 53 ILE B N 1
ATOM 9169 C CA . ILE B 1 53 ? 144.427 -36.916 131.370 1.00 143.36 53 ILE B CA 1
ATOM 9170 C C . ILE B 1 53 ? 142.972 -37.346 131.207 1.00 140.63 53 ILE B C 1
ATOM 9171 O O . ILE B 1 53 ? 142.297 -37.662 132.190 1.00 154.31 53 ILE B O 1
ATOM 9187 N N . GLU B 1 54 ? 142.476 -37.322 129.972 1.00 138.44 54 GLU B N 1
ATOM 9188 C CA . GLU B 1 54 ? 141.195 -37.947 129.674 1.00 150.98 54 GLU B CA 1
ATOM 9189 C C . GLU B 1 54 ? 141.330 -39.445 129.890 1.00 150.03 54 GLU B C 1
ATOM 9190 O O . GLU B 1 54 ? 142.142 -40.106 129.246 1.00 149.89 54 GLU B O 1
ATOM 9202 N N . LYS B 1 55 ? 140.522 -39.967 130.805 1.00 149.81 55 LYS B N 1
ATOM 9203 C CA . LYS B 1 55 ? 140.634 -41.347 131.263 1.00 149.99 55 LYS B CA 1
ATOM 9204 C C . LYS B 1 55 ? 140.522 -42.389 130.148 1.00 150.44 55 LYS B C 1
ATOM 9205 O O . LYS B 1 55 ? 141.076 -43.481 130.261 1.00 153.35 55 LYS B O 1
ATOM 9224 N N . ASP B 1 56 ? 139.819 -42.051 129.072 1.00 155.96 56 ASP B N 1
ATOM 9225 C CA . ASP B 1 56 ? 139.565 -43.005 127.991 1.00 162.67 56 ASP B CA 1
ATOM 9226 C C . ASP B 1 56 ? 140.412 -42.725 126.747 1.00 163.83 56 ASP B C 1
ATOM 9227 O O . ASP B 1 56 ? 141.038 -43.635 126.207 1.00 170.85 56 ASP B O 1
ATOM 9236 N N . THR B 1 57 ? 140.434 -41.474 126.297 1.00 165.23 57 THR B N 1
ATOM 9237 C CA . THR B 1 57 ? 141.146 -41.124 125.070 1.00 173.67 57 THR B CA 1
ATOM 9238 C C . THR B 1 57 ? 142.655 -41.065 125.306 1.00 173.10 57 THR B C 1
ATOM 9239 O O . THR B 1 57 ? 143.443 -41.170 124.366 1.00 172.67 57 THR B O 1
ATOM 9250 N N . GLY B 1 58 ? 143.048 -40.888 126.563 1.00 163.18 58 GLY B N 1
ATOM 9251 C CA . GLY B 1 58 ? 144.451 -40.860 126.933 1.00 163.27 58 GLY B CA 1
ATOM 9252 C C . GLY B 1 58 ? 145.170 -39.570 126.586 1.00 157.81 58 GLY B C 1
ATOM 9253 O O . GLY B 1 58 ? 146.391 -39.482 126.729 1.00 150.05 58 GLY B O 1
ATOM 9257 N N . ASP B 1 59 ? 144.427 -38.564 126.135 1.00 159.37 59 ASP B N 1
ATOM 9258 C CA . ASP B 1 59 ? 145.029 -37.282 125.787 1.00 153.25 59 ASP B CA 1
ATOM 9259 C C . ASP B 1 59 ? 145.394 -36.509 127.056 1.00 146.14 59 ASP B C 1
ATOM 9260 O O . ASP B 1 59 ? 144.541 -36.293 127.917 1.00 144.11 59 ASP B O 1
ATOM 9269 N N . ILE B 1 60 ? 146.656 -36.096 127.170 1.00 147.95 60 ILE B N 1
ATOM 9270 C CA . ILE B 1 60 ? 147.080 -35.229 128.270 1.00 146.17 60 ILE B CA 1
ATOM 9271 C C . ILE B 1 60 ? 146.836 -33.791 127.834 1.00 150.52 60 ILE B C 1
ATOM 9272 O O . ILE B 1 60 ? 147.039 -33.457 126.666 1.00 152.27 60 ILE B O 1
ATOM 9288 N N . PHE B 1 61 ? 146.401 -32.942 128.761 1.00 152.14 61 PHE B N 1
ATOM 9289 C CA . PHE B 1 61 ? 146.120 -31.546 128.438 1.00 155.12 61 PHE B CA 1
ATOM 9290 C C . PHE B 1 61 ? 146.759 -30.638 129.484 1.00 152.65 61 PHE B C 1
ATOM 9291 O O . PHE B 1 61 ? 147.130 -31.100 130.558 1.00 149.12 61 PHE B O 1
ATOM 9308 N N . CYS B 1 62 ? 146.880 -29.351 129.163 1.00 164.85 62 CYS B N 1
ATOM 9309 C CA . CYS B 1 62 ? 147.519 -28.379 130.051 1.00 150.38 62 CYS B CA 1
ATOM 9310 C C . CYS B 1 62 ? 146.572 -27.221 130.342 1.00 144.34 62 CYS B C 1
ATOM 9311 O O . CYS B 1 62 ? 145.977 -26.648 129.431 1.00 150.63 62 CYS B O 1
ATOM 9319 N N . THR B 1 63 ? 146.460 -26.871 131.619 1.00 141.48 63 THR B N 1
ATOM 9320 C CA . THR B 1 63 ? 145.383 -26.015 132.094 1.00 143.70 63 THR B CA 1
ATOM 9321 C C . THR B 1 63 ? 145.772 -24.539 132.199 1.00 143.97 63 THR B C 1
ATOM 9322 O O . THR B 1 63 ? 144.905 -23.668 132.207 1.00 153.39 63 THR B O 1
ATOM 9333 N N . ARG B 1 64 ? 147.069 -24.259 132.272 1.00 157.79 64 ARG B N 1
ATOM 9334 C CA . ARG B 1 64 ? 147.541 -22.889 132.465 1.00 160.75 64 ARG B CA 1
ATOM 9335 C C . ARG B 1 64 ? 148.879 -22.675 131.771 1.00 159.21 64 ARG B C 1
ATOM 9336 O O . ARG B 1 64 ? 149.517 -23.626 131.328 1.00 158.03 64 ARG B O 1
ATOM 9357 N N . SER B 1 65 ? 149.300 -21.420 131.674 1.00 155.35 65 SER B N 1
ATOM 9358 C CA . SER B 1 65 ? 150.557 -21.104 131.015 1.00 145.68 65 SER B CA 1
ATOM 9359 C C . SER B 1 65 ? 151.708 -21.434 131.947 1.00 156.08 65 SER B C 1
ATOM 9360 O O . SER B 1 65 ? 151.559 -21.417 133.168 1.00 162.34 65 SER B O 1
ATOM 9368 N N . ILE B 1 66 ? 152.861 -21.725 131.356 1.00 151.14 66 ILE B N 1
ATOM 9369 C CA . ILE B 1 66 ? 154.029 -22.162 132.108 1.00 134.76 66 ILE B CA 1
ATOM 9370 C C . ILE B 1 66 ? 155.185 -21.197 131.930 1.00 139.62 66 ILE B C 1
ATOM 9371 O O . ILE B 1 66 ? 155.473 -20.763 130.816 1.00 138.07 66 ILE B O 1
ATOM 9387 N N . ASP B 1 67 ? 155.836 -20.868 133.037 1.00 151.64 67 ASP B N 1
ATOM 9388 C CA . ASP B 1 67 ? 157.070 -20.113 132.988 1.00 152.04 67 ASP B CA 1
ATOM 9389 C C . ASP B 1 67 ? 158.219 -21.094 133.097 1.00 152.55 67 ASP B C 1
ATOM 9390 O O . ASP B 1 67 ? 158.436 -21.692 134.153 1.00 157.27 67 ASP B O 1
ATOM 9399 N N . ARG B 1 68 ? 158.936 -21.272 131.996 1.00 150.90 68 ARG B N 1
ATOM 9400 C CA . ARG B 1 68 ? 160.046 -22.206 131.954 1.00 148.17 68 ARG B CA 1
ATOM 9401 C C . ARG B 1 68 ? 161.062 -21.869 133.037 1.00 141.03 68 ARG B C 1
ATOM 9402 O O . ARG B 1 68 ? 161.724 -22.761 133.563 1.00 161.47 68 ARG B O 1
ATOM 9423 N N . GLU B 1 69 ? 161.164 -20.590 133.390 1.00 150.57 69 GLU B N 1
ATOM 9424 C CA . GLU B 1 69 ? 162.175 -20.147 134.350 1.00 148.18 69 GLU B CA 1
ATOM 9425 C C . GLU B 1 69 ? 161.789 -20.467 135.786 1.00 148.60 69 GLU B C 1
ATOM 9426 O O . GLU B 1 69 ? 162.581 -20.265 136.704 1.00 148.29 69 GLU B O 1
ATOM 9438 N N . LYS B 1 70 ? 160.575 -20.971 135.974 1.00 148.82 70 LYS B N 1
ATOM 9439 C CA . LYS B 1 70 ? 160.157 -21.491 137.269 1.00 150.54 70 LYS B CA 1
ATOM 9440 C C . LYS B 1 70 ? 160.261 -23.008 137.230 1.00 156.38 70 LYS B C 1
ATOM 9441 O O . LYS B 1 70 ? 160.719 -23.641 138.184 1.00 165.21 70 LYS B O 1
ATOM 9460 N N . TYR B 1 71 ? 159.846 -23.576 136.102 1.00 152.83 71 TYR B N 1
ATOM 9461 C CA . TYR B 1 71 ? 159.873 -25.017 135.892 1.00 149.35 71 TYR B CA 1
ATOM 9462 C C . TYR B 1 71 ? 160.431 -25.337 134.513 1.00 149.52 71 TYR B C 1
ATOM 9463 O O . TYR B 1 71 ? 159.807 -25.044 133.498 1.00 158.65 71 TYR B O 1
ATOM 9481 N N . GLU B 1 72 ? 161.609 -25.949 134.496 1.00 147.42 72 GLU B N 1
ATOM 9482 C CA . GLU B 1 72 ? 162.333 -26.206 133.253 1.00 150.21 72 GLU B CA 1
ATOM 9483 C C . GLU B 1 72 ? 161.822 -27.456 132.538 1.00 137.15 72 GLU B C 1
ATOM 9484 O O . GLU B 1 72 ? 161.841 -27.523 131.311 1.00 133.72 72 GLU B O 1
ATOM 9496 N N . GLN B 1 73 ? 161.371 -28.439 133.306 1.00 138.75 73 GLN B N 1
ATOM 9497 C CA . GLN B 1 73 ? 160.787 -29.645 132.736 1.00 131.81 73 GLN B CA 1
ATOM 9498 C C . GLN B 1 73 ? 159.996 -30.386 133.807 1.00 133.33 73 GLN B C 1
ATOM 9499 O O . GLN B 1 73 ? 160.242 -30.215 134.999 1.00 153.68 73 GLN B O 1
ATOM 9513 N N . PHE B 1 74 ? 159.045 -31.204 133.371 1.00 124.10 74 PHE B N 1
ATOM 9514 C CA . PHE B 1 74 ? 158.218 -31.998 134.277 1.00 124.02 74 PHE B CA 1
ATOM 9515 C C . PHE B 1 74 ? 158.378 -33.483 134.004 1.00 127.49 74 PHE B C 1
ATOM 9516 O O . PHE B 1 74 ? 158.199 -33.933 132.880 1.00 141.53 74 PHE B O 1
ATOM 9533 N N . ALA B 1 75 ? 158.722 -34.235 135.043 1.00 130.63 75 ALA B N 1
ATOM 9534 C CA . ALA B 1 75 ? 158.836 -35.686 134.942 1.00 134.45 75 ALA B CA 1
ATOM 9535 C C . ALA B 1 75 ? 157.603 -36.359 135.534 1.00 140.67 75 ALA B C 1
ATOM 9536 O O . ALA B 1 75 ? 157.376 -36.294 136.741 1.00 144.33 75 ALA B O 1
ATOM 9543 N N . LEU B 1 76 ? 156.812 -37.004 134.682 1.00 147.78 76 LEU B N 1
ATOM 9544 C CA . LEU B 1 76 ? 155.539 -37.584 135.097 1.00 144.67 76 LEU B CA 1
ATOM 9545 C C . LEU B 1 76 ? 155.545 -39.097 134.929 1.00 136.60 76 LEU B C 1
ATOM 9546 O O . LEU B 1 76 ? 156.460 -39.669 134.339 1.00 140.07 76 LEU B O 1
ATOM 9562 N N . TYR B 1 77 ? 154.504 -39.734 135.452 1.00 130.55 77 TYR B N 1
ATOM 9563 C CA . TYR B 1 77 ? 154.277 -41.158 135.254 1.00 134.66 77 TYR B CA 1
ATOM 9564 C C . TYR B 1 77 ? 152.867 -41.361 134.717 1.00 141.95 77 TYR B C 1
ATOM 9565 O O . TYR B 1 77 ? 151.902 -40.845 135.278 1.00 144.79 77 TYR B O 1
ATOM 9583 N N . GLY B 1 78 ? 152.766 -42.099 133.617 1.00 139.13 78 GLY B N 1
ATOM 9584 C CA . GLY B 1 78 ? 151.485 -42.443 133.033 1.00 135.08 78 GLY B CA 1
ATOM 9585 C C . GLY B 1 78 ? 151.089 -43.833 133.475 1.00 141.27 78 GLY B C 1
ATOM 9586 O O . GLY B 1 78 ? 151.920 -44.739 133.480 1.00 143.25 78 GLY B O 1
ATOM 9590 N N . TYR B 1 79 ? 149.824 -44.000 133.845 1.00 145.52 79 TYR B N 1
ATOM 9591 C CA . TYR B 1 79 ? 149.332 -45.286 134.314 1.00 149.69 79 TYR B CA 1
ATOM 9592 C C . TYR B 1 79 ? 148.193 -45.753 133.421 1.00 152.73 79 TYR B C 1
ATOM 9593 O O . TYR B 1 79 ? 147.415 -44.943 132.913 1.00 147.87 79 TYR B O 1
ATOM 9611 N N . ALA B 1 80 ? 148.096 -47.067 133.245 1.00 158.57 80 ALA B N 1
ATOM 9612 C CA . ALA B 1 80 ? 147.011 -47.678 132.486 1.00 158.44 80 ALA B CA 1
ATOM 9613 C C . ALA B 1 80 ? 146.451 -48.863 133.259 1.00 154.79 80 ALA B C 1
ATOM 9614 O O . ALA B 1 80 ? 146.962 -49.977 133.159 1.00 157.00 80 ALA B O 1
ATOM 9621 N N . THR B 1 81 ? 145.403 -48.604 134.035 1.00 157.80 81 THR B N 1
ATOM 9622 C CA . THR B 1 81 ? 144.747 -49.634 134.833 1.00 162.95 81 THR B CA 1
ATOM 9623 C C . THR B 1 81 ? 143.307 -49.836 134.360 1.00 167.83 81 THR B C 1
ATOM 9624 O O . THR B 1 81 ? 142.787 -49.028 133.589 1.00 162.23 81 THR B O 1
ATOM 9635 N N . THR B 1 82 ? 142.673 -50.913 134.817 1.00 170.24 82 THR B N 1
ATOM 9636 C CA . THR B 1 82 ? 141.308 -51.236 134.409 1.00 169.73 82 THR B CA 1
ATOM 9637 C C . THR B 1 82 ? 140.347 -51.231 135.591 1.00 176.26 82 THR B C 1
ATOM 9638 O O . THR B 1 82 ? 140.775 -51.272 136.746 1.00 174.86 82 THR B O 1
ATOM 9649 N N . ALA B 1 83 ? 139.049 -51.175 135.291 1.00 177.73 83 ALA B N 1
ATOM 9650 C CA . ALA B 1 83 ? 138.006 -51.138 136.315 1.00 177.54 83 ALA B CA 1
ATOM 9651 C C . ALA B 1 83 ? 138.196 -52.271 137.318 1.00 181.36 83 ALA B C 1
ATOM 9652 O O . ALA B 1 83 ? 137.941 -52.113 138.514 1.00 183.26 83 ALA B O 1
ATOM 9659 N N . ASP B 1 84 ? 138.641 -53.416 136.810 1.00 182.74 84 ASP B N 1
ATOM 9660 C CA . ASP B 1 84 ? 138.848 -54.610 137.622 1.00 181.11 84 ASP B CA 1
ATOM 9661 C C . ASP B 1 84 ? 140.125 -54.540 138.461 1.00 184.64 84 ASP B C 1
ATOM 9662 O O . ASP B 1 84 ? 140.306 -55.326 139.394 1.00 180.31 84 ASP B O 1
ATOM 9671 N N . GLY B 1 85 ? 141.007 -53.604 138.129 1.00 185.05 85 GLY B N 1
ATOM 9672 C CA . GLY B 1 85 ? 142.260 -53.439 138.846 1.00 172.46 85 GLY B CA 1
ATOM 9673 C C . GLY B 1 85 ? 143.415 -54.246 138.283 1.00 170.17 85 GLY B C 1
ATOM 9674 O O . GLY B 1 85 ? 144.432 -54.424 138.950 1.00 172.83 85 GLY B O 1
ATOM 9678 N N . TYR B 1 86 ? 143.263 -54.745 137.060 1.00 172.58 86 TYR B N 1
ATOM 9679 C CA . TYR B 1 86 ? 144.383 -55.352 136.349 1.00 170.50 86 TYR B CA 1
ATOM 9680 C C . TYR B 1 86 ? 145.319 -54.249 135.876 1.00 162.95 86 TYR B C 1
ATOM 9681 O O . TYR B 1 86 ? 144.914 -53.093 135.766 1.00 162.83 86 TYR B O 1
ATOM 9699 N N . ALA B 1 87 ? 146.575 -54.600 135.628 1.00 164.44 87 ALA B N 1
ATOM 9700 C CA . ALA B 1 87 ? 147.564 -53.626 135.182 1.00 164.13 87 ALA B CA 1
ATOM 9701 C C . ALA B 1 87 ? 148.448 -54.208 134.093 1.00 159.55 87 ALA B C 1
ATOM 9702 O O . ALA B 1 87 ? 149.479 -54.806 134.386 1.00 178.05 87 ALA B O 1
ATOM 9709 N N . PRO B 1 88 ? 148.047 -54.039 132.827 1.00 167.41 88 PRO B N 1
ATOM 9710 C CA . PRO B 1 88 ? 148.889 -54.589 131.761 1.00 172.03 88 PRO B CA 1
ATOM 9711 C C . PRO B 1 88 ? 150.277 -53.957 131.739 1.00 166.17 88 PRO B C 1
ATOM 9712 O O . PRO B 1 88 ? 151.260 -54.677 131.581 1.00 174.07 88 PRO B O 1
ATOM 9723 N N . GLU B 1 89 ? 150.350 -52.638 131.898 1.00 151.39 89 GLU B N 1
ATOM 9724 C CA . GLU B 1 89 ? 151.610 -51.915 131.766 1.00 153.22 89 GLU B CA 1
ATOM 9725 C C . GLU B 1 89 ? 152.223 -51.448 133.086 1.00 150.37 89 GLU B C 1
ATOM 9726 O O . GLU B 1 89 ? 151.526 -50.920 133.952 1.00 144.55 89 GLU B O 1
ATOM 9738 N N . TYR B 1 90 ? 153.533 -51.642 133.233 1.00 152.84 90 TYR B N 1
ATOM 9739 C CA . TYR B 1 90 ? 154.284 -50.937 134.267 1.00 156.92 90 TYR B CA 1
ATOM 9740 C C . TYR B 1 90 ? 154.119 -49.451 133.982 1.00 145.51 90 TYR B C 1
ATOM 9741 O O . TYR B 1 90 ? 153.810 -49.075 132.852 1.00 141.45 90 TYR B O 1
ATOM 9759 N N . PRO B 1 91 ? 154.321 -48.597 134.992 1.00 147.33 91 PRO B N 1
ATOM 9760 C CA . PRO B 1 91 ? 154.070 -47.181 134.712 1.00 141.06 91 PRO B CA 1
ATOM 9761 C C . PRO B 1 91 ? 155.021 -46.603 133.664 1.00 133.65 91 PRO B C 1
ATOM 9762 O O . PRO B 1 91 ? 156.189 -46.990 133.606 1.00 133.72 91 PRO B O 1
ATOM 9773 N N . LEU B 1 92 ? 154.502 -45.705 132.830 1.00 137.13 92 LEU B N 1
ATOM 9774 C CA . LEU B 1 92 ? 155.285 -45.098 131.761 1.00 140.91 92 LEU B CA 1
ATOM 9775 C C . LEU B 1 92 ? 155.956 -43.818 132.233 1.00 136.13 92 LEU B C 1
ATOM 9776 O O . LEU B 1 92 ? 155.277 -42.842 132.541 1.00 137.03 92 LEU B O 1
ATOM 9792 N N . PRO B 1 93 ? 157.296 -43.813 132.295 1.00 136.77 93 PRO B N 1
ATOM 9793 C CA . PRO B 1 93 ? 157.976 -42.568 132.653 1.00 136.97 93 PRO B CA 1
ATOM 9794 C C . PRO B 1 93 ? 157.990 -41.586 131.497 1.00 141.40 93 PRO B C 1
ATOM 9795 O O . PRO B 1 93 ? 158.685 -41.805 130.503 1.00 139.58 93 PRO B O 1
ATOM 9806 N N . LEU B 1 94 ? 157.233 -40.505 131.650 1.00 140.21 94 LEU B N 1
ATOM 9807 C CA . LEU B 1 94 ? 157.188 -39.448 130.658 1.00 131.65 94 LEU B CA 1
ATOM 9808 C C . LEU B 1 94 ? 157.934 -38.262 131.196 1.00 127.29 94 LEU B C 1
ATOM 9809 O O . LEU B 1 94 ? 158.092 -38.120 132.408 1.00 140.90 94 LEU B O 1
ATOM 9825 N N . ILE B 1 95 ? 158.390 -37.405 130.298 1.00 124.12 95 ILE B N 1
ATOM 9826 C CA . ILE B 1 95 ? 158.880 -36.110 130.706 1.00 118.52 95 ILE B CA 1
ATOM 9827 C C . ILE B 1 95 ? 158.323 -35.115 129.705 1.00 125.41 95 ILE B C 1
ATOM 9828 O O . ILE B 1 95 ? 158.390 -35.323 128.497 1.00 132.71 95 ILE B O 1
ATOM 9844 N N . ILE B 1 96 ? 157.751 -34.041 130.233 1.00 121.05 96 ILE B N 1
ATOM 9845 C CA . ILE B 1 96 ? 157.240 -32.953 129.418 1.00 122.03 96 ILE B CA 1
ATOM 9846 C C . ILE B 1 96 ? 158.241 -31.813 129.493 1.00 129.14 96 ILE B C 1
ATOM 9847 O O . ILE B 1 96 ? 158.378 -31.173 130.536 1.00 130.62 96 ILE B O 1
ATOM 9863 N N . LYS B 1 97 ? 158.936 -31.557 128.390 1.00 131.46 97 LYS B N 1
ATOM 9864 C CA . LYS B 1 97 ? 159.995 -30.560 128.391 1.00 136.68 97 LYS B CA 1
ATOM 9865 C C . LYS B 1 97 ? 159.474 -29.191 127.996 1.00 128.83 97 LYS B C 1
ATOM 9866 O O . LYS B 1 97 ? 158.947 -29.013 126.903 1.00 141.08 97 LYS B O 1
ATOM 9885 N N . ILE B 1 98 ? 159.630 -28.225 128.892 1.00 130.22 98 ILE B N 1
ATOM 9886 C CA . ILE B 1 98 ? 159.174 -26.868 128.633 1.00 129.76 98 ILE B CA 1
ATOM 9887 C C . ILE B 1 98 ? 160.247 -26.077 127.895 1.00 133.41 98 ILE B C 1
ATOM 9888 O O . ILE B 1 98 ? 161.369 -25.930 128.371 1.00 140.55 98 ILE B O 1
ATOM 9904 N N . GLU B 1 99 ? 159.880 -25.552 126.732 1.00 137.90 99 GLU B N 1
ATOM 9905 C CA . GLU B 1 99 ? 160.805 -24.799 125.899 1.00 136.16 99 GLU B CA 1
ATOM 9906 C C . GLU B 1 99 ? 160.855 -23.337 126.312 1.00 146.99 99 GLU B C 1
ATOM 9907 O O . GLU B 1 99 ? 159.927 -22.825 126.937 1.00 149.36 99 GLU B O 1
ATOM 9919 N N . ASP B 1 100 ? 161.960 -22.682 125.968 1.00 162.95 100 ASP B N 1
ATOM 9920 C CA . ASP B 1 100 ? 162.219 -21.310 126.388 1.00 152.65 100 ASP B CA 1
ATOM 9921 C C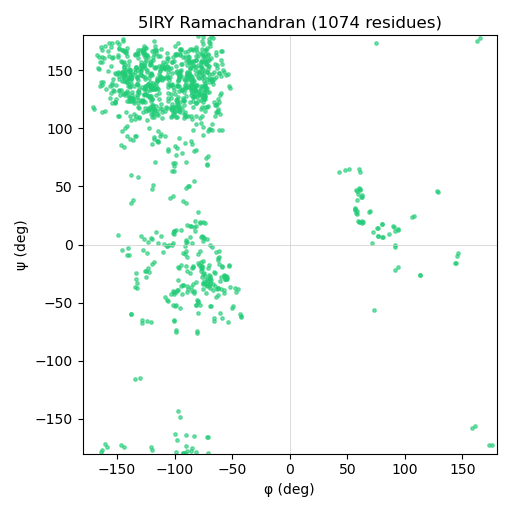 . ASP B 1 100 ? 162.021 -20.339 125.220 1.00 136.70 100 ASP B C 1
ATOM 9922 O O . ASP B 1 100 ? 162.309 -20.681 124.074 1.00 133.88 100 ASP B O 1
ATOM 9931 N N . ASP B 1 101 ? 161.505 -19.147 125.507 1.00 132.04 101 ASP B N 1
ATOM 9932 C CA . ASP B 1 101 ? 161.594 -18.038 124.561 1.00 137.45 101 ASP B CA 1
ATOM 9933 C C . ASP B 1 101 ? 162.256 -16.876 125.305 1.00 140.85 101 ASP B C 1
ATOM 9934 O O . ASP B 1 101 ? 162.217 -16.832 126.528 1.00 140.81 101 ASP B O 1
ATOM 9943 N N . ASN B 1 102 ? 162.838 -15.928 124.576 1.00 142.95 102 ASN B N 1
ATOM 9944 C CA . ASN B 1 102 ? 163.666 -14.885 125.190 1.00 126.15 102 ASN B CA 1
ATOM 9945 C C . ASN B 1 102 ? 162.842 -13.865 125.973 1.00 126.14 102 ASN B C 1
ATOM 9946 O O . ASN B 1 102 ? 162.751 -12.699 125.587 1.00 125.97 102 ASN B O 1
ATOM 9957 N N . ASP B 1 103 ? 162.263 -14.302 127.088 1.00 128.40 103 ASP B N 1
ATOM 9958 C CA . ASP B 1 103 ? 161.389 -13.450 127.894 1.00 132.30 103 ASP B CA 1
ATOM 9959 C C . ASP B 1 103 ? 162.068 -12.860 129.135 1.00 132.78 103 ASP B C 1
ATOM 9960 O O . ASP B 1 103 ? 161.390 -12.331 130.018 1.00 125.32 103 ASP B O 1
ATOM 9969 N N . ASN B 1 104 ? 163.392 -12.975 129.206 1.00 140.77 104 ASN B N 1
ATOM 9970 C CA . ASN B 1 104 ? 164.179 -12.347 130.268 1.00 134.56 104 ASN B CA 1
ATOM 9971 C C . ASN B 1 104 ? 165.367 -11.574 129.722 1.00 140.08 104 ASN B C 1
ATOM 9972 O O . ASN B 1 104 ? 166.096 -12.063 128.859 1.00 140.04 104 ASN B O 1
ATOM 9983 N N . ALA B 1 105 ? 165.549 -10.360 130.233 1.00 137.89 105 ALA B N 1
ATOM 9984 C CA . ALA B 1 105 ? 166.665 -9.514 129.834 1.00 147.54 105 ALA B CA 1
ATOM 9985 C C . ALA B 1 105 ? 167.857 -9.726 130.763 1.00 142.38 105 ALA B C 1
ATOM 9986 O O . ALA B 1 105 ? 167.680 -9.901 131.965 1.00 118.98 105 ALA B O 1
ATOM 9993 N N . PRO B 1 106 ? 169.080 -9.703 130.211 1.00 129.34 106 PRO B N 1
ATOM 9994 C CA . PRO B 1 106 ? 170.241 -9.835 131.090 1.00 145.29 106 PRO B CA 1
ATOM 9995 C C . PRO B 1 106 ? 170.438 -8.551 131.882 1.00 147.81 106 PRO B C 1
ATOM 9996 O O . PRO B 1 106 ? 170.350 -7.473 131.297 1.00 145.82 106 PRO B O 1
ATOM 10007 N N . TYR B 1 107 ? 170.673 -8.665 133.183 1.00 147.21 107 TYR B N 1
ATOM 10008 C CA . TYR B 1 107 ? 170.810 -7.492 134.037 1.00 138.53 107 TYR B CA 1
ATOM 10009 C C . TYR B 1 107 ? 172.081 -7.512 134.866 1.00 135.93 107 TYR B C 1
ATOM 10010 O O . TYR B 1 107 ? 172.770 -8.526 134.965 1.00 143.85 107 TYR B O 1
ATOM 10028 N N . PHE B 1 108 ? 172.370 -6.368 135.470 1.00 141.71 108 PHE B N 1
ATOM 10029 C CA . PHE B 1 108 ? 173.561 -6.190 136.286 1.00 139.71 108 PHE B CA 1
ATOM 10030 C C . PHE B 1 108 ? 173.242 -6.398 137.761 1.00 145.79 108 PHE B C 1
ATOM 10031 O O . PHE B 1 108 ? 172.222 -5.924 138.260 1.00 156.51 108 PHE B O 1
ATOM 10048 N N . GLU B 1 109 ? 174.120 -7.123 138.444 1.00 154.69 109 GLU B N 1
ATOM 10049 C CA . GLU B 1 109 ? 173.941 -7.457 139.854 1.00 158.17 109 GLU B CA 1
ATOM 10050 C C . GLU B 1 109 ? 173.781 -6.224 140.744 1.00 150.04 109 GLU B C 1
ATOM 10051 O O . GLU B 1 109 ? 172.941 -6.199 141.643 1.00 143.74 109 GLU B O 1
ATOM 10063 N N . HIS B 1 110 ? 174.587 -5.203 140.475 1.00 157.08 110 HIS B N 1
ATOM 10064 C CA . HIS B 1 110 ? 174.524 -3.935 141.191 1.00 156.84 110 HIS B CA 1
ATOM 10065 C C . HIS B 1 110 ? 174.530 -2.832 140.161 1.00 154.25 110 HIS B C 1
ATOM 10066 O O . HIS B 1 110 ? 175.276 -2.903 139.183 1.00 156.02 110 HIS B O 1
ATOM 10080 N N . ARG B 1 111 ? 173.694 -1.822 140.375 1.00 152.92 111 ARG B N 1
ATOM 10081 C CA . ARG B 1 111 ? 173.593 -0.714 139.440 1.00 158.07 111 ARG B CA 1
ATOM 10082 C C . ARG B 1 111 ? 174.983 -0.189 139.118 1.00 147.36 111 ARG B C 1
ATOM 10083 O O . ARG B 1 111 ? 175.360 -0.076 137.950 1.00 138.61 111 ARG B O 1
ATOM 10104 N N . VAL B 1 112 ? 175.737 0.123 140.164 1.00 152.79 112 VAL B N 1
ATOM 10105 C CA . VAL B 1 112 ? 177.099 0.611 140.011 1.00 151.64 112 VAL B CA 1
ATOM 10106 C C . VAL B 1 112 ? 178.065 -0.208 140.871 1.00 139.01 112 VAL B C 1
ATOM 10107 O O . VAL B 1 112 ? 177.898 -0.320 142.086 1.00 136.91 112 VAL B O 1
ATOM 10120 N N . THR B 1 113 ? 179.058 -0.794 140.206 1.00 135.81 113 THR B N 1
ATOM 10121 C CA . THR B 1 113 ? 180.103 -1.588 140.852 1.00 129.70 113 THR B CA 1
ATOM 10122 C C . THR B 1 113 ? 181.444 -0.869 140.704 1.00 131.51 113 THR B C 1
ATOM 10123 O O . THR B 1 113 ? 181.626 -0.100 139.762 1.00 132.63 113 THR B O 1
ATOM 10134 N N . ILE B 1 114 ? 182.374 -1.109 141.629 1.00 132.55 114 ILE B N 1
ATOM 10135 C CA . ILE B 1 114 ? 183.709 -0.516 141.538 1.00 124.77 114 ILE B CA 1
ATOM 10136 C C . ILE B 1 114 ? 184.791 -1.551 141.244 1.00 128.21 114 ILE B C 1
ATOM 10137 O O . ILE B 1 114 ? 184.753 -2.667 141.757 1.00 136.38 114 ILE B O 1
ATOM 10153 N N . PHE B 1 115 ? 185.755 -1.149 140.419 1.00 123.74 115 PHE B N 1
ATOM 10154 C CA . PHE B 1 115 ? 187.006 -1.878 140.241 1.00 128.13 115 PHE B CA 1
ATOM 10155 C C . PHE B 1 115 ? 188.145 -0.890 140.487 1.00 120.30 115 PHE B C 1
ATOM 10156 O O . PHE B 1 115 ? 187.915 0.319 140.511 1.00 114.23 115 PHE B O 1
ATOM 10173 N N . THR B 1 116 ? 189.362 -1.395 140.681 1.00 127.28 116 THR B N 1
ATOM 10174 C CA . THR B 1 116 ? 190.528 -0.526 140.886 1.00 136.21 116 THR B CA 1
ATOM 10175 C C . THR B 1 116 ? 191.801 -1.070 140.237 1.00 136.62 116 THR B C 1
ATOM 10176 O O . THR B 1 116 ? 192.003 -2.284 140.161 1.00 138.45 116 THR B O 1
ATOM 10187 N N . VAL B 1 117 ? 192.654 -0.158 139.773 1.00 134.51 117 VAL B N 1
ATOM 10188 C CA . VAL B 1 117 ? 193.924 -0.522 139.149 1.00 133.15 117 VAL B CA 1
ATOM 10189 C C . VAL B 1 117 ? 195.028 0.471 139.548 1.00 129.69 117 VAL B C 1
ATOM 10190 O O . VAL B 1 117 ? 194.747 1.636 139.803 1.00 131.04 117 VAL B O 1
ATOM 10203 N N . PRO B 1 118 ? 196.288 0.009 139.611 1.00 125.10 118 PRO B N 1
ATOM 10204 C CA . PRO B 1 118 ? 197.418 0.910 139.881 1.00 136.44 118 PRO B CA 1
ATOM 10205 C C . PRO B 1 118 ? 197.839 1.747 138.663 1.00 125.88 118 PRO B C 1
ATOM 10206 O O . PRO B 1 118 ? 197.920 1.206 137.564 1.00 125.21 118 PRO B O 1
ATOM 10217 N N . GLU B 1 119 ? 198.103 3.040 138.861 1.00 127.68 119 GLU B N 1
ATOM 10218 C CA . GLU B 1 119 ? 198.553 3.911 137.771 1.00 131.16 119 GLU B CA 1
ATOM 10219 C C . GLU B 1 119 ? 199.848 3.401 137.138 1.00 125.53 119 GLU B C 1
ATOM 10220 O O . GLU B 1 119 ? 200.518 2.531 137.690 1.00 128.56 119 GLU B O 1
ATOM 10232 N N . ASN B 1 120 ? 200.192 3.958 135.979 1.00 126.57 120 ASN B N 1
ATOM 10233 C CA . ASN B 1 120 ? 201.453 3.652 135.301 1.00 135.31 120 ASN B CA 1
ATOM 10234 C C . ASN B 1 120 ? 201.651 2.165 134.994 1.00 138.32 120 ASN B C 1
ATOM 10235 O O . ASN B 1 120 ? 202.781 1.687 134.904 1.00 148.15 120 ASN B O 1
ATOM 10246 N N . CYS B 1 121 ? 200.547 1.442 134.828 1.00 137.81 121 CYS B N 1
ATOM 10247 C CA . CYS B 1 121 ? 200.585 0.019 134.488 1.00 147.58 121 CYS B CA 1
ATOM 10248 C C . CYS B 1 121 ? 200.630 -0.204 132.975 1.00 145.11 121 CYS B C 1
ATOM 10249 O O . CYS B 1 121 ? 200.303 0.691 132.196 1.00 145.03 121 CYS B O 1
ATOM 10257 N N . ARG B 1 122 ? 201.025 -1.408 132.569 1.00 146.64 122 ARG B N 1
ATOM 10258 C CA . ARG B 1 122 ? 201.117 -1.764 131.154 1.00 138.72 122 ARG B CA 1
ATOM 10259 C C . ARG B 1 122 ? 199.749 -1.782 130.481 1.00 145.70 122 ARG B C 1
ATOM 10260 O O . ARG B 1 122 ? 198.742 -2.092 131.116 1.00 141.56 122 ARG B O 1
ATOM 10281 N N . SER B 1 123 ? 199.718 -1.448 129.196 1.00 145.01 123 SER B N 1
ATOM 10282 C CA . SER B 1 123 ? 198.491 -1.553 128.420 1.00 137.83 123 SER B CA 1
ATOM 10283 C C . SER B 1 123 ? 198.131 -3.026 128.265 1.00 133.01 123 SER B C 1
ATOM 10284 O O . SER B 1 123 ? 199.007 -3.871 128.081 1.00 119.28 123 SER B O 1
ATOM 10292 N N . GLY B 1 124 ? 196.841 -3.328 128.352 1.00 134.15 124 GLY B N 1
ATOM 10293 C CA . GLY B 1 124 ? 196.374 -4.703 128.344 1.00 138.19 124 GLY B CA 1
ATOM 10294 C C . GLY B 1 124 ? 196.264 -5.255 129.748 1.00 131.29 124 GLY B C 1
ATOM 10295 O O . GLY B 1 124 ? 195.871 -6.407 129.945 1.00 145.01 124 GLY B O 1
ATOM 10299 N N . THR B 1 125 ? 196.604 -4.420 130.727 1.00 132.53 125 THR B N 1
ATOM 10300 C CA . THR B 1 125 ? 196.407 -4.748 132.134 1.00 136.88 125 THR B CA 1
ATOM 10301 C C . THR B 1 125 ? 194.924 -4.955 132.418 1.00 121.89 125 THR B C 1
ATOM 10302 O O . THR B 1 125 ? 194.103 -4.074 132.169 1.00 120.59 125 THR B O 1
ATOM 10313 N N . SER B 1 126 ? 194.598 -6.131 132.936 1.00 118.38 126 SER B N 1
ATOM 10314 C CA . SER B 1 126 ? 193.233 -6.475 133.282 1.00 118.60 126 SER B CA 1
ATOM 10315 C C . SER B 1 126 ? 192.783 -5.757 134.546 1.00 115.19 126 SER B C 1
ATOM 10316 O O . SER B 1 126 ? 193.412 -5.878 135.591 1.00 145.02 126 SER B O 1
ATOM 10323 N N . VAL B 1 127 ? 191.673 -5.032 134.455 1.00 122.21 127 VAL B N 1
ATOM 10324 C CA . VAL B 1 127 ? 191.208 -4.186 135.548 1.00 117.67 127 VAL B CA 1
ATOM 10325 C C . VAL B 1 127 ? 190.195 -4.922 136.415 1.00 133.18 127 VAL B C 1
ATOM 10326 O O . VAL B 1 127 ? 190.163 -4.747 137.633 1.00 151.51 127 VAL B O 1
ATOM 10339 N N . GLY B 1 128 ? 189.379 -5.756 135.782 1.00 129.18 128 GLY B N 1
ATOM 10340 C CA . GLY B 1 128 ? 188.307 -6.442 136.471 1.00 132.15 128 GLY B CA 1
ATOM 10341 C C . GLY B 1 128 ? 187.449 -7.178 135.469 1.00 136.12 128 GLY B C 1
ATOM 10342 O O . GLY B 1 128 ? 187.785 -7.239 134.288 1.00 135.21 128 GLY B O 1
ATOM 10346 N N . LYS B 1 129 ? 186.336 -7.733 135.935 1.00 136.45 129 LYS B N 1
ATOM 10347 C CA . LYS B 1 129 ? 185.451 -8.493 135.062 1.00 113.48 129 LYS B CA 1
ATOM 10348 C C . LYS B 1 129 ? 184.001 -8.355 135.509 1.00 114.63 129 LYS B C 1
ATOM 10349 O O . LYS B 1 129 ? 183.682 -8.498 136.685 1.00 118.81 129 LYS B O 1
ATOM 10368 N N . VAL B 1 130 ? 183.126 -8.082 134.547 1.00 136.66 130 VAL B N 1
ATOM 10369 C CA . VAL B 1 130 ? 181.695 -7.968 134.819 1.00 133.00 130 VAL B CA 1
ATOM 10370 C C . VAL B 1 130 ? 180.971 -9.258 134.473 1.00 125.34 130 VAL B C 1
ATOM 10371 O O . VAL B 1 130 ? 181.364 -9.986 133.558 1.00 119.16 130 VAL B O 1
ATOM 10384 N N . THR B 1 131 ? 179.910 -9.526 135.222 1.00 121.68 131 THR B N 1
ATOM 10385 C CA . THR B 1 131 ? 179.053 -10.672 134.977 1.00 131.75 131 THR B CA 1
ATOM 10386 C C . THR B 1 131 ? 177.611 -10.230 135.155 1.00 140.65 131 THR B C 1
ATOM 10387 O O . THR B 1 131 ? 177.285 -9.500 136.093 1.00 146.71 131 THR B O 1
ATOM 10398 N N . ALA B 1 132 ? 176.761 -10.668 134.236 1.00 133.35 132 ALA B N 1
ATOM 10399 C CA . ALA B 1 132 ? 175.343 -10.343 134.261 1.00 120.10 132 ALA B CA 1
ATOM 10400 C C . ALA B 1 132 ? 174.524 -11.619 134.322 1.00 124.60 132 ALA B C 1
ATOM 10401 O O . ALA B 1 132 ? 174.871 -12.613 133.686 1.00 127.16 132 ALA B O 1
ATOM 10408 N N . THR B 1 133 ? 173.456 -11.599 135.110 1.00 128.42 133 THR B N 1
ATOM 10409 C CA . THR B 1 133 ? 172.566 -12.744 135.206 1.00 129.81 133 THR B CA 1
ATOM 10410 C C . THR B 1 133 ? 171.472 -12.640 134.148 1.00 157.14 133 THR B C 1
ATOM 10411 O O . THR B 1 133 ? 170.887 -11.576 133.942 1.00 150.58 133 THR B O 1
ATOM 10422 N N . ASP B 1 134 ? 171.206 -13.758 133.480 1.00 145.18 134 ASP B N 1
ATOM 10423 C CA . ASP B 1 134 ? 170.124 -13.845 132.507 1.00 151.41 134 ASP B CA 1
ATOM 10424 C C . ASP B 1 134 ? 169.418 -15.176 132.713 1.00 161.40 134 ASP B C 1
ATOM 10425 O O . ASP B 1 134 ? 169.947 -16.232 132.367 1.00 162.65 134 ASP B O 1
ATOM 10434 N N . LEU B 1 135 ? 168.214 -15.115 133.273 1.00 161.10 135 LEU B N 1
ATOM 10435 C CA . LEU B 1 135 ? 167.538 -16.309 133.765 1.00 151.63 135 LEU B CA 1
ATOM 10436 C C . LEU B 1 135 ? 167.116 -17.265 132.667 1.00 125.09 135 LEU B C 1
ATOM 10437 O O . LEU B 1 135 ? 166.568 -18.327 132.955 1.00 127.46 135 LEU B O 1
ATOM 10453 N N . ASP B 1 136 ? 167.353 -16.897 131.414 1.00 124.95 136 ASP B N 1
ATOM 10454 C CA . ASP B 1 136 ? 166.966 -17.764 130.311 1.00 138.81 136 ASP B CA 1
ATOM 10455 C C . ASP B 1 136 ? 167.839 -19.017 130.248 1.00 137.21 136 ASP B C 1
ATOM 10456 O O . ASP B 1 136 ? 168.817 -19.153 130.987 1.00 149.27 136 ASP B O 1
ATOM 10465 N N . GLU B 1 137 ? 167.477 -19.919 129.343 1.00 126.82 137 GLU B N 1
ATOM 10466 C CA . GLU B 1 137 ? 168.167 -21.194 129.158 1.00 127.60 137 GLU B CA 1
ATOM 10467 C C . GLU B 1 137 ? 169.617 -21.016 128.692 1.00 127.61 137 GLU B C 1
ATOM 10468 O O . GLU B 1 137 ? 169.849 -20.556 127.575 1.00 134.72 137 GLU B O 1
ATOM 10480 N N . PRO B 1 138 ? 170.599 -21.397 129.531 1.00 143.06 138 PRO B N 1
ATOM 10481 C CA . PRO B 1 138 ? 171.991 -21.161 129.123 1.00 145.40 138 PRO B CA 1
ATOM 10482 C C . PRO B 1 138 ? 172.408 -21.945 127.868 1.00 142.16 138 PRO B C 1
ATOM 10483 O O . PRO B 1 138 ? 171.707 -22.868 127.449 1.00 137.08 138 PRO B O 1
ATOM 10494 N N . ASP B 1 139 ? 173.539 -21.556 127.282 1.00 143.58 139 ASP B N 1
ATOM 10495 C CA . ASP B 1 139 ? 174.059 -22.161 126.053 1.00 147.95 139 ASP B CA 1
ATOM 10496 C C . ASP B 1 139 ? 173.079 -22.070 124.882 1.00 136.08 139 ASP B C 1
ATOM 10497 O O . ASP B 1 139 ? 173.081 -22.919 123.992 1.00 143.44 139 ASP B O 1
ATOM 10506 N N . THR B 1 140 ? 172.247 -21.034 124.889 1.00 129.54 140 THR B N 1
ATOM 10507 C CA . THR B 1 140 ? 171.407 -20.701 123.743 1.00 131.18 140 THR B CA 1
ATOM 10508 C C . THR B 1 140 ? 171.508 -19.199 123.513 1.00 136.93 140 THR B C 1
ATOM 10509 O O . THR B 1 140 ? 171.982 -18.469 124.386 1.00 136.05 140 THR B O 1
ATOM 10520 N N . LEU B 1 141 ? 171.086 -18.741 122.336 1.00 141.36 141 LEU B N 1
ATOM 10521 C CA . LEU B 1 141 ? 171.113 -17.317 122.012 1.00 130.49 141 LEU B CA 1
ATOM 10522 C C . LEU B 1 141 ? 170.386 -16.478 123.055 1.00 123.70 141 LEU B C 1
ATOM 10523 O O . LEU B 1 141 ? 170.712 -15.311 123.264 1.00 124.60 141 LEU B O 1
ATOM 10539 N N . HIS B 1 142 ? 169.404 -17.080 123.712 1.00 126.25 142 HIS B N 1
ATOM 10540 C CA . HIS B 1 142 ? 168.623 -16.382 124.726 1.00 129.91 142 HIS B CA 1
ATOM 10541 C C . HIS B 1 142 ? 169.479 -15.902 125.902 1.00 137.52 142 HIS B C 1
ATOM 10542 O O . HIS B 1 142 ? 169.050 -15.043 126.675 1.00 125.16 142 HIS B O 1
ATOM 10556 N N . THR B 1 143 ? 170.684 -16.456 126.032 1.00 138.81 143 THR B N 1
ATOM 10557 C CA . THR B 1 143 ? 171.604 -16.093 127.111 1.00 130.13 143 THR B CA 1
ATOM 10558 C C . THR B 1 143 ? 172.981 -15.707 126.585 1.00 124.30 143 THR B C 1
ATOM 10559 O O . THR B 1 143 ? 173.848 -15.314 127.361 1.00 145.89 143 THR B O 1
ATOM 10570 N N . ARG B 1 144 ? 173.195 -15.841 125.280 1.00 120.72 144 ARG B N 1
ATOM 10571 C CA . ARG B 1 144 ? 174.498 -15.539 124.697 1.00 120.88 144 ARG B CA 1
ATOM 10572 C C . ARG B 1 144 ? 174.741 -14.034 124.768 1.00 115.10 144 ARG B C 1
ATOM 10573 O O . ARG B 1 144 ? 174.238 -13.273 123.945 1.00 117.51 144 ARG B O 1
ATOM 10594 N N . LEU B 1 145 ? 175.513 -13.619 125.767 1.00 122.94 145 LEU B N 1
ATOM 10595 C CA . LEU B 1 145 ? 175.723 -12.204 126.055 1.00 117.36 145 LEU B CA 1
ATOM 10596 C C . LEU B 1 145 ? 176.862 -11.543 125.297 1.00 111.12 145 LEU B C 1
ATOM 10597 O O . LEU B 1 145 ? 177.878 -12.166 124.981 1.00 111.89 145 LEU B O 1
ATOM 10613 N N . LYS B 1 146 ? 176.666 -10.260 125.008 1.00 121.31 146 LYS B N 1
ATOM 10614 C CA . LYS B 1 146 ? 177.709 -9.410 124.450 1.00 119.09 146 LYS B CA 1
ATOM 10615 C C . LYS B 1 146 ? 177.756 -8.124 125.264 1.00 115.21 146 LYS B C 1
ATOM 10616 O O . LYS B 1 146 ? 176.723 -7.491 125.499 1.00 113.32 146 LYS B O 1
ATOM 10635 N N . TYR B 1 147 ? 178.962 -7.748 125.684 1.00 113.89 147 TYR B N 1
ATOM 10636 C CA . TYR B 1 147 ? 179.187 -6.578 126.538 1.00 109.24 147 TYR B CA 1
ATOM 10637 C C . TYR B 1 147 ? 179.801 -5.432 125.737 1.00 106.93 147 TYR B C 1
ATOM 10638 O O . TYR B 1 147 ? 180.477 -5.669 124.740 1.00 108.44 147 TYR B O 1
ATOM 10656 N N . LYS B 1 148 ? 179.562 -4.194 126.162 1.00 109.87 148 LYS B N 1
ATOM 10657 C CA . LYS B 1 148 ? 180.196 -3.047 125.514 1.00 114.31 148 LYS B CA 1
ATOM 10658 C C . LYS B 1 148 ? 180.095 -1.755 126.325 1.00 117.84 148 LYS B C 1
ATOM 10659 O O . LYS B 1 148 ? 179.161 -1.564 127.106 1.00 119.01 148 LYS B O 1
ATOM 10678 N N . ILE B 1 149 ? 181.086 -0.884 126.142 1.00 115.14 149 ILE B N 1
ATOM 10679 C CA . ILE B 1 149 ? 181.090 0.432 126.773 1.00 122.35 149 ILE B CA 1
ATOM 10680 C C . ILE B 1 149 ? 180.281 1.391 125.912 1.00 116.41 149 ILE B C 1
ATOM 10681 O O . ILE B 1 149 ? 180.522 1.516 124.716 1.00 118.16 149 ILE B O 1
ATOM 10697 N N . LEU B 1 150 ? 179.313 2.062 126.521 1.00 118.71 150 LEU B N 1
ATOM 10698 C CA . LEU B 1 150 ? 178.464 2.987 125.784 1.00 121.26 150 LEU B CA 1
ATOM 10699 C C . LEU B 1 150 ? 179.118 4.351 125.801 1.00 124.92 150 LEU B C 1
ATOM 10700 O O . LEU B 1 150 ? 179.077 5.098 124.819 1.00 129.84 150 LEU B O 1
ATOM 10716 N N . GLN B 1 151 ? 179.750 4.650 126.930 1.00 125.86 151 GLN B N 1
ATOM 10717 C CA . GLN B 1 151 ? 180.387 5.937 127.155 1.00 131.41 151 GLN B CA 1
ATOM 10718 C C . GLN B 1 151 ? 181.374 5.844 128.304 1.00 130.35 151 GLN B C 1
ATOM 10719 O O . GLN B 1 151 ? 181.122 5.168 129.303 1.00 125.92 151 GLN B O 1
ATOM 10733 N N . GLN B 1 152 ? 182.514 6.500 128.135 1.00 134.92 152 GLN B N 1
ATOM 10734 C CA . GLN B 1 152 ? 183.479 6.645 129.211 1.00 135.47 152 GLN B CA 1
ATOM 10735 C C . GLN B 1 152 ? 183.563 8.121 129.578 1.00 139.68 152 GLN B C 1
ATOM 10736 O O . GLN B 1 152 ? 183.513 8.984 128.701 1.00 145.60 152 GLN B O 1
ATOM 10750 N N . ILE B 1 153 ? 183.683 8.411 130.870 1.00 137.55 153 ILE B N 1
ATOM 10751 C CA . ILE B 1 153 ? 183.833 9.787 131.336 1.00 139.22 153 ILE B CA 1
ATOM 10752 C C . ILE B 1 153 ? 184.924 9.848 132.407 1.00 139.15 153 ILE B C 1
ATOM 10753 O O . ILE B 1 153 ? 184.884 9.088 133.374 1.00 140.26 153 ILE B O 1
ATOM 10769 N N . PRO B 1 154 ? 185.940 10.718 132.224 1.00 141.86 154 PRO B N 1
ATOM 10770 C CA . PRO B 1 154 ? 186.277 11.674 131.157 1.00 146.13 154 PRO B CA 1
ATOM 10771 C C . PRO B 1 154 ? 186.335 11.063 129.764 1.00 151.66 154 PRO B C 1
ATOM 10772 O O . PRO B 1 154 ? 186.742 9.914 129.609 1.00 148.25 154 PRO B O 1
ATOM 10783 N N . ASP B 1 155 ? 185.959 11.854 128.762 1.00 170.80 155 ASP B N 1
ATOM 10784 C CA . ASP B 1 155 ? 185.674 11.341 127.426 1.00 170.52 155 ASP B CA 1
ATOM 10785 C C . ASP B 1 155 ? 186.922 10.930 126.663 1.00 170.32 155 ASP B C 1
ATOM 10786 O O . ASP B 1 155 ? 186.897 9.964 125.900 1.00 169.94 155 ASP B O 1
ATOM 10795 N N . HIS B 1 156 ? 188.018 11.650 126.875 1.00 152.01 156 HIS B N 1
ATOM 10796 C CA . HIS B 1 156 ? 189.245 11.369 126.139 1.00 147.79 156 HIS B CA 1
ATOM 10797 C C . HIS B 1 156 ? 190.503 11.601 126.975 1.00 152.56 156 HIS B C 1
ATOM 10798 O O . HIS B 1 156 ? 190.542 12.517 127.795 1.00 148.26 156 HIS B O 1
ATOM 10812 N N . PRO B 1 157 ? 191.538 10.766 126.773 1.00 153.85 157 PRO B N 1
ATOM 10813 C CA . PRO B 1 157 ? 191.570 9.600 125.882 1.00 151.71 157 PRO B CA 1
ATOM 10814 C C . PRO B 1 157 ? 190.951 8.381 126.548 1.00 139.37 157 PRO B C 1
ATOM 10815 O O . PRO B 1 157 ? 190.998 8.261 127.772 1.00 134.47 157 PRO B O 1
ATOM 10826 N N . LYS B 1 158 ? 190.363 7.492 125.756 1.00 149.27 158 LYS B N 1
ATOM 10827 C CA . LYS B 1 158 ? 189.786 6.279 126.312 1.00 146.83 158 LYS B CA 1
ATOM 10828 C C . LYS B 1 158 ? 190.907 5.348 126.736 1.00 125.52 158 LYS B C 1
ATOM 10829 O O . LYS B 1 158 ? 191.718 4.915 125.919 1.00 131.23 158 LYS B O 1
ATOM 10848 N N . HIS B 1 159 ? 190.948 5.059 128.031 1.00 123.32 159 HIS B N 1
ATOM 10849 C CA . HIS B 1 159 ? 191.997 4.232 128.610 1.00 127.41 159 HIS B CA 1
ATOM 10850 C C . HIS B 1 159 ? 191.528 2.810 128.857 1.00 119.53 159 HIS B C 1
ATOM 10851 O O . HIS B 1 159 ? 192.286 1.988 129.361 1.00 125.28 159 HIS B O 1
ATOM 10865 N N . PHE B 1 160 ? 190.281 2.519 128.502 1.00 123.21 160 PHE B N 1
ATOM 10866 C CA . PHE B 1 160 ? 189.687 1.229 128.831 1.00 120.47 160 PHE B CA 1
ATOM 10867 C C . PHE B 1 160 ? 188.993 0.595 127.629 1.00 117.97 160 PHE B C 1
ATOM 10868 O O . PHE B 1 160 ? 188.469 1.283 126.752 1.00 112.39 160 PHE B O 1
ATOM 10885 N N . SER B 1 161 ? 188.990 -0.734 127.625 1.00 108.46 161 SER B N 1
ATOM 10886 C CA . SER B 1 161 ? 188.472 -1.522 126.523 1.00 107.25 161 SER B CA 1
ATOM 10887 C C . SER B 1 161 ? 187.969 -2.847 127.063 1.00 103.03 161 SER B C 1
ATOM 10888 O O . SER B 1 161 ? 188.724 -3.590 127.688 1.00 110.28 161 SER B O 1
ATOM 10896 N N . ILE B 1 162 ? 186.696 -3.140 126.823 1.00 112.65 162 ILE B N 1
ATOM 10897 C CA . ILE B 1 162 ? 186.092 -4.369 127.322 1.00 110.04 162 ILE B CA 1
ATOM 10898 C C . ILE B 1 162 ? 185.958 -5.429 126.241 1.00 103.64 162 ILE B C 1
ATOM 10899 O O . ILE B 1 162 ? 185.589 -5.136 125.107 1.00 104.90 162 ILE B O 1
ATOM 10915 N N . HIS B 1 163 ? 186.289 -6.665 126.596 1.00 121.85 163 HIS B N 1
ATOM 10916 C CA . HIS B 1 163 ? 186.134 -7.783 125.681 1.00 122.02 163 HIS B CA 1
ATOM 10917 C C . HIS B 1 163 ? 184.654 -8.150 125.640 1.00 127.83 163 HIS B C 1
ATOM 10918 O O . HIS B 1 163 ? 184.060 -8.421 126.682 1.00 124.94 163 HIS B O 1
ATOM 10932 N N . PRO B 1 164 ? 184.051 -8.156 124.444 1.00 137.74 164 PRO B N 1
ATOM 10933 C CA . PRO B 1 164 ? 182.588 -8.251 124.352 1.00 129.70 164 PRO B CA 1
ATOM 10934 C C . PRO B 1 164 ? 181.986 -9.560 124.863 1.00 131.27 164 PRO B C 1
ATOM 10935 O O . PRO B 1 164 ? 180.812 -9.553 125.224 1.00 120.84 164 PRO B O 1
ATOM 10946 N N . ASP B 1 165 ? 182.752 -10.650 124.871 1.00 138.14 165 ASP B N 1
ATOM 10947 C CA . ASP B 1 165 ? 182.221 -11.963 125.246 1.00 132.29 165 ASP B CA 1
ATOM 10948 C C . ASP B 1 165 ? 182.400 -12.310 126.723 1.00 126.27 165 ASP B C 1
ATOM 10949 O O . ASP B 1 165 ? 181.481 -12.840 127.355 1.00 119.44 165 ASP B O 1
ATOM 10958 N N . THR B 1 166 ? 183.574 -12.001 127.262 1.00 143.19 166 THR B N 1
ATOM 10959 C CA . THR B 1 166 ? 183.961 -12.433 128.605 1.00 128.42 166 THR B CA 1
ATOM 10960 C C . THR B 1 166 ? 183.613 -11.406 129.672 1.00 123.78 166 THR B C 1
ATOM 10961 O O . THR B 1 166 ? 183.283 -11.762 130.803 1.00 111.97 166 THR B O 1
ATOM 10972 N N . GLY B 1 167 ? 183.711 -10.132 129.310 1.00 129.79 167 GLY B N 1
ATOM 10973 C CA . GLY B 1 167 ? 183.369 -9.056 130.218 1.00 132.80 167 GLY B CA 1
ATOM 10974 C C . GLY B 1 167 ? 184.568 -8.525 130.969 1.00 129.66 167 GLY B C 1
ATOM 10975 O O . GLY B 1 167 ? 184.411 -7.772 131.927 1.00 135.95 167 GLY B O 1
ATOM 10979 N N . VAL B 1 168 ? 185.769 -8.903 130.541 1.00 124.72 168 VAL B N 1
ATOM 10980 C CA . VAL B 1 168 ? 186.974 -8.405 131.197 1.00 126.88 168 VAL B CA 1
ATOM 10981 C C . VAL B 1 168 ? 187.307 -7.015 130.662 1.00 123.50 168 VAL B C 1
ATOM 10982 O O . VAL B 1 168 ? 187.467 -6.813 129.456 1.00 110.29 168 VAL B O 1
ATOM 10995 N N . ILE B 1 169 ? 187.370 -6.050 131.571 1.00 121.68 169 ILE B N 1
ATOM 10996 C CA . ILE B 1 169 ? 187.848 -4.719 131.229 1.00 123.19 169 ILE B CA 1
ATOM 10997 C C . ILE B 1 169 ? 189.368 -4.770 131.206 1.00 118.00 169 ILE B C 1
ATOM 10998 O O . ILE B 1 169 ? 189.982 -5.473 132.005 1.00 112.97 169 ILE B O 1
ATOM 11014 N N . THR B 1 170 ? 189.970 -4.022 130.289 1.00 114.07 170 THR B N 1
ATOM 11015 C CA . THR B 1 170 ? 191.420 -3.970 130.182 1.00 109.63 170 THR B CA 1
ATOM 11016 C C . THR B 1 170 ? 191.867 -2.565 129.839 1.00 107.85 170 THR B C 1
ATOM 11017 O O . THR B 1 170 ? 191.060 -1.734 129.428 1.00 119.37 170 THR B O 1
ATOM 11028 N N . THR B 1 171 ? 193.157 -2.302 130.008 1.00 114.72 171 THR B N 1
ATOM 11029 C CA . THR B 1 171 ? 193.714 -1.004 129.666 1.00 116.68 171 THR B CA 1
ATOM 11030 C C . THR B 1 171 ? 194.176 -1.029 128.215 1.00 116.38 171 THR B C 1
ATOM 11031 O O . THR B 1 171 ? 194.435 -2.095 127.659 1.00 117.17 171 THR B O 1
ATOM 11042 N N . THR B 1 172 ? 194.279 0.150 127.612 1.00 112.92 172 THR B N 1
ATOM 11043 C CA . THR B 1 172 ? 194.611 0.263 126.196 1.00 124.14 172 THR B CA 1
ATOM 11044 C C . THR B 1 172 ? 195.861 1.105 125.996 1.00 128.45 172 THR B C 1
ATOM 11045 O O . THR B 1 172 ? 196.541 0.990 124.976 1.00 118.11 172 THR B O 1
ATOM 11056 N N . THR B 1 173 ? 196.146 1.963 126.972 1.00 143.18 173 THR B N 1
ATOM 11057 C CA . THR B 1 173 ? 197.390 2.726 127.014 1.00 134.12 173 THR B CA 1
ATOM 11058 C C . THR B 1 173 ? 198.068 2.485 128.352 1.00 135.96 173 THR B C 1
ATOM 11059 O O . THR B 1 173 ? 197.425 2.029 129.298 1.00 137.83 173 THR B O 1
ATOM 11070 N N . PRO B 1 174 ? 199.376 2.770 128.434 1.00 142.38 174 PRO B N 1
ATOM 11071 C CA . PRO B 1 174 ? 200.080 2.705 129.718 1.00 140.63 174 PRO B CA 1
ATOM 11072 C C . PRO B 1 174 ? 200.075 4.027 130.489 1.00 127.03 174 PRO B C 1
ATOM 11073 O O . PRO B 1 174 ? 200.665 4.090 131.563 1.00 148.43 174 PRO B O 1
ATOM 11084 N N . PHE B 1 175 ? 199.413 5.054 129.960 1.00 124.75 175 PHE B N 1
ATOM 11085 C CA . PHE B 1 175 ? 199.530 6.408 130.502 1.00 125.10 175 PHE B CA 1
ATOM 11086 C C . PHE B 1 175 ? 198.503 6.735 131.590 1.00 125.36 175 PHE B C 1
ATOM 11087 O O . PHE B 1 175 ? 198.037 7.872 131.680 1.00 124.86 175 PHE B O 1
ATOM 11104 N N . LEU B 1 176 ? 198.153 5.758 132.420 1.00 124.85 176 LEU B N 1
ATOM 11105 C CA . LEU B 1 176 ? 197.285 6.031 133.560 1.00 134.99 176 LEU B CA 1
ATOM 11106 C C . LEU B 1 176 ? 198.041 6.776 134.657 1.00 139.55 176 LEU B C 1
ATOM 11107 O O . LEU B 1 176 ? 199.124 6.363 135.077 1.00 144.35 176 LEU B O 1
ATOM 11123 N N . ASP B 1 177 ? 197.462 7.888 135.096 1.00 136.51 177 ASP B N 1
ATOM 11124 C CA . ASP B 1 177 ? 198.082 8.767 136.077 1.00 124.88 177 ASP B CA 1
ATOM 11125 C C . ASP B 1 177 ? 197.015 9.284 137.036 1.00 136.61 177 ASP B C 1
ATOM 11126 O O . ASP B 1 177 ? 196.036 9.896 136.608 1.00 144.11 177 ASP B O 1
ATOM 11135 N N . ARG B 1 178 ? 197.210 9.045 138.329 1.00 126.92 178 ARG B N 1
ATOM 11136 C CA . ARG B 1 178 ? 196.247 9.470 139.342 1.00 124.48 178 ARG B CA 1
ATOM 11137 C C . ARG B 1 178 ? 196.346 10.971 139.584 1.00 130.42 178 ARG B C 1
ATOM 11138 O O . ARG B 1 178 ? 195.371 11.606 139.986 1.00 132.53 178 ARG B O 1
ATOM 11159 N N . GLU B 1 179 ? 197.519 11.538 139.315 1.00 126.38 179 GLU B N 1
ATOM 11160 C CA . GLU B 1 179 ? 197.748 12.956 139.576 1.00 136.28 179 GLU B CA 1
ATOM 11161 C C . GLU B 1 179 ? 197.086 13.808 138.501 1.00 150.38 179 GLU B C 1
ATOM 11162 O O . GLU B 1 179 ? 196.875 15.003 138.697 1.00 152.69 179 GLU B O 1
ATOM 11174 N N . LYS B 1 180 ? 196.768 13.187 137.367 1.00 152.71 180 LYS B N 1
ATOM 11175 C CA . LYS B 1 180 ? 196.091 13.874 136.273 1.00 143.79 180 LYS B CA 1
ATOM 11176 C C . LYS B 1 180 ? 194.608 13.516 136.313 1.00 143.07 180 LYS B C 1
ATOM 11177 O O . LYS B 1 180 ? 193.747 14.378 136.139 1.00 165.80 180 LYS B O 1
ATOM 11196 N N . CYS B 1 181 ? 194.313 12.239 136.552 1.00 140.68 181 CYS B N 1
ATOM 11197 C CA . CYS B 1 181 ? 192.930 11.794 136.730 1.00 150.81 181 CYS B CA 1
ATOM 11198 C C . CYS B 1 181 ? 192.795 10.559 137.620 1.00 138.55 181 CYS B C 1
ATOM 11199 O O . CYS B 1 181 ? 193.346 9.497 137.327 1.00 122.39 181 CYS B O 1
ATOM 11207 N N . ASP B 1 182 ? 192.022 10.707 138.692 1.00 140.92 182 ASP B N 1
ATOM 11208 C CA . ASP B 1 182 ? 191.937 9.695 139.743 1.00 143.09 182 ASP B CA 1
ATOM 11209 C C . ASP B 1 182 ? 190.782 8.700 139.573 1.00 136.44 182 ASP B C 1
ATOM 11210 O O . ASP B 1 182 ? 190.802 7.628 140.178 1.00 137.39 182 ASP B O 1
ATOM 11219 N N . THR B 1 183 ? 189.790 9.036 138.753 1.00 139.56 183 THR B N 1
ATOM 11220 C CA . THR B 1 183 ? 188.597 8.198 138.634 1.00 129.65 183 THR B CA 1
ATOM 11221 C C . THR B 1 183 ? 187.923 8.269 137.270 1.00 134.59 183 THR B C 1
ATOM 11222 O O . THR B 1 183 ? 187.772 9.344 136.688 1.00 133.54 183 THR B O 1
ATOM 11233 N N . TYR B 1 184 ? 187.524 7.097 136.781 1.00 135.60 184 TYR B N 1
ATOM 11234 C CA . TYR B 1 184 ? 186.796 6.955 135.523 1.00 123.13 184 TYR B CA 1
ATOM 11235 C C . TYR B 1 184 ? 185.456 6.270 135.753 1.00 124.59 184 TYR B C 1
ATOM 11236 O O . TYR B 1 184 ? 185.295 5.521 136.715 1.00 125.64 184 TYR B O 1
ATOM 11254 N N . GLN B 1 185 ? 184.501 6.536 134.870 1.00 127.71 185 GLN B N 1
ATOM 11255 C CA . GLN B 1 185 ? 183.205 5.864 134.903 1.00 128.19 185 GLN B CA 1
ATOM 11256 C C . GLN B 1 185 ? 182.951 5.241 133.543 1.00 125.37 185 GLN B C 1
ATOM 11257 O O . GLN B 1 185 ? 183.160 5.892 132.520 1.00 127.40 185 GLN B O 1
ATOM 11271 N N . LEU B 1 186 ? 182.513 3.988 133.526 1.00 123.98 186 LEU B N 1
ATOM 11272 C CA . LEU B 1 186 ? 182.086 3.353 132.283 1.00 120.39 186 LEU B CA 1
ATOM 11273 C C . LEU B 1 186 ? 180.596 3.064 132.320 1.00 123.66 186 LEU B C 1
ATOM 11274 O O . LEU B 1 186 ? 180.090 2.413 133.234 1.00 123.48 186 LEU B O 1
ATOM 11290 N N . ILE B 1 187 ? 179.903 3.568 131.302 1.00 121.47 187 ILE B N 1
ATOM 11291 C CA . ILE B 1 187 ? 178.485 3.302 131.112 1.00 118.03 187 ILE B CA 1
ATOM 11292 C C . ILE B 1 187 ? 178.380 2.085 130.207 1.00 114.65 187 ILE B C 1
ATOM 11293 O O . ILE B 1 187 ? 178.941 2.067 129.111 1.00 119.27 187 ILE B O 1
ATOM 11309 N N . MET B 1 188 ? 177.670 1.067 130.681 1.00 114.93 188 MET B N 1
ATOM 11310 C CA . MET B 1 188 ? 177.744 -0.253 130.071 1.00 131.12 188 MET B CA 1
ATOM 11311 C C . MET B 1 188 ? 176.432 -0.728 129.460 1.00 140.31 188 MET B C 1
ATOM 11312 O O . MET B 1 188 ? 175.372 -0.152 129.698 1.00 141.92 188 MET B O 1
ATOM 11326 N N . GLU B 1 189 ? 176.528 -1.760 128.632 1.00 125.06 189 GLU B N 1
ATOM 11327 C CA . GLU B 1 189 ? 175.352 -2.410 128.078 1.00 128.02 189 GLU B CA 1
ATOM 11328 C C . GLU B 1 189 ? 175.569 -3.909 128.008 1.00 127.19 189 GLU B C 1
ATOM 11329 O O . GLU B 1 189 ? 176.669 -4.379 127.716 1.00 127.03 189 GLU B O 1
ATOM 11341 N N . VAL B 1 190 ? 174.504 -4.650 128.283 1.00 122.96 190 VAL B N 1
ATOM 11342 C CA . VAL B 1 190 ? 174.486 -6.087 128.066 1.00 119.29 190 VAL B CA 1
ATOM 11343 C C . VAL B 1 190 ? 173.336 -6.396 127.144 1.00 124.15 190 VAL B C 1
ATOM 11344 O O . VAL B 1 190 ? 172.191 -6.158 127.498 1.00 133.05 190 VAL B O 1
ATOM 11357 N N . ARG B 1 191 ? 173.635 -6.937 125.972 1.00 131.79 191 ARG B N 1
ATOM 11358 C CA . ARG B 1 191 ? 172.587 -7.371 125.059 1.00 141.64 191 ARG B CA 1
ATOM 11359 C C . ARG B 1 191 ? 172.694 -8.864 124.811 1.00 125.83 191 ARG B C 1
ATOM 11360 O O . ARG B 1 191 ? 173.721 -9.362 124.350 1.00 118.02 191 ARG B O 1
ATOM 11381 N N . ASP B 1 192 ? 171.629 -9.575 125.168 1.00 131.08 192 ASP B N 1
ATOM 11382 C CA . ASP B 1 192 ? 171.523 -10.994 124.880 1.00 134.31 192 ASP B CA 1
ATOM 11383 C C . ASP B 1 192 ? 171.312 -11.196 123.380 1.00 117.92 192 ASP B C 1
ATOM 11384 O O . ASP B 1 192 ? 171.529 -10.284 122.581 1.00 113.43 192 ASP B O 1
ATOM 11393 N N . MET B 1 193 ? 170.902 -12.399 123.001 1.00 116.63 193 MET B N 1
ATOM 11394 C CA . MET B 1 193 ? 170.614 -12.701 121.605 1.00 133.15 193 MET B CA 1
ATOM 11395 C C . MET B 1 193 ? 171.849 -12.495 120.729 1.00 120.07 193 MET B C 1
ATOM 11396 O O . MET B 1 193 ? 171.741 -12.359 119.511 1.00 132.61 193 MET B O 1
ATOM 11410 N N . GLY B 1 194 ? 173.022 -12.488 121.359 1.00 115.70 194 GLY B N 1
ATOM 11411 C CA . GLY B 1 194 ? 174.280 -12.327 120.653 1.00 117.08 194 GLY B CA 1
ATOM 11412 C C . GLY B 1 194 ? 174.600 -10.887 120.298 1.00 118.80 194 GLY B C 1
ATOM 11413 O O . GLY B 1 194 ? 175.433 -10.628 119.431 1.00 120.91 194 GLY B O 1
ATOM 11417 N N . GLY B 1 195 ? 173.928 -9.949 120.957 1.00 114.10 195 GLY B N 1
ATOM 11418 C CA . GLY B 1 195 ? 174.186 -8.539 120.732 1.00 116.78 195 GLY B CA 1
ATOM 11419 C C . GLY B 1 195 ? 173.504 -8.033 119.478 1.00 131.71 195 GLY B C 1
ATOM 11420 O O . GLY B 1 195 ? 173.702 -6.888 119.070 1.00 140.30 195 GLY B O 1
ATOM 11424 N N . GLN B 1 196 ? 172.690 -8.888 118.867 1.00 133.82 196 GLN B N 1
ATOM 11425 C CA . GLN B 1 196 ? 171.952 -8.518 117.672 1.00 126.93 196 GLN B CA 1
ATOM 11426 C C . GLN B 1 196 ? 170.879 -7.517 118.078 1.00 126.66 196 GLN B C 1
ATOM 11427 O O . GLN B 1 196 ? 170.293 -7.649 119.151 1.00 112.28 196 GLN B O 1
ATOM 11441 N N . PRO B 1 197 ? 170.608 -6.525 117.213 1.00 140.59 197 PRO B N 1
ATOM 11442 C CA . PRO B 1 197 ? 169.858 -5.326 117.617 1.00 124.45 197 PRO B CA 1
ATOM 11443 C C . PRO B 1 197 ? 168.460 -5.615 118.168 1.00 129.21 197 PRO B C 1
ATOM 11444 O O . PRO B 1 197 ? 167.898 -4.768 118.864 1.00 137.53 197 PRO B O 1
ATOM 11455 N N . PHE B 1 198 ? 167.919 -6.795 117.877 1.00 125.65 198 PHE B N 1
ATOM 11456 C CA . PHE B 1 198 ? 166.633 -7.199 118.442 1.00 115.80 198 PHE B CA 1
ATOM 11457 C C . PHE B 1 198 ? 166.807 -7.925 119.776 1.00 133.23 198 PHE B C 1
ATOM 11458 O O . PHE B 1 198 ? 165.897 -8.611 120.243 1.00 123.79 198 PHE B O 1
ATOM 11475 N N . GLY B 1 199 ? 167.979 -7.779 120.383 1.00 131.66 199 GLY B N 1
ATOM 11476 C CA . GLY B 1 199 ? 168.242 -8.388 121.670 1.00 132.15 199 GLY B CA 1
ATOM 11477 C C . GLY B 1 199 ? 167.678 -7.572 122.816 1.00 140.09 199 GLY B C 1
ATOM 11478 O O . GLY B 1 199 ? 167.429 -6.372 122.679 1.00 140.09 199 GLY B O 1
ATOM 11482 N N . LEU B 1 200 ? 167.484 -8.230 123.955 1.00 137.48 200 LEU B N 1
ATOM 11483 C CA . LEU B 1 200 ? 167.067 -7.556 125.178 1.00 132.64 200 LEU B CA 1
ATOM 11484 C C . LEU B 1 200 ? 168.304 -6.991 125.834 1.00 133.18 200 LEU B C 1
ATOM 11485 O O . LEU B 1 200 ? 169.399 -7.497 125.615 1.00 135.34 200 LEU B O 1
ATOM 11501 N N . PHE B 1 201 ? 168.144 -5.930 126.614 1.00 128.33 201 PHE B N 1
ATOM 11502 C CA . PHE B 1 201 ? 169.302 -5.258 127.171 1.00 122.71 201 PHE B CA 1
ATOM 11503 C C . PHE B 1 201 ? 169.053 -4.503 128.466 1.00 121.37 201 PHE B C 1
ATOM 11504 O O . PHE B 1 201 ? 167.917 -4.192 128.816 1.00 124.05 201 PHE B O 1
ATOM 11521 N N . ASN B 1 202 ? 170.147 -4.241 129.177 1.00 124.04 202 ASN B N 1
ATOM 11522 C CA . ASN B 1 202 ? 170.171 -3.293 130.287 1.00 127.21 202 ASN B CA 1
ATOM 11523 C C . ASN B 1 202 ? 171.510 -2.554 130.346 1.00 130.64 202 ASN B C 1
ATOM 11524 O O . ASN B 1 202 ? 172.468 -2.959 129.687 1.00 125.65 202 ASN B O 1
ATOM 11535 N N . THR B 1 203 ? 171.575 -1.485 131.140 1.00 133.45 203 THR B N 1
ATOM 11536 C CA . THR B 1 203 ? 172.808 -0.720 131.294 1.00 124.40 203 THR B CA 1
ATOM 11537 C C . THR B 1 203 ? 173.228 -0.636 132.752 1.00 147.38 203 THR B C 1
ATOM 11538 O O . THR B 1 203 ? 172.426 -0.873 133.657 1.00 157.88 203 THR B O 1
ATOM 11548 N N . GLY B 1 204 ? 174.498 -0.314 132.968 1.00 144.52 204 GLY B N 1
ATOM 11549 C CA . GLY B 1 204 ? 175.019 -0.116 134.305 1.00 128.59 204 GLY B CA 1
ATOM 11550 C C . GLY B 1 204 ? 176.262 0.746 134.293 1.00 146.25 204 GLY B C 1
ATOM 11551 O O . GLY B 1 204 ? 176.775 1.095 133.225 1.00 142.04 204 GLY B O 1
ATOM 11555 N N . THR B 1 205 ? 176.739 1.091 135.488 1.00 141.84 205 THR B N 1
ATOM 11556 C CA . THR B 1 205 ? 177.975 1.845 135.659 1.00 133.97 205 THR B CA 1
ATOM 11557 C C . THR B 1 205 ? 179.059 0.947 136.246 1.00 137.57 205 THR B C 1
ATOM 11558 O O . THR B 1 205 ? 178.764 -0.030 136.936 1.00 137.10 205 THR B O 1
ATOM 11568 N N . ILE B 1 206 ? 180.312 1.280 135.944 1.00 134.11 206 ILE B N 1
ATOM 11569 C CA . ILE B 1 206 ? 181.473 0.632 136.546 1.00 127.37 206 ILE B CA 1
ATOM 11570 C C . ILE B 1 206 ? 182.544 1.682 136.811 1.00 126.21 206 ILE B C 1
ATOM 11571 O O . ILE B 1 206 ? 183.246 2.109 135.897 1.00 127.12 206 ILE B O 1
ATOM 11587 N N . THR B 1 207 ? 182.654 2.099 138.068 1.00 129.38 207 THR B N 1
ATOM 11588 C CA . THR B 1 207 ? 183.655 3.078 138.461 1.00 125.10 207 THR B CA 1
ATOM 11589 C C . THR B 1 207 ? 185.029 2.441 138.565 1.00 118.26 207 THR B C 1
ATOM 11590 O O . THR B 1 207 ? 185.198 1.418 139.223 1.00 124.38 207 THR B O 1
ATOM 11601 N N . ILE B 1 208 ? 186.001 3.053 137.899 1.00 117.28 208 ILE B N 1
ATOM 11602 C CA . ILE B 1 208 ? 187.397 2.651 138.016 1.00 117.07 208 ILE B CA 1
ATOM 11603 C C . ILE B 1 208 ? 188.176 3.761 138.699 1.00 127.12 208 ILE B C 1
ATOM 11604 O O . ILE B 1 208 ? 188.268 4.872 138.177 1.00 128.26 208 ILE B O 1
ATOM 11620 N N . SER B 1 209 ? 188.726 3.456 139.871 1.00 129.34 209 SER B N 1
ATOM 11621 C CA . SER B 1 209 ? 189.536 4.410 140.621 1.00 119.46 209 SER B CA 1
ATOM 11622 C C . SER B 1 209 ? 190.963 3.902 140.710 1.00 121.05 209 SER B C 1
ATOM 11623 O O . SER B 1 209 ? 191.197 2.727 140.991 1.00 123.70 209 SER B O 1
ATOM 11631 N N . LEU B 1 210 ? 191.917 4.792 140.460 1.00 121.12 210 LEU B N 1
ATOM 11632 C CA . LEU B 1 210 ? 193.314 4.393 140.369 1.00 129.45 210 LEU B CA 1
ATOM 11633 C C . LEU B 1 210 ? 193.970 4.321 141.740 1.00 131.03 210 LEU B C 1
ATOM 11634 O O . LEU B 1 210 ? 193.771 5.197 142.583 1.00 120.42 210 LEU B O 1
ATOM 11650 N N . GLU B 1 211 ? 194.750 3.266 141.955 1.00 143.61 211 GLU B N 1
ATOM 11651 C CA . GLU B 1 211 ? 195.541 3.133 143.171 1.00 138.49 211 GLU B CA 1
ATOM 11652 C C . GLU B 1 211 ? 196.847 3.873 143.002 1.00 144.21 211 GLU B C 1
ATOM 11653 O O . GLU B 1 211 ? 197.505 3.759 141.967 1.00 139.63 211 GLU B O 1
ATOM 11665 N N . ASP B 1 212 ? 197.231 4.630 144.020 1.00 140.81 212 ASP B N 1
ATOM 11666 C CA . ASP B 1 212 ? 198.419 5.449 143.904 1.00 143.73 212 ASP B CA 1
ATOM 11667 C C . ASP B 1 212 ? 199.689 4.627 143.959 1.00 137.06 212 ASP B C 1
ATOM 11668 O O . ASP B 1 212 ? 199.807 3.688 144.746 1.00 141.73 212 ASP B O 1
ATOM 11677 N N . GLU B 1 213 ? 200.636 4.990 143.103 1.00 133.81 213 GLU B N 1
ATOM 11678 C CA . GLU B 1 213 ? 201.992 4.479 143.190 1.00 144.51 213 GLU B CA 1
ATOM 11679 C C . GLU B 1 213 ? 202.927 5.667 143.297 1.00 149.15 213 GLU B C 1
ATOM 11680 O O . GLU B 1 213 ? 202.634 6.768 142.794 1.00 138.94 213 GLU B O 1
ATOM 11692 N N . ASN B 1 214 ? 204.028 5.441 144.007 1.00 151.77 214 ASN B N 1
ATOM 11693 C CA . ASN B 1 214 ? 205.016 6.473 144.274 1.00 154.85 214 ASN B CA 1
ATOM 11694 C C . ASN B 1 214 ? 205.793 6.820 143.013 1.00 148.05 214 ASN B C 1
ATOM 11695 O O . ASN B 1 214 ? 206.939 6.406 142.826 1.00 144.97 214 ASN B O 1
ATOM 11706 N N . ASP B 1 215 ? 205.134 7.569 142.138 1.00 154.07 215 ASP B N 1
ATOM 11707 C CA . ASP B 1 215 ? 205.730 8.010 140.889 1.00 156.01 215 ASP B CA 1
ATOM 11708 C C . ASP B 1 215 ? 206.208 9.466 140.958 1.00 147.43 215 ASP B C 1
ATOM 11709 O O . ASP B 1 215 ? 206.576 10.049 139.937 1.00 138.26 215 ASP B O 1
ATOM 11718 N N . ASN B 1 216 ? 206.209 10.041 142.161 1.00 150.13 216 ASN B N 1
ATOM 11719 C CA . ASN B 1 216 ? 206.734 11.390 142.380 1.00 156.01 216 ASN B CA 1
ATOM 11720 C C . ASN B 1 216 ? 207.695 11.451 143.575 1.00 155.36 216 ASN B C 1
ATOM 11721 O O . ASN B 1 216 ? 207.297 11.174 144.714 1.00 131.55 216 ASN B O 1
ATOM 11732 N N . PRO B 1 217 ? 208.965 11.822 143.326 1.00 157.10 217 PRO B N 1
ATOM 11733 C CA . PRO B 1 217 ? 209.819 12.018 144.496 1.00 149.57 217 PRO B CA 1
ATOM 11734 C C . PRO B 1 217 ? 209.500 13.347 145.162 1.00 155.33 217 PRO B C 1
ATOM 11735 O O . PRO B 1 217 ? 208.974 14.234 144.492 1.00 152.98 217 PRO B O 1
ATOM 11746 N N . PRO B 1 218 ? 209.813 13.486 146.457 1.00 157.69 218 PRO B N 1
ATOM 11747 C CA . PRO B 1 218 ? 209.521 14.742 147.150 1.00 137.11 218 PRO B CA 1
ATOM 11748 C C . PRO B 1 218 ? 210.574 15.790 146.820 1.00 126.89 218 PRO B C 1
ATOM 11749 O O . PRO B 1 218 ? 211.724 15.410 146.645 1.00 126.37 218 PRO B O 1
ATOM 11760 N N . SER B 1 219 ? 210.206 17.065 146.768 1.00 128.01 219 SER B N 1
ATOM 11761 C CA . SER B 1 219 ? 211.145 18.122 146.393 1.00 131.15 219 SER B CA 1
ATOM 11762 C C . SER B 1 219 ? 211.075 19.293 147.366 1.00 135.26 219 SER B C 1
ATOM 11763 O O . SER B 1 219 ? 210.002 19.627 147.871 1.00 139.28 219 SER B O 1
ATOM 11771 N N . PHE B 1 220 ? 212.223 19.906 147.638 1.00 145.03 220 PHE B N 1
ATOM 11772 C CA . PHE B 1 220 ? 212.283 21.001 148.600 1.00 150.19 220 PHE B CA 1
ATOM 11773 C C . PHE B 1 220 ? 211.639 22.271 148.043 1.00 145.91 220 PHE B C 1
ATOM 11774 O O . PHE B 1 220 ? 211.680 22.523 146.838 1.00 152.22 220 PHE B O 1
ATOM 11791 N N . THR B 1 221 ? 211.050 23.066 148.934 1.00 146.81 221 THR B N 1
ATOM 11792 C CA . THR B 1 221 ? 210.467 24.357 148.577 1.00 149.00 221 THR B CA 1
ATOM 11793 C C . THR B 1 221 ? 211.520 25.300 148.011 1.00 157.13 221 THR B C 1
ATOM 11794 O O . THR B 1 221 ? 211.402 25.774 146.880 1.00 181.37 221 THR B O 1
ATOM 11805 N N . GLU B 1 222 ? 212.550 25.569 148.808 1.00 153.63 222 GLU B N 1
ATOM 11806 C CA . GLU B 1 222 ? 213.572 26.532 148.424 1.00 155.86 222 GLU B CA 1
ATOM 11807 C C . GLU B 1 222 ? 214.615 25.862 147.551 1.00 156.76 222 GLU B C 1
ATOM 11808 O O . GLU B 1 222 ? 214.832 24.652 147.639 1.00 152.74 222 GLU B O 1
ATOM 11820 N N . THR B 1 223 ? 215.278 26.662 146.724 1.00 164.07 223 THR B N 1
ATOM 11821 C CA . THR B 1 223 ? 216.309 26.152 145.834 1.00 177.12 223 THR B CA 1
ATOM 11822 C C . THR B 1 223 ? 217.554 25.835 146.646 1.00 160.79 223 THR B C 1
ATOM 11823 O O . THR B 1 223 ? 218.304 24.911 146.330 1.00 152.72 223 THR B O 1
ATOM 11834 N N . SER B 1 224 ? 217.753 26.610 147.704 1.00 168.16 224 SER B N 1
ATOM 11835 C CA . SER B 1 224 ? 218.883 26.426 148.601 1.00 164.49 224 SER B CA 1
ATOM 11836 C C . SER B 1 224 ? 218.622 27.154 149.910 1.00 151.12 224 SER B C 1
ATOM 11837 O O . SER B 1 224 ? 217.770 28.040 149.976 1.00 151.46 224 SER B O 1
ATOM 11845 N N . TYR B 1 225 ? 219.361 26.774 150.944 1.00 152.03 225 TYR B N 1
ATOM 11846 C CA . TYR B 1 225 ? 219.100 27.264 152.291 1.00 161.11 225 TYR B CA 1
ATOM 11847 C C . TYR B 1 225 ? 220.338 27.870 152.942 1.00 149.32 225 TYR B C 1
ATOM 11848 O O . TYR B 1 225 ? 221.471 27.524 152.602 1.00 148.91 225 TYR B O 1
ATOM 11866 N N . VAL B 1 226 ? 220.101 28.774 153.887 1.00 149.47 226 VAL B N 1
ATOM 11867 C CA . VAL B 1 226 ? 221.171 29.432 154.623 1.00 152.78 226 VAL B CA 1
ATOM 11868 C C . VAL B 1 226 ? 220.671 29.724 156.028 1.00 146.50 226 VAL B C 1
ATOM 11869 O O . VAL B 1 226 ? 219.485 29.982 156.231 1.00 154.06 226 VAL B O 1
ATOM 11882 N N . THR B 1 227 ? 221.576 29.677 156.996 1.00 141.29 227 THR B N 1
ATOM 11883 C CA . THR B 1 227 ? 221.192 29.808 158.393 1.00 157.65 227 THR B CA 1
ATOM 11884 C C . THR B 1 227 ? 222.388 30.109 159.291 1.00 152.57 227 THR B C 1
ATOM 11885 O O . THR B 1 227 ? 223.515 30.234 158.809 1.00 138.81 227 THR B O 1
ATOM 11896 N N . GLU B 1 228 ? 222.138 30.214 160.596 1.00 155.54 228 GLU B N 1
ATOM 11897 C CA . GLU B 1 228 ? 223.198 30.503 161.558 1.00 151.75 228 GLU B CA 1
ATOM 11898 C C . GLU B 1 228 ? 222.938 29.844 162.919 1.00 143.00 228 GLU B C 1
ATOM 11899 O O . GLU B 1 228 ? 221.797 29.773 163.379 1.00 136.96 228 GLU B O 1
ATOM 11911 N N . VAL B 1 229 ? 224.011 29.370 163.551 1.00 136.58 229 VAL B N 1
ATOM 11912 C CA . VAL B 1 229 ? 223.953 28.787 164.891 1.00 135.65 229 VAL B CA 1
ATOM 11913 C C . VAL B 1 229 ? 225.177 29.255 165.671 1.00 148.99 229 VAL B C 1
ATOM 11914 O O . VAL B 1 229 ? 226.187 29.631 165.074 1.00 147.77 229 VAL B O 1
ATOM 11927 N N . GLU B 1 230 ? 225.098 29.220 166.998 1.00 160.76 230 GLU B N 1
ATOM 11928 C CA . GLU B 1 230 ? 226.203 29.687 167.832 1.00 147.48 230 GLU B CA 1
ATOM 11929 C C . GLU B 1 230 ? 227.276 28.622 168.035 1.00 143.92 230 GLU B C 1
ATOM 11930 O O . GLU B 1 230 ? 226.970 27.441 168.161 1.00 143.15 230 GLU B O 1
ATOM 11942 N N . GLU B 1 231 ? 228.544 29.038 168.017 1.00 146.23 231 GLU B N 1
ATOM 11943 C CA . GLU B 1 231 ? 229.637 28.117 168.319 1.00 148.63 231 GLU B CA 1
ATOM 11944 C C . GLU B 1 231 ? 229.436 27.630 169.746 1.00 138.85 231 GLU B C 1
ATOM 11945 O O . GLU B 1 231 ? 228.911 28.361 170.587 1.00 132.72 231 GLU B O 1
ATOM 11957 N N . ASN B 1 232 ? 229.837 26.394 170.012 1.00 136.02 232 ASN B N 1
ATOM 11958 C CA . ASN B 1 232 ? 229.692 25.810 171.338 1.00 146.31 232 ASN B CA 1
ATOM 11959 C C . ASN B 1 232 ? 228.236 25.803 171.795 1.00 144.06 232 ASN B C 1
ATOM 11960 O O . ASN B 1 232 ? 227.961 26.036 172.964 1.00 142.26 232 ASN B O 1
ATOM 11971 N N . ARG B 1 233 ? 227.311 25.535 170.874 1.00 139.48 233 ARG B N 1
ATOM 11972 C CA . ARG B 1 233 ? 225.909 25.320 171.231 1.00 137.94 233 ARG B CA 1
ATOM 11973 C C . ARG B 1 233 ? 225.542 23.866 171.026 1.00 135.97 233 ARG B C 1
ATOM 11974 O O . ARG B 1 233 ? 226.179 23.159 170.243 1.00 134.80 233 ARG B O 1
ATOM 11995 N N . ILE B 1 234 ? 224.503 23.425 171.726 1.00 133.77 234 ILE B N 1
ATOM 11996 C CA . ILE B 1 234 ? 224.083 22.037 171.654 1.00 143.05 234 ILE B CA 1
ATOM 11997 C C . ILE B 1 234 ? 222.579 21.916 171.842 1.00 160.23 234 ILE B C 1
ATOM 11998 O O . ILE B 1 234 ? 221.973 22.683 172.591 1.00 163.06 234 ILE B O 1
ATOM 12014 N N . ASP B 1 235 ? 221.985 20.954 171.140 1.00 162.44 235 ASP B N 1
ATOM 12015 C CA . ASP B 1 235 ? 220.559 20.669 171.258 1.00 154.09 235 ASP B CA 1
ATOM 12016 C C . ASP B 1 235 ? 219.694 21.872 170.891 1.00 147.22 235 ASP B C 1
ATOM 12017 O O . ASP B 1 235 ? 218.991 22.421 171.737 1.00 152.85 235 ASP B O 1
ATOM 12026 N N . VAL B 1 236 ? 219.761 22.283 169.627 1.00 150.27 236 VAL B N 1
ATOM 12027 C CA . VAL B 1 236 ? 218.892 23.343 169.114 1.00 150.93 236 VAL B CA 1
ATOM 12028 C C . VAL B 1 236 ? 218.692 23.173 167.606 1.00 145.08 236 VAL B C 1
ATOM 12029 O O . VAL B 1 236 ? 219.621 22.791 166.893 1.00 137.03 236 VAL B O 1
ATOM 12042 N N . GLU B 1 237 ? 217.482 23.446 167.119 1.00 145.05 237 GLU B N 1
ATOM 12043 C CA . GLU B 1 237 ? 217.208 23.297 165.693 1.00 150.35 237 GLU B CA 1
ATOM 12044 C C . GLU B 1 237 ? 217.710 24.520 164.933 1.00 137.22 237 GLU B C 1
ATOM 12045 O O . GLU B 1 237 ? 217.485 25.661 165.339 1.00 136.45 237 GLU B O 1
ATOM 12057 N N . ILE B 1 238 ? 218.420 24.255 163.842 1.00 139.16 238 ILE B N 1
ATOM 12058 C CA . ILE B 1 238 ? 219.014 25.298 163.025 1.00 142.21 238 ILE B CA 1
ATOM 12059 C C . ILE B 1 238 ? 217.982 25.855 162.045 1.00 140.15 238 ILE B C 1
ATOM 12060 O O . ILE B 1 238 ? 217.931 27.064 161.807 1.00 129.25 238 ILE B O 1
ATOM 12076 N N . LEU B 1 239 ? 217.167 24.972 161.472 1.00 143.95 239 LEU B N 1
ATOM 12077 C CA . LEU B 1 239 ? 216.151 25.397 160.509 1.00 153.97 239 LEU B CA 1
ATOM 12078 C C . LEU B 1 239 ? 215.066 24.343 160.269 1.00 139.46 239 LEU B C 1
ATOM 12079 O O . LEU B 1 239 ? 215.207 23.186 160.668 1.00 135.28 239 LEU B O 1
ATOM 12095 N N . ARG B 1 240 ? 213.989 24.764 159.609 1.00 132.77 240 ARG B N 1
ATOM 12096 C CA . ARG B 1 240 ? 212.916 23.860 159.201 1.00 159.67 240 ARG B CA 1
ATOM 12097 C C . ARG B 1 240 ? 212.543 24.041 157.736 1.00 153.94 240 ARG B C 1
ATOM 12098 O O . ARG B 1 240 ? 211.927 25.041 157.362 1.00 138.05 240 ARG B O 1
ATOM 12119 N N . MET B 1 241 ? 212.902 23.057 156.917 1.00 146.78 241 MET B N 1
ATOM 12120 C CA . MET B 1 241 ? 212.583 23.082 155.494 1.00 154.07 241 MET B CA 1
ATOM 12121 C C . MET B 1 241 ? 211.368 22.216 155.171 1.00 151.85 241 MET B C 1
ATOM 12122 O O . MET B 1 241 ? 211.265 21.080 155.637 1.00 141.88 241 MET B O 1
ATOM 12136 N N . LYS B 1 242 ? 210.443 22.763 154.386 1.00 135.31 242 LYS B N 1
ATOM 12137 C CA . LYS B 1 242 ? 209.251 22.024 153.976 1.00 150.07 242 LYS B CA 1
ATOM 12138 C C . LYS B 1 242 ? 209.516 21.377 152.616 1.00 153.68 242 LYS B C 1
ATOM 12139 O O . LYS B 1 242 ? 210.511 21.695 151.963 1.00 148.77 242 LYS B O 1
ATOM 12158 N N . VAL B 1 243 ? 208.645 20.458 152.209 1.00 165.62 243 VAL B N 1
ATOM 12159 C CA . VAL B 1 243 ? 208.888 19.634 151.027 1.00 162.10 243 VAL B CA 1
ATOM 12160 C C . VAL B 1 243 ? 207.551 19.364 150.324 1.00 134.38 243 VAL B C 1
ATOM 12161 O O . VAL B 1 243 ? 206.501 19.443 150.955 1.00 132.35 243 VAL B O 1
ATOM 12174 N N . GLN B 1 244 ? 207.590 19.053 149.028 1.00 150.47 244 GLN B N 1
ATOM 12175 C CA . GLN B 1 244 ? 206.367 18.821 148.239 1.00 159.40 244 GLN B CA 1
ATOM 12176 C C . GLN B 1 244 ? 206.331 17.445 147.586 1.00 144.72 244 GLN B C 1
ATOM 12177 O O . GLN B 1 244 ? 207.273 17.054 146.901 1.00 153.18 244 GLN B O 1
ATOM 12191 N N . ASP B 1 245 ? 205.235 16.722 147.800 1.00 129.62 245 ASP B N 1
ATOM 12192 C CA . ASP B 1 245 ? 205.011 15.429 147.154 1.00 141.75 245 ASP B CA 1
ATOM 12193 C C . ASP B 1 245 ? 203.609 15.409 146.560 1.00 133.37 245 ASP B C 1
ATOM 12194 O O . ASP B 1 245 ? 202.619 15.583 147.273 1.00 130.85 245 ASP B O 1
ATOM 12203 N N . GLN B 1 246 ? 203.528 15.196 145.253 1.00 133.74 246 GLN B N 1
ATOM 12204 C CA . GLN B 1 246 ? 202.255 15.266 144.551 1.00 142.06 246 GLN B CA 1
ATOM 12205 C C . GLN B 1 246 ? 201.516 13.932 144.597 1.00 131.94 246 GLN B C 1
ATOM 12206 O O . GLN B 1 246 ? 200.463 13.779 143.983 1.00 128.42 246 GLN B O 1
ATOM 12220 N N . ASP B 1 247 ? 202.057 12.981 145.355 1.00 128.60 247 ASP B N 1
ATOM 12221 C CA . ASP B 1 247 ? 201.442 11.662 145.478 1.00 129.88 247 ASP B CA 1
ATOM 12222 C C . ASP B 1 247 ? 200.348 11.712 146.541 1.00 129.46 247 ASP B C 1
ATOM 12223 O O . ASP B 1 247 ? 199.921 12.792 146.942 1.00 141.90 247 ASP B O 1
ATOM 12232 N N . LEU B 1 248 ? 199.898 10.548 146.994 1.00 128.84 248 LEU B N 1
ATOM 12233 C CA . LEU B 1 248 ? 198.762 10.467 147.901 1.00 133.35 248 LEU B CA 1
ATOM 12234 C C . LEU B 1 248 ? 199.230 10.948 149.280 1.00 145.47 248 LEU B C 1
ATOM 12235 O O . LEU B 1 248 ? 200.066 10.293 149.894 1.00 150.54 248 LEU B O 1
ATOM 12251 N N . PRO B 1 249 ? 198.693 12.080 149.782 1.00 143.29 249 PRO B N 1
ATOM 12252 C CA . PRO B 1 249 ? 199.256 12.651 151.014 1.00 145.52 249 PRO B CA 1
ATOM 12253 C C . PRO B 1 249 ? 198.914 11.845 152.270 1.00 152.71 249 PRO B C 1
ATOM 12254 O O . PRO B 1 249 ? 197.904 11.143 152.284 1.00 161.74 249 PRO B O 1
ATOM 12265 N N . ASN B 1 250 ? 199.746 11.965 153.305 1.00 144.39 250 ASN B N 1
ATOM 12266 C CA . ASN B 1 250 ? 199.604 11.186 154.536 1.00 157.11 250 ASN B CA 1
ATOM 12267 C C . ASN B 1 250 ? 199.694 9.697 154.266 1.00 158.47 250 ASN B C 1
ATOM 12268 O O . ASN B 1 250 ? 198.865 8.911 154.731 1.00 150.71 250 ASN B O 1
ATOM 12279 N N . THR B 1 251 ? 200.718 9.320 153.511 1.00 153.85 251 THR B N 1
ATOM 12280 C CA . THR B 1 251 ? 200.965 7.927 153.179 1.00 137.51 251 THR B CA 1
ATOM 12281 C C . THR B 1 251 ? 202.455 7.690 153.009 1.00 131.23 251 THR B C 1
ATOM 12282 O O . THR B 1 251 ? 203.223 8.638 152.850 1.00 135.72 251 THR B O 1
ATOM 12293 N N . PRO B 1 252 ? 202.874 6.419 153.050 1.00 126.96 252 PRO B N 1
ATOM 12294 C CA . PRO B 1 252 ? 204.273 6.067 152.794 1.00 125.45 252 PRO B CA 1
ATOM 12295 C C . PRO B 1 252 ? 204.790 6.638 151.470 1.00 122.22 252 PRO B C 1
ATOM 12296 O O . PRO B 1 252 ? 206.002 6.724 151.286 1.00 123.52 252 PRO B O 1
ATOM 12307 N N . HIS B 1 253 ? 203.884 7.022 150.571 1.00 127.71 253 HIS B N 1
ATOM 12308 C CA . HIS B 1 253 ? 204.268 7.648 149.308 1.00 134.41 253 HIS B CA 1
ATOM 12309 C C . HIS B 1 253 ? 204.474 9.153 149.492 1.00 127.34 253 HIS B C 1
ATOM 12310 O O . HIS B 1 253 ? 205.115 9.799 148.665 1.00 126.84 253 HIS B O 1
ATOM 12324 N N . SER B 1 254 ? 203.905 9.710 150.559 1.00 127.99 254 SER B N 1
ATOM 12325 C CA . SER B 1 254 ? 204.038 11.138 150.856 1.00 136.55 254 SER B CA 1
ATOM 12326 C C . SER B 1 254 ? 205.070 11.419 151.951 1.00 144.33 254 SER B C 1
ATOM 12327 O O . SER B 1 254 ? 205.954 12.255 151.771 1.00 129.55 254 SER B O 1
ATOM 12335 N N . LYS B 1 255 ? 204.931 10.731 153.084 1.00 140.24 255 LYS B N 1
ATOM 12336 C CA . LYS B 1 255 ? 205.775 10.970 154.258 1.00 142.28 255 LYS B CA 1
ATOM 12337 C C . LYS B 1 255 ? 207.260 10.925 153.910 1.00 140.33 255 LYS B C 1
ATOM 12338 O O . LYS B 1 255 ? 207.722 10.026 153.205 1.00 131.26 255 LYS B O 1
ATOM 12357 N N . ALA B 1 256 ? 207.999 11.905 154.424 1.00 123.23 256 ALA B N 1
ATOM 12358 C CA . ALA B 1 256 ? 209.384 12.128 154.022 1.00 124.00 256 ALA B CA 1
ATOM 12359 C C . ALA B 1 256 ? 210.414 11.565 154.994 1.00 140.06 256 ALA B C 1
ATOM 12360 O O . ALA B 1 256 ? 210.114 11.248 156.148 1.00 150.60 256 ALA B O 1
ATOM 12367 N N . VAL B 1 257 ? 211.640 11.459 154.492 1.00 131.83 257 VAL B N 1
ATOM 12368 C CA . VAL B 1 257 ? 212.773 10.939 155.238 1.00 118.71 257 VAL B CA 1
ATOM 12369 C C . VAL B 1 257 ? 214.012 11.653 154.736 1.00 127.09 257 VAL B C 1
ATOM 12370 O O . VAL B 1 257 ? 214.438 11.450 153.596 1.00 123.40 257 VAL B O 1
ATOM 12383 N N . TYR B 1 258 ? 214.578 12.499 155.586 1.00 147.30 258 TYR B N 1
ATOM 12384 C CA . TYR B 1 258 ? 215.725 13.308 155.208 1.00 126.97 258 TYR B CA 1
ATOM 12385 C C . TYR B 1 258 ? 217.016 12.616 155.617 1.00 123.16 258 TYR B C 1
ATOM 12386 O O . TYR B 1 258 ? 217.044 11.858 156.587 1.00 124.07 258 TYR B O 1
ATOM 12404 N N . LYS B 1 259 ? 218.078 12.869 154.862 1.00 125.88 259 LYS B N 1
ATOM 12405 C CA . LYS B 1 259 ? 219.396 12.350 155.194 1.00 126.93 259 LYS B CA 1
ATOM 12406 C C . LYS B 1 259 ? 220.479 13.313 154.728 1.00 140.74 259 LYS B C 1
ATOM 12407 O O . LYS B 1 259 ? 220.454 13.791 153.593 1.00 142.34 259 LYS B O 1
ATOM 12426 N N . ILE B 1 260 ? 221.417 13.607 155.622 1.00 151.24 260 ILE B N 1
ATOM 12427 C CA . ILE B 1 260 ? 222.575 14.425 155.288 1.00 133.72 260 ILE B CA 1
ATOM 12428 C C . ILE B 1 260 ? 223.593 13.633 154.488 1.00 136.02 260 ILE B C 1
ATOM 12429 O O . ILE B 1 260 ? 224.123 12.629 154.957 1.00 160.22 260 ILE B O 1
ATOM 12445 N N . LEU B 1 261 ? 223.850 14.084 153.266 1.00 136.31 261 LEU B N 1
ATOM 12446 C CA . LEU B 1 261 ? 224.695 13.340 152.348 1.00 139.00 261 LEU B CA 1
ATOM 12447 C C . LEU B 1 261 ? 226.179 13.592 152.625 1.00 143.56 261 LEU B C 1
ATOM 12448 O O . LEU B 1 261 ? 226.951 12.646 152.766 1.00 153.85 261 LEU B O 1
ATOM 12464 N N . GLN B 1 262 ? 226.567 14.863 152.694 1.00 147.12 262 GLN B N 1
ATOM 12465 C CA . GLN B 1 262 ? 227.968 15.247 152.881 1.00 155.48 262 GLN B CA 1
ATOM 12466 C C . GLN B 1 262 ? 228.087 16.503 153.753 1.00 148.35 262 GLN B C 1
ATOM 12467 O O . GLN B 1 262 ? 227.188 17.344 153.760 1.00 147.57 262 GLN B O 1
ATOM 12481 N N . GLY B 1 263 ? 229.185 16.610 154.501 1.00 156.97 263 GLY B N 1
ATOM 12482 C CA . GLY B 1 263 ? 229.438 17.771 155.342 1.00 160.82 263 GLY B CA 1
ATOM 12483 C C . GLY B 1 263 ? 229.405 17.448 156.821 1.00 143.23 263 GLY B C 1
ATOM 12484 O O . GLY B 1 263 ? 230.022 18.140 157.631 1.00 156.73 263 GLY B O 1
ATOM 12488 N N . ASN B 1 264 ? 228.668 16.399 157.172 1.00 142.92 264 ASN B N 1
ATOM 12489 C CA . ASN B 1 264 ? 228.528 15.962 158.556 1.00 140.70 264 ASN B CA 1
ATOM 12490 C C . ASN B 1 264 ? 229.410 14.749 158.841 1.00 142.71 264 ASN B C 1
ATOM 12491 O O . ASN B 1 264 ? 228.914 13.661 159.141 1.00 138.19 264 ASN B O 1
ATOM 12502 N N . GLU B 1 265 ? 230.720 14.947 158.734 1.00 158.48 265 GLU B N 1
ATOM 12503 C CA . GLU B 1 265 ? 231.686 13.872 158.930 1.00 160.90 265 GLU B CA 1
ATOM 12504 C C . GLU B 1 265 ? 231.925 13.619 160.415 1.00 152.47 265 GLU B C 1
ATOM 12505 O O . GLU B 1 265 ? 231.871 12.478 160.880 1.00 138.18 265 GLU B O 1
ATOM 12517 N N . ASN B 1 266 ? 232.194 14.694 161.150 1.00 156.66 266 ASN B N 1
ATOM 12518 C CA . ASN B 1 266 ? 232.466 14.605 162.577 1.00 147.45 266 ASN B CA 1
ATOM 12519 C C . ASN B 1 266 ? 231.222 14.160 163.339 1.00 141.45 266 ASN B C 1
ATOM 12520 O O . ASN B 1 266 ? 231.320 13.457 164.346 1.00 150.50 266 ASN B O 1
ATOM 12531 N N . GLY B 1 267 ? 230.056 14.578 162.854 1.00 137.97 267 GLY B N 1
ATOM 12532 C CA . GLY B 1 267 ? 228.789 14.223 163.472 1.00 141.11 267 GLY B CA 1
ATOM 12533 C C . GLY B 1 267 ? 228.143 15.391 164.191 1.00 131.22 267 GLY B C 1
ATOM 12534 O O . GLY B 1 267 ? 227.350 15.205 165.117 1.00 129.47 267 GLY B O 1
ATOM 12538 N N . ASN B 1 268 ? 228.488 16.599 163.761 1.00 128.73 268 ASN B N 1
ATOM 12539 C CA . ASN B 1 268 ? 227.963 17.820 164.362 1.00 128.14 268 ASN B CA 1
ATOM 12540 C C . ASN B 1 268 ? 226.448 17.973 164.209 1.00 124.43 268 ASN B C 1
ATOM 12541 O O . ASN B 1 268 ? 225.772 18.434 165.129 1.00 123.53 268 ASN B O 1
ATOM 12552 N N . PHE B 1 269 ? 225.922 17.577 163.053 1.00 132.51 269 PHE B N 1
ATOM 12553 C CA . PHE B 1 269 ? 224.502 17.760 162.740 1.00 130.92 269 PHE B CA 1
ATOM 12554 C C . PHE B 1 269 ? 223.740 16.446 162.634 1.00 122.14 269 PHE B C 1
ATOM 12555 O O . PHE B 1 269 ? 224.287 15.430 162.208 1.00 119.72 269 PHE B O 1
ATOM 12572 N N . ILE B 1 270 ? 222.471 16.481 163.026 1.00 115.92 270 ILE B N 1
ATOM 12573 C CA . ILE B 1 270 ? 221.549 15.381 162.767 1.00 139.11 270 ILE B CA 1
ATOM 12574 C C . ILE B 1 270 ? 220.211 15.968 162.367 1.00 142.53 270 ILE B C 1
ATOM 12575 O O . ILE B 1 270 ? 219.793 17.007 162.886 1.00 143.46 270 ILE B O 1
ATOM 12591 N N . ILE B 1 271 ? 219.547 15.304 161.429 1.00 141.25 271 ILE B N 1
ATOM 12592 C CA . ILE B 1 271 ? 218.262 15.768 160.923 1.00 148.35 271 ILE B CA 1
ATOM 12593 C C . ILE B 1 271 ? 217.192 14.686 161.027 1.00 136.10 271 ILE B C 1
ATOM 12594 O O . ILE B 1 271 ? 217.475 13.499 160.863 1.00 131.03 271 ILE B O 1
ATOM 12610 N N . SER B 1 272 ? 215.967 15.112 161.317 1.00 133.24 272 SER B N 1
ATOM 12611 C CA . SER B 1 272 ? 214.849 14.193 161.471 1.00 144.07 272 SER B CA 1
ATOM 12612 C C . SER B 1 272 ? 213.573 14.830 160.937 1.00 139.87 272 SER B C 1
ATOM 12613 O O . SER B 1 272 ? 213.571 16.004 160.567 1.00 140.12 272 SER B O 1
ATOM 12621 N N . THR B 1 273 ? 212.492 14.054 160.919 1.00 137.97 273 THR B N 1
ATOM 12622 C CA . THR B 1 273 ? 211.245 14.466 160.269 1.00 143.07 273 THR B CA 1
ATOM 12623 C C . THR B 1 273 ? 210.086 14.580 161.263 1.00 129.45 273 THR B C 1
ATOM 12624 O O . THR B 1 273 ? 209.651 13.592 161.859 1.00 131.75 273 THR B O 1
ATOM 12635 N N . ASP B 1 274 ? 209.588 15.803 161.425 1.00 132.97 274 ASP B N 1
ATOM 12636 C CA . ASP B 1 274 ? 208.426 16.075 162.263 1.00 137.15 274 ASP B CA 1
ATOM 12637 C C . ASP B 1 274 ? 207.179 15.357 161.740 1.00 152.29 274 ASP B C 1
ATOM 12638 O O . ASP B 1 274 ? 206.715 15.649 160.636 1.00 156.09 274 ASP B O 1
ATOM 12647 N N . PRO B 1 275 ? 206.625 14.423 162.531 1.00 146.70 275 PRO B N 1
ATOM 12648 C CA . PRO B 1 275 ? 205.488 13.631 162.045 1.00 148.42 275 PRO B CA 1
ATOM 12649 C C . PRO B 1 275 ? 204.195 14.437 161.900 1.00 154.27 275 PRO B C 1
ATOM 12650 O O . PRO B 1 275 ? 203.281 13.990 161.206 1.00 162.23 275 PRO B O 1
ATOM 12661 N N . ASN B 1 276 ? 204.115 15.600 162.540 1.00 150.99 276 ASN B N 1
ATOM 12662 C CA . ASN B 1 276 ? 202.887 16.393 162.519 1.00 153.33 276 ASN B CA 1
ATOM 12663 C C . ASN B 1 276 ? 202.822 17.370 161.352 1.00 160.97 276 ASN B C 1
ATOM 12664 O O . ASN B 1 276 ? 201.771 17.956 161.082 1.00 183.49 276 ASN B O 1
ATOM 12675 N N . THR B 1 277 ? 203.944 17.541 160.661 1.00 152.29 277 THR B N 1
ATOM 12676 C CA . THR B 1 277 ? 204.035 18.491 159.554 1.00 161.54 277 THR B CA 1
ATOM 12677 C C . THR B 1 277 ? 204.875 17.964 158.394 1.00 157.22 277 THR B C 1
ATOM 12678 O O . THR B 1 277 ? 204.902 18.559 157.314 1.00 141.26 277 THR B O 1
ATOM 12689 N N . ASN B 1 278 ? 205.548 16.839 158.621 1.00 154.06 278 ASN B N 1
ATOM 12690 C CA . ASN B 1 278 ? 206.319 16.165 157.587 1.00 148.15 278 ASN B CA 1
ATOM 12691 C C . ASN B 1 278 ? 207.488 16.995 157.044 1.00 140.51 278 ASN B C 1
ATOM 12692 O O . ASN B 1 278 ? 208.012 16.707 155.969 1.00 133.57 278 ASN B O 1
ATOM 12703 N N . GLU B 1 279 ? 207.902 18.013 157.795 1.00 137.81 279 GLU B N 1
ATOM 12704 C CA . GLU B 1 279 ? 209.065 18.819 157.418 1.00 133.96 279 GLU B CA 1
ATOM 12705 C C . GLU B 1 279 ? 210.302 18.362 158.191 1.00 138.75 279 GLU B C 1
ATOM 12706 O O . GLU B 1 279 ? 210.189 17.659 159.198 1.00 139.03 279 GLU B O 1
ATOM 12718 N N . GLY B 1 280 ? 211.475 18.773 157.715 1.00 147.71 280 GLY B N 1
ATOM 12719 C CA . GLY B 1 280 ? 212.743 18.344 158.284 1.00 144.59 280 GLY B CA 1
ATOM 12720 C C . GLY B 1 280 ? 213.350 19.322 159.267 1.00 152.04 280 GLY B C 1
ATOM 12721 O O . GLY B 1 280 ? 213.503 20.505 158.958 1.00 154.27 280 GLY B O 1
ATOM 12725 N N . VAL B 1 281 ? 213.676 18.822 160.456 1.00 148.35 281 VAL B N 1
ATOM 12726 C CA . VAL B 1 281 ? 214.319 19.628 161.488 1.00 124.46 281 VAL B CA 1
ATOM 12727 C C . VAL B 1 281 ? 215.814 19.338 161.548 1.00 130.22 281 VAL B C 1
ATOM 12728 O O . VAL B 1 281 ? 216.229 18.218 161.840 1.00 134.13 281 VAL B O 1
ATOM 12741 N N . LEU B 1 282 ? 216.627 20.355 161.277 1.00 129.25 282 LEU B N 1
ATOM 12742 C CA . LEU B 1 282 ? 218.076 20.196 161.323 1.00 135.98 282 LEU B CA 1
ATOM 12743 C C . LEU B 1 282 ? 218.579 20.641 162.689 1.00 148.20 282 LEU B C 1
ATOM 12744 O O . LEU B 1 282 ? 218.346 21.777 163.100 1.00 148.73 282 LEU B O 1
ATOM 12760 N N . CYS B 1 283 ? 219.266 19.738 163.386 1.00 156.33 283 CYS B N 1
ATOM 12761 C CA . CYS B 1 283 ? 219.737 19.997 164.745 1.00 144.49 283 CYS B CA 1
ATOM 12762 C C . CYS B 1 283 ? 221.252 19.940 164.848 1.00 143.19 283 CYS B C 1
ATOM 12763 O O . CYS B 1 283 ? 221.922 19.351 163.999 1.00 136.86 283 CYS B O 1
ATOM 12771 N N . VAL B 1 284 ? 221.774 20.580 165.892 1.00 150.76 284 VAL B N 1
ATOM 12772 C CA . VAL B 1 284 ? 223.180 20.457 166.284 1.00 140.92 284 VAL B CA 1
ATOM 12773 C C . VAL B 1 284 ? 223.295 19.593 167.540 1.00 135.61 284 VAL B C 1
ATOM 12774 O O . VAL B 1 284 ? 222.589 19.822 168.522 1.00 138.89 284 VAL B O 1
ATOM 12787 N N . VAL B 1 285 ? 224.192 18.611 167.502 1.00 137.28 285 VAL B N 1
ATOM 12788 C CA . VAL B 1 285 ? 224.339 17.630 168.586 1.00 157.49 285 VAL B CA 1
ATOM 12789 C C . VAL B 1 285 ? 225.770 17.559 169.115 1.00 143.45 285 VAL B C 1
ATOM 12790 O O . VAL B 1 285 ? 226.004 17.096 170.231 1.00 138.16 285 VAL B O 1
ATOM 12803 N N . LYS B 1 286 ? 226.722 17.979 168.289 1.00 135.31 286 LYS B N 1
ATOM 12804 C CA . LYS B 1 286 ? 228.097 18.186 168.725 1.00 128.49 286 LYS B CA 1
ATOM 12805 C C . LYS B 1 286 ? 228.459 19.614 168.355 1.00 138.25 286 LYS B C 1
ATOM 12806 O O . LYS B 1 286 ? 228.139 20.070 167.258 1.00 136.17 286 LYS B O 1
ATOM 12825 N N . PRO B 1 287 ? 229.123 20.330 169.272 1.00 152.59 287 PRO B N 1
ATOM 12826 C CA . PRO B 1 287 ? 229.239 21.784 169.164 1.00 144.42 287 PRO B CA 1
ATOM 12827 C C . PRO B 1 287 ? 230.254 22.229 168.115 1.00 151.53 287 PRO B C 1
ATOM 12828 O O . PRO B 1 287 ? 231.218 21.509 167.849 1.00 143.93 287 PRO B O 1
ATOM 12839 N N . LEU B 1 288 ? 230.031 23.406 167.539 1.00 157.73 288 LEU B N 1
ATOM 12840 C CA . LEU B 1 288 ? 230.947 23.974 166.561 1.00 152.88 288 LEU B CA 1
ATOM 12841 C C . LEU B 1 288 ? 231.872 24.977 167.239 1.00 156.85 288 LEU B C 1
ATOM 12842 O O . LEU B 1 288 ? 231.485 25.615 168.220 1.00 149.86 288 LEU B O 1
ATOM 12858 N N . ASN B 1 289 ? 233.090 25.115 166.720 1.00 152.72 289 ASN B N 1
ATOM 12859 C CA . ASN B 1 289 ? 234.035 26.074 167.276 1.00 155.22 289 ASN B CA 1
ATOM 12860 C C . ASN B 1 289 ? 234.373 27.124 166.215 1.00 153.39 289 ASN B C 1
ATOM 12861 O O . ASN B 1 289 ? 235.056 26.826 165.233 1.00 147.05 289 ASN B O 1
ATOM 12872 N N . TYR B 1 290 ? 233.888 28.347 166.419 1.00 153.20 290 TYR B N 1
ATOM 12873 C CA . TYR B 1 290 ? 234.060 29.445 165.461 1.00 156.04 290 TYR B CA 1
ATOM 12874 C C . TYR B 1 290 ? 235.476 29.614 164.909 1.00 157.19 290 TYR B C 1
ATOM 12875 O O . TYR B 1 290 ? 235.651 29.876 163.718 1.00 156.71 290 TYR B O 1
ATOM 12893 N N . GLU B 1 291 ? 236.480 29.476 165.768 1.00 157.29 291 GLU B N 1
ATOM 12894 C CA . GLU B 1 291 ? 237.861 29.727 165.364 1.00 159.27 291 GLU B CA 1
ATOM 12895 C C . GLU B 1 291 ? 238.370 28.661 164.396 1.00 160.46 291 GLU B C 1
ATOM 12896 O O . GLU B 1 291 ? 239.244 28.934 163.574 1.00 171.85 291 GLU B O 1
ATOM 12908 N N . VAL B 1 292 ? 237.835 27.449 164.501 1.00 157.11 292 VAL B N 1
ATOM 12909 C CA . VAL B 1 292 ? 238.276 26.351 163.647 1.00 158.92 292 VAL B CA 1
ATOM 12910 C C . VAL B 1 292 ? 237.661 26.487 162.256 1.00 161.02 292 VAL B C 1
ATOM 12911 O O . VAL B 1 292 ? 238.362 26.449 161.246 1.00 161.96 292 VAL B O 1
ATOM 12924 N N . ASN B 1 293 ? 236.342 26.647 162.219 1.00 163.17 293 ASN B N 1
ATOM 12925 C CA . ASN B 1 293 ? 235.606 26.864 160.976 1.00 154.13 293 ASN B CA 1
ATOM 12926 C C . ASN B 1 293 ? 234.506 27.892 161.192 1.00 153.57 293 ASN B C 1
ATOM 12927 O O . ASN B 1 293 ? 233.744 27.796 162.150 1.00 151.85 293 ASN B O 1
ATOM 12938 N N . ARG B 1 294 ? 234.444 28.889 160.319 1.00 152.88 294 ARG B N 1
ATOM 12939 C CA . ARG B 1 294 ? 233.465 29.956 160.454 1.00 150.39 294 ARG B CA 1
ATOM 12940 C C . ARG B 1 294 ? 232.164 29.558 159.781 1.00 148.87 294 ARG B C 1
ATOM 12941 O O . ARG B 1 294 ? 231.096 30.062 160.125 1.00 156.87 294 ARG B O 1
ATOM 12962 N N . GLN B 1 295 ? 232.266 28.646 158.820 1.00 153.63 295 GLN B N 1
ATOM 12963 C CA . GLN B 1 295 ? 231.110 28.214 158.048 1.00 165.13 295 GLN B CA 1
ATOM 12964 C C . GLN B 1 295 ? 231.199 26.745 157.656 1.00 160.35 295 GLN B C 1
ATOM 12965 O O . GLN B 1 295 ? 232.237 26.281 157.185 1.00 164.31 295 GLN B O 1
ATOM 12979 N N . VAL B 1 296 ? 230.102 26.023 157.860 1.00 153.74 296 VAL B N 1
ATOM 12980 C CA . VAL B 1 296 ? 229.997 24.634 157.435 1.00 149.14 296 VAL B CA 1
ATOM 12981 C C . VAL B 1 296 ? 228.952 24.533 156.341 1.00 153.03 296 VAL B C 1
ATOM 12982 O O . VAL B 1 296 ? 227.952 25.251 156.345 1.00 148.51 296 VAL B O 1
ATOM 12995 N N . ILE B 1 297 ? 229.234 23.679 155.367 1.00 146.69 297 ILE B N 1
ATOM 12996 C CA . ILE B 1 297 ? 228.349 23.484 154.231 1.00 161.98 297 ILE B CA 1
ATOM 12997 C C . ILE B 1 297 ? 227.910 22.024 154.151 1.00 169.52 297 ILE B C 1
ATOM 12998 O O . ILE B 1 297 ? 228.733 21.119 154.010 1.00 171.19 297 ILE B O 1
ATOM 13014 N N . LEU B 1 298 ? 226.601 21.819 154.269 1.00 160.11 298 LEU B N 1
ATOM 13015 C CA . LEU B 1 298 ? 226.004 20.492 154.254 1.00 151.53 298 LEU B CA 1
ATOM 13016 C C . LEU B 1 298 ? 225.277 20.180 152.957 1.00 162.11 298 LEU B C 1
ATOM 13017 O O . LEU B 1 298 ? 224.720 21.063 152.307 1.00 163.51 298 LEU B O 1
ATOM 13033 N N . GLN B 1 299 ? 225.297 18.900 152.603 1.00 173.44 299 GLN B N 1
ATOM 13034 C CA . GLN B 1 299 ? 224.514 18.373 151.495 1.00 143.41 299 GLN B CA 1
ATOM 13035 C C . GLN B 1 299 ? 223.416 17.466 152.027 1.00 140.06 299 GLN B C 1
ATOM 13036 O O . GLN B 1 299 ? 223.695 16.375 152.519 1.00 138.67 299 GLN B O 1
ATOM 13050 N N . VAL B 1 300 ? 222.172 17.930 151.949 1.00 138.20 300 VAL B N 1
ATOM 13051 C CA . VAL B 1 300 ? 221.030 17.149 152.420 1.00 135.29 300 VAL B CA 1
ATOM 13052 C C . VAL B 1 300 ? 220.137 16.710 151.260 1.00 146.44 300 VAL B C 1
ATOM 13053 O O . VAL B 1 300 ? 219.977 17.438 150.279 1.00 151.42 300 VAL B O 1
ATOM 13066 N N . GLY B 1 301 ? 219.582 15.507 151.369 1.00 145.82 301 GLY B N 1
ATOM 13067 C CA . GLY B 1 301 ? 218.641 15.000 150.386 1.00 143.37 301 GLY B CA 1
ATOM 13068 C C . GLY B 1 301 ? 217.393 14.480 151.079 1.00 148.48 301 GLY B C 1
ATOM 13069 O O . GLY B 1 301 ? 217.397 14.304 152.298 1.00 147.18 301 GLY B O 1
ATOM 13073 N N . VAL B 1 302 ? 216.332 14.229 150.317 1.00 157.38 302 VAL B N 1
ATOM 13074 C CA . VAL B 1 302 ? 215.086 13.727 150.892 1.00 148.83 302 VAL B CA 1
ATOM 13075 C C . VAL B 1 302 ? 214.456 12.664 149.997 1.00 125.40 302 VAL B C 1
ATOM 13076 O O . VAL B 1 302 ? 214.528 12.742 148.774 1.00 142.27 302 VAL B O 1
ATOM 13089 N N . ILE B 1 303 ? 213.853 11.664 150.634 1.00 123.69 303 ILE B N 1
ATOM 13090 C CA . ILE B 1 303 ? 213.213 10.548 149.940 1.00 121.92 303 ILE B CA 1
ATOM 13091 C C . ILE B 1 303 ? 211.938 10.194 150.691 1.00 122.63 303 ILE B C 1
ATOM 13092 O O . ILE B 1 303 ? 211.716 10.687 151.800 1.00 120.46 303 ILE B O 1
ATOM 13108 N N . ASN B 1 304 ? 211.090 9.359 150.102 1.00 128.44 304 ASN B N 1
ATOM 13109 C CA . ASN B 1 304 ? 209.839 8.948 150.734 1.00 128.81 304 ASN B CA 1
ATOM 13110 C C . ASN B 1 304 ? 210.078 7.691 151.579 1.00 126.00 304 ASN B C 1
ATOM 13111 O O . ASN B 1 304 ? 210.953 6.880 151.264 1.00 127.12 304 ASN B O 1
ATOM 13122 N N . GLU B 1 305 ? 209.320 7.557 152.672 1.00 126.55 305 GLU B N 1
ATOM 13123 C CA . GLU B 1 305 ? 209.316 6.351 153.497 1.00 115.82 305 GLU B CA 1
ATOM 13124 C C . GLU B 1 305 ? 209.309 5.087 152.643 1.00 119.38 305 GLU B C 1
ATOM 13125 O O . GLU B 1 305 ? 210.246 4.288 152.687 1.00 121.40 305 GLU B O 1
ATOM 13137 N N . ALA B 1 306 ? 208.251 4.925 151.854 1.00 136.76 306 ALA B N 1
ATOM 13138 C CA . ALA B 1 306 ? 208.178 3.839 150.886 1.00 133.14 306 ALA B CA 1
ATOM 13139 C C . ALA B 1 306 ? 209.072 4.174 149.702 1.00 131.64 306 ALA B C 1
ATOM 13140 O O . ALA B 1 306 ? 209.360 5.345 149.450 1.00 123.61 306 ALA B O 1
ATOM 13147 N N . GLN B 1 307 ? 209.507 3.155 148.970 1.00 129.59 307 GLN B N 1
ATOM 13148 C CA . GLN B 1 307 ? 210.495 3.362 147.922 1.00 134.76 307 GLN B CA 1
ATOM 13149 C C . GLN B 1 307 ? 209.861 4.005 146.692 1.00 158.63 307 GLN B C 1
ATOM 13150 O O . GLN B 1 307 ? 208.638 4.136 146.607 1.00 154.55 307 GLN B O 1
ATOM 13164 N N . PHE B 1 308 ? 210.701 4.376 145.731 1.00 165.93 308 PHE B N 1
ATOM 13165 C CA . PHE B 1 308 ? 210.230 4.967 144.487 1.00 161.40 308 PHE B CA 1
ATOM 13166 C C . PHE B 1 308 ? 209.961 3.839 143.496 1.00 176.66 308 PHE B C 1
ATOM 13167 O O . PHE B 1 308 ? 210.548 2.761 143.603 1.00 163.68 308 PHE B O 1
ATOM 13184 N N . SER B 1 309 ? 209.069 4.089 142.540 1.00 180.85 309 SER B N 1
ATOM 13185 C CA . SER B 1 309 ? 208.704 3.090 141.538 1.00 178.06 309 SER B CA 1
ATOM 13186 C C . SER B 1 309 ? 208.439 3.745 140.182 1.00 184.18 309 SER B C 1
ATOM 13187 O O . SER B 1 309 ? 208.670 4.942 140.023 1.00 187.14 309 SER B O 1
ATOM 13195 N N . LYS B 1 310 ? 207.983 2.930 139.226 1.00 194.85 310 LYS B N 1
ATOM 13196 C CA . LYS B 1 310 ? 207.652 3.316 137.842 1.00 203.48 310 LYS B CA 1
ATOM 13197 C C . LYS B 1 310 ? 208.860 3.137 136.925 1.00 211.46 310 LYS B C 1
ATOM 13198 O O . LYS B 1 310 ? 208.707 2.993 135.712 1.00 218.73 310 LYS B O 1
ATOM 13217 N N . ALA B 1 311 ? 210.053 3.126 137.511 1.00 215.21 311 ALA B N 1
ATOM 13218 C CA . ALA B 1 311 ? 211.288 2.927 136.758 1.00 227.78 311 ALA B CA 1
ATOM 13219 C C . ALA B 1 311 ? 211.456 3.997 135.674 1.00 241.92 311 ALA B C 1
ATOM 13220 O O . ALA B 1 311 ? 211.761 3.690 134.521 1.00 257.93 311 ALA B O 1
ATOM 13227 N N . ALA B 1 312 ? 211.227 5.252 136.055 1.00 238.48 312 ALA B N 1
ATOM 13228 C CA . ALA B 1 312 ? 211.605 6.401 135.236 1.00 242.83 312 ALA B CA 1
ATOM 13229 C C . ALA B 1 312 ? 212.314 7.427 136.116 1.00 252.84 312 ALA B C 1
ATOM 13230 O O . ALA B 1 312 ? 213.201 8.146 135.655 1.00 258.93 312 ALA B O 1
ATOM 13237 N N . SER B 1 313 ? 211.903 7.497 137.382 1.00 250.98 313 SER B N 1
ATOM 13238 C CA . SER B 1 313 ? 212.588 8.315 138.379 1.00 250.85 313 SER B CA 1
ATOM 13239 C C . SER B 1 313 ? 213.105 7.449 139.531 1.00 251.98 313 SER B C 1
ATOM 13240 O O . SER B 1 313 ? 213.622 7.967 140.518 1.00 237.41 313 SER B O 1
ATOM 13248 N N . SER B 1 314 ? 212.955 6.133 139.406 1.00 246.00 314 SER B N 1
ATOM 13249 C CA . SER B 1 314 ? 213.385 5.206 140.448 1.00 237.93 314 SER B CA 1
ATOM 13250 C C . SER B 1 314 ? 214.622 4.458 139.970 1.00 251.58 314 SER B C 1
ATOM 13251 O O . SER B 1 314 ? 215.594 4.293 140.709 1.00 266.63 314 SER B O 1
ATOM 13259 N N . GLN B 1 315 ? 214.561 3.996 138.727 1.00 253.47 315 GLN B N 1
ATOM 13260 C CA . GLN B 1 315 ? 215.705 3.382 138.068 1.00 258.90 315 GLN B CA 1
ATOM 13261 C C . GLN B 1 315 ? 216.707 4.462 137.656 1.00 265.50 315 GLN B C 1
ATOM 13262 O O . GLN B 1 315 ? 217.918 4.231 137.666 1.00 262.69 315 GLN B O 1
ATOM 13276 N N . THR B 1 316 ? 216.194 5.636 137.292 1.00 295.37 316 THR B N 1
ATOM 13277 C CA . THR B 1 316 ? 217.039 6.772 136.925 1.00 295.70 316 THR B CA 1
ATOM 13278 C C . THR B 1 316 ? 217.365 7.586 138.181 1.00 295.93 316 THR B C 1
ATOM 13279 O O . THR B 1 316 ? 216.549 7.660 139.101 1.00 295.84 316 THR B O 1
ATOM 13290 N N . PRO B 1 317 ? 218.558 8.204 138.229 1.00 290.92 317 PRO B N 1
ATOM 13291 C CA . PRO B 1 317 ? 218.972 8.915 139.447 1.00 249.17 317 PRO B CA 1
ATOM 13292 C C . PRO B 1 317 ? 218.147 10.162 139.757 1.00 245.70 317 PRO B C 1
ATOM 13293 O O . PRO B 1 317 ? 218.402 11.221 139.182 1.00 237.33 317 PRO B O 1
ATOM 13304 N N . THR B 1 318 ? 217.174 10.034 140.658 1.00 235.55 318 THR B N 1
ATOM 13305 C CA . THR B 1 318 ? 216.338 11.168 141.050 1.00 221.23 318 THR B CA 1
ATOM 13306 C C . THR B 1 318 ? 216.070 11.231 142.556 1.00 216.86 318 THR B C 1
ATOM 13307 O O . THR B 1 318 ? 214.915 11.177 142.985 1.00 216.18 318 THR B O 1
ATOM 13318 N N . MET B 1 319 ? 217.130 11.332 143.352 1.00 197.51 319 MET B N 1
ATOM 13319 C CA . MET B 1 319 ? 217.004 11.849 144.708 1.00 175.07 319 MET B CA 1
ATOM 13320 C C . MET B 1 319 ? 217.364 13.322 144.625 1.00 167.07 319 MET B C 1
ATOM 13321 O O . MET B 1 319 ? 218.491 13.669 144.275 1.00 162.05 319 MET B O 1
ATOM 13335 N N . CYS B 1 320 ? 216.407 14.190 144.932 1.00 163.97 320 CYS B N 1
ATOM 13336 C CA . CYS B 1 320 ? 216.648 15.626 144.860 1.00 175.24 320 CYS B CA 1
ATOM 13337 C C . CYS B 1 320 ? 217.329 16.087 146.138 1.00 167.07 320 CYS B C 1
ATOM 13338 O O . CYS B 1 320 ? 216.937 15.694 147.238 1.00 163.87 320 CYS B O 1
ATOM 13346 N N . THR B 1 321 ? 218.352 16.918 145.981 1.00 160.32 321 THR B N 1
ATOM 13347 C CA . THR B 1 321 ? 219.202 17.314 147.093 1.00 145.61 321 THR B CA 1
ATOM 13348 C C . THR B 1 321 ? 219.527 18.791 147.015 1.00 145.48 321 THR B C 1
ATOM 13349 O O . THR B 1 321 ? 219.594 19.366 145.928 1.00 147.08 321 THR B O 1
ATOM 13360 N N . THR B 1 322 ? 219.728 19.399 148.180 1.00 157.16 322 THR B N 1
ATOM 13361 C CA . THR B 1 322 ? 220.055 20.817 148.266 1.00 155.03 322 THR B CA 1
ATOM 13362 C C . THR B 1 322 ? 221.283 21.056 149.144 1.00 145.00 322 THR B C 1
ATOM 13363 O O . THR B 1 322 ? 221.591 20.257 150.026 1.00 143.86 322 THR B O 1
ATOM 13374 N N . THR B 1 323 ? 221.973 22.163 148.881 1.00 148.61 323 THR B N 1
ATOM 13375 C CA . THR B 1 323 ? 223.172 22.549 149.621 1.00 149.55 323 THR B CA 1
ATOM 13376 C C . THR B 1 323 ? 222.846 23.529 150.746 1.00 144.93 323 THR B C 1
ATOM 13377 O O . THR B 1 323 ? 222.367 24.634 150.492 1.00 145.72 323 THR B O 1
ATOM 13388 N N . VAL B 1 324 ? 223.116 23.124 151.985 1.00 158.77 324 VAL B N 1
ATOM 13389 C CA . VAL B 1 324 ? 222.876 23.984 153.143 1.00 158.16 324 VAL B CA 1
ATOM 13390 C C . VAL B 1 324 ? 224.165 24.609 153.649 1.00 158.38 324 VAL B C 1
ATOM 13391 O O . VAL B 1 324 ? 225.069 23.904 154.098 1.00 154.65 324 VAL B O 1
ATOM 13404 N N . THR B 1 325 ? 224.252 25.932 153.565 1.00 160.28 325 THR B N 1
ATOM 13405 C CA . THR B 1 325 ? 225.382 26.652 154.131 1.00 164.31 325 THR B CA 1
ATOM 13406 C C . THR B 1 325 ? 224.990 27.134 155.522 1.00 158.73 325 THR B C 1
ATOM 13407 O O . THR B 1 325 ? 224.102 27.976 155.654 1.00 153.32 325 THR B O 1
ATOM 13418 N N . VAL B 1 326 ? 225.639 26.602 156.555 1.00 161.79 326 VAL B N 1
ATOM 13419 C CA . VAL B 1 326 ? 225.375 27.042 157.924 1.00 158.17 326 VAL B CA 1
ATOM 13420 C C . VAL B 1 326 ? 226.490 27.976 158.399 1.00 166.72 326 VAL B C 1
ATOM 13421 O O . VAL B 1 326 ? 227.667 27.612 158.423 1.00 163.68 326 VAL B O 1
ATOM 13434 N N . LYS B 1 327 ? 226.091 29.191 158.759 1.00 167.90 327 LYS B N 1
ATOM 13435 C CA . LYS B 1 327 ? 227.007 30.204 159.266 1.00 162.25 327 LYS B CA 1
ATOM 13436 C C . LYS B 1 327 ? 227.228 30.003 160.758 1.00 150.65 327 LYS B C 1
ATOM 13437 O O . LYS B 1 327 ? 226.281 29.764 161.500 1.00 145.11 327 LYS B O 1
ATOM 13456 N N . ILE B 1 328 ? 228.482 30.078 161.191 1.00 158.76 328 ILE B N 1
ATOM 13457 C CA . ILE B 1 328 ? 228.797 30.035 162.616 1.00 146.58 328 ILE B CA 1
ATOM 13458 C C . ILE B 1 328 ? 229.192 31.422 163.116 1.00 146.04 328 ILE B C 1
ATOM 13459 O O . ILE B 1 328 ? 229.927 32.146 162.443 1.00 148.57 328 ILE B O 1
ATOM 13475 N N . ILE B 1 329 ? 228.700 31.783 164.297 1.00 147.13 329 ILE B N 1
ATOM 13476 C CA . ILE B 1 329 ? 228.977 33.093 164.889 1.00 151.79 329 ILE B CA 1
ATOM 13477 C C . ILE B 1 329 ? 230.037 32.983 165.979 1.00 156.82 329 ILE B C 1
ATOM 13478 O O . ILE B 1 329 ? 230.252 31.904 166.537 1.00 152.22 329 ILE B O 1
ATOM 13494 N N . ASP B 1 330 ? 230.707 34.098 166.262 1.00 156.86 330 ASP B N 1
ATOM 13495 C CA . ASP B 1 330 ? 231.775 34.122 167.254 1.00 157.91 330 ASP B CA 1
ATOM 13496 C C . ASP B 1 330 ? 231.173 34.345 168.629 1.00 153.75 330 ASP B C 1
ATOM 13497 O O . ASP B 1 330 ? 230.231 35.123 168.786 1.00 143.57 330 ASP B O 1
ATOM 13506 N N . SER B 1 331 ? 231.725 33.651 169.617 1.00 159.23 331 SER B N 1
ATOM 13507 C CA . SER B 1 331 ? 231.363 33.846 171.014 1.00 156.17 331 SER B CA 1
ATOM 13508 C C . SER B 1 331 ? 232.586 34.336 171.777 1.00 152.79 331 SER B C 1
ATOM 13509 O O . SER B 1 331 ? 233.687 33.826 171.580 1.00 151.32 331 SER B O 1
ATOM 13517 N N . ASP B 1 332 ? 232.414 35.369 172.599 1.00 170.27 332 ASP B N 1
ATOM 13518 C CA . ASP B 1 332 ? 233.525 35.883 173.391 1.00 162.99 332 ASP B CA 1
ATOM 13519 C C . ASP B 1 332 ? 233.772 34.929 174.545 1.00 154.14 332 ASP B C 1
ATOM 13520 O O . ASP B 1 332 ? 233.063 34.937 175.549 1.00 155.50 332 ASP B O 1
ATOM 13529 N N . GLU B 1 333 ? 234.797 34.102 174.368 1.00 154.67 333 GLU B N 1
ATOM 13530 C CA . GLU B 1 333 ? 235.079 32.982 175.258 1.00 161.32 333 GLU B CA 1
ATOM 13531 C C . GLU B 1 333 ? 236.030 33.355 176.404 1.00 173.76 333 GLU B C 1
ATOM 13532 O O . GLU B 1 333 ? 236.742 34.367 176.341 1.00 174.49 333 GLU B O 1
ATOM 13544 N N . GLY B 1 334 ? 236.028 32.531 177.452 1.00 166.09 334 GLY B N 1
ATOM 13545 C CA . GLY B 1 334 ? 237.040 32.590 178.493 1.00 171.61 334 GLY B CA 1
ATOM 13546 C C . GLY B 1 334 ? 238.328 31.986 177.968 1.00 168.65 334 GLY B C 1
ATOM 13547 O O . GLY B 1 334 ? 238.372 31.517 176.830 1.00 169.96 334 GLY B O 1
ATOM 13551 N N . PRO B 1 335 ? 239.384 31.980 178.794 1.00 163.26 335 PRO B N 1
ATOM 13552 C CA . PRO B 1 335 ? 240.670 31.436 178.356 1.00 156.68 335 PRO B CA 1
ATOM 13553 C C . PRO B 1 335 ? 240.709 29.917 178.460 1.00 157.82 335 PRO B C 1
ATOM 13554 O O . PRO B 1 335 ? 240.102 29.347 179.367 1.00 154.27 335 PRO B O 1
ATOM 13565 N N . GLU B 1 336 ? 241.422 29.281 177.540 1.00 163.15 336 GLU B N 1
ATOM 13566 C CA . GLU B 1 336 ? 241.586 27.836 177.551 1.00 166.37 336 GLU B CA 1
ATOM 13567 C C . GLU B 1 336 ? 243.069 27.550 177.645 1.00 162.04 336 GLU B C 1
ATOM 13568 O O . GLU B 1 336 ? 243.892 28.396 177.296 1.00 162.82 336 GLU B O 1
ATOM 13580 N N . CYS B 1 337 ? 243.409 26.361 178.117 1.00 160.62 337 CYS B N 1
ATOM 13581 C CA . CYS B 1 337 ? 244.793 26.045 178.418 1.00 172.75 337 CYS B CA 1
ATOM 13582 C C . CYS B 1 337 ? 245.099 24.597 178.081 1.00 165.85 337 CYS B C 1
ATOM 13583 O O . CYS B 1 337 ? 245.061 23.721 178.948 1.00 163.15 337 CYS B O 1
ATOM 13590 N N . HIS B 1 338 ? 245.406 24.361 176.806 1.00 167.50 338 HIS B N 1
ATOM 13591 C CA . HIS B 1 338 ? 245.752 23.032 176.327 1.00 171.65 338 HIS B CA 1
ATOM 13592 C C . HIS B 1 338 ? 247.167 23.035 175.722 1.00 165.72 338 HIS B C 1
ATOM 13593 O O . HIS B 1 338 ? 247.511 23.933 174.954 1.00 162.57 338 HIS B O 1
ATOM 13607 N N . PRO B 1 339 ? 247.994 22.029 176.062 1.00 166.11 339 PRO B N 1
ATOM 13608 C CA . PRO B 1 339 ? 247.659 20.953 176.997 1.00 170.26 339 PRO B CA 1
ATOM 13609 C C . PRO B 1 339 ? 247.626 21.459 178.432 1.00 181.10 339 PRO B C 1
ATOM 13610 O O . PRO B 1 339 ? 248.284 22.455 178.732 1.00 178.34 339 PRO B O 1
ATOM 13621 N N . PRO B 1 340 ? 246.873 20.782 179.313 1.00 185.22 340 PRO B N 1
ATOM 13622 C CA . PRO B 1 340 ? 246.774 21.233 180.706 1.00 182.33 340 PRO B CA 1
ATOM 13623 C C . PRO B 1 340 ? 248.109 21.176 181.442 1.00 176.28 340 PRO B C 1
ATOM 13624 O O . PRO B 1 340 ? 248.194 21.639 182.578 1.00 185.11 340 PRO B O 1
ATOM 13635 N N . VAL B 1 341 ? 249.130 20.610 180.802 1.00 175.90 341 VAL B N 1
ATOM 13636 C CA . VAL B 1 341 ? 250.473 20.581 181.367 1.00 173.83 341 VAL B CA 1
ATOM 13637 C C . VAL B 1 341 ? 251.528 20.752 180.278 1.00 176.15 341 VAL B C 1
ATOM 13638 O O . VAL B 1 341 ? 251.517 20.053 179.265 1.00 184.07 341 VAL B O 1
ATOM 13651 N N . LYS B 1 342 ? 252.436 21.693 180.511 1.00 178.19 342 LYS B N 1
ATOM 13652 C CA . LYS B 1 342 ? 253.650 21.834 179.720 1.00 183.36 342 LYS B CA 1
ATOM 13653 C C . LYS B 1 342 ? 254.839 21.344 180.542 1.00 189.95 342 LYS B C 1
ATOM 13654 O O . LYS B 1 342 ? 254.744 21.237 181.766 1.00 185.63 342 LYS B O 1
ATOM 13673 N N . VAL B 1 343 ? 255.945 21.032 179.874 1.00 199.87 343 VAL B N 1
ATOM 13674 C CA . VAL B 1 343 ? 257.165 20.637 180.569 1.00 188.45 343 VAL B CA 1
ATOM 13675 C C . VAL B 1 343 ? 258.370 21.232 179.846 1.00 193.95 343 VAL B C 1
ATOM 13676 O O . VAL B 1 343 ? 258.402 21.291 178.615 1.00 192.71 343 VAL B O 1
ATOM 13689 N N . ILE B 1 344 ? 259.341 21.698 180.625 1.00 210.47 344 ILE B N 1
ATOM 13690 C CA . ILE B 1 344 ? 260.559 22.299 180.087 1.00 220.45 344 ILE B CA 1
ATOM 13691 C C . ILE B 1 344 ? 261.795 21.859 180.871 1.00 216.07 344 ILE B C 1
ATOM 13692 O O . ILE B 1 344 ? 261.723 21.656 182.084 1.00 215.03 344 ILE B O 1
ATOM 13708 N N . GLN B 1 345 ? 262.921 21.712 180.173 1.00 221.59 345 GLN B N 1
ATOM 13709 C CA . GLN B 1 345 ? 264.155 21.225 180.789 1.00 241.76 345 GLN B CA 1
ATOM 13710 C C . GLN B 1 345 ? 265.209 22.320 180.948 1.00 246.84 345 GLN B C 1
ATOM 13711 O O . GLN B 1 345 ? 265.256 23.279 180.178 1.00 242.69 345 GLN B O 1
ATOM 13725 N N . SER B 1 346 ? 266.053 22.155 181.963 1.00 246.03 346 SER B N 1
ATOM 13726 C CA . SER B 1 346 ? 267.090 23.125 182.305 1.00 257.06 346 SER B CA 1
ATOM 13727 C C . SER B 1 346 ? 268.189 22.433 183.105 1.00 265.30 346 SER B C 1
ATOM 13728 O O . SER B 1 346 ? 267.990 21.323 183.568 1.00 264.66 346 SER B O 1
ATOM 13736 N N . GLN B 1 347 ? 269.342 23.074 183.266 1.00 276.34 347 GLN B N 1
ATOM 13737 C CA . GLN B 1 347 ? 270.395 22.538 184.132 1.00 283.67 347 GLN B CA 1
ATOM 13738 C C . GLN B 1 347 ? 270.011 22.726 185.606 1.00 281.92 347 GLN B C 1
ATOM 13739 O O . GLN B 1 347 ? 269.277 23.660 185.922 1.00 282.37 347 GLN B O 1
ATOM 13753 N N . ASP B 1 348 ? 270.461 21.846 186.505 1.00 266.45 348 ASP B N 1
ATOM 13754 C CA . ASP B 1 348 ? 270.104 22.008 187.923 1.00 259.65 348 ASP B CA 1
ATOM 13755 C C . ASP B 1 348 ? 270.924 23.121 188.560 1.00 247.28 348 ASP B C 1
ATOM 13756 O O . ASP B 1 348 ? 270.486 23.748 189.519 1.00 240.69 348 ASP B O 1
ATOM 13765 N N . GLY B 1 349 ? 272.120 23.352 188.029 1.00 252.23 349 GLY B N 1
ATOM 13766 C CA . GLY B 1 349 ? 272.973 24.424 188.504 1.00 253.64 349 GLY B CA 1
ATOM 13767 C C . GLY B 1 349 ? 272.639 25.697 187.760 1.00 241.37 349 GLY B C 1
ATOM 13768 O O . GLY B 1 349 ? 273.521 26.375 187.232 1.00 237.52 349 GLY B O 1
ATOM 13772 N N . PHE B 1 350 ? 271.350 26.025 187.729 1.00 232.40 350 PHE B N 1
ATOM 13773 C CA . PHE B 1 350 ? 270.863 27.171 186.977 1.00 226.16 350 PHE B CA 1
ATOM 13774 C C . PHE B 1 350 ? 270.855 28.412 187.866 1.00 217.28 350 PHE B C 1
ATOM 13775 O O . PHE B 1 350 ? 270.389 28.355 189.003 1.00 214.94 350 PHE B O 1
ATOM 13792 N N . PRO B 1 351 ? 271.361 29.543 187.349 1.00 214.90 351 PRO B N 1
ATOM 13793 C CA . PRO B 1 351 ? 271.572 30.712 188.207 1.00 211.79 351 PRO B CA 1
ATOM 13794 C C . PRO B 1 351 ? 270.285 31.432 188.581 1.00 207.81 351 PRO B C 1
ATOM 13795 O O . PRO B 1 351 ? 269.254 31.243 187.937 1.00 214.70 351 PRO B O 1
ATOM 13806 N N . ALA B 1 352 ? 270.361 32.256 189.620 1.00 209.39 352 ALA B N 1
ATOM 13807 C CA . ALA B 1 352 ? 269.230 33.070 190.032 1.00 209.60 352 ALA B CA 1
ATOM 13808 C C . ALA B 1 352 ? 269.145 34.317 189.158 1.00 209.66 352 ALA B C 1
ATOM 13809 O O . ALA B 1 352 ? 270.113 34.690 188.494 1.00 209.72 352 ALA B O 1
ATOM 13816 N N . GLY B 1 353 ? 267.983 34.961 189.168 1.00 212.36 353 GLY B N 1
ATOM 13817 C CA . GLY B 1 353 ? 267.783 36.191 188.425 1.00 206.71 353 GLY B CA 1
ATOM 13818 C C . GLY B 1 353 ? 267.792 35.985 186.919 1.00 205.08 353 GLY B C 1
ATOM 13819 O O . GLY B 1 353 ? 268.138 36.898 186.168 1.00 209.25 353 GLY B O 1
ATOM 13823 N N . GLN B 1 354 ? 267.403 34.789 186.481 1.00 195.69 354 GLN B N 1
ATOM 13824 C CA . GLN B 1 354 ? 267.385 34.441 185.059 1.00 199.65 354 GLN B CA 1
ATOM 13825 C C . GLN B 1 354 ? 265.949 34.248 184.570 1.00 204.27 354 GLN B C 1
ATOM 13826 O O . GLN B 1 354 ? 265.079 33.835 185.336 1.00 197.31 354 GLN B O 1
ATOM 13840 N N . GLU B 1 355 ? 265.714 34.539 183.291 1.00 199.86 355 GLU B N 1
ATOM 13841 C CA . GLU B 1 355 ? 264.381 34.440 182.690 1.00 198.61 355 GLU B CA 1
ATOM 13842 C C . GLU B 1 355 ? 264.215 33.208 181.793 1.00 201.89 355 GLU B C 1
ATOM 13843 O O . GLU B 1 355 ? 265.136 32.835 181.065 1.00 193.13 355 GLU B O 1
ATOM 13855 N N . LEU B 1 356 ? 263.035 32.589 181.852 1.00 194.41 356 LEU B N 1
ATOM 13856 C CA 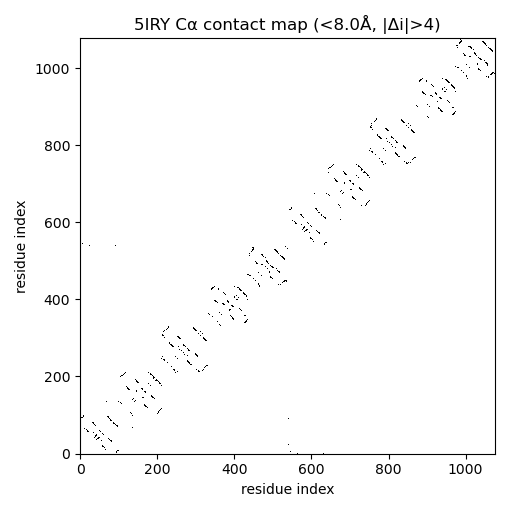. LEU B 1 356 ? 262.762 31.343 181.130 1.00 193.42 356 LEU B CA 1
ATOM 13857 C C . LEU B 1 356 ? 261.344 31.281 180.558 1.00 186.98 356 LEU B C 1
ATOM 13858 O O . LEU B 1 356 ? 260.387 31.709 181.202 1.00 186.50 356 LEU B O 1
ATOM 13874 N N . LEU B 1 357 ? 261.220 30.751 179.343 1.00 183.95 357 LEU B N 1
ATOM 13875 C CA . LEU B 1 357 ? 259.922 30.621 178.682 1.00 187.62 357 LEU B CA 1
ATOM 13876 C C . LEU B 1 357 ? 259.015 29.650 179.438 1.00 192.96 357 LEU B C 1
ATOM 13877 O O . LEU B 1 357 ? 259.249 28.441 179.449 1.00 191.78 357 LEU B O 1
ATOM 13893 N N . GLY B 1 358 ? 257.968 30.199 180.045 1.00 199.81 358 GLY B N 1
ATOM 13894 C CA . GLY B 1 358 ? 257.068 29.448 180.903 1.00 192.33 358 GLY B CA 1
ATOM 13895 C C . GLY B 1 358 ? 255.794 28.948 180.256 1.00 181.13 358 GLY B C 1
ATOM 13896 O O . GLY B 1 358 ? 255.771 28.530 179.098 1.00 194.45 358 GLY B O 1
ATOM 13900 N N . TYR B 1 359 ? 254.727 28.986 181.047 1.00 177.39 359 TYR B N 1
ATOM 13901 C CA . TYR B 1 359 ? 253.422 28.494 180.635 1.00 177.06 359 TYR B CA 1
ATOM 13902 C C . TYR B 1 359 ? 252.726 29.434 179.662 1.00 183.47 359 TYR B C 1
ATOM 13903 O O . TYR B 1 359 ? 252.595 30.630 179.925 1.00 184.14 359 TYR B O 1
ATOM 13921 N N . LYS B 1 360 ? 252.266 28.879 178.544 1.00 176.74 360 LYS B N 1
ATOM 13922 C CA . LYS B 1 360 ? 251.474 29.635 177.580 1.00 173.56 360 LYS B CA 1
ATOM 13923 C C . LYS B 1 360 ? 249.985 29.383 177.777 1.00 184.82 360 LYS B C 1
ATOM 13924 O O . LYS B 1 360 ? 249.523 28.244 177.701 1.00 193.10 360 LYS B O 1
ATOM 13943 N N . ALA B 1 361 ? 249.246 30.456 178.036 1.00 185.26 361 ALA B N 1
ATOM 13944 C CA . ALA B 1 361 ? 247.796 30.393 178.163 1.00 176.95 361 ALA B CA 1
ATOM 13945 C C . ALA B 1 361 ? 247.159 30.925 176.887 1.00 170.79 361 ALA B C 1
ATOM 13946 O O . ALA B 1 361 ? 247.361 32.084 176.523 1.00 173.36 361 ALA B O 1
ATOM 13953 N N . LEU B 1 362 ? 246.406 30.071 176.204 1.00 186.22 362 LEU B N 1
ATOM 13954 C CA . LEU B 1 362 ? 245.791 30.436 174.933 1.00 191.86 362 LEU B CA 1
ATOM 13955 C C . LEU B 1 362 ? 244.430 31.148 175.097 1.00 168.97 362 LEU B C 1
ATOM 13956 O O . LEU B 1 362 ? 243.458 30.522 175.518 1.00 168.74 362 LEU B O 1
ATOM 13972 N N . ASP B 1 363 ? 244.362 32.446 174.783 1.00 165.95 363 ASP B N 1
ATOM 13973 C CA . ASP B 1 363 ? 243.072 33.131 174.622 1.00 169.89 363 ASP B CA 1
ATOM 13974 C C . ASP B 1 363 ? 242.568 32.834 173.210 1.00 179.61 363 ASP B C 1
ATOM 13975 O O . ASP B 1 363 ? 243.316 32.988 172.248 1.00 182.66 363 ASP B O 1
ATOM 13984 N N . PRO B 1 364 ? 241.306 32.404 173.076 1.00 185.43 364 PRO B N 1
ATOM 13985 C CA . PRO B 1 364 ? 240.817 31.930 171.776 1.00 173.14 364 PRO B CA 1
ATOM 13986 C C . PRO B 1 364 ? 240.512 33.023 170.744 1.00 168.81 364 PRO B C 1
ATOM 13987 O O . PRO B 1 364 ? 240.708 32.774 169.556 1.00 166.58 364 PRO B O 1
ATOM 13998 N N . GLU B 1 365 ? 240.052 34.194 171.176 1.00 170.08 365 GLU B N 1
ATOM 13999 C CA . GLU B 1 365 ? 239.682 35.257 170.240 1.00 178.42 365 GLU B CA 1
ATOM 14000 C C . GLU B 1 365 ? 240.913 35.821 169.528 1.00 180.93 365 GLU B C 1
ATOM 14001 O O . GLU B 1 365 ? 240.940 35.891 168.299 1.00 193.57 365 GLU B O 1
ATOM 14013 N N . ILE B 1 366 ? 241.919 36.233 170.299 1.00 185.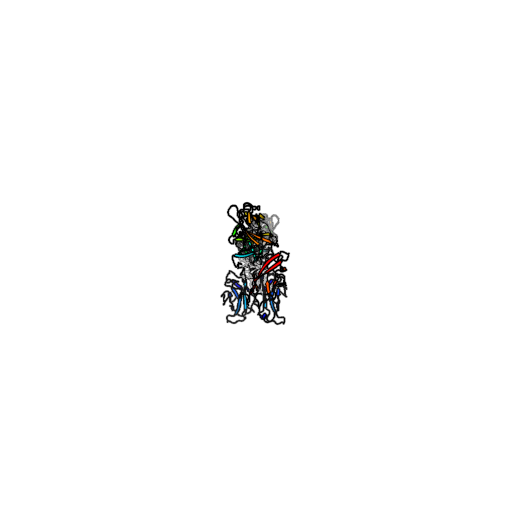91 366 ILE B N 1
ATOM 14014 C CA . ILE B 1 366 ? 243.189 36.689 169.732 1.00 194.68 366 ILE B CA 1
ATOM 14015 C C . ILE B 1 366 ? 244.335 35.818 170.258 1.00 200.17 366 ILE B C 1
ATOM 14016 O O . ILE B 1 366 ? 244.522 35.675 171.467 1.00 192.10 366 ILE B O 1
ATOM 14032 N N . SER B 1 367 ? 245.085 35.219 169.336 1.00 206.04 367 SER B N 1
ATOM 14033 C CA . SER B 1 367 ? 246.119 34.246 169.690 1.00 213.07 367 SER B CA 1
ATOM 14034 C C . SER B 1 367 ? 247.401 34.884 170.224 1.00 213.62 367 SER B C 1
ATOM 14035 O O . SER B 1 367 ? 248.394 34.192 170.452 1.00 213.94 367 SER B O 1
ATOM 14043 N N . SER B 1 368 ? 247.379 36.197 170.423 1.00 211.28 368 SER B N 1
ATOM 14044 C CA . SER B 1 368 ? 248.535 36.914 170.945 1.00 228.35 368 SER B CA 1
ATOM 14045 C C . SER B 1 368 ? 248.772 36.537 172.399 1.00 235.59 368 SER B C 1
ATOM 14046 O O . SER B 1 368 ? 249.899 36.592 172.893 1.00 220.33 368 SER B O 1
ATOM 14054 N N . GLY B 1 369 ? 247.701 36.152 173.082 1.00 224.74 369 GLY B N 1
ATOM 14055 C CA . GLY B 1 369 ? 247.789 35.761 174.473 1.00 224.94 369 GLY B CA 1
ATOM 14056 C C . GLY B 1 369 ? 247.916 36.994 175.343 1.00 225.75 369 GLY B C 1
ATOM 14057 O O . GLY B 1 369 ? 248.273 36.904 176.518 1.00 226.08 369 GLY B O 1
ATOM 14061 N N . GLU B 1 370 ? 247.629 38.153 174.755 1.00 211.76 370 GLU B N 1
ATOM 14062 C CA . GLU B 1 370 ? 247.658 39.410 175.484 1.00 206.70 370 GLU B CA 1
ATOM 14063 C C . GLU B 1 370 ? 246.252 39.740 175.957 1.00 195.94 370 GLU B C 1
ATOM 14064 O O . GLU B 1 370 ? 245.273 39.174 175.472 1.00 199.00 370 GLU B O 1
ATOM 14076 N N . GLY B 1 371 ? 246.160 40.660 176.907 1.00 190.07 371 GLY B N 1
ATOM 14077 C CA . GLY B 1 371 ? 244.901 40.942 177.566 1.00 183.25 371 GLY B CA 1
ATOM 14078 C C . GLY B 1 371 ? 244.733 39.971 178.719 1.00 185.94 371 GLY B C 1
ATOM 14079 O O . GLY B 1 371 ? 243.672 39.907 179.339 1.00 179.95 371 GLY B O 1
ATOM 14083 N N . LEU B 1 372 ? 245.794 39.216 179.006 1.00 200.23 372 LEU B N 1
ATOM 14084 C CA . LEU B 1 372 ? 245.763 38.183 180.036 1.00 188.00 372 LEU B CA 1
ATOM 14085 C C . LEU B 1 372 ? 246.595 38.564 181.250 1.00 170.94 372 LEU B C 1
ATOM 14086 O O . LEU B 1 372 ? 247.664 39.165 181.128 1.00 171.37 372 LEU B O 1
ATOM 14102 N N . ARG B 1 373 ? 246.090 38.190 182.421 1.00 169.48 373 ARG B N 1
ATOM 14103 C CA . ARG B 1 373 ? 246.737 38.490 183.690 1.00 175.23 373 ARG B CA 1
ATOM 14104 C C . ARG B 1 373 ? 247.114 37.202 184.410 1.00 169.68 373 ARG B C 1
ATOM 14105 O O . ARG B 1 373 ? 246.311 36.658 185.168 1.00 169.23 373 ARG B O 1
ATOM 14126 N N . TYR B 1 374 ? 248.326 36.709 184.173 1.00 168.57 374 TYR B N 1
ATOM 14127 C CA . TYR B 1 374 ? 248.760 35.454 184.782 1.00 175.49 374 TYR B CA 1
ATOM 14128 C C . TYR B 1 374 ? 248.959 35.627 186.276 1.00 160.73 374 TYR B C 1
ATOM 14129 O O . TYR B 1 374 ? 248.945 36.745 186.793 1.00 158.19 374 TYR B O 1
ATOM 14147 N N . GLN B 1 375 ? 249.173 34.509 186.958 1.00 153.75 375 GLN B N 1
ATOM 14148 C CA . GLN B 1 375 ? 249.274 34.502 188.407 1.00 156.25 375 GLN B CA 1
ATOM 14149 C C . GLN B 1 375 ? 249.761 33.141 188.894 1.00 168.72 375 GLN B C 1
ATOM 14150 O O . GLN B 1 375 ? 249.090 32.126 188.704 1.00 172.40 375 GLN B O 1
ATOM 14164 N N . LYS B 1 376 ? 250.930 33.132 189.521 1.00 169.24 376 LYS B N 1
ATOM 14165 C CA . LYS B 1 376 ? 251.471 31.926 190.118 1.00 168.17 376 LYS B CA 1
ATOM 14166 C C . LYS B 1 376 ? 250.641 31.554 191.342 1.00 169.84 376 LYS B C 1
ATOM 14167 O O . LYS B 1 376 ? 249.947 32.405 191.902 1.00 187.05 376 LYS B O 1
ATOM 14186 N N . LEU B 1 377 ? 250.702 30.288 191.745 1.00 157.88 377 LEU B N 1
ATOM 14187 C CA . LEU B 1 377 ? 250.025 29.840 192.955 1.00 158.30 377 LEU B CA 1
ATOM 14188 C C . LEU B 1 377 ? 250.894 28.886 193.771 1.00 166.51 377 LEU B C 1
ATOM 14189 O O . LEU B 1 377 ? 251.219 29.173 194.923 1.00 183.57 377 LEU B O 1
ATOM 14205 N N . GLY B 1 378 ? 251.277 27.760 193.176 1.00 159.89 378 GLY B N 1
ATOM 14206 C CA . GLY B 1 378 ? 251.943 26.705 193.923 1.00 174.23 378 GLY B CA 1
ATOM 14207 C C . GLY B 1 378 ? 253.450 26.631 193.773 1.00 198.89 378 GLY B C 1
ATOM 14208 O O . GLY B 1 378 ? 253.972 25.662 193.223 1.00 205.74 378 GLY B O 1
ATOM 14212 N N . ASP B 1 379 ? 254.147 27.641 194.286 1.00 190.56 379 ASP B N 1
ATOM 14213 C CA . ASP B 1 379 ? 255.603 27.658 194.284 1.00 176.69 379 ASP B CA 1
ATOM 14214 C C . ASP B 1 379 ? 256.058 27.675 195.737 1.00 190.34 379 ASP B C 1
ATOM 14215 O O . ASP B 1 379 ? 255.801 28.631 196.471 1.00 196.25 379 ASP B O 1
ATOM 14224 N N . GLU B 1 380 ? 256.747 26.613 196.140 1.00 192.22 380 GLU B N 1
ATOM 14225 C CA . GLU B 1 380 ? 257.062 26.384 197.546 1.00 181.68 380 GLU B CA 1
ATOM 14226 C C . GLU B 1 380 ? 258.262 27.207 198.002 1.00 182.04 380 GLU B C 1
ATOM 14227 O O . GLU B 1 380 ? 258.105 28.203 198.708 1.00 184.71 380 GLU B O 1
ATOM 14239 N N . ASP B 1 381 ? 259.459 26.796 197.592 1.00 185.19 381 ASP B N 1
ATOM 14240 C CA . ASP B 1 381 ? 260.690 27.453 198.021 1.00 187.95 381 ASP B CA 1
ATOM 14241 C C . ASP B 1 381 ? 260.936 28.705 197.184 1.00 186.78 381 ASP B C 1
ATOM 14242 O O . ASP B 1 381 ? 262.040 29.252 197.170 1.00 203.85 381 ASP B O 1
ATOM 14251 N N . ASN B 1 382 ? 259.894 29.159 196.492 1.00 174.51 382 ASN B N 1
ATOM 14252 C CA . ASN B 1 382 ? 259.950 30.372 195.689 1.00 174.95 382 ASN B CA 1
ATOM 14253 C C . ASN B 1 382 ? 261.135 30.377 194.740 1.00 171.95 382 ASN B C 1
ATOM 14254 O O . ASN B 1 382 ? 262.053 31.185 194.876 1.00 172.52 382 ASN B O 1
ATOM 14265 N N . TRP B 1 383 ? 261.117 29.457 193.785 1.00 179.10 383 TRP B N 1
ATOM 14266 C CA . TRP B 1 383 ? 262.166 29.408 192.785 1.00 177.97 383 TRP B CA 1
ATOM 14267 C C . TRP B 1 383 ? 261.940 30.495 191.752 1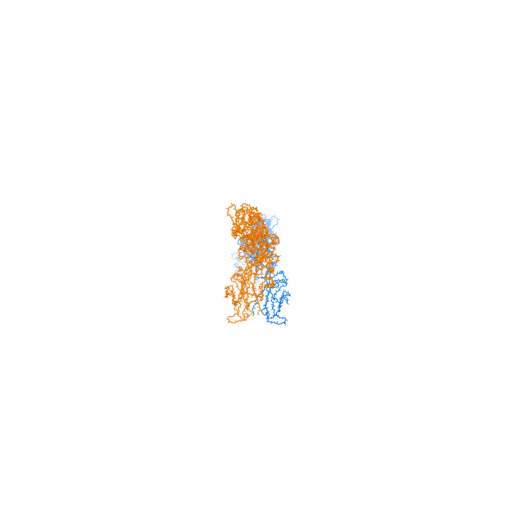.00 172.55 383 TRP B C 1
ATOM 14268 O O . TRP B 1 383 ? 262.872 30.913 191.073 1.00 174.43 383 TRP B O 1
ATOM 14289 N N . PHE B 1 384 ? 260.694 30.950 191.641 1.00 170.87 384 PHE B N 1
ATOM 14290 C CA . PHE B 1 384 ? 260.290 31.802 190.530 1.00 176.30 384 PHE B CA 1
ATOM 14291 C C . PHE B 1 384 ? 259.456 33.001 190.947 1.00 174.77 384 PHE B C 1
ATOM 14292 O O . PHE B 1 384 ? 258.923 33.054 192.053 1.00 169.84 384 PHE B O 1
ATOM 14309 N N . GLU B 1 385 ? 259.369 33.973 190.050 1.00 177.04 385 GLU B N 1
ATOM 14310 C CA . GLU B 1 385 ? 258.409 35.053 190.184 1.00 181.59 385 GLU B CA 1
ATOM 14311 C C . GLU B 1 385 ? 257.862 35.302 188.792 1.00 179.33 385 GLU B C 1
ATOM 14312 O O . GLU B 1 385 ? 258.620 35.566 187.857 1.00 177.46 385 GLU B O 1
ATOM 14324 N N . ILE B 1 386 ? 256.545 35.218 188.656 1.00 179.16 386 ILE B N 1
ATOM 14325 C CA . ILE B 1 386 ? 255.926 35.228 187.341 1.00 177.06 386 ILE B CA 1
ATOM 14326 C C . ILE B 1 386 ? 255.657 36.648 186.859 1.00 154.33 386 ILE B C 1
ATOM 14327 O O . ILE B 1 386 ? 255.339 37.546 187.638 1.00 152.00 386 ILE B O 1
ATOM 14343 N N . ASN B 1 387 ? 255.782 36.821 185.549 1.00 162.33 387 ASN B N 1
ATOM 14344 C CA . ASN B 1 387 ? 255.359 38.030 184.864 1.00 168.37 387 ASN B CA 1
ATOM 14345 C C . ASN B 1 387 ? 253.841 38.063 184.729 1.00 173.59 387 ASN B C 1
ATOM 14346 O O . ASN B 1 387 ? 253.240 37.122 184.217 1.00 171.77 387 ASN B O 1
ATOM 14357 N N . GLN B 1 388 ? 253.221 39.141 185.196 1.00 177.74 388 GLN B N 1
ATOM 14358 C CA . GLN B 1 388 ? 251.766 39.205 185.230 1.00 173.02 388 GLN B CA 1
ATOM 14359 C C . GLN B 1 388 ? 251.215 39.283 183.809 1.00 170.29 388 GLN B C 1
ATOM 14360 O O . GLN B 1 388 ? 250.114 38.808 183.535 1.00 176.65 388 GLN B O 1
ATOM 14374 N N . HIS B 1 389 ? 251.996 39.876 182.911 1.00 171.63 389 HIS B N 1
ATOM 14375 C CA . HIS B 1 389 ? 251.622 40.007 181.504 1.00 184.29 389 HIS B CA 1
ATOM 14376 C C . HIS B 1 389 ? 252.490 39.046 180.712 1.00 172.55 389 HIS B C 1
ATOM 14377 O O . HIS B 1 389 ? 253.709 39.177 180.702 1.00 169.52 389 HIS B O 1
ATOM 14391 N N . THR B 1 390 ? 251.846 38.093 180.047 1.00 172.02 390 THR B N 1
ATOM 14392 C CA . THR B 1 390 ? 252.520 36.951 179.432 1.00 169.55 390 THR B CA 1
ATOM 14393 C C . THR B 1 390 ? 252.908 36.005 180.563 1.00 162.14 390 THR B C 1
ATOM 14394 O O . THR B 1 390 ? 252.746 36.335 181.734 1.00 166.63 390 THR B O 1
ATOM 14405 N N . GLY B 1 391 ? 253.411 34.831 180.208 1.00 165.39 391 GLY B N 1
ATOM 14406 C CA . GLY B 1 391 ? 253.646 33.759 181.161 1.00 174.36 391 GLY B CA 1
ATOM 14407 C C . GLY B 1 391 ? 255.114 33.405 181.273 1.00 179.13 391 GLY B C 1
ATOM 14408 O O . GLY B 1 391 ? 255.527 32.339 180.817 1.00 191.28 391 GLY B O 1
ATOM 14412 N N . ASP B 1 392 ? 255.904 34.293 181.869 1.00 164.09 392 ASP B N 1
ATOM 14413 C CA . ASP B 1 392 ? 257.336 34.055 182.006 1.00 178.73 392 ASP B CA 1
ATOM 14414 C C . ASP B 1 392 ? 257.736 33.701 183.432 1.00 186.49 392 ASP B C 1
ATOM 14415 O O . ASP B 1 392 ? 256.971 33.903 184.375 1.00 183.18 392 ASP B O 1
ATOM 14424 N N . LEU B 1 393 ? 258.948 33.171 183.566 1.00 181.56 393 LEU B N 1
ATOM 14425 C CA . LEU B 1 393 ? 259.483 32.727 184.849 1.00 193.44 393 LEU B CA 1
ATOM 14426 C C . LEU B 1 393 ? 260.784 33.461 185.125 1.00 201.46 393 LEU B C 1
ATOM 14427 O O . LEU B 1 393 ? 261.602 33.627 184.224 1.00 207.96 393 LEU B O 1
ATOM 14443 N N . ARG B 1 394 ? 260.967 33.899 186.366 1.00 189.20 394 ARG B N 1
ATOM 14444 C CA . ARG B 1 394 ? 262.195 34.567 186.772 1.00 183.74 394 ARG B CA 1
ATOM 14445 C C . ARG B 1 394 ? 262.801 33.844 187.963 1.00 179.61 394 ARG B C 1
ATOM 14446 O O . ARG B 1 394 ? 262.221 33.853 189.044 1.00 176.83 394 ARG B O 1
ATOM 14467 N N . THR B 1 395 ? 263.977 33.249 187.784 1.00 183.50 395 THR B N 1
ATOM 14468 C CA . THR B 1 395 ? 264.607 32.510 188.873 1.00 186.63 395 THR B CA 1
ATOM 14469 C C . THR B 1 395 ? 264.921 33.440 190.041 1.00 185.75 395 THR B C 1
ATOM 14470 O O . THR B 1 395 ? 265.583 34.464 189.876 1.00 187.08 395 THR B O 1
ATOM 14481 N N . LEU B 1 396 ? 264.428 33.068 191.218 1.00 181.87 396 LEU B N 1
ATOM 14482 C CA . LEU B 1 396 ? 264.630 33.852 192.430 1.00 183.23 396 LEU B CA 1
ATOM 14483 C C . LEU B 1 396 ? 265.830 33.327 193.214 1.00 199.49 396 LEU B C 1
ATOM 14484 O O . LEU B 1 396 ? 266.753 34.077 193.526 1.00 193.99 396 LEU B O 1
ATOM 14500 N N . LYS B 1 397 ? 265.805 32.036 193.530 1.00 188.94 397 LYS B N 1
ATOM 14501 C CA . LYS B 1 397 ? 266.933 31.369 194.169 1.00 192.59 397 LYS B CA 1
ATOM 14502 C C . LYS B 1 397 ? 267.784 30.714 193.087 1.00 196.79 397 LYS B C 1
ATOM 14503 O O . LYS B 1 397 ? 267.316 30.533 191.964 1.00 198.26 397 LYS B O 1
ATOM 14522 N N . VAL B 1 398 ? 269.026 30.361 193.404 1.00 219.99 398 VAL B N 1
ATOM 14523 C CA . VAL B 1 398 ? 269.794 29.515 192.498 1.00 222.46 398 VAL B CA 1
ATOM 14524 C C . VAL B 1 398 ? 269.160 28.139 192.562 1.00 217.22 398 VAL B C 1
ATOM 14525 O O . VAL B 1 398 ? 268.913 27.608 193.647 1.00 219.01 398 VAL B O 1
ATOM 14538 N N . LEU B 1 399 ? 268.891 27.564 191.399 1.00 221.33 399 LEU B N 1
ATOM 14539 C CA . LEU B 1 399 ? 268.206 26.286 191.338 1.00 225.73 399 LEU B CA 1
ATOM 14540 C C . LEU B 1 399 ? 269.095 25.133 191.792 1.00 223.59 399 LEU B C 1
ATOM 14541 O O . LEU B 1 399 ? 270.323 25.234 191.782 1.00 225.04 399 LEU B O 1
ATOM 14557 N N . ASP B 1 400 ? 268.455 24.048 192.221 1.00 220.38 400 ASP B N 1
ATOM 14558 C CA . ASP B 1 400 ? 269.153 22.923 192.831 1.00 224.97 400 ASP B CA 1
ATOM 14559 C C . ASP B 1 400 ? 268.306 21.653 192.783 1.00 225.30 400 ASP B C 1
ATOM 14560 O O . ASP B 1 400 ? 267.242 21.577 193.399 1.00 213.90 400 ASP B O 1
ATOM 14569 N N . ARG B 1 401 ? 268.784 20.665 192.032 1.00 230.63 401 ARG B N 1
ATOM 14570 C CA . ARG B 1 401 ? 268.080 19.397 191.862 1.00 222.49 401 ARG B CA 1
ATOM 14571 C C . ARG B 1 401 ? 267.906 18.634 193.167 1.00 220.81 401 ARG B C 1
ATOM 14572 O O . ARG B 1 401 ? 266.869 18.013 193.401 1.00 210.66 401 ARG B O 1
ATOM 14593 N N . GLU B 1 402 ? 268.923 18.694 194.018 1.00 237.59 402 GLU B N 1
ATOM 14594 C CA . GLU B 1 402 ? 268.906 17.958 195.277 1.00 224.65 402 GLU B CA 1
ATOM 14595 C C . GLU B 1 402 ? 268.193 18.756 196.379 1.00 220.18 402 GLU B C 1
ATOM 14596 O O . GLU B 1 402 ? 268.326 18.447 197.563 1.00 213.77 402 GLU B O 1
ATOM 14608 N N . SER B 1 403 ? 267.432 19.777 195.983 1.00 220.18 403 SER B N 1
ATOM 14609 C CA . SER B 1 403 ? 266.592 20.511 196.926 1.00 216.25 403 SER B CA 1
ATOM 14610 C C . SER B 1 403 ? 265.591 19.569 197.584 1.00 209.56 403 SER B C 1
ATOM 14611 O O . SER B 1 403 ? 265.097 18.635 196.955 1.00 210.88 403 SER B O 1
ATOM 14619 N N . LYS B 1 404 ? 265.295 19.824 198.853 1.00 200.17 404 LYS B N 1
ATOM 14620 C CA . LYS B 1 404 ? 264.347 18.995 199.600 1.00 195.27 404 LYS B CA 1
ATOM 14621 C C . LYS B 1 404 ? 262.896 19.293 199.223 1.00 195.53 404 LYS B C 1
ATOM 14622 O O . LYS B 1 404 ? 261.974 18.794 199.863 1.00 195.18 404 LYS B O 1
ATOM 14641 N N . PHE B 1 405 ? 262.698 20.117 198.195 1.00 199.97 405 PHE B N 1
ATOM 14642 C CA . PHE B 1 405 ? 261.371 20.314 197.615 1.00 194.80 405 PHE B CA 1
ATOM 14643 C C . PHE B 1 405 ? 261.398 19.891 196.140 1.00 214.17 405 PHE B C 1
ATOM 14644 O O . PHE B 1 405 ? 260.920 20.621 195.270 1.00 209.94 405 PHE B O 1
ATOM 14661 N N . VAL B 1 406 ? 261.966 18.716 195.862 1.00 214.81 406 VAL B N 1
ATOM 14662 C CA . VAL B 1 406 ? 262.045 18.202 194.492 1.00 210.28 406 VAL B CA 1
ATOM 14663 C C . VAL B 1 406 ? 261.925 16.679 194.411 1.00 213.46 406 VAL B C 1
ATOM 14664 O O . VAL B 1 406 ? 262.913 15.970 194.606 1.00 218.25 406 VAL B O 1
ATOM 14677 N N . LYS B 1 407 ? 260.727 16.173 194.123 1.00 200.96 407 LYS B N 1
ATOM 14678 C CA . LYS B 1 407 ? 260.536 14.731 193.946 1.00 205.39 407 LYS B CA 1
ATOM 14679 C C . LYS B 1 407 ? 260.662 14.334 192.476 1.00 197.66 407 LYS B C 1
ATOM 14680 O O . LYS B 1 407 ? 260.119 15.000 191.602 1.00 209.67 407 LYS B O 1
ATOM 14699 N N . ASN B 1 408 ? 261.417 13.270 192.212 1.00 196.32 408 ASN B N 1
ATOM 14700 C CA . ASN B 1 408 ? 261.565 12.719 190.862 1.00 201.00 408 ASN B CA 1
ATOM 14701 C C . ASN B 1 408 ? 262.220 13.665 189.853 1.00 201.17 408 ASN B C 1
ATOM 14702 O O . ASN B 1 408 ? 262.065 13.486 188.646 1.00 208.48 408 ASN B O 1
ATOM 14713 N N . ASN B 1 409 ? 262.936 14.668 190.347 1.00 198.87 409 ASN B N 1
ATOM 14714 C CA . ASN B 1 409 ? 263.597 15.648 189.488 1.00 218.72 409 ASN B CA 1
ATOM 14715 C C . ASN B 1 409 ? 262.616 16.453 188.632 1.00 215.18 409 ASN B C 1
ATOM 14716 O O . ASN B 1 409 ? 262.881 16.714 187.458 1.00 222.88 409 ASN B O 1
ATOM 14727 N N . GLN B 1 410 ? 261.491 16.845 189.225 1.00 210.63 410 GLN B N 1
ATOM 14728 C CA . GLN B 1 410 ? 260.534 17.732 188.567 1.00 210.47 410 GLN B CA 1
ATOM 14729 C C . GLN B 1 410 ? 259.945 18.670 189.613 1.00 209.63 410 GLN B C 1
ATOM 14730 O O . GLN B 1 410 ? 259.837 18.298 190.781 1.00 215.55 410 GLN B O 1
ATOM 14744 N N . TYR B 1 411 ? 259.576 19.880 189.201 1.00 201.10 411 TYR B N 1
ATOM 14745 C CA . TYR B 1 411 ? 258.995 20.851 190.128 1.00 192.09 411 TYR B CA 1
ATOM 14746 C C . TYR B 1 411 ? 257.671 21.381 189.592 1.00 193.41 411 TYR B C 1
ATOM 14747 O O . TYR B 1 411 ? 257.607 21.911 188.484 1.00 203.61 411 TYR B O 1
ATOM 14765 N N . ASN B 1 412 ? 256.622 21.246 190.398 1.00 191.60 412 ASN B N 1
ATOM 14766 C CA . ASN B 1 412 ? 255.276 21.629 189.986 1.00 197.33 412 ASN B CA 1
ATOM 14767 C C . ASN B 1 412 ? 254.917 23.004 190.507 1.00 184.09 412 ASN B C 1
ATOM 14768 O O . ASN B 1 412 ? 254.959 23.257 191.710 1.00 181.81 412 ASN B O 1
ATOM 14779 N N . ILE B 1 413 ? 254.569 23.885 189.579 1.00 182.39 413 ILE B N 1
ATOM 14780 C CA . ILE B 1 413 ? 254.042 25.196 189.909 1.00 177.93 413 ILE B CA 1
ATOM 14781 C C . ILE B 1 413 ? 252.879 25.451 188.966 1.00 172.67 413 ILE B C 1
ATOM 14782 O O . ILE B 1 413 ? 253.018 25.360 187.748 1.00 174.70 413 ILE B O 1
ATOM 14798 N N . SER B 1 414 ? 251.716 25.722 189.544 1.00 171.31 414 SER B N 1
ATOM 14799 C CA . SER B 1 414 ? 250.527 25.984 188.754 1.00 164.81 414 SER B CA 1
ATOM 14800 C C . SER B 1 414 ? 250.305 27.481 188.599 1.00 163.76 414 SER B C 1
ATOM 14801 O O . SER B 1 414 ? 250.530 28.252 189.531 1.00 173.72 414 SER B O 1
ATOM 14809 N N . VAL B 1 415 ? 249.871 27.878 187.407 1.00 163.59 415 VAL B N 1
ATOM 14810 C CA . VAL B 1 415 ? 249.581 29.273 187.110 1.00 160.80 415 VAL B CA 1
ATOM 14811 C C . VAL B 1 415 ? 248.139 29.383 186.633 1.00 156.74 415 VAL B C 1
ATOM 14812 O O . VAL B 1 415 ? 247.671 28.541 185.868 1.00 158.40 415 VAL B O 1
ATOM 14825 N N . VAL B 1 416 ? 247.434 30.411 187.097 1.00 156.03 416 VAL B N 1
ATOM 14826 C CA . VAL B 1 416 ? 246.082 30.678 186.615 1.00 156.96 416 VAL B CA 1
ATOM 14827 C C . VAL B 1 416 ? 246.103 31.900 185.713 1.00 158.34 416 VAL B C 1
ATOM 14828 O O . VAL B 1 416 ? 246.488 32.994 186.123 1.00 157.78 416 VAL B O 1
ATOM 14841 N N . ALA B 1 417 ? 245.739 31.686 184.454 1.00 168.84 417 ALA B N 1
ATOM 14842 C CA . ALA B 1 417 ? 245.592 32.782 183.512 1.00 167.65 417 ALA B CA 1
ATOM 14843 C C . ALA B 1 417 ? 244.175 33.324 183.621 1.00 157.76 417 ALA B C 1
ATOM 14844 O O . ALA B 1 417 ? 243.235 32.569 183.868 1.00 156.99 417 ALA B O 1
ATOM 14851 N N . VAL B 1 418 ? 244.036 34.634 183.453 1.00 158.11 418 VAL B N 1
ATOM 14852 C CA . VAL B 1 418 ? 242.747 35.302 183.578 1.00 157.29 418 VAL B CA 1
ATOM 14853 C C . VAL B 1 418 ? 242.609 36.360 182.489 1.00 171.65 418 VAL B C 1
ATOM 14854 O O . VAL B 1 418 ? 243.558 37.086 182.205 1.00 178.28 418 VAL B O 1
ATOM 14867 N N . ASP B 1 419 ? 241.426 36.448 181.887 1.00 166.48 419 ASP B N 1
ATOM 14868 C CA . ASP B 1 419 ? 241.192 37.412 180.818 1.00 161.61 419 ASP B CA 1
ATOM 14869 C C . ASP B 1 419 ? 240.667 38.728 181.368 1.00 160.49 419 ASP B C 1
ATOM 14870 O O . ASP B 1 419 ? 240.494 38.885 182.575 1.00 161.06 419 ASP B O 1
ATOM 14879 N N . ALA B 1 420 ? 240.412 39.672 180.471 1.00 154.37 420 ALA B N 1
ATOM 14880 C CA . ALA B 1 420 ? 240.069 41.030 180.865 1.00 148.10 420 ALA B CA 1
ATOM 14881 C C . ALA B 1 420 ? 238.615 41.164 181.321 1.00 146.50 420 ALA B C 1
ATOM 14882 O O . ALA B 1 420 ? 238.092 42.272 181.364 1.00 143.91 420 ALA B O 1
ATOM 14889 N N . VAL B 1 421 ? 237.971 40.054 181.682 1.00 149.29 421 VAL B N 1
ATOM 14890 C CA . VAL B 1 421 ? 236.557 40.079 182.059 1.00 148.63 421 VAL B CA 1
ATOM 14891 C C . VAL B 1 421 ? 236.280 39.319 183.359 1.00 148.96 421 VAL B C 1
ATOM 14892 O O . VAL B 1 421 ? 235.447 39.751 184.157 1.00 148.07 421 VAL B O 1
ATOM 14905 N N . GLY B 1 422 ? 236.964 38.199 183.574 1.00 150.87 422 GLY B N 1
ATOM 14906 C CA . GLY B 1 422 ? 236.800 37.444 184.807 1.00 150.49 422 GLY B CA 1
ATOM 14907 C C . GLY B 1 422 ? 236.891 35.933 184.699 1.00 153.80 422 GLY B C 1
ATOM 14908 O O . GLY B 1 422 ? 236.950 35.249 185.720 1.00 164.89 422 GLY B O 1
ATOM 14912 N N . ARG B 1 423 ? 236.913 35.405 183.480 1.00 157.85 423 ARG B N 1
ATOM 14913 C CA . ARG B 1 423 ? 237.065 33.965 183.288 1.00 169.43 423 ARG B CA 1
ATOM 14914 C C . ARG B 1 423 ? 238.512 33.539 183.513 1.00 156.61 423 ARG B C 1
ATOM 14915 O O . ARG B 1 423 ? 239.436 34.286 183.202 1.00 157.46 423 ARG B O 1
ATOM 14936 N N . SER B 1 424 ? 238.696 32.336 184.052 1.00 156.61 424 SER B N 1
ATOM 14937 C CA . SER B 1 424 ? 240.027 31.820 184.352 1.00 157.09 424 SER B CA 1
ATOM 14938 C C . SER B 1 424 ? 240.129 30.316 184.100 1.00 155.47 424 SER B C 1
ATOM 14939 O O . SER B 1 424 ? 239.183 29.569 184.347 1.00 154.27 424 SER B O 1
ATOM 14946 N N . CYS B 1 425 ? 241.288 29.893 183.601 1.00 164.27 425 CYS B N 1
ATOM 14947 C CA . CYS B 1 425 ? 241.627 28.480 183.456 1.00 161.80 425 CYS B CA 1
ATOM 14948 C C . CYS B 1 425 ? 242.523 28.107 184.632 1.00 167.29 425 CYS B C 1
ATOM 14949 O O . CYS B 1 425 ? 242.580 28.828 185.628 1.00 160.42 425 CYS B O 1
ATOM 14956 N N . THR B 1 426 ? 243.221 26.984 184.516 1.00 180.08 426 THR B N 1
ATOM 14957 C CA . THR B 1 426 ? 244.279 26.643 185.459 1.00 161.40 426 THR B CA 1
ATOM 14958 C C . THR B 1 426 ? 245.250 25.701 184.758 1.00 158.26 426 THR B C 1
ATOM 14959 O O . THR B 1 426 ? 244.837 24.710 184.158 1.00 177.67 426 THR B O 1
ATOM 14970 N N . GLY B 1 427 ? 246.539 26.012 184.847 1.00 157.37 427 GLY B N 1
ATOM 14971 C CA . GLY B 1 427 ? 247.568 25.228 184.188 1.00 162.86 427 GLY B CA 1
ATOM 14972 C C . GLY B 1 427 ? 248.748 24.918 185.089 1.00 179.89 427 GLY B C 1
ATOM 14973 O O . GLY B 1 427 ? 249.046 25.675 186.011 1.00 177.86 427 GLY B O 1
ATOM 14977 N N . THR B 1 428 ? 249.421 23.804 184.811 1.00 178.00 428 THR B N 1
ATOM 14978 C CA . THR B 1 428 ? 250.562 23.351 185.605 1.00 172.93 428 THR B CA 1
ATOM 14979 C C . THR B 1 428 ? 251.850 23.264 184.793 1.00 174.03 428 THR B C 1
ATOM 14980 O O . THR B 1 428 ? 251.845 22.784 183.660 1.00 177.96 428 THR B O 1
ATOM 14990 N N . LEU B 1 429 ? 252.950 23.721 185.386 1.00 175.73 429 LEU B N 1
ATOM 14991 C CA . LEU B 1 429 ? 254.241 23.725 184.710 1.00 179.64 429 LEU B CA 1
ATOM 14992 C C . LEU B 1 429 ? 255.240 22.853 185.464 1.00 184.90 429 LEU B C 1
ATOM 14993 O O . LEU B 1 429 ? 255.649 23.169 186.581 1.00 178.50 429 LEU B O 1
ATOM 15009 N N . VAL B 1 430 ? 255.620 21.750 184.826 1.00 195.67 430 VAL B N 1
ATOM 15010 C CA . VAL B 1 430 ? 256.556 20.784 185.387 1.00 189.09 430 VAL B CA 1
ATOM 15011 C C . VAL B 1 430 ? 257.955 21.133 184.908 1.00 190.07 430 VAL B C 1
ATOM 15012 O O . VAL B 1 430 ? 258.159 21.391 183.724 1.00 190.51 430 VAL B O 1
ATOM 15025 N N . VAL B 1 431 ? 258.912 21.146 185.830 1.00 216.89 431 VAL B N 1
ATOM 15026 C CA . VAL B 1 431 ? 260.275 21.556 185.509 1.00 214.60 431 VAL B CA 1
ATOM 15027 C C . VAL B 1 431 ? 261.271 20.405 185.648 1.00 208.39 431 VAL B C 1
ATOM 15028 O O . VAL B 1 431 ? 261.877 20.234 186.705 1.00 208.23 431 VAL B O 1
ATOM 15041 N N . HIS B 1 432 ? 261.455 19.628 184.583 1.00 221.22 432 HIS B N 1
ATOM 15042 C CA . HIS B 1 432 ? 262.388 18.505 184.633 1.00 226.65 432 HIS B CA 1
ATOM 15043 C C . HIS B 1 432 ? 263.801 19.007 184.349 1.00 230.06 432 HIS B C 1
ATOM 15044 O O . HIS B 1 432 ? 264.203 19.165 183.202 1.00 233.09 432 HIS B O 1
ATOM 15058 N N . LEU B 1 433 ? 264.555 19.211 185.421 1.00 233.93 433 LEU B N 1
ATOM 15059 C CA . LEU B 1 433 ? 265.891 19.792 185.370 1.00 251.62 433 LEU B CA 1
ATOM 15060 C C . LEU B 1 433 ? 266.986 18.758 185.091 1.00 262.68 433 LEU B C 1
ATOM 15061 O O . LEU B 1 433 ? 266.908 17.620 185.548 1.00 252.65 433 LEU B O 1
ATOM 15077 N N . ASP B 1 434 ? 268.000 19.168 184.334 1.00 288.33 434 ASP B N 1
ATOM 15078 C CA . ASP B 1 434 ? 269.144 18.323 184.016 1.00 288.42 434 ASP B CA 1
ATOM 15079 C C . ASP B 1 434 ? 270.148 18.382 185.161 1.00 289.02 434 ASP B C 1
ATOM 15080 O O . ASP B 1 434 ? 270.156 19.339 185.932 1.00 289.36 434 ASP B O 1
ATOM 15089 N N . ASP B 1 435 ? 271.002 17.366 185.260 1.00 265.44 435 ASP B N 1
ATOM 15090 C CA . ASP B 1 435 ? 271.839 17.194 186.443 1.00 261.25 435 ASP B CA 1
ATOM 15091 C C . ASP B 1 435 ? 273.234 17.776 186.239 1.00 259.29 435 ASP B C 1
ATOM 15092 O O . ASP B 1 435 ? 273.766 17.764 185.129 1.00 257.28 435 ASP B O 1
ATOM 15101 N N . TYR B 1 436 ? 273.812 18.289 187.321 1.00 268.31 436 TYR B N 1
ATOM 15102 C CA . TYR B 1 436 ? 275.202 18.731 187.331 1.00 252.10 436 TYR B CA 1
ATOM 15103 C C . TYR B 1 436 ? 275.901 18.121 188.531 1.00 247.75 436 TYR B C 1
ATOM 15104 O O . TYR B 1 436 ? 275.284 17.894 189.576 1.00 256.84 436 TYR B O 1
ATOM 15122 N N . ASN B 1 437 ? 277.191 17.849 188.377 1.00 248.90 437 ASN B N 1
ATOM 15123 C CA . ASN B 1 437 ? 277.977 17.261 189.447 1.00 257.95 437 ASN B CA 1
ATOM 15124 C C . ASN B 1 437 ? 278.438 18.360 190.398 1.00 255.42 437 ASN B C 1
ATOM 15125 O O . ASN B 1 437 ? 279.565 18.846 190.307 1.00 254.51 437 ASN B O 1
ATOM 15136 N N . ASP B 1 438 ? 277.539 18.767 191.291 1.00 251.36 438 ASP B N 1
ATOM 15137 C CA . ASP B 1 438 ? 277.817 19.835 192.246 1.00 249.53 438 ASP B CA 1
ATOM 15138 C C . ASP B 1 438 ? 277.943 19.329 193.683 1.00 251.70 438 ASP B C 1
ATOM 15139 O O . ASP B 1 438 ? 278.309 20.087 194.584 1.00 244.98 438 ASP B O 1
ATOM 15148 N N . HIS B 1 439 ? 277.659 18.045 193.886 1.00 261.62 439 HIS B N 1
ATOM 15149 C CA . HIS B 1 439 ? 277.845 17.404 195.183 1.00 241.24 439 HIS B CA 1
ATOM 15150 C C . HIS B 1 439 ? 278.593 16.090 195.017 1.00 254.12 439 HIS B C 1
ATOM 15151 O O . HIS B 1 439 ? 278.738 15.575 193.909 1.00 247.24 439 HIS B O 1
ATOM 15165 N N . ALA B 1 440 ? 279.050 15.555 196.141 1.00 255.05 440 ALA B N 1
ATOM 15166 C CA . ALA B 1 440 ? 279.819 14.320 196.166 1.00 269.59 440 ALA B CA 1
ATOM 15167 C C . ALA B 1 440 ? 279.175 13.367 197.163 1.00 274.37 440 ALA B C 1
ATOM 15168 O O . ALA B 1 440 ? 278.340 13.786 197.965 1.00 271.84 440 ALA B O 1
ATOM 15175 N N . PRO B 1 441 ? 279.534 12.076 197.106 1.00 275.59 441 PRO B N 1
ATOM 15176 C CA . PRO B 1 441 ? 278.914 11.129 198.040 1.00 274.99 441 PRO B CA 1
ATOM 15177 C C . PRO B 1 441 ? 279.181 11.499 199.496 1.00 267.55 441 PRO B C 1
ATOM 15178 O O . PRO B 1 441 ? 280.324 11.758 199.872 1.00 256.78 441 PRO B O 1
ATOM 15189 N N . GLN B 1 442 ? 278.114 11.528 200.288 1.00 278.55 442 GLN B N 1
ATOM 15190 C CA . GLN B 1 442 ? 278.184 11.888 201.698 1.00 257.25 442 GLN B CA 1
ATOM 15191 C C . GLN B 1 442 ? 277.791 10.714 202.578 1.00 260.54 442 GLN B C 1
ATOM 15192 O O . GLN B 1 442 ? 277.009 9.858 202.163 1.00 264.65 442 GLN B O 1
ATOM 15206 N N . ILE B 1 443 ? 278.318 10.687 203.800 1.00 254.32 443 ILE B N 1
ATOM 15207 C CA . ILE B 1 443 ? 278.058 9.589 204.725 1.00 251.50 443 ILE B CA 1
ATOM 15208 C C . ILE B 1 443 ? 277.967 10.100 206.157 1.00 253.59 443 ILE B C 1
ATOM 15209 O O . ILE B 1 443 ? 278.346 11.232 206.457 1.00 258.24 443 ILE B O 1
ATOM 15225 N N . ASP B 1 444 ? 277.458 9.245 207.036 1.00 254.49 444 ASP B N 1
ATOM 15226 C CA . ASP B 1 444 ? 277.476 9.489 208.467 1.00 255.48 444 ASP B CA 1
ATOM 15227 C C . ASP B 1 444 ? 278.885 9.331 209.022 1.00 269.00 444 ASP B C 1
ATOM 15228 O O . ASP B 1 444 ? 279.780 8.832 208.341 1.00 269.29 444 ASP B O 1
ATOM 15237 N N . LYS B 1 445 ? 279.067 9.776 210.260 1.00 263.93 445 LYS B N 1
ATOM 15238 C CA . LYS B 1 445 ? 280.369 9.762 210.914 1.00 267.03 445 LYS B CA 1
ATOM 15239 C C . LYS B 1 445 ? 280.330 8.933 212.199 1.00 273.74 445 LYS B C 1
ATOM 15240 O O . LYS B 1 445 ? 281.315 8.873 212.935 1.00 269.28 445 LYS B O 1
ATOM 15259 N N . GLU B 1 446 ? 279.192 8.287 212.454 1.00 279.42 446 GLU B N 1
ATOM 15260 C CA . GLU B 1 446 ? 278.995 7.492 213.666 1.00 275.21 446 GLU B CA 1
ATOM 15261 C C . GLU B 1 446 ? 279.046 5.980 213.421 1.00 298.87 446 GLU B C 1
ATOM 15262 O O . GLU B 1 446 ? 278.003 5.330 213.327 1.00 293.34 446 GLU B O 1
ATOM 15274 N N . VAL B 1 447 ? 280.249 5.420 213.322 1.00 289.82 447 VAL B N 1
ATOM 15275 C CA . VAL B 1 447 ? 280.410 3.983 213.080 1.00 293.81 447 VAL B CA 1
ATOM 15276 C C . VAL B 1 447 ? 280.268 3.214 214.393 1.00 299.23 447 VAL B C 1
ATOM 15277 O O . VAL B 1 447 ? 280.258 3.810 215.471 1.00 299.20 447 VAL B O 1
ATOM 15290 N N . THR B 1 448 ? 280.157 1.892 214.293 1.00 315.14 448 THR B N 1
ATOM 15291 C CA . THR B 1 448 ? 280.080 1.028 215.469 1.00 303.85 448 THR B CA 1
ATOM 15292 C C . THR B 1 448 ? 280.595 -0.371 215.126 1.00 305.41 448 THR B C 1
ATOM 15293 O O . THR B 1 448 ? 280.074 -1.025 214.222 1.00 309.28 448 THR B O 1
ATOM 15304 N N . ILE B 1 449 ? 281.620 -0.819 215.852 1.00 313.17 449 ILE B N 1
ATOM 15305 C CA . ILE B 1 449 ? 282.191 -2.152 215.656 1.00 313.04 449 ILE B CA 1
ATOM 15306 C C . ILE B 1 449 ? 282.533 -2.795 216.996 1.00 321.22 449 ILE B C 1
ATOM 15307 O O . ILE B 1 449 ? 282.948 -2.106 217.927 1.00 332.22 449 ILE B O 1
ATOM 15323 N N . CYS B 1 450 ? 282.357 -4.111 217.093 1.00 320.02 450 CYS B N 1
ATOM 15324 C CA . CYS B 1 450 ? 282.779 -4.859 218.278 1.00 321.65 450 CYS B CA 1
ATOM 15325 C C . CYS B 1 450 ? 284.126 -5.539 218.034 1.00 320.25 450 CYS B C 1
ATOM 15326 O O . CYS B 1 450 ? 284.717 -5.395 216.962 1.00 314.84 450 CYS B O 1
ATOM 15333 N N . GLN B 1 451 ? 284.607 -6.281 219.031 1.00 325.25 451 GLN B N 1
ATOM 15334 C CA . GLN B 1 451 ? 285.978 -6.786 219.017 1.00 312.90 451 GLN B CA 1
ATOM 15335 C C . GLN B 1 451 ? 286.094 -8.258 218.604 1.00 301.81 451 GLN B C 1
ATOM 15336 O O . GLN B 1 451 ? 286.662 -8.567 217.555 1.00 307.66 451 GLN B O 1
ATOM 15350 N N . ASN B 1 452 ? 285.560 -9.160 219.425 1.00 298.54 452 ASN B N 1
ATOM 15351 C CA . ASN B 1 452 ? 285.730 -10.598 219.203 1.00 303.31 452 ASN B CA 1
ATOM 15352 C C . ASN B 1 452 ? 284.658 -11.228 218.315 1.00 299.52 452 ASN B C 1
ATOM 15353 O O . ASN B 1 452 ? 284.676 -12.438 218.082 1.00 300.03 452 ASN B O 1
ATOM 15364 N N . ASN B 1 453 ? 283.735 -10.412 217.818 1.00 303.68 453 ASN B N 1
ATOM 15365 C CA . ASN B 1 453 ? 282.701 -10.892 216.910 1.00 302.09 453 ASN B CA 1
ATOM 15366 C C . ASN B 1 453 ? 282.619 -10.038 215.647 1.00 304.09 453 ASN B C 1
ATOM 15367 O O . ASN B 1 453 ? 281.717 -10.220 214.830 1.00 299.25 453 ASN B O 1
ATOM 15378 N N . GLU B 1 454 ? 283.569 -9.118 215.484 1.00 309.54 454 GLU B N 1
ATOM 15379 C CA . GLU B 1 454 ? 283.580 -8.232 214.325 1.00 305.35 454 GLU B CA 1
ATOM 15380 C C . GLU B 1 454 ? 284.991 -7.760 213.971 1.00 305.82 454 GLU B C 1
ATOM 15381 O O . GLU B 1 454 ? 285.738 -7.314 214.842 1.00 305.14 454 GLU B O 1
ATOM 15393 N N . ASP B 1 455 ? 285.338 -7.850 212.688 1.00 312.63 455 ASP B N 1
ATOM 15394 C CA . ASP B 1 455 ? 286.639 -7.389 212.197 1.00 299.17 455 ASP B CA 1
ATOM 15395 C C . ASP B 1 455 ? 286.491 -6.196 211.250 1.00 296.22 455 ASP B C 1
ATOM 15396 O O . ASP B 1 455 ? 287.484 -5.688 210.728 1.00 284.81 455 ASP B O 1
ATOM 15405 N N . PHE B 1 456 ? 285.256 -5.748 211.037 1.00 299.58 456 PHE B N 1
ATOM 15406 C CA . PHE B 1 456 ? 284.988 -4.674 210.084 1.00 301.34 456 PHE B CA 1
ATOM 15407 C C . PHE B 1 456 ? 283.634 -3.987 210.322 1.00 300.78 456 PHE B C 1
ATOM 15408 O O . PHE B 1 456 ? 282.829 -4.448 211.132 1.00 302.31 456 PHE B O 1
ATOM 15425 N N . ALA B 1 457 ? 283.404 -2.879 209.615 1.00 304.07 457 ALA B N 1
ATOM 15426 C CA . ALA B 1 457 ? 282.115 -2.178 209.620 1.00 293.41 457 ALA B CA 1
ATOM 15427 C C . ALA B 1 457 ? 281.585 -1.957 208.206 1.00 297.77 457 ALA B C 1
ATOM 15428 O O . ALA B 1 457 ? 282.291 -2.212 207.243 1.00 306.01 457 ALA B O 1
ATOM 15435 N N . VAL B 1 458 ? 280.334 -1.507 208.096 1.00 294.96 458 VAL B N 1
ATOM 15436 C CA . VAL B 1 458 ? 279.704 -1.229 206.797 1.00 287.19 458 VAL B CA 1
ATOM 15437 C C . VAL B 1 458 ? 279.180 0.207 206.656 1.00 302.43 458 VAL B C 1
ATOM 15438 O O . VAL B 1 458 ? 278.261 0.611 207.368 1.00 284.71 458 VAL B O 1
ATOM 15451 N N . LEU B 1 459 ? 279.767 0.966 205.731 1.00 291.34 459 LEU B N 1
ATOM 15452 C CA . LEU B 1 459 ? 279.392 2.367 205.499 1.00 286.12 459 LEU B CA 1
ATOM 15453 C C . LEU B 1 459 ? 278.873 2.605 204.073 1.00 283.54 459 LEU B C 1
ATOM 15454 O O . LEU B 1 459 ? 279.471 2.139 203.105 1.00 292.31 459 LEU B O 1
ATOM 15470 N N . LYS B 1 460 ? 277.752 3.319 203.961 1.00 281.26 460 LYS B N 1
ATOM 15471 C CA . LYS B 1 460 ? 277.051 3.506 202.685 1.00 277.80 460 LYS B CA 1
ATOM 15472 C C . LYS B 1 460 ? 276.853 4.985 202.314 1.00 269.44 460 LYS B C 1
ATOM 15473 O O . LYS B 1 460 ? 276.031 5.667 202.924 1.00 266.56 460 LYS B O 1
ATOM 15492 N N . PRO B 1 461 ? 277.610 5.489 201.320 1.00 272.00 461 PRO B N 1
ATOM 15493 C CA . PRO B 1 461 ? 277.456 6.892 200.899 1.00 267.17 461 PRO B CA 1
ATOM 15494 C C . PRO B 1 461 ? 276.189 7.181 200.092 1.00 271.51 461 PRO B C 1
ATOM 15495 O O . PRO B 1 461 ? 275.542 6.263 199.591 1.00 275.44 461 PRO B O 1
ATOM 15506 N N . VAL B 1 462 ? 275.855 8.465 199.981 1.00 263.48 462 VAL B N 1
ATOM 15507 C CA . VAL B 1 462 ? 274.709 8.917 199.198 1.00 258.74 462 VAL B CA 1
ATOM 15508 C C . VAL B 1 462 ? 275.055 10.178 198.417 1.00 257.03 462 VAL B C 1
ATOM 15509 O O . VAL B 1 462 ? 275.234 11.242 199.004 1.00 254.99 462 VAL B O 1
ATOM 15522 N N . ASP B 1 463 ? 275.143 10.053 197.096 1.00 257.52 463 ASP B N 1
ATOM 15523 C CA . ASP B 1 463 ? 275.344 11.208 196.228 1.00 259.23 463 ASP B CA 1
ATOM 15524 C C . ASP B 1 463 ? 273.963 11.720 195.819 1.00 257.60 463 ASP B C 1
ATOM 15525 O O . ASP B 1 463 ? 273.258 11.045 195.067 1.00 259.35 463 ASP B O 1
ATOM 15534 N N . PRO B 1 464 ? 273.555 12.901 196.318 1.00 253.67 464 PRO B N 1
ATOM 15535 C CA . PRO B 1 464 ? 272.201 13.370 195.993 1.00 253.84 464 PRO B CA 1
ATOM 15536 C C . PRO B 1 464 ? 271.978 13.597 194.496 1.00 250.09 464 PRO B C 1
ATOM 15537 O O . PRO B 1 464 ? 270.839 13.787 194.067 1.00 244.51 464 PRO B O 1
ATOM 15548 N N . ASP B 1 465 ? 273.054 13.582 193.718 1.00 252.85 465 ASP B N 1
ATOM 15549 C CA . ASP B 1 465 ? 272.948 13.733 192.274 1.00 254.09 465 ASP B CA 1
ATOM 15550 C C . ASP B 1 465 ? 272.312 12.487 191.660 1.00 264.98 465 ASP B C 1
ATOM 15551 O O . ASP B 1 465 ? 272.029 11.514 192.361 1.00 255.55 465 ASP B O 1
ATOM 15560 N N . GLY B 1 466 ? 272.098 12.517 190.348 1.00 265.08 466 GLY B N 1
ATOM 15561 C CA . GLY B 1 466 ? 271.449 11.416 189.658 1.00 264.70 466 GLY B CA 1
ATOM 15562 C C . GLY B 1 466 ? 272.316 10.174 189.561 1.00 276.71 466 GLY B C 1
ATOM 15563 O O . GLY B 1 466 ? 273.529 10.251 189.758 1.00 279.84 466 GLY B O 1
ATOM 15567 N N . PRO B 1 467 ? 271.699 9.015 189.264 1.00 283.68 467 PRO B N 1
ATOM 15568 C CA . PRO B 1 467 ? 272.456 7.766 189.112 1.00 277.14 467 PRO B CA 1
ATOM 15569 C C . PRO B 1 467 ? 273.553 7.886 188.054 1.00 280.67 467 PRO B C 1
ATOM 15570 O O . PRO B 1 467 ? 274.559 7.180 188.125 1.00 276.50 467 PRO B O 1
ATOM 15581 N N . GLU B 1 468 ? 273.352 8.775 187.084 1.00 272.38 468 GLU B N 1
ATOM 15582 C CA . GLU B 1 468 ? 274.345 8.997 186.040 1.00 272.13 468 GLU B CA 1
ATOM 15583 C C . GLU B 1 468 ? 275.551 9.755 186.606 1.00 277.47 468 GLU B C 1
ATOM 15584 O O . GLU B 1 468 ? 276.692 9.429 186.285 1.00 276.84 468 GLU B O 1
ATOM 15596 N N . ASN B 1 469 ? 275.292 10.753 187.451 1.00 270.90 469 ASN B N 1
ATOM 15597 C CA . ASN B 1 469 ? 276.363 11.517 188.095 1.00 269.92 469 ASN B CA 1
ATOM 15598 C C . ASN B 1 469 ? 276.520 11.081 189.551 1.00 275.03 469 ASN B C 1
ATOM 15599 O O . ASN B 1 469 ? 276.760 11.901 190.447 1.00 275.89 469 ASN B O 1
ATOM 15610 N N . GLY B 1 470 ? 276.402 9.771 189.761 1.00 280.35 470 GLY B N 1
ATOM 15611 C CA . GLY B 1 470 ? 276.483 9.174 191.081 1.00 282.76 470 GLY B CA 1
ATOM 15612 C C . GLY B 1 470 ? 277.375 7.946 191.085 1.00 296.68 470 GLY B C 1
ATOM 15613 O O . GLY B 1 470 ? 278.574 8.056 190.836 1.00 299.00 470 GLY B O 1
ATOM 15617 N N . PRO B 1 471 ? 276.802 6.761 191.366 1.00 301.92 471 PRO B N 1
ATOM 15618 C CA . PRO B 1 471 ? 277.629 5.546 191.382 1.00 299.47 471 PRO B CA 1
ATOM 15619 C C . PRO B 1 471 ? 278.035 5.080 189.985 1.00 297.57 471 PRO B C 1
ATOM 15620 O O . PRO B 1 471 ? 277.473 5.564 189.002 1.00 292.84 471 PRO B O 1
ATOM 15631 N N . PRO B 1 472 ? 278.996 4.145 189.894 1.00 297.58 472 PRO B N 1
ATOM 15632 C CA . PRO B 1 472 ? 279.688 3.505 191.022 1.00 310.20 472 PRO B CA 1
ATOM 15633 C C . PRO B 1 472 ? 280.700 4.428 191.704 1.00 305.73 472 PRO B C 1
ATOM 15634 O O . PRO B 1 472 ? 281.448 5.127 191.019 1.00 303.38 472 PRO B O 1
ATOM 15645 N N . PHE B 1 473 ? 280.725 4.423 193.035 1.00 309.51 473 PHE B N 1
ATOM 15646 C CA . PHE B 1 473 ? 281.643 5.271 193.793 1.00 317.74 473 PHE B CA 1
ATOM 15647 C C . PHE B 1 473 ? 283.018 4.622 193.942 1.00 326.92 473 PHE B C 1
ATOM 15648 O O . PHE B 1 473 ? 283.189 3.435 193.667 1.00 323.36 473 PHE B O 1
ATOM 15665 N N . GLN B 1 474 ? 283.990 5.419 194.381 1.00 345.88 474 GLN B N 1
ATOM 15666 C CA . GLN B 1 474 ? 285.342 4.939 194.651 1.00 346.54 474 GLN B CA 1
ATOM 15667 C C . GLN B 1 474 ? 285.857 5.544 195.952 1.00 347.11 474 GLN B C 1
ATOM 15668 O O . GLN B 1 474 ? 285.811 6.757 196.146 1.00 346.93 474 GLN B O 1
ATOM 15682 N N . PHE B 1 475 ? 286.341 4.684 196.842 1.00 352.22 475 PHE B N 1
ATOM 15683 C CA . PHE B 1 475 ? 286.700 5.091 198.196 1.00 362.12 475 PHE B CA 1
ATOM 15684 C C . PHE B 1 475 ? 288.219 5.221 198.365 1.00 374.13 475 PHE B C 1
ATOM 15685 O O . PHE B 1 475 ? 288.966 4.290 198.064 1.00 375.55 475 PHE B O 1
ATOM 15702 N N . PHE B 1 476 ? 288.658 6.388 198.837 1.00 418.49 476 PHE B N 1
ATOM 15703 C CA . PHE B 1 476 ? 290.078 6.669 199.069 1.00 405.54 476 PHE B CA 1
ATOM 15704 C C . PHE B 1 476 ? 290.369 7.010 200.532 1.00 444.52 476 PHE B C 1
ATOM 15705 O O . PHE B 1 476 ? 289.540 7.606 201.218 1.00 455.68 476 PHE B O 1
ATOM 15722 N N . LEU B 1 477 ? 291.557 6.623 200.992 1.00 400.34 477 LEU B N 1
ATOM 15723 C CA . LEU B 1 477 ? 292.033 6.934 202.341 1.00 388.47 477 LEU B CA 1
ATOM 15724 C C . LEU B 1 477 ? 293.143 7.983 202.274 1.00 381.20 477 LEU B C 1
ATOM 15725 O O . LEU B 1 477 ? 293.812 8.115 201.250 1.00 380.97 477 LEU B O 1
ATOM 15741 N N . ASP B 1 478 ? 293.333 8.727 203.361 1.00 380.92 478 ASP B N 1
ATOM 15742 C CA . ASP B 1 478 ? 294.261 9.860 203.370 1.00 360.65 478 ASP B CA 1
ATOM 15743 C C . ASP B 1 478 ? 295.683 9.463 203.775 1.00 347.24 478 ASP B C 1
ATOM 15744 O O . ASP B 1 478 ? 296.586 10.299 203.750 1.00 335.58 478 ASP B O 1
ATOM 15753 N N . ASN B 1 479 ? 295.873 8.202 204.163 1.00 344.19 479 ASN B N 1
ATOM 15754 C CA . ASN B 1 479 ? 297.191 7.688 204.554 1.00 339.38 479 ASN B CA 1
ATOM 15755 C C . ASN B 1 479 ? 297.679 8.203 205.912 1.00 322.84 479 ASN B C 1
ATOM 15756 O O . ASN B 1 479 ? 298.844 8.021 206.265 1.00 330.96 479 ASN B O 1
ATOM 15767 N N . SER B 1 480 ? 296.793 8.845 206.666 1.00 330.41 480 SER B N 1
ATOM 15768 C CA . SER B 1 480 ? 297.099 9.251 208.036 1.00 320.35 480 SER B CA 1
ATOM 15769 C C . SER B 1 480 ? 297.441 8.057 208.933 1.00 313.78 480 SER B C 1
ATOM 15770 O O . SER B 1 480 ? 298.325 8.142 209.785 1.00 306.63 480 SER B O 1
ATOM 15778 N N . ALA B 1 481 ? 296.728 6.954 208.733 1.00 320.01 481 ALA B N 1
ATOM 15779 C CA . ALA B 1 481 ? 297.034 5.675 209.374 1.00 309.32 481 ALA B CA 1
ATOM 15780 C C . ALA B 1 481 ? 297.801 4.771 208.415 1.00 309.89 481 ALA B C 1
ATOM 15781 O O . ALA B 1 481 ? 297.200 3.944 207.729 1.00 300.80 481 ALA B O 1
ATOM 15788 N N . SER B 1 482 ? 299.121 4.945 208.373 1.00 325.65 482 SER B N 1
ATOM 15789 C CA . SER B 1 482 ? 299.988 4.290 207.397 1.00 301.22 482 SER B CA 1
ATOM 15790 C C . SER B 1 482 ? 299.631 2.816 207.196 1.00 290.75 482 SER B C 1
ATOM 15791 O O . SER B 1 482 ? 299.306 2.404 206.082 1.00 282.56 482 SER B O 1
ATOM 15799 N N . LYS B 1 483 ? 299.701 2.024 208.263 1.00 291.45 483 LYS B N 1
ATOM 15800 C CA . LYS B 1 483 ? 299.443 0.589 208.165 1.00 285.51 483 LYS B CA 1
ATOM 15801 C C . LYS B 1 483 ? 298.573 0.074 209.307 1.00 281.81 483 LYS B C 1
ATOM 15802 O O . LYS B 1 483 ? 298.788 -1.029 209.810 1.00 272.76 483 LYS B O 1
ATOM 15821 N N . ASN B 1 484 ? 297.587 0.872 209.705 1.00 293.30 484 ASN B N 1
ATOM 15822 C CA . ASN B 1 484 ? 296.655 0.477 210.759 1.00 289.11 484 ASN B CA 1
ATOM 15823 C C . ASN B 1 484 ? 295.201 0.380 210.298 1.00 285.74 484 ASN B C 1
ATOM 15824 O O . ASN B 1 484 ? 294.368 -0.191 211.003 1.00 281.72 484 ASN B O 1
ATOM 15835 N N . TRP B 1 485 ? 294.891 0.939 209.131 1.00 288.51 485 TRP B N 1
ATOM 15836 C CA . TRP B 1 485 ? 293.541 0.843 208.580 1.00 289.52 485 TRP B CA 1
ATOM 15837 C C . TRP B 1 485 ? 293.572 0.607 207.071 1.00 295.85 485 TRP B C 1
ATOM 15838 O O . TRP B 1 485 ? 294.510 1.025 206.391 1.00 299.62 485 TRP B O 1
ATOM 15859 N N . ASN B 1 486 ? 292.546 -0.068 206.552 1.00 306.00 486 ASN B N 1
ATOM 15860 C CA . ASN B 1 486 ? 292.395 -0.242 205.108 1.00 319.36 486 ASN B CA 1
ATOM 15861 C C . ASN B 1 486 ? 290.950 -0.546 204.691 1.00 325.58 486 ASN B C 1
ATOM 15862 O O . ASN B 1 486 ? 290.192 -1.147 205.453 1.00 314.60 486 ASN B O 1
ATOM 15873 N N . ILE B 1 487 ? 290.579 -0.117 203.485 1.00 309.51 487 ILE B N 1
ATOM 15874 C CA . ILE B 1 487 ? 289.232 -0.325 202.943 1.00 308.99 487 ILE B CA 1
ATOM 15875 C C . ILE B 1 487 ? 289.289 -0.817 201.488 1.00 304.84 487 ILE B C 1
ATOM 15876 O O . ILE B 1 487 ? 290.212 -0.473 200.752 1.00 302.82 487 ILE B O 1
ATOM 15892 N N . GLU B 1 488 ? 288.309 -1.630 201.092 1.00 296.51 488 GLU B N 1
ATOM 15893 C CA . GLU B 1 488 ? 288.178 -2.104 199.708 1.00 297.78 488 GLU B CA 1
ATOM 15894 C C . GLU B 1 488 ? 286.761 -1.891 199.159 1.00 297.16 488 GLU B C 1
ATOM 15895 O O . GLU B 1 488 ? 285.793 -1.872 199.919 1.00 301.28 488 GLU B O 1
ATOM 15907 N N . GLU B 1 489 ? 286.654 -1.733 197.838 1.00 288.70 489 GLU B N 1
ATOM 15908 C CA . GLU B 1 489 ? 285.382 -1.424 197.176 1.00 284.71 489 GLU B CA 1
ATOM 15909 C C . GLU B 1 489 ? 284.943 -2.569 196.267 1.00 281.67 489 GLU B C 1
ATOM 15910 O O . GLU B 1 489 ? 285.268 -2.588 195.079 1.00 279.00 489 GLU B O 1
ATOM 15922 N N . LYS B 1 490 ? 284.203 -3.524 196.824 1.00 281.87 490 LYS B N 1
ATOM 15923 C CA . LYS B 1 490 ? 283.763 -4.685 196.057 1.00 267.58 490 LYS B CA 1
ATOM 15924 C C . LYS B 1 490 ? 282.788 -4.266 194.959 1.00 267.03 490 LYS B C 1
ATOM 15925 O O . LYS B 1 490 ? 283.084 -4.387 193.769 1.00 265.33 490 LYS B O 1
ATOM 15944 N N . ASP B 1 491 ? 281.624 -3.778 195.375 1.00 270.79 491 ASP B N 1
ATOM 15945 C CA . ASP B 1 491 ? 280.618 -3.246 194.463 1.00 272.59 491 ASP B CA 1
ATOM 15946 C C . ASP B 1 491 ? 280.863 -1.752 194.278 1.00 281.14 491 ASP B C 1
ATOM 15947 O O . ASP B 1 491 ? 281.862 -1.223 194.767 1.00 282.83 491 ASP B O 1
ATOM 15956 N N . GLY B 1 492 ? 279.956 -1.072 193.582 1.00 285.34 492 GLY B N 1
ATOM 15957 C CA . GLY B 1 492 ? 280.138 0.336 193.275 1.00 294.19 492 GLY B CA 1
ATOM 15958 C C . GLY B 1 492 ? 279.470 1.278 194.259 1.00 306.35 492 GLY B C 1
ATOM 15959 O O . GLY B 1 492 ? 279.348 2.474 193.998 1.00 322.81 492 GLY B O 1
ATOM 15963 N N . LYS B 1 493 ? 279.030 0.739 195.390 1.00 302.98 493 LYS B N 1
ATOM 15964 C CA . LYS B 1 493 ? 278.401 1.543 196.435 1.00 303.15 493 LYS B CA 1
ATOM 15965 C C . LYS B 1 493 ? 278.667 0.947 197.814 1.00 298.71 493 LYS B C 1
ATOM 15966 O O . LYS B 1 493 ? 278.112 1.408 198.812 1.00 293.49 493 LYS B O 1
ATOM 15985 N N . THR B 1 494 ? 279.535 -0.060 197.872 1.00 297.21 494 THR B N 1
ATOM 15986 C CA . THR B 1 494 ? 279.840 -0.720 199.130 1.00 301.19 494 THR B CA 1
ATOM 15987 C C . THR B 1 494 ? 281.128 -0.183 199.707 1.00 311.02 494 THR B C 1
ATOM 15988 O O . THR B 1 494 ? 282.001 0.300 198.988 1.00 314.90 494 THR B O 1
ATOM 15999 N N . ALA B 1 495 ? 281.231 -0.264 201.024 1.00 318.29 495 ALA B N 1
ATOM 16000 C CA . ALA B 1 495 ? 282.465 0.059 201.707 1.00 323.61 495 ALA B CA 1
ATOM 16001 C C . ALA B 1 495 ? 282.485 -0.655 203.037 1.00 323.15 495 ALA B C 1
ATOM 16002 O O . ALA B 1 495 ? 281.482 -0.688 203.753 1.00 308.02 495 ALA B O 1
ATOM 16009 N N . ILE B 1 496 ? 283.632 -1.234 203.359 1.00 305.58 496 ILE B N 1
ATOM 16010 C CA . ILE B 1 496 ? 283.790 -1.970 204.596 1.00 303.48 496 ILE B CA 1
ATOM 16011 C C . ILE B 1 496 ? 285.032 -1.461 205.322 1.00 306.85 496 ILE B C 1
ATOM 16012 O O . ILE B 1 496 ? 286.128 -1.476 204.766 1.00 308.87 496 ILE B O 1
ATOM 16028 N N . LEU B 1 497 ? 284.857 -1.017 206.563 1.00 305.09 497 LEU B N 1
ATOM 16029 C CA . LEU B 1 497 ? 285.968 -0.477 207.336 1.00 300.10 497 LEU B CA 1
ATOM 16030 C C . LEU B 1 497 ? 286.747 -1.589 208.027 1.00 295.16 497 LEU B C 1
ATOM 16031 O O . LEU B 1 497 ? 286.496 -1.906 209.189 1.00 299.19 497 LEU B O 1
ATOM 16047 N N . ARG B 1 498 ? 287.704 -2.164 207.305 1.00 292.30 498 ARG B N 1
ATOM 16048 C CA . ARG B 1 498 ? 288.538 -3.229 207.845 1.00 297.57 498 ARG B CA 1
ATOM 16049 C C . ARG B 1 498 ? 289.724 -2.675 208.619 1.00 294.17 498 ARG B C 1
ATOM 16050 O O . ARG B 1 498 ? 290.666 -2.137 208.036 1.00 296.60 498 ARG B O 1
ATOM 16071 N N . GLN B 1 499 ? 289.664 -2.813 209.935 1.00 283.54 499 GLN B N 1
ATOM 16072 C CA . GLN B 1 499 ? 290.778 -2.481 210.810 1.00 283.37 499 GLN B CA 1
ATOM 16073 C C . GLN B 1 499 ? 291.762 -3.651 210.891 1.00 282.25 499 GLN B C 1
ATOM 16074 O O . GLN B 1 499 ? 291.388 -4.792 210.616 1.00 281.89 499 GLN B O 1
ATOM 16088 N N . ARG B 1 500 ? 293.011 -3.371 211.261 1.00 282.51 500 ARG B N 1
ATOM 16089 C CA . ARG B 1 500 ? 294.016 -4.424 211.447 1.00 272.60 500 ARG B CA 1
ATOM 16090 C C . ARG B 1 500 ? 294.200 -4.787 212.924 1.00 265.97 500 ARG B C 1
ATOM 16091 O O . ARG B 1 500 ? 293.680 -4.105 213.807 1.00 266.89 500 ARG B O 1
ATOM 16112 N N . GLN B 1 501 ? 294.946 -5.860 213.191 1.00 258.91 501 GLN B N 1
ATOM 16113 C CA . GLN B 1 501 ? 295.031 -6.407 214.549 1.00 261.76 501 GLN B CA 1
ATOM 16114 C C . GLN B 1 501 ? 295.895 -5.604 215.522 1.00 261.18 501 GLN B C 1
ATOM 16115 O O . GLN B 1 501 ? 296.076 -6.027 216.663 1.00 263.57 501 GLN B O 1
ATOM 16129 N N . ASN B 1 502 ? 296.430 -4.465 215.092 1.00 265.12 502 ASN B N 1
ATOM 16130 C CA . ASN B 1 502 ? 297.166 -3.603 216.014 1.00 262.86 502 ASN B CA 1
ATOM 16131 C C . ASN B 1 502 ? 296.240 -2.483 216.468 1.00 264.78 502 ASN B C 1
ATOM 16132 O O . ASN B 1 502 ? 296.340 -1.345 216.009 1.00 264.45 502 ASN B O 1
ATOM 16143 N N . LEU B 1 503 ? 295.337 -2.833 217.381 1.00 271.14 503 LEU B N 1
ATOM 16144 C CA . LEU B 1 503 ? 294.283 -1.935 217.834 1.00 274.78 503 LEU B CA 1
ATOM 16145 C C . LEU B 1 503 ? 294.207 -1.937 219.363 1.00 272.18 503 LEU B C 1
ATOM 16146 O O . LEU B 1 503 ? 294.435 -2.966 219.997 1.00 267.74 503 LEU B O 1
ATOM 16162 N N . ASP B 1 504 ? 293.892 -0.781 219.940 1.00 280.67 504 ASP B N 1
ATOM 16163 C CA . ASP B 1 504 ? 293.613 -0.659 221.373 1.00 282.96 504 ASP B CA 1
ATOM 16164 C C . ASP B 1 504 ? 292.240 -0.028 221.626 1.00 282.83 504 ASP B C 1
ATOM 16165 O O . ASP B 1 504 ? 291.654 0.584 220.733 1.00 282.90 504 ASP B O 1
ATOM 16174 N N . TYR B 1 505 ? 291.735 -0.189 222.847 1.00 290.60 505 TYR B N 1
ATOM 16175 C CA . TYR B 1 505 ? 290.421 0.330 223.227 1.00 288.51 505 TYR B CA 1
ATOM 16176 C C . TYR B 1 505 ? 290.399 1.852 223.345 1.00 285.43 505 TYR B C 1
ATOM 16177 O O . TYR B 1 505 ? 290.797 2.412 224.367 1.00 282.59 505 TYR B O 1
ATOM 16195 N N . ASN B 1 506 ? 289.942 2.515 222.285 1.00 278.75 506 ASN B N 1
ATOM 16196 C CA . ASN B 1 506 ? 289.923 3.972 222.233 1.00 279.36 506 ASN B CA 1
ATOM 16197 C C . ASN B 1 506 ? 288.911 4.476 221.207 1.00 278.91 506 ASN B C 1
ATOM 16198 O O . ASN B 1 506 ? 288.160 3.690 220.630 1.00 280.72 506 ASN B O 1
ATOM 16209 N N . TYR B 1 507 ? 288.902 5.788 220.988 1.00 275.20 507 TYR B N 1
ATOM 16210 C CA . TYR B 1 507 ? 288.073 6.412 219.957 1.00 276.03 507 TYR B CA 1
ATOM 16211 C C . TYR B 1 507 ? 288.976 7.021 218.885 1.00 278.93 507 TYR B C 1
ATOM 16212 O O . TYR B 1 507 ? 289.486 8.130 219.039 1.00 277.44 507 TYR B O 1
ATOM 16230 N N . TYR B 1 508 ? 289.170 6.285 217.793 1.00 280.75 508 TYR B N 1
ATOM 16231 C CA . TYR B 1 508 ? 290.011 6.750 216.695 1.00 280.30 508 TYR B CA 1
ATOM 16232 C C . TYR B 1 508 ? 289.240 7.692 215.786 1.00 284.40 508 TYR B C 1
ATOM 16233 O O . TYR B 1 508 ? 288.023 7.832 215.907 1.00 281.99 508 TYR B O 1
ATOM 16251 N N . SER B 1 509 ? 289.965 8.331 214.875 1.00 282.55 509 SER B N 1
ATOM 16252 C CA . SER B 1 509 ? 289.351 9.120 213.822 1.00 290.41 509 SER B CA 1
ATOM 16253 C C . SER B 1 509 ? 289.990 8.733 212.494 1.00 283.34 509 SER B C 1
ATOM 16254 O O . SER B 1 509 ? 291.210 8.803 212.344 1.00 293.01 509 SER B O 1
ATOM 16262 N N . VAL B 1 510 ? 289.161 8.333 211.533 1.00 295.89 510 VAL B N 1
ATOM 16263 C CA . VAL B 1 510 ? 289.645 7.908 210.221 1.00 303.34 510 VAL B CA 1
ATOM 16264 C C . VAL B 1 510 ? 289.058 8.769 209.101 1.00 312.17 510 VAL B C 1
ATOM 16265 O O . VAL B 1 510 ? 287.854 8.747 208.856 1.00 317.44 510 VAL B O 1
ATOM 16278 N N . PRO B 1 511 ? 289.908 9.562 208.432 1.00 316.69 511 PRO B N 1
ATOM 16279 C CA . PRO B 1 511 ? 289.412 10.304 207.268 1.00 329.94 511 PRO B CA 1
ATOM 16280 C C . PRO B 1 511 ? 289.206 9.408 206.048 1.00 345.87 511 PRO B C 1
ATOM 16281 O O . PRO B 1 511 ? 290.094 8.625 205.712 1.00 352.50 511 PRO B O 1
ATOM 16292 N N . ILE B 1 512 ? 288.045 9.523 205.409 1.00 382.57 512 ILE B N 1
ATOM 16293 C CA . ILE B 1 512 ? 287.728 8.728 204.227 1.00 382.03 512 ILE B CA 1
ATOM 16294 C C . ILE B 1 512 ? 287.291 9.664 203.107 1.00 381.20 512 ILE B C 1
ATOM 16295 O O . ILE B 1 512 ? 286.349 10.440 203.269 1.00 380.88 512 ILE B O 1
ATOM 16311 N N . GLN B 1 513 ? 287.978 9.576 201.970 1.00 375.22 513 GLN B N 1
ATOM 16312 C CA . GLN B 1 513 ? 287.590 10.321 200.779 1.00 357.70 513 GLN B CA 1
ATOM 16313 C C . GLN B 1 513 ? 286.770 9.433 199.861 1.00 360.21 513 GLN B C 1
ATOM 16314 O O . GLN B 1 513 ? 287.067 8.248 199.717 1.00 366.54 513 GLN B O 1
ATOM 16328 N N . ILE B 1 514 ? 285.736 9.998 199.246 1.00 342.21 514 ILE B N 1
ATOM 16329 C CA . ILE B 1 514 ? 284.910 9.234 198.321 1.00 339.82 514 ILE B CA 1
ATOM 16330 C C . ILE B 1 514 ? 284.502 10.077 197.121 1.00 330.54 514 ILE B C 1
ATOM 16331 O O . ILE B 1 514 ? 284.052 11.214 197.264 1.00 313.07 514 ILE B O 1
ATOM 16347 N N . LYS B 1 515 ? 284.670 9.494 195.939 1.00 354.70 515 LYS B N 1
ATOM 16348 C CA . LYS B 1 515 ? 284.461 10.188 194.674 1.00 324.52 515 LYS B CA 1
ATOM 16349 C C . LYS B 1 515 ? 283.369 9.487 193.876 1.00 324.00 515 LYS B C 1
ATOM 16350 O O . LYS B 1 515 ? 283.244 8.265 193.932 1.00 347.58 515 LYS B O 1
ATOM 16369 N N . ASP B 1 516 ? 282.583 10.261 193.136 1.00 299.26 516 ASP B N 1
ATOM 16370 C CA . ASP B 1 516 ? 281.527 9.697 192.302 1.00 295.95 516 ASP B CA 1
ATOM 16371 C C . ASP B 1 516 ? 282.068 9.250 190.940 1.00 293.44 516 ASP B C 1
ATOM 16372 O O . ASP B 1 516 ? 283.278 9.285 190.704 1.00 293.40 516 ASP B O 1
ATOM 16381 N N . ARG B 1 517 ? 281.171 8.818 190.059 1.00 292.78 517 ARG B N 1
ATOM 16382 C CA . ARG B 1 517 ? 281.549 8.247 188.767 1.00 296.26 517 ARG B CA 1
ATOM 16383 C C . ARG B 1 517 ? 282.435 9.172 187.934 1.00 289.25 517 ARG B C 1
ATOM 16384 O O . ARG B 1 517 ? 283.216 8.706 187.103 1.00 282.90 517 ARG B O 1
ATOM 16405 N N . HIS B 1 518 ? 282.310 10.477 188.152 1.00 288.78 518 HIS B N 1
ATOM 16406 C CA . HIS B 1 518 ? 283.041 11.461 187.357 1.00 287.53 518 HIS B CA 1
ATOM 16407 C C . HIS B 1 518 ? 284.316 11.936 188.064 1.00 284.25 518 HIS B C 1
ATOM 16408 O O . HIS B 1 518 ? 285.348 12.121 187.416 1.00 284.90 518 HIS B O 1
ATOM 16422 N N . GLY B 1 519 ? 284.247 12.129 189.380 1.00 288.98 519 GLY B N 1
ATOM 16423 C CA . GLY B 1 519 ? 285.428 12.453 190.168 1.00 284.96 519 GLY B CA 1
ATOM 16424 C C . GLY B 1 519 ? 285.352 13.670 191.076 1.00 287.89 519 GLY B C 1
ATOM 16425 O O . GLY B 1 519 ? 286.282 14.477 191.096 1.00 262.33 519 GLY B O 1
ATOM 16429 N N . LEU B 1 520 ? 284.264 13.803 191.832 1.00 293.57 520 LEU B N 1
ATOM 16430 C CA . LEU B 1 520 ? 284.155 14.855 192.846 1.00 278.32 520 LEU B CA 1
ATOM 16431 C C . LEU B 1 520 ? 284.488 14.324 194.227 1.00 283.84 520 LEU B C 1
ATOM 16432 O O . LEU B 1 520 ? 283.776 13.480 194.766 1.00 288.33 520 LEU B O 1
ATOM 16448 N N . VAL B 1 521 ? 285.562 14.848 194.806 1.00 288.50 521 VAL B N 1
ATOM 16449 C CA . VAL B 1 521 ? 286.041 14.360 196.088 1.00 294.00 521 VAL B CA 1
ATOM 16450 C C . VAL B 1 521 ? 285.280 15.024 197.232 1.00 289.50 521 VAL B C 1
ATOM 16451 O O . VAL B 1 521 ? 285.013 16.225 197.197 1.00 284.29 521 VAL B O 1
ATOM 16464 N N . ALA B 1 522 ? 284.923 14.228 198.234 1.00 298.52 522 ALA B N 1
ATOM 16465 C CA . ALA B 1 522 ? 284.465 14.744 199.519 1.00 296.69 522 ALA B CA 1
ATOM 16466 C C . ALA B 1 522 ? 285.264 14.057 200.609 1.00 305.04 522 ALA B C 1
ATOM 16467 O O . ALA B 1 522 ? 285.698 12.925 200.430 1.00 313.48 522 ALA B O 1
ATOM 16474 N N . THR B 1 523 ? 285.456 14.737 201.734 1.00 308.04 523 THR B N 1
ATOM 16475 C CA . THR B 1 523 ? 286.145 14.139 202.873 1.00 301.49 523 THR B CA 1
ATOM 16476 C C . THR B 1 523 ? 285.251 14.140 204.106 1.00 297.17 523 THR B C 1
ATOM 16477 O O . THR B 1 523 ? 284.617 15.146 204.424 1.00 290.16 523 THR B O 1
ATOM 16488 N N . HIS B 1 524 ? 285.199 12.998 204.785 1.00 309.19 524 HIS B N 1
ATOM 16489 C CA . HIS B 1 524 ? 284.329 12.816 205.941 1.00 301.57 524 HIS B CA 1
ATOM 16490 C C . HIS B 1 524 ? 285.122 12.119 207.049 1.00 299.11 524 HIS B C 1
ATOM 16491 O O . HIS B 1 524 ? 285.627 11.013 206.860 1.00 308.02 524 HIS B O 1
ATOM 16505 N N . MET B 1 525 ? 285.215 12.771 208.204 1.00 287.60 525 MET B N 1
ATOM 16506 C CA . MET B 1 525 ? 285.976 12.251 209.339 1.00 300.11 525 MET B CA 1
ATOM 16507 C C . MET B 1 525 ? 285.118 11.386 210.248 1.00 292.77 525 MET B C 1
ATOM 16508 O O . MET B 1 525 ? 284.248 11.891 210.953 1.00 287.67 525 MET B O 1
ATOM 16522 N N . LEU B 1 526 ? 285.388 10.086 210.257 1.00 283.94 526 LEU B N 1
ATOM 16523 C CA . LEU B 1 526 ? 284.608 9.154 211.060 1.00 287.31 526 LEU B CA 1
ATOM 16524 C C . LEU B 1 526 ? 285.244 9.042 212.432 1.00 278.62 526 LEU B C 1
ATOM 16525 O O . LEU B 1 526 ? 286.435 8.768 212.540 1.00 283.20 526 LEU B O 1
ATOM 16541 N N . THR B 1 527 ? 284.446 9.242 213.476 1.00 278.16 527 THR B N 1
ATOM 16542 C CA . THR B 1 527 ? 284.916 9.053 214.843 1.00 285.19 527 THR B CA 1
ATOM 16543 C C . THR B 1 527 ? 284.630 7.611 215.211 1.00 290.48 527 THR B C 1
ATOM 16544 O O . THR B 1 527 ? 283.582 7.301 215.777 1.00 291.01 527 THR B O 1
ATOM 16555 N N . VAL B 1 528 ? 285.568 6.727 214.889 1.00 287.11 528 VAL B N 1
ATOM 16556 C CA . VAL B 1 528 ? 285.330 5.303 215.064 1.00 288.84 528 VAL B CA 1
ATOM 16557 C C . VAL B 1 528 ? 285.650 4.824 216.479 1.00 292.48 528 VAL B C 1
ATOM 16558 O O . VAL B 1 528 ? 286.715 5.110 217.027 1.00 291.11 528 VAL B O 1
ATOM 16571 N N . ARG B 1 529 ? 284.688 4.124 217.073 1.00 298.33 529 ARG B N 1
ATOM 16572 C CA . ARG B 1 529 ? 284.855 3.521 218.390 1.00 304.48 529 ARG B CA 1
ATOM 16573 C C . ARG B 1 529 ? 284.886 1.999 218.313 1.00 314.41 529 ARG B C 1
ATOM 16574 O O . ARG B 1 529 ? 283.934 1.379 217.840 1.00 321.58 529 ARG B O 1
ATOM 16595 N N . VAL B 1 530 ? 285.982 1.407 218.774 1.00 321.19 530 VAL B N 1
ATOM 16596 C CA . VAL B 1 530 ? 286.119 -0.047 218.824 1.00 333.18 530 VAL B CA 1
ATOM 16597 C C . VAL B 1 530 ? 286.162 -0.568 220.258 1.00 357.68 530 VAL B C 1
ATOM 16598 O O . VAL B 1 530 ? 287.224 -0.631 220.876 1.00 330.35 530 VAL B O 1
ATOM 16611 N N . CYS B 1 531 ? 284.994 -0.943 220.770 1.00 371.88 531 CYS B N 1
ATOM 16612 C CA . CYS B 1 531 ? 284.874 -1.523 222.102 1.00 373.09 531 CYS B CA 1
ATOM 16613 C C . CYS B 1 531 ? 284.734 -3.034 221.988 1.00 373.56 531 CYS B C 1
ATOM 16614 O O . CYS B 1 531 ? 284.398 -3.557 220.927 1.00 372.89 531 CYS B O 1
ATOM 16621 N N . ASP B 1 532 ? 284.999 -3.727 223.088 1.00 370.15 532 ASP B N 1
ATOM 16622 C CA . ASP B 1 532 ? 284.804 -5.173 223.161 1.00 346.75 532 ASP B CA 1
ATOM 16623 C C . ASP B 1 532 ? 283.348 -5.511 223.474 1.00 336.59 532 ASP B C 1
ATOM 16624 O O . ASP B 1 532 ? 283.056 -6.220 224.434 1.00 329.35 532 ASP B O 1
ATOM 16633 N N . CYS B 1 533 ? 282.438 -4.989 222.655 1.00 334.39 533 CYS B N 1
ATOM 16634 C CA . CYS B 1 533 ? 281.010 -5.214 222.854 1.00 325.00 533 CYS B CA 1
ATOM 16635 C C . CYS B 1 533 ? 280.545 -6.574 222.339 1.00 316.14 533 CYS B C 1
ATOM 16636 O O . CYS B 1 533 ? 281.339 -7.361 221.823 1.00 316.91 533 CYS B O 1
ATOM 16643 N N . SER B 1 534 ? 279.250 -6.838 222.502 1.00 303.65 534 SER B N 1
ATOM 16644 C CA . SER B 1 534 ? 278.616 -8.046 221.983 1.00 297.56 534 SER B CA 1
ATOM 16645 C C . SER B 1 534 ? 277.430 -7.720 221.064 1.00 286.21 534 SER B C 1
ATOM 16646 O O . SER B 1 534 ? 277.477 -7.995 219.864 1.00 277.23 534 SER B O 1
ATOM 16654 N N . THR B 1 535 ? 276.377 -7.133 221.633 1.00 309.76 535 THR B N 1
ATOM 16655 C CA . THR B 1 535 ? 275.200 -6.699 220.866 1.00 269.78 535 THR B CA 1
ATOM 16656 C C . THR B 1 535 ? 275.315 -5.246 220.388 1.00 254.88 535 THR B C 1
ATOM 16657 O O . THR B 1 535 ? 276.166 -4.499 220.871 1.00 261.68 535 THR B O 1
ATOM 16668 N N . PRO B 1 536 ? 274.450 -4.838 219.436 1.00 262.41 536 PRO B N 1
ATOM 16669 C CA . PRO B 1 536 ? 274.667 -3.546 218.772 1.00 258.87 536 PRO B CA 1
ATOM 16670 C C . PRO B 1 536 ? 274.156 -2.316 219.529 1.00 253.02 536 PRO B C 1
ATOM 16671 O O . PRO B 1 536 ? 273.967 -1.273 218.902 1.00 245.98 536 PRO B O 1
ATOM 16682 N N . SER B 1 537 ? 273.942 -2.429 220.837 1.00 249.14 537 SER B N 1
ATOM 16683 C CA . SER B 1 537 ? 273.452 -1.300 221.628 1.00 251.14 537 SER B CA 1
ATOM 16684 C C . SER B 1 537 ? 274.230 -1.095 222.933 1.00 244.64 537 SER B C 1
ATOM 16685 O O . SER B 1 537 ? 274.277 0.013 223.470 1.00 234.21 537 SER B O 1
ATOM 16693 N N . GLU B 1 538 ? 274.839 -2.167 223.431 1.00 246.29 538 GLU B N 1
ATOM 16694 C CA . GLU B 1 538 ? 275.482 -2.170 224.747 1.00 247.98 538 GLU B CA 1
ATOM 16695 C C . GLU B 1 538 ? 276.988 -1.859 224.754 1.00 256.02 538 GLU B C 1
ATOM 16696 O O . GLU B 1 538 ? 277.816 -2.763 224.861 1.00 256.93 538 GLU B O 1
ATOM 16708 N N . CYS B 1 539 ? 277.328 -0.577 224.637 1.00 255.75 539 CYS B N 1
ATOM 16709 C CA . CYS B 1 539 ? 278.719 -0.113 224.642 1.00 259.49 539 CYS B CA 1
ATOM 16710 C C . CYS B 1 539 ? 278.786 1.390 224.895 1.00 244.51 539 CYS B C 1
ATOM 16711 O O . CYS B 1 539 ? 278.448 1.862 225.982 1.00 224.93 539 CYS B O 1
#

InterPro domains:
  IPR002126 Cadherin-like [PF00028] (141-233)
  IPR002126 Cadherin-like [PF00028] (249-344)
  IPR002126 Cadherin-like [PF00028] (359-462)
  IPR002126 Cadherin-like [PF00028] (481-567)
  IPR002126 Cadherin-like [PR00205] (183-202)
  IPR002126 Cadherin-like [PR00205] (242-271)
  IPR002126 Cadherin-like [PR00205] (317-329)
  IPR002126 Cadherin-like [PR00205] (333-352)
  IPR002126 Cadherin-like [PR00205] (352-365)
  IPR002126 Cadherin-like [PR00205] (412-438)
  IPR002126 Cadherin-like [PR00205] (559-576)
  IPR002126 Cadherin-like [PS50268] (135-242)
  IPR002126 Cadherin-like [PS50268] (243-354)
  IPR002126 Cadherin-like [PS50268] (355-476)
  IPR002126 Cadherin-like [PS50268] (472-577)
  IPR002126 Cadherin-like [PS50268] (575-672)
  IPR002126 Cadherin-like [SM00112] (155-240)
  IPR002126 Cadherin-like [SM00112] (264-352)
  IPR002126 Cadherin-like [SM00112] (375-470)
  IPR002126 Cadherin-like [SM00112] (493-575)

CATH classification: 2.60.40.60 (+4 more: 2.60.40.60, 2.60.40.60, 2.60.40.60)

Secondary structure (DSSP, 8-state):
-BPPPPEEEESS---SSSEEEEE--BGGGSSS--EEEEESTTTTSSSTTSEEE-TTT-EEEE-S---TTT-SEEEEEEEEE-TT----S--EEEEEEEE--S----EESSSEEEEEEETTPPTT-EEEE--EE--SSTTSTTT--EEEEEEEES-SS--EEE-TTT-EEEES-S---TTT-SEEEEEEEEE-GGG-TTS-EEEEEEEEEEEP------EESSSSEEEEEESS--SEEEEEE-EE--S-SSSTTT-EEEEEEES-SSS-EEEEE-TTT-PEEEEE-S---TTT-SEEEEEEEEEESS---SSSSSSS----EEEEEEEEEP-----B-SSSEEEEEEETTPPSS-EE--PPPBPSSSTT--S----B---SS--EEE-TTT--EEE-SPP-TTSTT-BTTEEEEEE--B-SSS-B--EEEEEEEEP------B-----EE-SSS-SEEEE--B-SS-STTSPSPEEEE-STTTTTEEEE-SSSS-EEEEE-S---SSEEEEEEEEE-SS--EEEEEEEEEE---SSTT--/-BPPPPEEEESS---PSSEEEEE--BGGGTTS--EEEEESBTTTBSSTTSEEE-TTT-EEEE-S---TTT-SEEEEEEEEE-TT----S--EEEEEEEE--S----EESSSEEEEEEETTPPTT-EEEE--EE--S-TTSTTT--EEEEEEEES-SS--EEE-TTT-EEEES-S---TTT--EEEEEEEEE-GGG-TTS-EEEEEEEEEEEP---S--EESSSSEEEEEETT--SEEEEEE-EE--S-SSSTTT-EEEEEEES-SSS-EEEEE-TTT-PEEEEE-S---TTT-SEEEEEEEEEESSPP-SSSSSSS----EEEEEEEEE------B-SSSEEEEEEESSPPSS-EEE-PPPB-SS-TT--S----B---SS--EEE-SSS-EEEE-SPP-TT-TT-STT--EEEE--B-SSS-B--EEEEEEEEP------B--S---B-SSS-S--B---B-SS-STTSPSPEEEE-SSSTTTEEEE-SSSS--EEEE-S---SSEEEEEEEEE-SS--EEEEEEEEEB---SSSS--

Sequence (1078 aa):
RWAPIPASLMENSLGPFPQHVQQIQSDAAQNYTIFYSISGPGVDKEPFNLFYIEKDTGDIFCTRSIDREKYEQFALYGYATTADGYAPEYPLPLIIKIEDDNDNAPYFEHRVTIFTVPENCRSGTSVGKVTATDLDEPDTLHTRLKYKILQQIPDHPKHFSIHPDTGVITTTTPFLDREKCDTYQLIMEVRDMGGQPFGLFNTGTITISLEDENDNPPSFTETSYVTEVEENRIDVEILRMKVQDQDLPNTPHSKAVYKILQGNENGNFIISTDPNTNEGVLCVVKPLNYEVNRQVILQVGVINEAQFSKAASSQTPTMCTTTVTVKIIDSDEGPECHPPVKVIQSQDGFPAGQELLGYKALDPEISSGEGLRYQKLGDEDNWFEINQHTGDLRTLKVLDRESKFVKNNQYNISVVAVDAVGRSCTGTLVVHLDDYNDHAPQIDKEVTICQNNEDFAVLKPVDPDGPENGPPFQFFLDNSASKNWNIEEKDGKTAILRQRQNLDYNYYSVPIQIKDRHGLVATHMLTVRVCDCSTPSECRWAPIPASLMENSLGPFPQHVQQIQSDAAQNYTIFYSISGPGVDKEPFNLFYIEKDTGDIFCTRSIDREKYEQFALYGYATTADGYAPEYPLPLIIKIEDDNDNAPYFEHRVTIFTVPENCRSGTSVGKVTATDLDEPDTLHTRLKYKILQQIPDHPKHFSIHPDTGVITTTTPFLDREKCDTYQLIMEVRDMGGQPFGLFNTGTITISLEDENDNPPSFTETSYVTEVEENRIDVEILRMKVQDQDLPNTPHSKAVYKILQGNENGNFIISTDPNTNEGVLCVVKPLNYEVNRQVILQVGVINEAQFSKAASSQTPTMCTTTVTVKIIDSDEGPECHPPVKVIQSQDGFPAGQELLGYKALDPEISSGEGLRYQKLGDEDNWFEINQHTGDLRTLKVLDRESKFVKNNQYNISVVAVDAVGRSCTGTLVVHLDDYNDHAPQIDKEVTICQNNEDFAVLKPVDPDGPENGPPFQFFLDNSASKNWNIEEKDGKTAILRQRQNLDYNYYSVPIQIKDRHGLVATHMLTVRVCDCSTPSEC

Nearest PDB structures (foldseek):
  5iry-assembly1_B  TM=1.002E+00  e=0.000E+00  Homo sapiens
  5erp-assembly1_A  TM=8.316E-01  e=2.991E-58  Homo sapiens
  7a7d-assembly1_d  TM=5.830E-01  e=2.857E-68  Homo sapiens
  3q2w-assembly1_A  TM=6.986E-01  e=3.519E-59  Mus musculus
  1edh-assembly1_A  TM=8.879E-01  e=4.130E-24  Mus musculus

Solvent-accessible surface area: 61766 Å² total; per-residue (Å²): 169,36,38,53,20,54,14,67,10,94,0,66,27,182,33,123,70,73,46,94,26,18,97,3,72,7,75,28,44,120,147,84,88,14,96,8,44,27,24,1,52,0,13,83,111,132,20,113,104,2,3,82,20,65,142,106,56,0,27,0,31,3,39,101,54,13,66,23,64,143,72,106,103,6,53,3,107,0,67,2,42,14,69,137,57,139,60,36,32,186,71,28,44,3,27,0,91,1,86,14,41,33,50,32,37,0,94,32,136,117,196,60,49,107,37,79,3,59,1,37,16,199,37,52,39,72,18,15,117,13,85,8,61,20,108,4,48,90,145,38,88,48,30,144,27,68,12,118,42,95,80,6,80,56,80,136,71,125,7,8,56,15,85,49,92,60,0,42,0,32,5,61,31,68,158,3,31,32,59,125,30,81,60,7,76,0,69,2,18,0,40,0,25,18,29,79,124,135,8,68,105,59,70,9,38,3,21,0,42,17,114,16,55,3,11,24,33,0,43,16,83,90,125,58,16,95,20,102,8,71,6,91,89,90,127,35,86,20,28,114,0,119,24,113,33,128,6,74,92,119,28,74,48,11,66,4,44,18,108,34,67,118,23,42,138,119,22,18,1,77,25,60,49,26,100,134,67,24,15,0,24,0,26,4,58,117,69,18,44,47,64,106,79,139,89,20,121,1,57,0,0,0,46,3,123,30,160,43,38,103,76,64,24,58,134,54,133,43,73,44,50,12,61,0,40,0,85,6,71,75,51,111,42,12,13,72,14,138,90,89,76,54,86,25,124,14,79,2,52,52,65,43,62,79,124,38,129,6,12,125,3,90,22,19,72,99,106,68,12,125,55,4,141,13,105,48,134,38,28,78,72,88,6,5,89,49,62,88,108,69,4,31,9,141,1,68,113,92,1,44,21,36,30,198,112,23,158,116,61,64,2,84,4,30,11,26,2,40,22,107,118,56,142,69,17,77,1,43,1,28,1,61,2,59,28,131,22,62,54,20,0,99,24,119,87,148,20,70,3,3,28,148,72,60,76,91,8,83,8,138,4,101,14,54,12,2,126,91,17,0,36,81,10,72,12,97,51,78,107,73,4,51,151,61,16,67,19,78,70,193,80,29,127,35,0,44,1,128,11,87,168,116,52,91,129,87,158,80,57,2,19,1,73,1,66,1,119,96,27,65,89,17,87,11,98,1,67,0,83,7,32,108,9,67,74,118,92,107,71,173,38,46,51,18,50,15,69,11,105,1,75,24,181,22,125,72,82,51,92,21,14,97,5,58,6,94,19,42,177,114,94,93,12,78,5,48,17,31,6,46,0,26,88,114,126,10,116,96,3,0,76,21,69,131,100,58,0,25,0,31,6,52,123,54,10,58,26,40,151,89,119,83,6,56,2,110,0,80,2,58,11,87,114,61,135,70,42,27,171,58,20,50,2,27,0,66,4,50,14,55,23,57,38,32,0,93,25,90,118,211,76,18,112,41,64,6,46,1,40,19,202,60,52,34,71,14,18,115,3,83,10,65,21,94,4,60,91,143,38,76,41,23,134,29,76,13,98,47,74,70,4,81,63,88,149,61,115,10,4,50,18,82,58,81,68,0,39,0,32,4,59,38,61,152,0,47,40,58,187,30,84,48,12,50,0,70,0,13,0,41,0,35,16,27,80,127,132,9,55,108,57,74,9,33,2,22,0,37,14,91,18,60,2,20,28,36,0,46,24,76,88,131,60,29,118,22,106,13,93,4,84,101,63,110,48,89,18,24,110,3,117,26,108,32,137,5,80,88,128,22,65,45,9,90,4,51,14,92,36,73,127,18,40,144,110,20,23,1,82,24,53,50,22,111,135,64,40,18,0,20,0,30,1,57,104,67,12,58,41,64,110,83,141,97,28,100,0,41,0,0,0,45,2,109,31,162,39,41,106,63,47,23,44,127,43,137,50,84,43,62,6,63,1,40,0,88,1,42,69,44,96,31,23,15,108,14,124,77,82,73,77,84,37,124,17,75,0,44,37,63,43,58,72,138,47,154,4,9,149,3,88,16,37,66,99,111,64,9,90,53,7,124,11,98,44,127,25,16,99,35,75,8,4,104,35,68,103,118,46,10,51,8,151,2,98,106,88,8,44,25,38,20,175,104,27,152,105,46,52,9,82,3,30,6,27,1,24,11,86,107,52,99,72,22,90,1,37,0,24,4,71,6,63,37,121,32,56,66,10,0,91,31,113,96,157,28,92,3,8,79,148,80,69,91,74,13,95,14,144,12,98,14,50,10,4,108,135,24,0,53,79,11,62,23,97,56,60,104,90,26,92,156,62,13,66,30,106,83,187,90,23,135,28,0,45,0,118,23,118,185,120,44,95,167,81,164,55,63,4,16,5,53,0,50,3,126,103,31,62,75,20,72,26,84,4,82,0,162,6,10,116,14,92,67,126,98,130,111